Protein AF-A0AAN1WGL5-F1 (afdb_monomer_lite)

Sequence (1002 aa):
MIRLKQNTLKLSASAFSTRLFIAMASVLLASCMAEPEPEPELEPSLVFNEIISNNEGVYIDENGELDDWVEIANASDGPLDLSDFSIADGGSPVIGLPSILLQPQEVIVLWADDAPEEGEKHLPFKISSSGETLKLFNSENIIVDEVAVPKLDDNQAYARFPSISGNFSQCRYTSPQKSNGASCQAIAAPTVEDTIKFDNYDVSGWPSSMVPTGLAINELALNPARFIELKNFSSEPVDLNNYQLTLGAMDANSPLPVWNRDLAIILPNQMLAPGEVTSVGLTASDVEALVLQPFFEGGVVLYRVGTNNATKVDAVPFMYWPEQAVLARKTTTPYNFNFCQGASENADNQCTVLPSRELGNRARGLYTPNDFNALEKGMGKANIASVKFVIDINNGNTVHYLSSERWPLHYTFVREVINNLPELNRCDSVQAQEFNRGWAQFSQQNYANSVTRSYHLGTLSHHANADIRAVEFTFGDAITAPQIIDVFYTATAAMPEPTRWVYRPQNESQIARARLIEGELPIVGPNAPFQNLTLQALASGVAYGTLEFIETSELDSAFLGPKTIVITNDVPNDIGFVGGLITEAFQTPLAHVNILSQGRGTPNLALPNARLTPEIMALLNKLVRFEVSASGYSIRAAALEEAEVFWAQHNPNTEVLVPRLDDVTKHLIDLSVSGIDALPTIGAKAAQLAELFNLAPLATRCAEGASFAVPEKAFAIPMRHYLDHFSASGAQAYLMAEMAQELFKTDVSYRRTVLHTAQQMILQHPVDALLLAEVEAAVAQKFGSDRVRFRSSSNTEDLSNFNGAGLYTSQSAEIGDDDRKVEDAMRAVWASLWNVRAYEERNYARVDQSQVAMGILVHQAFRNERANGVAIARNILNPTRSDQYYFNSQGGEASVTNPAPGVITEQLVYQFPPRTPRLTYHSHSSIVQGAVTTPQEIRALACAMNAVQNHFEGLLNAEGDDPWFTMESEFKFLGAQRTLLIKQARPYPIGDVNIANDCRGI

Foldseek 3Di:
DDDDDDDDDDDDDDDDDDDDDDDDDDDDDDDDDDDDDPDPDPQFQKEWFKWAQAFQFQFADPLLDRFTKTKMFGQDQAKDFQQQKWKDWPPDDTGGADGDIAGHGFMAMAGAHLCPVVDSRYDNHGADLQWTKMFMAGNVRHTRYIDTGHNDDYQWMFGAAQTPPHDTDIELHDDHRHTCHHDRDFDPQPFPDLPQFFDFADLVLVDCLLPQAAKEWFKAFPPPQAKTKIWGQHQAKDFQQQKWKAKDADFPQAFADDDDPVRTQRDDGDTAHHGFMAMDGHDCVSCVRQVVDDQSWIKMWMWRDDPPDTDTRYMDTWGNDDHQWMWGADPVHRSETATAHHDDHRDRDPGPGDQDGDDDFKIQFARHVCSQVNQQPDQLAWQKGKWKKKQFPVRPRRIMTGRCQVPVDVQQCCVCRNVVHDFFQCVDVVSVVVSVVSVVVLCCQAFQDAPRHRIDIWMFMQLPQLRATETEDDPNGPHALVNCLVCLCSVLSRHPPSLRYEYEYQDPVSSVRVNVCRNSTHYGYNSSSRGPGQKTWQFWAKFKAAEAEDELVCQVVDDADLRYAYEYAAQHLDHFYHVEYEYLYDADSLALVSLVCQLLRHTYMYGNPQCVPPQSVVRHRAIWIWGGDSNGIDIDGDDPVVNVVVCVVSQADPDAWEFAADLPDFDKFWLLPAALVCCNWFARFSRQLSNVSVQQVVLQPDPLRFGAAEQVQKIKGTQNQLVVLLVVLVLVVQLVVVCVDPCCVVPLVSVQVSLVVSLVSLQPGFRDPVVLVVVLVSCCVRPNQFKKKKDKHKSQCVTDSAHCPPQFDMFIAGPPDPVRHPRNRVSRRSSSCSRSRNVSSSVSNNYDPVNMTIMIMMGGDAASFQKKWKKKCADLSDLVQNQKIKIWMDGRSRDRNHGRRSWDIWIWIWGHPPDDTDIGTPDHTPNDDDHSDDPSRVNSVNSSLVSSQVSVCCVPVVVVPDVSWMKMWIWTQHDPNGRIYTHGIDTRDPHPPPRPPVSVDD

Radius of gyration: 36.29 Å; chains: 1; bounding box: 130×66×104 Å

Secondary structure (DSSP, 8-state):
---------------------------------PPPPPPPP---SEEEEEEESS-SSS---SSS---EEEEEEE-SSS-EEGGGEEEE-SSSPPEEPP--EEPTT-EEEEEEBS-TTS-TTEESSB--TT-EEEEEEETTS-EEEEEEE----TT-EEEEESTTTSEEEEESS--TTS---SSS-PPP----------PPP-GGGS-GGGS--SEEEEEEETTTT-EEEEEE-SSS-EEGGGEEEEEEE--TTPPSPPP-TTTSEEPPS-EEPTT-EEEEE--HHHHHHHHHSGGG-EEEEEEEE-SS-EEEEEEEEE-SPPTTEEEEE-SSSTT-EEEEES--TTSS---EE-S-----SEES---STTHHHHH--S--TTSEEEEEEEEETTTTSEEEEEETTT-SSHHHHIIIIIS-PPP--TTSHHHHHHHHHHHHHHHHHHTS-SSS-SEEEEEEEEEGGGTEEEEEPPTT----HHHHHHHHHHHHTTSSSGGGEEE---SHHHHHHHGGGBTTB-B--TTGGGTT---EEEE-EEEEEEEEE--TTTGGGS---TTEEEEESS--S-----SEEEESS---TT-HHHHHHHHHT--EEE-TTGGGSHHHHTTTTSEEEEEEETTEEEEEE--HHHHHHHHHHSS--SSPB------S--SPEEGGG--GGGHHHH-HHHHHHHHHHHHGGG---STT----B--TT-EEE-HHHHHHHHHHTSHHHHHHHHHTSHHHHH-HHHHHHHHHHHHHHHHHSPPPHHHHHHHHHHHHHHHTTS-EEEEEEESGGGSTT---TT-S--EEE-TT-SSS-HHHHHHHHHHHTT-HHHHHHHHHTTB-TTS--EEEEEEEPP-SEEEEEEEESS-TT-TT-TTEEEEEEESTT--SSSPPTTPPPEEEEEEPTTSPPEEEEEE--SSSSS-SS-HHHHHHHHHHHHHHHHHHHHHHSTT---TT--EEEEEEEETTTTEEEEEEEEE----------S----

Structure (mmCIF, N/CA/C/O backbone):
data_AF-A0AAN1WGL5-F1
#
_entry.id   AF-A0AAN1WGL5-F1
#
loop_
_atom_site.group_PDB
_atom_site.id
_atom_site.type_symbol
_atom_site.label_atom_id
_atom_site.label_alt_id
_atom_site.label_comp_id
_atom_site.label_asym_id
_atom_site.label_entity_id
_atom_site.label_seq_id
_atom_site.pdbx_PDB_ins_code
_atom_site.Cartn_x
_atom_site.Cartn_y
_atom_site.Cartn_z
_atom_site.occupancy
_atom_site.B_iso_or_equiv
_atom_site.auth_seq_id
_atom_site.auth_comp_id
_atom_site.auth_asym_id
_atom_site.auth_atom_id
_atom_site.pdbx_PDB_model_num
ATOM 1 N N . MET A 1 1 ? -39.964 -27.575 -47.673 1.00 34.75 1 MET A N 1
ATOM 2 C CA . MET A 1 1 ? -40.726 -28.841 -47.726 1.00 34.75 1 MET A CA 1
ATOM 3 C C . MET A 1 1 ? -41.591 -28.947 -46.474 1.00 34.75 1 MET A C 1
ATOM 5 O O . MET A 1 1 ? -41.035 -28.897 -45.395 1.00 34.75 1 MET A O 1
ATOM 9 N N . ILE A 1 2 ? -42.917 -29.045 -46.667 1.00 30.05 2 ILE A N 1
ATOM 10 C CA . ILE A 1 2 ? -43.888 -29.876 -45.911 1.00 30.05 2 ILE A CA 1
ATOM 11 C C . ILE A 1 2 ? -43.965 -29.627 -44.381 1.00 30.05 2 ILE A C 1
ATOM 13 O O . ILE A 1 2 ? -43.127 -30.095 -43.629 1.00 30.05 2 ILE A O 1
ATOM 17 N N . ARG A 1 3 ? -44.907 -28.775 -43.932 1.00 27.83 3 ARG A N 1
ATOM 18 C CA . ARG A 1 3 ? -46.237 -29.094 -43.320 1.00 27.83 3 ARG A CA 1
ATOM 19 C C . ARG A 1 3 ? -46.168 -29.633 -41.871 1.00 27.83 3 ARG A C 1
ATOM 21 O O . ARG A 1 3 ? -45.591 -30.680 -41.645 1.00 27.83 3 ARG A O 1
ATOM 28 N N . LEU A 1 4 ? -46.667 -28.904 -40.860 1.00 31.80 4 LEU A N 1
ATOM 29 C CA . LEU A 1 4 ? -48.073 -28.656 -40.428 1.00 31.80 4 LEU A CA 1
ATOM 30 C C . LEU A 1 4 ? -48.582 -29.659 -39.365 1.00 31.80 4 LEU A C 1
ATOM 32 O O . LEU A 1 4 ? -48.737 -30.837 -39.666 1.00 31.80 4 LEU A O 1
ATOM 36 N N . LYS A 1 5 ? -48.963 -29.132 -38.191 1.00 29.34 5 LYS A N 1
ATOM 37 C CA . LYS A 1 5 ? -50.125 -29.484 -37.333 1.00 29.34 5 LYS A CA 1
ATOM 38 C C . LYS A 1 5 ? -50.421 -28.204 -36.526 1.00 29.34 5 LYS A C 1
ATOM 40 O O . LYS A 1 5 ? -49.514 -27.741 -35.854 1.00 29.34 5 LYS A O 1
ATOM 45 N N . GLN A 1 6 ? -51.497 -27.423 -36.653 1.00 33.81 6 GLN A N 1
ATOM 46 C CA . GLN A 1 6 ? -52.940 -27.601 -36.889 1.00 33.81 6 GLN A CA 1
ATOM 47 C C . GLN A 1 6 ? -53.742 -28.127 -35.681 1.00 33.81 6 GLN A C 1
ATOM 49 O O . GLN A 1 6 ? -53.569 -29.282 -35.303 1.00 33.81 6 GLN A O 1
ATOM 54 N N . ASN A 1 7 ? -54.642 -27.245 -35.191 1.00 27.72 7 ASN A N 1
ATOM 55 C CA . ASN A 1 7 ? -55.979 -27.428 -34.570 1.00 27.72 7 ASN A CA 1
ATOM 56 C C . ASN A 1 7 ? -56.144 -26.701 -33.211 1.00 27.72 7 ASN A C 1
ATOM 58 O O . ASN A 1 7 ? -55.482 -27.065 -32.252 1.00 27.72 7 ASN A O 1
ATOM 62 N N . THR A 1 8 ? -56.831 -25.538 -33.132 1.00 29.75 8 THR A N 1
ATOM 63 C CA . THR A 1 8 ? -58.308 -25.274 -33.026 1.00 29.75 8 THR A CA 1
ATOM 64 C C . THR A 1 8 ? -58.914 -25.733 -31.681 1.00 29.75 8 THR A C 1
ATOM 66 O O . THR A 1 8 ? -58.615 -26.843 -31.276 1.00 29.75 8 THR A O 1
ATOM 69 N N . LEU A 1 9 ? -59.797 -25.026 -30.947 1.00 27.39 9 LEU A N 1
ATOM 70 C CA . LEU A 1 9 ? -61.061 -24.366 -31.333 1.00 27.39 9 LEU A CA 1
ATOM 71 C C . LEU A 1 9 ? -61.689 -23.607 -30.110 1.00 27.39 9 LEU A C 1
ATOM 73 O O . LEU A 1 9 ? -61.713 -24.169 -29.025 1.00 27.39 9 LEU A O 1
ATOM 77 N N . LYS A 1 10 ? -62.260 -22.407 -30.361 1.00 28.00 10 LYS A N 1
ATOM 78 C CA . LYS A 1 10 ? -63.506 -21.740 -29.847 1.00 28.00 10 LYS A CA 1
ATOM 79 C C . LYS A 1 10 ? -63.819 -21.589 -28.332 1.00 28.00 10 LYS A C 1
ATOM 81 O O . LYS A 1 10 ? -63.789 -22.557 -27.596 1.00 28.00 10 LYS A O 1
ATOM 86 N N . LEU A 1 11 ? -64.098 -20.375 -27.815 1.00 31.27 11 LEU A N 1
ATOM 87 C CA . LEU A 1 11 ? -65.297 -19.483 -27.922 1.00 31.27 11 LEU A CA 1
ATOM 88 C C . LEU A 1 11 ? -66.509 -19.926 -27.073 1.00 31.27 11 LEU A C 1
ATOM 90 O O . LEU A 1 11 ? -67.146 -20.916 -27.414 1.00 31.27 11 LEU A O 1
ATOM 94 N N . SER A 1 12 ? -66.941 -19.081 -26.124 1.00 26.12 12 SER A N 1
ATOM 95 C CA . SER A 1 12 ? -68.364 -18.721 -25.977 1.00 26.12 12 SER A CA 1
ATOM 96 C C . SER A 1 12 ? -68.564 -17.443 -25.154 1.00 26.12 12 SER A C 1
ATOM 98 O O . SER A 1 12 ? -68.060 -17.325 -24.041 1.00 26.12 12 SER A O 1
ATOM 100 N N . ALA A 1 13 ? -69.360 -16.531 -25.708 1.00 32.69 13 ALA A N 1
ATOM 101 C CA . ALA A 1 13 ? -69.999 -15.401 -25.044 1.00 32.69 13 ALA A CA 1
ATOM 102 C C . ALA A 1 13 ? -71.516 -15.658 -24.933 1.00 32.69 13 ALA A C 1
ATOM 104 O O . ALA A 1 13 ? -72.048 -16.433 -25.729 1.00 32.69 13 ALA A O 1
ATOM 105 N N . SER A 1 14 ? -72.182 -14.968 -23.997 1.00 29.31 14 SER A N 1
ATOM 106 C CA . SER A 1 14 ? -73.615 -14.560 -23.912 1.00 29.31 14 SER A CA 1
ATOM 107 C C . SER A 1 14 ? -74.096 -14.696 -22.453 1.00 29.31 14 SER A C 1
ATOM 109 O O . SER A 1 14 ? -73.874 -15.729 -21.838 1.00 29.31 14 SER A O 1
ATOM 111 N N . ALA A 1 15 ? -74.489 -13.637 -21.735 1.00 30.94 15 ALA A N 1
ATOM 112 C CA . ALA A 1 15 ? -75.602 -12.683 -21.875 1.00 30.94 15 ALA A CA 1
ATOM 113 C C . ALA A 1 15 ? -76.937 -13.177 -21.267 1.00 30.94 15 ALA A C 1
ATOM 115 O O . ALA A 1 15 ? -77.364 -14.291 -21.543 1.00 30.94 15 ALA A O 1
ATOM 116 N N . PHE A 1 16 ? -77.593 -12.246 -20.550 1.00 28.88 16 PHE A N 1
ATOM 117 C CA . PHE A 1 16 ? -79.034 -12.069 -20.258 1.00 28.88 16 PHE A CA 1
ATOM 118 C C . PHE A 1 16 ? -79.616 -12.242 -18.833 1.00 28.88 16 PHE A C 1
ATOM 120 O O . PHE A 1 16 ? -79.518 -13.289 -18.210 1.00 28.88 16 PHE A O 1
ATOM 127 N N . SER A 1 17 ? -80.432 -11.219 -18.497 1.00 25.19 17 SER A N 1
ATOM 128 C CA . SER A 1 17 ? -81.643 -11.176 -17.642 1.00 25.19 17 SER A CA 1
ATOM 129 C C . SER A 1 17 ? -81.438 -10.951 -16.132 1.00 25.19 17 SER A C 1
ATOM 131 O O . SER A 1 17 ? -80.911 -11.810 -15.446 1.00 25.19 17 SER A O 1
ATOM 133 N N . THR A 1 18 ? -81.685 -9.767 -15.547 1.00 29.20 18 THR A N 1
ATOM 134 C CA . THR A 1 18 ? -82.942 -8.994 -15.338 1.00 29.20 18 THR A CA 1
ATOM 135 C C . THR A 1 18 ? -83.968 -9.665 -14.413 1.00 29.20 18 THR A C 1
ATOM 137 O O . THR A 1 18 ? -84.696 -10.548 -14.851 1.00 29.20 18 THR A O 1
ATOM 140 N N . ARG A 1 19 ? -84.106 -9.138 -13.182 1.00 29.16 19 ARG A N 1
ATOM 141 C CA . ARG A 1 19 ? -85.342 -8.724 -12.458 1.00 29.16 19 ARG A CA 1
ATOM 142 C C . ARG A 1 19 ? -85.055 -8.692 -10.939 1.00 29.16 19 ARG A C 1
ATOM 144 O O . ARG A 1 19 ? -84.244 -9.486 -10.497 1.00 29.16 19 ARG A O 1
ATOM 151 N N . LEU A 1 20 ? -85.665 -7.927 -10.031 1.00 28.83 20 LEU A N 1
ATOM 152 C CA . LEU A 1 20 ? -86.618 -6.806 -9.964 1.00 28.83 20 LEU A CA 1
ATOM 153 C C . LEU A 1 20 ? -87.274 -6.960 -8.558 1.00 28.83 20 LEU A C 1
ATOM 155 O O . LEU A 1 20 ? -87.971 -7.944 -8.343 1.00 28.83 20 LEU A O 1
ATOM 159 N N . PHE A 1 21 ? -87.106 -5.958 -7.678 1.00 30.45 21 PHE A N 1
ATOM 160 C CA . PHE A 1 21 ? -88.128 -5.379 -6.768 1.00 30.45 21 PHE A CA 1
ATOM 161 C C . PHE A 1 21 ? -88.382 -5.833 -5.299 1.00 30.45 21 PHE A C 1
ATOM 163 O O . PHE A 1 21 ? -88.633 -7.000 -5.022 1.00 30.45 21 PHE A O 1
ATOM 170 N N . ILE A 1 22 ? -88.539 -4.771 -4.466 1.00 30.12 22 ILE A N 1
ATOM 171 C CA . ILE A 1 22 ? -89.405 -4.531 -3.268 1.00 30.12 22 ILE A CA 1
ATOM 172 C C . ILE A 1 22 ? -88.753 -4.702 -1.876 1.00 30.12 22 ILE A C 1
ATOM 174 O O . ILE A 1 22 ? -88.149 -5.731 -1.625 1.00 30.12 22 ILE A O 1
ATOM 178 N N . ALA A 1 23 ? -88.918 -3.823 -0.867 1.00 30.00 23 ALA A N 1
ATOM 179 C CA . ALA A 1 23 ? -89.389 -2.427 -0.711 1.00 30.00 23 ALA A CA 1
ATOM 180 C C . ALA A 1 23 ? -89.304 -2.014 0.792 1.00 30.00 23 ALA A C 1
ATOM 182 O O . ALA A 1 23 ? -89.114 -2.870 1.649 1.00 30.00 23 ALA A O 1
ATOM 183 N N . MET A 1 24 ? -89.613 -0.728 1.051 1.00 30.62 24 MET A N 1
ATOM 184 C CA . MET A 1 24 ? -89.886 0.014 2.309 1.00 30.62 24 MET A CA 1
ATOM 185 C C . MET A 1 24 ? -88.673 0.661 3.003 1.00 30.62 24 MET A C 1
ATOM 187 O O . MET A 1 24 ? -87.863 -0.042 3.585 1.00 30.62 24 MET A O 1
ATOM 191 N N . ALA A 1 25 ? -88.392 1.971 2.914 1.00 29.86 25 ALA A N 1
ATOM 192 C CA . ALA A 1 25 ? -89.153 3.244 2.936 1.00 29.86 25 ALA A CA 1
ATOM 193 C C . ALA A 1 25 ? -89.261 3.882 4.335 1.00 29.86 25 ALA A C 1
ATOM 195 O O . ALA A 1 25 ? -90.112 3.489 5.123 1.00 29.86 25 ALA A O 1
ATOM 196 N N . SER A 1 26 ? -88.468 4.942 4.546 1.00 32.25 26 SER A N 1
ATOM 197 C CA . SER A 1 26 ? -88.773 6.096 5.403 1.00 32.25 26 SER A CA 1
ATOM 198 C C . SER A 1 26 ? -88.103 7.338 4.803 1.00 32.25 26 SER A C 1
ATOM 200 O O . SER A 1 26 ? -86.912 7.343 4.512 1.00 32.25 26 SER A O 1
ATOM 202 N N . VAL A 1 27 ? -88.924 8.352 4.552 1.00 40.09 27 VAL A N 1
ATOM 203 C CA . VAL A 1 27 ? -88.655 9.630 3.877 1.00 40.09 27 VAL A CA 1
ATOM 204 C C . VAL A 1 27 ? -88.091 10.647 4.872 1.00 40.09 27 VAL A C 1
ATOM 206 O O . VAL A 1 27 ? -88.610 10.675 5.981 1.00 40.09 27 VAL A O 1
ATOM 209 N N . LEU A 1 28 ? -87.147 11.519 4.469 1.00 31.55 28 LEU A N 1
ATOM 210 C CA . LEU A 1 28 ? -87.147 12.969 4.781 1.00 31.55 28 LEU A CA 1
ATOM 211 C C . LEU A 1 28 ? -85.956 13.732 4.144 1.00 31.55 28 LEU A C 1
ATOM 213 O O . LEU A 1 28 ? -84.811 13.568 4.533 1.00 31.55 28 LEU A O 1
ATOM 217 N N . LEU A 1 29 ? -86.297 14.561 3.149 1.00 32.72 29 LEU A N 1
ATOM 218 C CA . LEU A 1 29 ? -85.835 15.935 2.870 1.00 32.72 29 LEU A CA 1
ATOM 219 C C . LEU A 1 29 ? -84.353 16.341 3.091 1.00 32.72 29 LEU A C 1
ATOM 221 O O . LEU A 1 29 ? -83.905 16.546 4.209 1.00 32.72 29 LEU A O 1
ATOM 225 N N . ALA A 1 30 ? -83.689 16.613 1.960 1.00 43.44 30 ALA A N 1
ATOM 226 C CA . ALA A 1 30 ? -82.786 17.737 1.661 1.00 43.44 30 ALA A CA 1
ATOM 227 C C . ALA A 1 30 ? -82.003 18.414 2.810 1.00 43.44 30 ALA A C 1
ATOM 229 O O . ALA A 1 30 ? -82.548 19.260 3.513 1.00 43.44 30 ALA A O 1
ATOM 230 N N . SER A 1 31 ? -80.685 18.184 2.854 1.00 32.78 31 SER A N 1
ATOM 231 C CA . SER A 1 31 ? -79.678 19.217 3.145 1.00 32.78 31 SER A CA 1
ATOM 232 C C . SER A 1 31 ? -78.275 18.710 2.783 1.00 32.78 31 SER A C 1
ATOM 234 O O . SER A 1 31 ? -78.026 17.508 2.830 1.00 32.78 31 SER A O 1
ATOM 236 N N . CYS A 1 32 ? -77.384 19.619 2.389 1.00 42.00 32 CYS A N 1
ATOM 237 C CA . CYS A 1 32 ? -75.989 19.371 2.027 1.00 42.00 32 CYS A CA 1
ATOM 238 C C . CYS A 1 32 ? -75.246 18.486 3.038 1.00 42.00 32 CYS A C 1
ATOM 240 O O . CYS A 1 32 ? -75.147 18.854 4.205 1.00 42.00 32 CYS A O 1
ATOM 242 N N . MET A 1 33 ? -74.619 17.412 2.565 1.00 36.53 33 MET A N 1
ATOM 243 C CA . MET A 1 33 ? -73.380 16.895 3.146 1.00 36.53 33 MET A CA 1
ATOM 244 C C . MET A 1 33 ? -72.483 16.534 1.967 1.00 36.53 33 MET A C 1
ATOM 246 O O . MET A 1 33 ? -72.683 15.514 1.315 1.00 36.53 33 MET A O 1
ATOM 250 N N . ALA A 1 34 ? -71.580 17.454 1.625 1.00 42.69 34 ALA A N 1
ATOM 251 C CA . ALA A 1 34 ? -70.412 17.108 0.837 1.00 42.69 34 ALA A CA 1
ATOM 252 C C . ALA A 1 34 ? -69.642 16.048 1.634 1.00 42.69 34 ALA A C 1
ATOM 254 O O . ALA A 1 34 ? -69.436 16.219 2.839 1.00 42.69 34 ALA A O 1
ATOM 255 N N . GLU A 1 35 ? -69.278 14.946 0.984 1.00 42.19 35 GLU A N 1
ATOM 256 C CA . GLU A 1 35 ? -68.194 14.103 1.482 1.00 42.19 35 GLU A CA 1
ATOM 257 C C . GLU A 1 35 ? -66.967 15.015 1.650 1.00 42.19 35 GLU A C 1
ATOM 259 O O . GLU A 1 35 ? -66.741 15.854 0.771 1.00 42.19 35 GLU A O 1
ATOM 264 N N . PRO A 1 36 ? -66.232 14.953 2.775 1.00 45.06 36 PRO A N 1
ATOM 265 C CA . PRO A 1 36 ? -65.028 15.754 2.905 1.00 45.06 36 PRO A CA 1
ATOM 266 C C . PRO A 1 36 ? -64.076 15.339 1.781 1.00 45.06 36 PRO A C 1
ATOM 268 O O . PRO A 1 36 ? -63.735 14.161 1.656 1.00 45.06 36 PRO A O 1
ATOM 271 N N . GLU A 1 37 ? -63.697 16.303 0.940 1.00 49.94 37 GLU A N 1
ATOM 272 C CA . GLU A 1 37 ? -62.517 16.163 0.093 1.00 49.94 37 GLU A CA 1
ATOM 273 C C . GLU A 1 37 ? -61.345 15.773 1.011 1.00 49.94 37 GLU A C 1
ATOM 275 O O . GLU A 1 37 ? -61.255 16.324 2.114 1.00 49.94 37 GLU A O 1
ATOM 280 N N . PRO A 1 38 ? -60.491 14.805 0.627 1.00 47.44 38 PRO A N 1
ATOM 281 C CA . PRO A 1 38 ? -59.295 14.520 1.406 1.00 47.44 38 PRO A CA 1
ATOM 282 C C . PRO A 1 38 ? -58.512 15.827 1.555 1.00 47.44 38 PRO A C 1
ATOM 284 O O . PRO A 1 38 ? -58.268 16.513 0.560 1.00 47.44 38 PRO A O 1
ATOM 287 N N . GLU A 1 39 ? -58.192 16.196 2.798 1.00 47.91 39 GLU A N 1
ATOM 288 C CA . GLU A 1 39 ? -57.304 17.326 3.064 1.00 47.91 39 GLU A CA 1
ATOM 289 C C . GLU A 1 39 ? -56.029 17.139 2.228 1.00 47.91 39 GLU A C 1
ATOM 291 O O . GLU A 1 39 ? -55.517 16.017 2.165 1.00 47.91 39 GLU A O 1
ATOM 296 N N . PRO A 1 40 ? -55.540 18.184 1.538 1.00 44.12 40 PRO A N 1
ATOM 297 C CA . PRO A 1 40 ? -54.286 18.079 0.812 1.00 44.12 40 PRO A CA 1
ATOM 298 C C . PRO A 1 40 ? -53.189 17.711 1.814 1.00 44.12 40 PRO A C 1
ATOM 300 O O . PRO A 1 40 ? -52.969 18.447 2.776 1.00 44.12 40 PRO A O 1
ATOM 303 N N . GLU A 1 41 ? -52.524 16.572 1.602 1.00 50.09 41 GLU A N 1
ATOM 304 C CA . GLU A 1 41 ? -51.272 16.268 2.294 1.00 50.09 41 GLU A CA 1
ATOM 305 C C . GLU A 1 41 ? -50.322 17.444 2.032 1.00 50.09 41 GLU A C 1
ATOM 307 O O . GLU A 1 41 ? -50.046 17.798 0.883 1.00 50.09 41 GLU A O 1
ATOM 312 N N . LEU A 1 42 ? -49.914 18.124 3.105 1.00 55.97 42 LEU A N 1
ATOM 313 C CA . LEU A 1 42 ? -48.887 19.155 3.053 1.00 55.97 42 LEU A CA 1
ATOM 314 C C . LEU A 1 42 ? -47.597 18.475 2.597 1.00 55.97 42 LEU A C 1
ATOM 316 O O . LEU A 1 42 ? -46.956 17.787 3.385 1.00 55.97 42 LEU A O 1
ATOM 320 N N . GLU A 1 43 ? -47.239 18.649 1.326 1.00 60.00 43 GLU A N 1
ATOM 321 C CA . GLU A 1 43 ? -45.914 18.278 0.831 1.00 60.00 43 GLU A CA 1
ATOM 322 C C . GLU A 1 43 ? -44.865 18.988 1.705 1.00 60.00 43 GLU A C 1
ATOM 324 O O . GLU A 1 43 ? -44.908 20.221 1.834 1.00 60.00 43 GLU A O 1
ATOM 329 N N . PRO A 1 44 ? -43.968 18.241 2.369 1.00 66.88 44 PRO A N 1
ATOM 330 C CA . PRO A 1 44 ? -43.084 18.808 3.372 1.00 66.88 44 PRO A CA 1
ATOM 331 C C . PRO A 1 44 ? -42.049 19.724 2.715 1.00 66.88 44 PRO A C 1
ATOM 333 O O . PRO A 1 44 ? -41.358 19.336 1.778 1.00 66.88 44 PRO A O 1
ATOM 336 N N . SER A 1 45 ? -41.927 20.964 3.199 1.00 86.44 45 SER A N 1
ATOM 337 C CA . SER A 1 45 ? -40.982 21.944 2.639 1.00 86.44 45 SER A CA 1
ATOM 338 C C . SER A 1 45 ? -39.530 21.685 3.055 1.00 86.44 45 SER A C 1
ATOM 340 O O . SER A 1 45 ? -38.607 21.988 2.300 1.00 86.44 45 SER A O 1
ATOM 342 N N . LEU A 1 46 ? -39.333 21.121 4.249 1.00 95.69 46 LEU A N 1
ATOM 343 C CA . LEU A 1 46 ? -38.045 20.738 4.821 1.00 95.69 46 LEU A CA 1
ATOM 344 C C . LEU A 1 46 ? -38.159 19.292 5.312 1.00 95.69 46 LEU A C 1
ATOM 346 O O . LEU A 1 46 ? -39.087 18.979 6.057 1.00 95.69 46 LEU A O 1
ATOM 350 N N . VAL A 1 47 ? -37.236 18.431 4.892 1.00 96.62 47 VAL A N 1
ATOM 351 C CA . VAL A 1 47 ? -37.268 16.989 5.181 1.00 96.62 47 VAL A CA 1
ATOM 352 C C . VAL A 1 47 ? -35.944 16.508 5.754 1.00 96.62 47 VAL A C 1
ATOM 354 O O . VAL A 1 47 ? -34.893 17.066 5.446 1.00 96.62 47 VAL A O 1
ATOM 357 N N . PHE A 1 48 ? -35.975 15.432 6.533 1.00 97.69 48 PHE A N 1
ATOM 358 C CA . PHE A 1 48 ? -34.782 14.646 6.840 1.00 97.69 48 PHE A CA 1
ATOM 359 C C . PHE A 1 48 ? -34.322 13.901 5.583 1.00 97.69 48 PHE A C 1
ATOM 361 O O . PHE A 1 48 ? -35.148 13.303 4.895 1.00 97.69 48 PHE A O 1
ATOM 368 N N . ASN A 1 49 ? -33.025 13.895 5.282 1.00 97.06 49 ASN A N 1
ATOM 369 C CA . ASN A 1 49 ? -32.475 13.227 4.097 1.00 97.06 49 ASN A CA 1
ATOM 370 C C . ASN A 1 49 ? -31.530 12.067 4.439 1.00 97.06 49 ASN A C 1
ATOM 372 O O . ASN A 1 49 ? -31.609 11.014 3.800 1.00 97.06 49 ASN A O 1
ATOM 376 N N . GLU A 1 50 ? -30.665 12.240 5.436 1.00 97.00 50 GLU A N 1
ATOM 377 C CA . GLU A 1 50 ? -29.661 11.254 5.844 1.00 97.00 50 GLU A CA 1
ATOM 378 C C . GLU A 1 50 ? -29.327 11.413 7.336 1.00 97.00 50 GLU A C 1
ATOM 380 O O . GLU A 1 50 ? -29.295 12.531 7.838 1.00 97.00 50 GLU A O 1
ATOM 385 N N . ILE A 1 51 ? -29.148 10.312 8.070 1.00 97.12 51 ILE A N 1
ATOM 386 C CA . ILE A 1 51 ? -28.938 10.319 9.530 1.00 97.12 51 ILE A CA 1
ATOM 387 C C . ILE A 1 51 ? -27.853 9.312 9.909 1.00 97.12 51 ILE A C 1
ATOM 389 O O . ILE A 1 51 ? -27.901 8.169 9.448 1.00 97.12 51 ILE A O 1
ATOM 393 N N . ILE A 1 52 ? -26.941 9.711 10.798 1.00 94.06 52 ILE A N 1
ATOM 394 C CA . ILE A 1 52 ? -25.926 8.863 11.433 1.00 94.06 52 ILE A CA 1
ATOM 395 C C . ILE A 1 52 ? -26.030 9.005 12.952 1.00 94.06 52 ILE A C 1
ATOM 397 O O . ILE A 1 52 ? -25.972 10.114 13.466 1.00 94.06 52 ILE A O 1
ATOM 401 N N . SER A 1 53 ? -26.135 7.877 13.658 1.00 90.75 53 SER A N 1
ATOM 402 C CA . SER A 1 53 ? -26.199 7.810 15.131 1.00 90.75 53 SER A CA 1
ATOM 403 C C . SER A 1 53 ? -25.010 7.074 15.767 1.00 90.75 53 SER A C 1
ATOM 405 O O . SER A 1 53 ? -25.089 6.644 16.917 1.00 90.75 53 SER A O 1
ATOM 407 N N . ASN A 1 54 ? -23.989 6.760 14.965 1.00 85.19 54 ASN A N 1
ATOM 408 C CA . ASN A 1 54 ? -22.709 6.248 15.445 1.00 85.19 54 ASN A CA 1
ATOM 409 C C . ASN A 1 54 ? -21.619 6.520 14.397 1.00 85.19 54 ASN A C 1
ATOM 411 O O . ASN A 1 54 ? -21.315 5.671 13.549 1.00 85.19 54 ASN A O 1
ATOM 415 N N . ASN A 1 55 ? -21.100 7.745 14.385 1.00 85.62 55 ASN A N 1
ATOM 416 C CA . ASN A 1 55 ? -20.062 8.166 13.449 1.00 85.62 55 ASN A CA 1
ATOM 417 C C . ASN A 1 55 ? -18.672 7.756 13.960 1.00 85.62 55 ASN A C 1
ATOM 419 O O . ASN A 1 55 ? -18.169 8.286 14.937 1.00 85.62 55 ASN A O 1
ATOM 423 N N . GLU A 1 56 ? -18.015 6.842 13.253 1.00 80.19 56 GLU A N 1
ATOM 424 C CA . GLU A 1 56 ? -16.652 6.375 13.556 1.00 80.19 56 GLU A CA 1
ATOM 425 C C . GLU A 1 56 ? -15.673 6.754 12.422 1.00 80.19 56 GLU A C 1
ATOM 427 O O . GLU A 1 56 ? -14.594 6.168 12.262 1.00 80.19 56 GLU A O 1
ATOM 432 N N . GLY A 1 57 ? -16.037 7.755 11.608 1.00 78.75 57 GLY A N 1
ATOM 433 C CA . GLY A 1 57 ? -15.149 8.340 10.603 1.00 78.75 57 GLY A CA 1
ATOM 434 C C . GLY A 1 57 ? -15.723 8.481 9.200 1.00 78.75 57 GLY A C 1
ATOM 435 O O . GLY A 1 57 ? -14.936 8.576 8.258 1.00 78.75 57 GLY A O 1
ATOM 436 N N . VAL A 1 58 ? -17.051 8.486 9.036 1.00 82.44 58 VAL A N 1
ATOM 437 C CA . VAL A 1 58 ? -17.703 8.780 7.742 1.00 82.44 58 VAL A CA 1
ATOM 438 C C . VAL A 1 58 ? -17.674 10.261 7.395 1.00 82.44 58 VAL A C 1
ATOM 440 O O . VAL A 1 58 ? -17.564 10.625 6.224 1.00 82.44 58 VAL A O 1
ATOM 443 N N . TYR A 1 59 ? -17.767 11.114 8.410 1.00 87.38 59 TYR A N 1
ATOM 444 C CA . TYR A 1 59 ? -17.716 12.558 8.272 1.00 87.38 59 TYR A CA 1
ATOM 445 C C . TYR A 1 59 ? -17.097 13.164 9.528 1.00 87.38 59 TYR A C 1
ATOM 447 O O . TYR A 1 59 ? -17.087 12.527 10.578 1.00 87.38 59 TYR A O 1
ATOM 455 N N . ILE A 1 60 ? -16.527 14.353 9.400 1.00 86.69 60 ILE A N 1
ATOM 456 C CA . ILE A 1 60 ? -15.818 15.033 10.482 1.00 86.69 60 ILE A CA 1
ATOM 457 C C . ILE A 1 60 ? -16.285 16.477 10.531 1.00 86.69 60 ILE A C 1
ATOM 459 O O . ILE A 1 60 ? -16.514 17.089 9.480 1.00 86.69 60 ILE A O 1
ATOM 463 N N . ASP A 1 61 ? -16.432 16.997 11.736 1.00 85.75 61 ASP A N 1
ATOM 464 C CA . ASP A 1 61 ? -16.814 18.382 11.952 1.00 85.75 61 ASP A CA 1
ATOM 465 C C . ASP A 1 61 ? -15.623 19.352 11.792 1.00 85.75 61 ASP A C 1
ATOM 467 O O . ASP A 1 61 ? -14.493 18.987 11.432 1.00 85.75 61 ASP A O 1
ATOM 471 N N . GLU A 1 62 ? -15.877 20.635 12.039 1.00 83.31 62 GLU A N 1
ATOM 472 C CA . GLU A 1 62 ? -14.865 21.692 12.047 1.00 83.31 62 GLU A CA 1
ATOM 473 C C . GLU A 1 62 ? -13.781 21.539 13.133 1.00 83.31 62 GLU A C 1
ATOM 475 O O . GLU A 1 62 ? -12.659 22.054 12.968 1.00 83.31 62 GLU A O 1
ATOM 480 N N . ASN A 1 63 ? -14.079 20.832 14.224 1.00 78.12 63 ASN A N 1
ATOM 481 C CA . ASN A 1 63 ? -13.198 20.670 15.377 1.00 78.12 63 ASN A CA 1
ATOM 482 C C . ASN A 1 63 ? -12.305 19.426 15.278 1.00 78.12 63 ASN A C 1
ATOM 484 O O . ASN A 1 63 ? -11.205 19.414 15.853 1.00 78.12 63 ASN A O 1
ATOM 488 N N . GLY A 1 64 ? -12.669 18.476 14.421 1.00 76.12 64 GLY A N 1
ATOM 489 C CA . GLY A 1 64 ? -11.990 17.204 14.213 1.00 76.12 64 GLY A CA 1
ATOM 490 C C . GLY A 1 64 ? -12.701 16.016 14.873 1.00 76.12 64 GLY A C 1
ATOM 491 O O . GLY A 1 64 ? -12.093 14.953 15.022 1.00 76.12 64 GLY A O 1
ATOM 492 N N . GLU A 1 65 ? -13.940 16.205 15.299 1.00 82.12 65 GLU A N 1
ATOM 493 C CA . GLU A 1 65 ? -14.749 15.285 16.085 1.00 82.12 65 GLU A CA 1
ATOM 494 C C . GLU A 1 65 ? -15.668 14.450 15.181 1.00 82.12 65 GLU A C 1
ATOM 496 O O . GLU A 1 65 ? -15.919 14.770 14.011 1.00 82.12 65 GLU A O 1
ATOM 501 N N . LEU A 1 66 ? -16.055 13.283 15.695 1.00 85.19 66 LEU A N 1
ATOM 502 C CA . LEU A 1 66 ? -16.830 12.277 14.974 1.00 85.19 66 LEU A CA 1
ATOM 503 C C . LEU A 1 66 ? -18.196 12.136 15.624 1.00 85.19 66 LEU A C 1
ATOM 505 O O . LEU A 1 66 ? -18.488 11.140 16.284 1.00 85.19 66 LEU A O 1
ATOM 509 N N . ASP A 1 67 ? -19.019 13.155 15.453 1.00 88.56 67 ASP A N 1
ATOM 510 C CA . ASP A 1 67 ? -20.318 13.181 16.103 1.00 88.56 67 ASP A CA 1
ATOM 511 C C . ASP A 1 67 ? -21.414 12.587 15.241 1.00 88.56 67 ASP A C 1
ATOM 513 O O . ASP A 1 67 ? -21.298 12.480 14.011 1.00 88.56 67 ASP A O 1
ATOM 517 N N . ASP A 1 68 ? -22.486 12.189 15.920 1.00 93.25 68 ASP A N 1
ATOM 518 C CA . ASP A 1 68 ? -23.749 11.872 15.280 1.00 93.25 68 ASP A CA 1
ATOM 519 C C . ASP A 1 68 ? -24.220 13.099 14.511 1.00 93.25 68 ASP A C 1
ATOM 521 O O . ASP A 1 68 ? -23.947 14.244 14.880 1.00 93.25 68 ASP A O 1
ATOM 525 N N . TRP A 1 69 ? -24.930 12.882 13.416 1.00 95.06 69 TRP A N 1
ATOM 526 C CA . TRP A 1 69 ? -25.409 13.993 12.618 1.00 95.06 69 TRP A CA 1
ATOM 527 C C . TRP A 1 69 ? -26.677 13.654 11.869 1.00 95.06 69 TRP A C 1
ATOM 529 O O . TRP A 1 69 ? -26.993 12.499 11.567 1.00 95.06 69 TRP A O 1
ATOM 539 N N . VAL A 1 70 ? -27.403 14.713 11.546 1.00 96.50 70 VAL A N 1
ATOM 540 C CA . VAL A 1 70 ? -28.611 14.666 10.743 1.00 96.50 70 VAL A CA 1
ATOM 541 C C . VAL A 1 70 ? -28.492 15.650 9.594 1.00 96.50 70 VAL A C 1
ATOM 543 O O . VAL A 1 70 ? -28.148 16.816 9.770 1.00 96.50 70 VAL A O 1
ATOM 546 N N . GLU A 1 71 ? -28.778 15.168 8.396 1.00 97.44 71 GLU A N 1
ATOM 547 C CA . GLU A 1 71 ? -28.881 15.980 7.202 1.00 97.44 71 GLU A CA 1
ATOM 548 C C . GLU A 1 71 ? -30.346 16.274 6.897 1.00 97.44 71 GLU A C 1
ATOM 550 O O . GLU A 1 71 ? -31.189 15.373 6.816 1.00 97.44 71 GLU A O 1
ATOM 555 N N . ILE A 1 72 ? -30.633 17.554 6.699 1.00 97.38 72 ILE A N 1
ATOM 556 C CA . ILE A 1 72 ? -31.942 18.061 6.302 1.00 97.38 72 ILE A CA 1
ATOM 557 C C . ILE A 1 72 ? -31.854 18.707 4.923 1.00 97.38 72 ILE A C 1
ATOM 559 O O . ILE A 1 72 ? -30.813 19.239 4.535 1.00 97.38 72 ILE A O 1
ATOM 563 N N . ALA A 1 73 ? -32.952 18.661 4.176 1.00 97.06 73 ALA A N 1
ATOM 564 C CA . ALA A 1 73 ? -33.009 19.098 2.790 1.00 97.06 73 ALA A CA 1
ATOM 565 C C . ALA A 1 73 ? -34.214 19.993 2.516 1.00 97.06 73 ALA A C 1
ATOM 567 O O . ALA A 1 73 ? -35.324 19.724 2.983 1.00 97.06 73 ALA A O 1
ATOM 568 N N . ASN A 1 74 ? -34.006 21.018 1.690 1.00 96.44 74 ASN A N 1
ATOM 569 C CA . ASN A 1 74 ? -35.096 21.812 1.139 1.00 96.44 74 ASN A CA 1
ATOM 570 C C . ASN A 1 74 ? -35.760 21.050 -0.021 1.00 96.44 74 ASN A C 1
ATOM 572 O O . ASN A 1 74 ? -35.236 21.006 -1.139 1.00 96.44 74 ASN A O 1
ATOM 576 N N . ALA A 1 75 ? -36.924 20.463 0.253 1.00 94.94 75 ALA A N 1
ATOM 577 C CA . ALA A 1 75 ? -37.719 19.720 -0.724 1.00 94.94 75 ALA A CA 1
ATOM 578 C C . ALA A 1 75 ? -38.656 20.618 -1.556 1.00 94.94 75 ALA A C 1
ATOM 580 O O . ALA A 1 75 ? -39.307 20.132 -2.480 1.00 94.94 75 ALA A O 1
ATOM 581 N N . SER A 1 76 ? -38.722 21.920 -1.256 1.00 91.50 76 SER A N 1
ATOM 582 C CA . SER A 1 76 ? -39.569 22.875 -1.975 1.00 91.50 76 SER A CA 1
ATOM 583 C C . SER A 1 76 ? -38.918 23.421 -3.257 1.00 91.50 76 SER A C 1
ATOM 585 O O . SER A 1 76 ? -37.710 23.316 -3.472 1.00 91.50 76 SER A O 1
ATOM 587 N N . ASP A 1 77 ? -39.724 24.069 -4.105 1.00 90.94 77 ASP A N 1
ATOM 588 C CA . ASP A 1 77 ? -39.271 24.718 -5.347 1.00 90.94 77 ASP A CA 1
ATOM 589 C C . ASP A 1 77 ? -38.671 26.127 -5.132 1.00 90.94 77 ASP A C 1
ATOM 591 O O . ASP A 1 77 ? -38.261 26.788 -6.092 1.00 90.94 77 ASP A O 1
ATOM 595 N N . GLY A 1 78 ? -38.644 26.628 -3.891 1.00 92.81 78 GLY A N 1
ATOM 596 C CA . GLY A 1 78 ? -38.159 27.966 -3.537 1.00 92.81 78 GLY A CA 1
ATOM 597 C C . GLY A 1 78 ? -37.088 27.944 -2.442 1.00 92.81 78 GLY A C 1
ATOM 598 O O . GLY A 1 78 ? -36.901 26.926 -1.784 1.00 92.81 78 GLY A O 1
ATOM 599 N N . PRO A 1 79 ? -36.351 29.049 -2.236 1.00 94.88 79 PRO A N 1
ATOM 600 C CA . PRO A 1 79 ? -35.413 29.145 -1.124 1.00 94.88 79 PRO A CA 1
ATOM 601 C C . PRO A 1 79 ? -36.155 29.163 0.224 1.00 94.88 79 PRO A C 1
ATOM 603 O O . PRO A 1 79 ? -37.231 29.756 0.329 1.00 94.88 79 PRO A O 1
ATOM 606 N N . LEU A 1 80 ? -35.557 28.548 1.245 1.00 95.00 80 LEU A N 1
ATOM 607 C CA . LEU A 1 80 ? -36.125 28.366 2.585 1.00 95.00 80 LEU A CA 1
ATOM 608 C C . LEU A 1 80 ? -35.098 28.787 3.644 1.00 95.00 80 LEU A C 1
ATOM 610 O O . LEU A 1 80 ? -33.937 28.397 3.556 1.00 95.00 80 LEU A O 1
ATOM 614 N N . ASP A 1 81 ? -35.507 29.598 4.622 1.00 95.31 81 ASP A N 1
ATOM 615 C CA . ASP A 1 81 ? -34.658 29.987 5.756 1.00 95.31 81 ASP A CA 1
ATOM 616 C C . ASP A 1 81 ? -34.908 29.034 6.929 1.00 95.31 81 ASP A C 1
ATOM 618 O O . ASP A 1 81 ? -36.042 28.866 7.378 1.00 95.31 81 ASP A O 1
ATOM 622 N N . LEU A 1 82 ? -33.851 28.386 7.416 1.00 96.00 82 LEU A N 1
ATOM 623 C CA . LEU A 1 82 ? -33.954 27.417 8.504 1.00 96.00 82 LEU A CA 1
ATOM 624 C C . LEU A 1 82 ? -34.447 28.027 9.821 1.00 96.00 82 LEU A C 1
ATOM 626 O O . LEU A 1 82 ? -35.027 27.300 10.622 1.00 96.00 82 LEU A O 1
ATOM 630 N N . SER A 1 83 ? -34.322 29.341 10.029 1.00 94.62 83 SER A N 1
ATOM 631 C CA . SER A 1 83 ? -34.837 30.000 11.241 1.00 94.62 83 SER A CA 1
ATOM 632 C C . SER A 1 83 ? -36.365 29.948 11.388 1.00 94.62 83 SER A C 1
ATOM 634 O O . SER A 1 83 ? -36.883 30.179 12.483 1.00 94.62 83 SER A O 1
ATOM 636 N N . ASP A 1 84 ? -37.087 29.583 10.323 1.00 94.56 84 ASP A N 1
ATOM 637 C CA . ASP A 1 84 ? -38.528 29.311 10.352 1.00 94.56 84 ASP A CA 1
ATOM 638 C C . ASP A 1 84 ? -38.870 27.894 10.865 1.00 94.56 84 ASP A C 1
ATOM 640 O O . ASP A 1 84 ? -40.048 27.526 10.919 1.00 94.56 84 ASP A O 1
ATOM 644 N N . PHE A 1 85 ? -37.864 27.091 11.236 1.00 96.31 85 PHE A N 1
ATOM 645 C CA . PHE A 1 85 ? -38.006 25.683 11.600 1.00 96.31 85 PHE A CA 1
ATOM 646 C C . PHE A 1 85 ? -37.345 25.344 12.940 1.00 96.31 85 PHE A C 1
ATOM 648 O O . PHE A 1 85 ? -36.499 26.065 13.472 1.00 96.31 85 PHE A O 1
ATOM 655 N N . SER A 1 86 ? -37.749 24.210 13.504 1.00 95.44 86 SER A N 1
ATOM 656 C CA . SER A 1 86 ? -37.181 23.649 14.731 1.00 95.44 86 SER A CA 1
ATOM 657 C C . SER A 1 86 ? -37.098 22.124 14.670 1.00 95.44 86 SER A C 1
ATOM 659 O O . SER A 1 86 ? -37.781 21.496 13.861 1.00 95.44 86 SER A O 1
ATOM 661 N N . ILE A 1 87 ? -36.250 21.532 15.509 1.00 95.62 87 ILE A N 1
ATOM 662 C CA . ILE A 1 87 ? -35.961 20.094 15.570 1.00 95.62 87 ILE A CA 1
ATOM 663 C C . ILE A 1 87 ? -36.082 19.572 17.008 1.00 95.62 87 ILE A C 1
ATOM 665 O O . ILE A 1 87 ? -35.826 20.309 17.963 1.00 95.62 87 ILE A O 1
ATOM 669 N N . ALA A 1 88 ? -36.479 18.309 17.172 1.00 92.50 88 ALA A N 1
ATOM 670 C CA . ALA A 1 88 ? -36.460 17.605 18.456 1.00 92.50 88 ALA A CA 1
ATOM 671 C C . ALA A 1 88 ? -36.192 16.102 18.280 1.00 92.50 88 ALA A C 1
ATOM 673 O O . ALA A 1 88 ? -36.598 15.517 17.268 1.00 92.50 88 ALA A O 1
ATOM 674 N N . ASP A 1 89 ? -35.586 15.488 19.298 1.00 86.81 89 ASP A N 1
ATOM 675 C CA . ASP A 1 89 ? -35.602 14.037 19.511 1.00 86.81 89 ASP A CA 1
ATOM 676 C C . ASP A 1 89 ? -36.835 13.615 20.353 1.00 86.81 89 ASP A C 1
ATOM 678 O O . ASP A 1 89 ? -37.670 14.444 20.736 1.00 86.81 89 ASP A O 1
ATOM 682 N N . GLY A 1 90 ? -36.998 12.319 20.632 1.00 73.88 90 GLY A N 1
ATOM 683 C CA . GLY A 1 90 ? -38.173 11.788 21.333 1.00 73.88 90 GLY A CA 1
ATOM 684 C C . GLY A 1 90 ? -38.311 12.205 22.809 1.00 73.88 90 GLY A C 1
ATOM 685 O O . GLY A 1 90 ? -39.373 11.970 23.397 1.00 73.88 90 GLY A O 1
ATOM 686 N N . GLY A 1 91 ? -37.276 12.803 23.411 1.00 70.62 91 GLY A N 1
ATOM 687 C CA . GLY A 1 91 ? -37.190 13.156 24.834 1.00 70.62 91 GLY A CA 1
ATOM 688 C C . GLY A 1 91 ? -36.709 14.583 25.151 1.00 70.62 91 GLY A C 1
ATOM 689 O O . GLY A 1 91 ? -36.828 15.005 26.305 1.00 70.62 91 GLY A O 1
ATOM 690 N N . SER A 1 92 ? -36.222 15.331 24.163 1.00 75.19 92 SER A N 1
ATOM 691 C CA . SER A 1 92 ? -35.585 16.644 24.301 1.00 75.19 92 SER A CA 1
ATOM 692 C C . SER A 1 92 ? -36.541 17.811 24.004 1.00 75.19 92 SER A C 1
ATOM 694 O O . SER A 1 92 ? -37.576 17.644 23.349 1.00 75.19 92 SER A O 1
ATOM 696 N N . PRO A 1 93 ? -36.243 19.031 24.494 1.00 78.94 93 PRO A N 1
ATOM 697 C CA . PRO A 1 93 ? -36.984 20.233 24.118 1.00 78.94 93 PRO A CA 1
ATOM 698 C C . PRO A 1 93 ? -36.912 20.504 22.609 1.00 78.94 93 PRO A C 1
ATOM 700 O O . PRO A 1 93 ? -35.894 20.245 21.979 1.00 78.94 93 PRO A O 1
ATOM 703 N N . VAL A 1 94 ? -37.965 21.103 22.042 1.00 87.81 94 VAL A N 1
ATOM 704 C CA . VAL A 1 94 ? -37.952 21.594 20.654 1.00 87.81 94 VAL A CA 1
ATOM 705 C C . VAL A 1 94 ? -36.972 22.765 20.531 1.00 87.81 94 VAL A C 1
ATOM 707 O O . VAL A 1 94 ? -37.094 23.752 21.264 1.00 87.81 94 VAL A O 1
ATOM 710 N N . ILE A 1 95 ? -36.013 22.661 19.610 1.00 89.44 95 ILE A N 1
ATOM 711 C CA . ILE A 1 95 ? -34.907 23.612 19.426 1.00 89.44 95 ILE A CA 1
ATOM 712 C C . ILE A 1 95 ? -35.036 24.304 18.070 1.00 89.44 95 ILE A C 1
ATOM 714 O O . ILE A 1 95 ? -35.169 23.642 17.046 1.00 89.44 95 ILE A O 1
ATOM 718 N N . GLY A 1 96 ? -34.992 25.637 18.053 1.00 91.94 96 GLY A N 1
ATOM 719 C CA . GLY A 1 96 ? -34.991 26.419 16.812 1.00 91.94 96 GLY A CA 1
ATOM 720 C C . GLY A 1 96 ? -33.700 26.236 16.013 1.00 91.94 96 GLY A C 1
ATOM 721 O O . GLY A 1 96 ? -32.620 26.183 16.598 1.00 91.94 96 GLY A O 1
ATOM 722 N N . LEU A 1 97 ? -33.815 26.160 14.688 1.00 95.00 97 LEU A N 1
ATOM 723 C CA . LEU A 1 97 ? -32.678 26.045 13.774 1.00 95.00 97 LEU A CA 1
ATOM 724 C C . LEU A 1 97 ? -32.061 27.430 13.450 1.00 95.00 97 LEU A C 1
ATOM 726 O O . LEU A 1 97 ? -32.721 28.460 13.625 1.00 95.00 97 LEU A O 1
ATOM 730 N N . PRO A 1 98 ? -30.788 27.494 13.006 1.00 93.06 98 PRO A N 1
ATOM 731 C CA . PRO A 1 98 ? -30.099 28.757 12.713 1.00 93.06 98 PRO A CA 1
ATOM 732 C C . PRO A 1 98 ? -30.636 29.454 11.452 1.00 93.06 98 PRO A C 1
ATOM 734 O O . PRO A 1 98 ? -31.244 28.820 10.596 1.00 93.06 98 PRO A O 1
ATOM 737 N N . SER A 1 99 ? -30.368 30.757 11.286 1.00 95.00 99 SER A N 1
ATOM 738 C CA . SER A 1 99 ? -30.736 31.487 10.058 1.00 95.00 99 SER A CA 1
ATOM 739 C C . SER A 1 99 ? -29.762 31.165 8.924 1.00 95.00 99 SER A C 1
ATOM 741 O O . SER A 1 99 ? -28.733 31.819 8.738 1.00 95.00 99 SER A O 1
ATOM 743 N N . ILE A 1 100 ? -30.085 30.108 8.181 1.00 95.31 100 ILE A N 1
ATOM 744 C CA . ILE A 1 100 ? -29.344 29.633 7.014 1.00 95.31 100 ILE A CA 1
ATOM 745 C C . ILE A 1 100 ? -30.334 29.481 5.863 1.00 95.31 100 ILE A C 1
ATOM 747 O O . ILE A 1 100 ? -31.339 28.784 5.984 1.00 95.31 100 ILE A O 1
ATOM 751 N N . LEU A 1 101 ? -30.040 30.131 4.736 1.00 96.25 101 LEU A N 1
ATOM 752 C CA . LEU A 1 101 ? -30.877 30.083 3.543 1.00 96.25 101 LEU A CA 1
ATOM 753 C C . LEU A 1 101 ? -30.485 28.890 2.661 1.00 96.25 101 LEU A C 1
ATOM 755 O O . LEU A 1 101 ? -29.421 28.923 2.046 1.00 96.25 101 LEU A O 1
ATOM 759 N N . LEU A 1 102 ? -31.364 27.894 2.551 1.00 96.31 102 LEU A N 1
ATOM 760 C CA . LEU A 1 102 ? -31.206 26.742 1.663 1.00 96.31 102 LEU A CA 1
ATOM 761 C C . LEU A 1 102 ? -31.915 26.982 0.327 1.00 96.31 102 LEU A C 1
ATOM 763 O O . LEU A 1 102 ? -33.113 27.272 0.283 1.00 96.31 102 LEU A O 1
ATOM 767 N N . GLN A 1 103 ? -31.197 26.830 -0.780 1.00 97.00 103 GLN A N 1
ATOM 768 C CA . GLN A 1 103 ? -31.766 26.789 -2.126 1.00 97.00 103 GLN A CA 1
ATOM 769 C C . GLN A 1 103 ? -32.579 25.500 -2.349 1.00 97.00 103 GLN A C 1
ATOM 771 O O . GLN A 1 103 ? -32.416 24.532 -1.604 1.00 97.00 103 GLN A O 1
ATOM 776 N N . PRO A 1 104 ? -33.459 25.450 -3.367 1.00 94.69 104 PRO A N 1
ATOM 777 C CA . PRO A 1 104 ? -34.152 24.215 -3.733 1.00 94.69 104 PRO A CA 1
ATOM 778 C C . PRO A 1 104 ? -33.173 23.052 -3.927 1.00 94.69 104 PRO A C 1
ATOM 780 O O . PRO A 1 104 ? -32.170 23.214 -4.626 1.00 94.69 104 PRO A O 1
ATOM 783 N N . GLN A 1 105 ? -33.488 21.886 -3.352 1.00 92.75 105 GLN A N 1
ATOM 784 C CA . GLN A 1 105 ? -32.661 20.667 -3.382 1.00 92.75 105 GLN A CA 1
ATOM 785 C C . GLN A 1 105 ? -31.316 20.768 -2.640 1.00 92.75 105 GLN A C 1
ATOM 787 O O . GLN A 1 105 ? -30.511 19.838 -2.708 1.00 92.75 105 GLN A O 1
ATOM 792 N N . GLU A 1 106 ? -31.046 21.875 -1.945 1.00 95.75 106 GLU A N 1
ATOM 793 C CA . GLU A 1 106 ? -29.866 22.002 -1.095 1.00 95.75 106 GLU A CA 1
ATOM 794 C C . GLU A 1 106 ? -30.060 21.217 0.205 1.00 95.75 106 GLU A C 1
ATOM 796 O O . GLU A 1 106 ? -31.161 21.165 0.766 1.00 95.75 106 GLU A O 1
ATOM 801 N N . VAL A 1 107 ? -28.972 20.607 0.668 1.00 95.75 107 VAL A N 1
ATOM 802 C CA . VAL A 1 107 ? -28.913 19.809 1.892 1.00 95.75 107 VAL A CA 1
ATOM 803 C C . VAL A 1 107 ? -27.914 20.424 2.866 1.00 95.75 107 VAL A C 1
ATOM 805 O O . VAL A 1 107 ? -26.950 21.074 2.453 1.00 95.75 107 VAL A O 1
ATOM 808 N N . ILE A 1 108 ? -28.121 20.213 4.162 1.00 95.94 108 ILE A N 1
ATOM 809 C CA . ILE A 1 108 ? -27.208 20.670 5.209 1.00 95.94 108 ILE A CA 1
ATOM 810 C C . ILE A 1 108 ? -27.158 19.679 6.364 1.00 95.94 108 ILE A C 1
ATOM 812 O O . ILE A 1 108 ? -28.183 19.165 6.803 1.00 95.94 108 ILE A O 1
ATOM 816 N N . VAL A 1 109 ? -25.944 19.460 6.861 1.00 96.19 109 VAL A N 1
ATOM 817 C CA . VAL A 1 109 ? -25.651 18.632 8.031 1.00 96.19 109 VAL A CA 1
ATOM 818 C C . VAL A 1 109 ? -25.707 19.481 9.302 1.00 96.19 109 VAL A C 1
ATOM 820 O O . VAL A 1 109 ? -25.147 20.583 9.336 1.00 96.19 109 VAL A O 1
ATOM 823 N N . LEU A 1 110 ? -26.360 18.942 10.330 1.00 95.94 110 LEU A N 1
ATOM 824 C CA . LEU A 1 110 ? -26.377 19.424 11.709 1.00 95.94 110 LEU A CA 1
ATOM 825 C C . LEU A 1 110 ? -25.790 18.333 12.616 1.00 95.94 110 LEU A C 1
ATOM 827 O O . LEU A 1 110 ? -26.161 17.164 12.484 1.00 95.94 110 LEU A O 1
ATOM 831 N N . TRP A 1 111 ? -24.889 18.711 13.518 1.00 95.00 111 TRP A N 1
ATOM 832 C CA . TRP A 1 111 ? -24.206 17.803 14.442 1.00 95.00 111 TRP A CA 1
ATOM 833 C C . TRP A 1 111 ? -25.065 17.586 15.686 1.00 95.00 111 TRP A C 1
ATOM 835 O O . TRP A 1 111 ? -25.533 18.548 16.280 1.00 95.00 111 TRP A O 1
ATOM 845 N N . ALA A 1 112 ? -25.320 16.337 16.055 1.00 93.69 112 ALA A N 1
ATOM 846 C CA . ALA A 1 112 ? -26.086 15.942 17.231 1.00 93.69 112 ALA A CA 1
ATOM 847 C C . ALA A 1 112 ? -25.129 15.413 18.306 1.00 93.69 112 ALA A C 1
ATOM 849 O O . ALA A 1 112 ? -24.954 14.208 18.481 1.00 93.69 112 ALA A O 1
ATOM 850 N N . ASP A 1 113 ? -24.469 16.331 19.002 1.00 89.31 113 ASP A N 1
ATOM 851 C CA . ASP A 1 113 ? -23.296 16.054 19.831 1.00 89.31 113 ASP A CA 1
ATOM 852 C C . ASP A 1 113 ? -23.427 16.487 21.298 1.00 89.31 113 ASP A C 1
ATOM 854 O O . ASP A 1 113 ? -22.540 16.174 22.096 1.00 89.31 113 ASP A O 1
ATOM 858 N N . ASP A 1 114 ? -24.540 17.128 21.671 1.00 89.25 114 ASP A N 1
ATOM 859 C CA . ASP A 1 114 ? -24.754 17.746 22.989 1.00 89.25 114 ASP A CA 1
ATOM 860 C C . ASP A 1 114 ? -23.717 18.844 23.322 1.00 89.25 114 ASP A C 1
ATOM 862 O O . ASP A 1 114 ? -23.401 19.076 24.490 1.00 89.25 114 ASP A O 1
ATOM 866 N N . ALA A 1 115 ? -23.192 19.531 22.297 1.00 88.50 115 ALA A N 1
ATOM 867 C CA . ALA A 1 115 ? -22.192 20.596 22.438 1.00 88.50 115 ALA A CA 1
ATOM 868 C C . ALA A 1 115 ? -22.558 21.866 21.629 1.00 88.50 115 ALA A C 1
ATOM 870 O O . ALA A 1 115 ? -21.802 22.335 20.775 1.00 88.50 115 ALA A O 1
ATOM 871 N N . PRO A 1 116 ? -23.717 22.504 21.899 1.00 89.62 116 PRO A N 1
ATOM 872 C CA . PRO A 1 116 ? -24.179 23.682 21.153 1.00 89.62 116 PRO A CA 1
ATOM 873 C C . PRO A 1 116 ? -23.240 24.901 21.259 1.00 89.62 116 PRO A C 1
ATOM 875 O O . PRO A 1 116 ? -23.372 25.864 20.502 1.00 89.62 116 PRO A O 1
ATOM 878 N N . GLU A 1 117 ? -22.307 24.912 22.213 1.00 89.12 117 GLU A N 1
ATOM 879 C CA . GLU A 1 117 ? -21.257 25.925 22.320 1.00 89.12 117 GLU A CA 1
ATOM 880 C C . GLU A 1 117 ? -20.216 25.877 21.190 1.00 89.12 117 GLU A C 1
ATOM 882 O O . GLU A 1 117 ? -19.488 26.860 21.018 1.00 89.12 117 GLU A O 1
ATOM 887 N N . GLU A 1 118 ? -20.140 24.778 20.433 1.00 86.00 118 GLU A N 1
ATOM 888 C CA . GLU A 1 118 ? -19.161 24.593 19.356 1.00 86.00 118 GLU A CA 1
ATOM 889 C C . GLU A 1 118 ? -19.538 25.330 18.068 1.00 86.00 118 GLU A C 1
ATOM 891 O O . GLU A 1 118 ? -18.658 25.798 17.340 1.00 86.00 118 GLU A O 1
ATOM 896 N N . GLY A 1 119 ? -20.832 25.560 17.832 1.00 90.31 119 GLY A N 1
ATOM 897 C CA . GLY A 1 119 ? -21.290 26.359 16.702 1.00 90.31 119 GLY A CA 1
ATOM 898 C C . GLY A 1 119 ? -22.791 26.280 16.447 1.00 90.31 119 GLY A C 1
ATOM 899 O O . GLY A 1 119 ? -23.505 25.448 16.990 1.00 90.31 119 GLY A O 1
ATOM 900 N N . GLU A 1 120 ? -23.283 27.134 15.544 1.00 91.81 120 GLU A N 1
ATOM 901 C CA . GLU A 1 120 ? -24.717 27.238 15.207 1.00 91.81 120 GLU A CA 1
ATOM 902 C C . GLU A 1 120 ? -25.306 25.975 14.545 1.00 91.81 120 GLU A C 1
ATOM 904 O O . GLU A 1 120 ? -26.523 25.873 14.397 1.00 91.81 120 GLU A O 1
ATOM 909 N N . LYS A 1 121 ? -24.458 25.025 14.128 1.00 94.06 121 LYS A N 1
ATOM 910 C CA . LYS A 1 121 ? -24.856 23.734 13.544 1.00 94.06 121 LYS A CA 1
ATOM 911 C C . LYS A 1 121 ? -24.871 22.578 14.551 1.00 94.06 121 LYS A C 1
ATOM 913 O O . LYS A 1 121 ? -25.263 21.484 14.157 1.00 94.06 121 LYS A O 1
ATOM 918 N N . HIS A 1 122 ? -24.447 22.812 15.792 1.00 94.31 122 HIS A N 1
ATOM 919 C CA . HIS A 1 122 ? -24.347 21.798 16.842 1.00 94.31 122 HIS A CA 1
ATOM 920 C C . HIS A 1 122 ? -25.615 21.802 17.704 1.00 94.31 122 HIS A C 1
ATOM 922 O O . HIS A 1 122 ? -26.102 22.852 18.136 1.00 94.31 122 HIS A O 1
ATOM 928 N N . LEU A 1 123 ? -26.196 20.622 17.903 1.00 93.94 123 LEU A N 1
ATOM 929 C CA . LEU A 1 123 ? -27.476 20.404 18.564 1.00 93.94 123 LEU A CA 1
ATOM 930 C C . LEU A 1 123 ? -27.246 19.933 20.009 1.00 93.94 123 LEU A C 1
ATOM 932 O O . LEU A 1 123 ? -26.358 19.129 20.274 1.00 93.94 123 LEU A O 1
ATOM 936 N N . PRO A 1 124 ? -28.091 20.359 20.962 1.00 92.25 124 PRO A N 1
ATOM 937 C CA . PRO A 1 124 ? -27.953 20.042 22.386 1.00 92.25 124 PRO A CA 1
ATOM 938 C C . PRO A 1 124 ? -28.486 18.640 22.747 1.00 92.25 124 PRO A C 1
ATOM 940 O O . PRO A 1 124 ? -29.163 18.477 23.761 1.00 92.25 124 PRO A O 1
ATOM 943 N N . PHE A 1 125 ? -28.296 17.656 21.867 1.00 90.88 125 PHE A N 1
ATOM 944 C CA . PHE A 1 125 ? -28.667 16.257 22.086 1.00 90.88 125 PHE A CA 1
ATOM 945 C C . PHE A 1 125 ? -27.847 15.326 21.185 1.00 90.88 125 PHE A C 1
ATOM 947 O O . PHE A 1 125 ? -27.334 15.765 20.159 1.00 90.88 125 PHE A O 1
ATOM 954 N N . LYS A 1 126 ? -27.780 14.035 21.544 1.00 89.88 126 LYS A N 1
ATOM 955 C CA . LYS A 1 126 ? -27.196 12.947 20.731 1.00 89.88 126 LYS A CA 1
ATOM 956 C C . LYS A 1 126 ? -28.275 12.005 20.216 1.00 89.88 126 LYS A C 1
ATOM 958 O O . LYS A 1 126 ? -29.354 11.950 20.796 1.00 89.88 126 LYS A O 1
ATOM 963 N N . ILE A 1 127 ? -27.978 11.230 19.173 1.00 90.81 127 ILE A N 1
ATOM 964 C CA . ILE A 1 127 ? -28.940 10.283 18.593 1.00 90.81 127 ILE A CA 1
ATOM 965 C C . ILE A 1 127 ? -28.675 8.891 19.168 1.00 90.81 127 ILE A C 1
ATOM 967 O O . ILE A 1 127 ? -27.568 8.365 19.081 1.00 90.81 127 ILE A O 1
ATOM 971 N N . SER A 1 128 ? -29.692 8.237 19.733 1.00 86.38 128 SER A N 1
ATOM 972 C CA . SER A 1 128 ? -29.500 6.882 20.260 1.00 86.38 128 SER A CA 1
ATOM 973 C C . SER A 1 128 ? -29.150 5.875 19.158 1.00 86.38 128 SER A C 1
ATOM 975 O O . SER A 1 128 ? -29.967 5.582 18.284 1.00 86.38 128 SER A O 1
ATOM 977 N N . SER A 1 129 ? -27.992 5.216 19.273 1.00 78.38 129 SER A N 1
ATOM 978 C CA . SER A 1 129 ? -27.598 4.111 18.380 1.00 78.38 129 SER A CA 1
ATOM 979 C C . SER A 1 129 ? -28.530 2.895 18.448 1.00 78.38 129 SER A C 1
ATOM 981 O O . SER A 1 129 ? -28.541 2.064 17.541 1.00 78.38 129 SER A O 1
ATOM 983 N N . SER A 1 130 ? -29.359 2.790 19.495 1.00 81.44 130 SER A N 1
ATOM 984 C CA . SER A 1 130 ? -30.395 1.756 19.626 1.00 81.44 130 SER A CA 1
ATOM 985 C C . SER A 1 130 ? -31.680 2.046 18.833 1.00 81.44 130 SER A C 1
ATOM 987 O O . SER A 1 130 ? -32.522 1.153 18.698 1.00 81.44 130 SER A O 1
ATOM 989 N N . GLY A 1 131 ? -31.792 3.251 18.268 1.00 87.81 131 GLY A N 1
ATOM 990 C CA . GLY A 1 131 ? -32.945 3.759 17.531 1.00 87.81 131 GLY A CA 1
ATOM 991 C C . GLY A 1 131 ? -33.699 4.846 18.301 1.00 87.81 131 GLY A C 1
ATOM 992 O O . GLY A 1 131 ? -33.828 4.788 19.524 1.00 87.81 131 GLY A O 1
ATOM 993 N N . GLU A 1 132 ? -34.221 5.832 17.570 1.00 91.50 132 GLU A N 1
ATOM 994 C CA . GLU A 1 132 ? -34.883 7.021 18.118 1.00 91.50 132 GLU A CA 1
ATOM 995 C C . GLU A 1 132 ? -35.836 7.663 17.093 1.00 91.50 132 GLU A C 1
ATOM 997 O O . GLU A 1 132 ? -35.814 7.324 15.915 1.00 91.50 132 GLU A O 1
ATOM 1002 N N . THR A 1 133 ? -36.720 8.569 17.519 1.00 94.31 133 THR A N 1
ATOM 1003 C CA . THR A 1 133 ? -37.578 9.346 16.608 1.00 94.31 133 THR A CA 1
ATOM 1004 C C . THR A 1 133 ? -37.136 10.802 16.572 1.00 94.31 133 THR A C 1
ATOM 1006 O O . THR A 1 133 ? -37.080 11.437 17.620 1.00 94.31 133 THR A O 1
ATOM 1009 N N . LEU A 1 134 ? -36.896 11.335 15.372 1.00 95.75 134 LEU A N 1
ATOM 1010 C CA . LEU A 1 134 ? -36.598 12.751 15.143 1.00 95.75 134 LEU A CA 1
ATOM 1011 C C . LEU A 1 134 ? -37.777 13.439 14.450 1.00 95.75 134 LEU A C 1
ATOM 1013 O O . LEU A 1 134 ? -38.462 12.834 13.618 1.00 95.75 134 LEU A O 1
ATOM 1017 N N . LYS A 1 135 ? -38.016 14.709 14.790 1.00 95.81 135 LYS A N 1
ATOM 1018 C CA . LYS A 1 135 ? -39.119 15.517 14.244 1.00 95.81 135 LYS A CA 1
ATOM 1019 C C . LYS A 1 135 ? -38.639 16.908 13.847 1.00 95.81 135 LYS A C 1
ATOM 1021 O O . LYS A 1 135 ? -37.900 17.536 14.603 1.00 95.81 135 LYS A O 1
ATOM 1026 N N . LEU A 1 136 ? -39.110 17.397 12.701 1.00 96.25 136 LEU A N 1
ATOM 1027 C CA . LEU A 1 136 ? -38.982 18.789 12.264 1.00 96.25 136 LEU A CA 1
ATOM 1028 C C . LEU A 1 136 ? -40.324 19.499 12.407 1.00 96.25 136 LEU A C 1
ATOM 1030 O O . LEU A 1 136 ? -41.361 18.932 12.066 1.00 96.25 136 LEU A O 1
ATOM 1034 N N . PHE A 1 137 ? -40.304 20.756 12.839 1.00 94.56 137 PHE A N 1
ATOM 1035 C CA . PHE A 1 137 ? -41.489 21.598 12.983 1.00 94.56 137 PHE A CA 1
ATOM 1036 C C . PHE A 1 137 ? -41.305 22.926 12.250 1.00 94.56 137 PHE A C 1
ATOM 1038 O O . PHE A 1 137 ? -40.193 23.444 12.183 1.00 94.56 137 PHE A O 1
ATOM 1045 N N . ASN A 1 138 ? -42.394 23.503 11.744 1.00 91.88 138 ASN A N 1
ATOM 1046 C CA . ASN A 1 138 ? -42.410 24.876 11.228 1.00 91.88 138 ASN A CA 1
ATOM 1047 C C . ASN A 1 138 ? -42.628 25.916 12.351 1.00 91.88 138 ASN A C 1
ATOM 1049 O O . ASN A 1 138 ? -42.807 25.573 13.522 1.00 91.88 138 ASN A O 1
ATOM 1053 N N . SER A 1 139 ? -42.693 27.196 11.981 1.00 88.31 139 SER A N 1
ATOM 1054 C CA . SER A 1 139 ? -42.915 28.331 12.891 1.00 88.31 139 SER A CA 1
ATOM 1055 C C . SER A 1 139 ? -44.261 28.317 13.634 1.00 88.31 139 SER A C 1
ATOM 1057 O O . SER A 1 139 ? -44.424 29.018 14.635 1.00 88.31 139 SER A O 1
ATOM 1059 N N . GLU A 1 140 ? -45.217 27.492 13.198 1.00 89.19 140 GLU A N 1
ATOM 1060 C CA . GLU A 1 140 ? -46.501 27.256 13.869 1.00 89.19 140 GLU A CA 1
ATOM 1061 C C . GLU A 1 140 ? -46.459 26.043 14.825 1.00 89.19 140 GLU A C 1
ATOM 1063 O O . GLU A 1 140 ? -47.480 25.692 15.420 1.00 89.19 140 GLU A O 1
ATOM 1068 N N . ASN A 1 141 ? -45.284 25.425 15.019 1.00 87.44 141 ASN A N 1
ATOM 1069 C CA . ASN A 1 141 ? -45.062 24.165 15.745 1.00 87.44 141 ASN A CA 1
ATOM 1070 C C . ASN A 1 141 ? -45.819 22.961 15.152 1.00 87.44 141 ASN A C 1
ATOM 1072 O O . ASN A 1 141 ? -46.154 22.012 15.867 1.00 87.44 141 ASN A O 1
ATOM 1076 N N . ILE A 1 142 ? -46.099 22.988 13.848 1.00 90.12 142 ILE A N 1
ATOM 1077 C CA . ILE A 1 142 ? -46.667 21.852 13.117 1.00 90.12 142 ILE A CA 1
ATOM 1078 C C . ILE A 1 142 ? -45.513 20.988 12.614 1.00 90.12 142 ILE A C 1
ATOM 1080 O O . ILE A 1 142 ? -44.555 21.517 12.054 1.00 90.12 142 ILE A O 1
ATOM 1084 N N . ILE A 1 143 ? -45.615 19.669 12.805 1.00 92.38 143 ILE A N 1
ATOM 1085 C CA . ILE A 1 143 ? -44.630 18.705 12.300 1.00 92.38 143 ILE A CA 1
ATOM 1086 C C . ILE A 1 143 ? -44.623 18.760 10.770 1.00 92.38 143 ILE A C 1
ATOM 1088 O O . ILE A 1 143 ? -45.666 18.558 10.147 1.00 92.38 143 ILE A O 1
ATOM 1092 N N . VAL A 1 144 ? -43.456 19.024 10.185 1.00 94.00 144 VAL A N 1
ATOM 1093 C CA . VAL A 1 144 ? -43.243 19.016 8.731 1.00 94.00 144 VAL A CA 1
ATOM 1094 C C . VAL A 1 144 ? -42.557 17.743 8.249 1.00 94.00 144 VAL A C 1
ATOM 1096 O O . VAL A 1 144 ? -42.828 17.327 7.137 1.00 94.00 144 VAL A O 1
ATOM 1099 N N . ASP A 1 145 ? -41.737 17.082 9.068 1.00 94.75 145 ASP A N 1
ATOM 1100 C CA . ASP A 1 145 ? -41.230 15.734 8.775 1.00 94.75 145 ASP A CA 1
ATOM 1101 C C . ASP A 1 145 ? -40.967 14.972 10.080 1.00 94.75 145 ASP A C 1
ATOM 1103 O O . ASP A 1 145 ? -40.667 15.566 11.121 1.00 94.75 145 ASP A O 1
ATOM 1107 N N . GLU A 1 146 ? -41.089 13.649 10.030 1.00 94.44 146 GLU A N 1
ATOM 1108 C CA . GLU A 1 146 ? -40.857 12.748 11.159 1.00 94.44 146 GLU A CA 1
ATOM 1109 C C . GLU A 1 146 ? -40.203 11.459 10.667 1.00 94.44 146 GLU A C 1
ATOM 1111 O O . GLU A 1 146 ? -40.636 10.847 9.689 1.00 94.44 146 GLU A O 1
ATOM 1116 N N . VAL A 1 147 ? -39.172 11.017 11.383 1.00 94.94 147 VAL A N 1
ATOM 1117 C CA . VAL A 1 147 ? -38.413 9.816 11.038 1.00 94.94 147 VAL A CA 1
ATOM 1118 C C . VAL A 1 147 ? -38.156 8.971 12.278 1.00 94.94 147 VAL A C 1
ATOM 1120 O O . VAL A 1 147 ? -37.592 9.431 13.267 1.00 94.94 147 VAL A O 1
ATOM 1123 N N . ALA A 1 148 ? -38.571 7.705 12.213 1.00 95.31 148 ALA A N 1
ATOM 1124 C CA . ALA A 1 148 ? -38.198 6.684 13.184 1.00 95.31 148 ALA A CA 1
ATOM 1125 C C . ALA A 1 148 ? -36.892 6.024 12.721 1.00 95.31 148 ALA A C 1
ATOM 1127 O O . ALA A 1 148 ? -36.893 5.197 11.804 1.00 95.31 148 ALA A O 1
ATOM 1128 N N . VAL A 1 149 ? -35.784 6.428 13.332 1.00 94.81 149 VAL A N 1
ATOM 1129 C CA . VAL A 1 149 ? -34.441 5.907 13.082 1.00 94.81 149 VAL A CA 1
ATOM 1130 C C . VAL A 1 149 ? -34.337 4.516 13.721 1.00 94.81 149 VAL A C 1
ATOM 1132 O O . VAL A 1 149 ? -34.596 4.376 14.921 1.00 94.81 149 VAL A O 1
ATOM 1135 N N . PRO A 1 150 ? -34.011 3.460 12.954 1.00 94.00 150 PRO A N 1
ATOM 1136 C CA . PRO A 1 150 ? -33.794 2.131 13.515 1.00 94.00 150 PRO A CA 1
ATOM 1137 C C . PRO A 1 150 ? -32.470 2.081 14.291 1.00 94.00 150 PRO A C 1
ATOM 1139 O O . PRO A 1 150 ? -31.702 3.036 14.292 1.00 94.00 150 PRO A O 1
ATOM 1142 N N . LYS A 1 151 ? -32.161 0.937 14.910 1.00 88.94 151 LYS A N 1
ATOM 1143 C CA . LYS A 1 151 ? -30.797 0.670 15.378 1.00 88.94 151 LYS A CA 1
ATOM 1144 C C . LYS A 1 151 ? -29.835 0.748 14.185 1.00 88.94 151 LYS A C 1
ATOM 1146 O O . LYS A 1 151 ? -30.042 0.021 13.210 1.00 88.94 151 LYS A O 1
ATOM 1151 N N . LEU A 1 152 ? -28.794 1.568 14.290 1.00 86.44 152 LEU A N 1
ATOM 1152 C CA . LEU A 1 152 ? -27.735 1.684 13.287 1.00 86.44 152 LEU A CA 1
ATOM 1153 C C . LEU A 1 152 ? -26.426 1.123 13.844 1.00 86.44 152 LEU A C 1
ATOM 1155 O O . LEU A 1 152 ? -26.102 1.317 15.016 1.00 86.44 152 LEU A O 1
ATOM 1159 N N . ASP A 1 153 ? -25.698 0.398 12.998 1.00 80.88 153 ASP A N 1
ATOM 1160 C CA . ASP A 1 153 ? -24.324 -0.014 13.290 1.00 80.88 153 ASP A CA 1
ATOM 1161 C C . ASP A 1 153 ? -23.350 1.153 13.029 1.00 80.88 153 ASP A C 1
ATOM 1163 O O . ASP A 1 153 ? -23.711 2.153 12.404 1.00 80.88 153 ASP A O 1
ATOM 1167 N N . ASP A 1 154 ? -22.101 1.021 13.478 1.00 78.31 154 ASP A N 1
ATOM 1168 C CA . ASP A 1 154 ? -21.037 2.007 13.253 1.00 78.31 154 ASP A CA 1
ATOM 1169 C C . ASP A 1 154 ? -20.968 2.418 11.771 1.00 78.31 154 ASP A C 1
ATOM 1171 O O . ASP A 1 154 ? -20.891 1.564 10.878 1.00 78.31 154 ASP A O 1
ATOM 1175 N N . ASN A 1 155 ? -20.947 3.729 11.508 1.00 83.50 155 ASN A N 1
ATOM 1176 C CA . ASN A 1 155 ? -20.863 4.335 10.173 1.00 83.50 155 ASN A CA 1
ATOM 1177 C C . ASN A 1 155 ? -22.043 4.045 9.222 1.00 83.50 155 ASN A C 1
ATOM 1179 O O . ASN A 1 155 ? -21.955 4.359 8.034 1.00 83.50 155 ASN A O 1
ATOM 1183 N N . GLN A 1 156 ? -23.139 3.446 9.697 1.00 88.56 156 GLN A N 1
ATOM 1184 C CA . GLN A 1 156 ? -24.306 3.148 8.867 1.00 88.56 156 GLN A CA 1
ATOM 1185 C C . GLN A 1 156 ? -25.292 4.320 8.852 1.00 88.56 156 GLN A C 1
ATOM 1187 O O . GLN A 1 156 ? -25.798 4.710 9.898 1.00 88.56 156 GLN A O 1
ATOM 1192 N N . ALA A 1 157 ? -25.626 4.822 7.663 1.00 92.31 157 ALA A N 1
ATOM 1193 C CA . ALA A 1 157 ? -26.649 5.841 7.460 1.00 92.31 157 ALA A CA 1
ATOM 1194 C C . ALA A 1 157 ? -28.064 5.261 7.445 1.00 92.31 157 ALA A C 1
ATOM 1196 O O . ALA A 1 157 ? -28.310 4.155 6.957 1.00 92.31 157 ALA A O 1
ATOM 1197 N N . TYR A 1 158 ? -29.029 6.068 7.867 1.00 96.38 158 TYR A N 1
ATOM 1198 C CA . TYR A 1 158 ? -30.427 5.926 7.482 1.00 96.38 158 TYR A CA 1
ATOM 1199 C C . TYR A 1 158 ? -30.771 7.051 6.508 1.00 96.38 158 TYR A C 1
ATOM 1201 O O . TYR A 1 158 ? -30.844 8.212 6.902 1.00 96.38 158 TYR A O 1
ATOM 1209 N N . ALA A 1 159 ? -30.939 6.719 5.225 1.00 96.12 159 ALA A N 1
ATOM 1210 C CA . ALA A 1 159 ? -30.964 7.707 4.145 1.00 96.12 159 ALA A CA 1
ATOM 1211 C C . ALA A 1 159 ? -32.138 7.502 3.180 1.00 96.12 159 ALA A C 1
ATOM 1213 O O . ALA A 1 159 ? -32.568 6.367 2.951 1.00 96.12 159 ALA A O 1
ATOM 1214 N N . ARG A 1 160 ? -32.648 8.590 2.586 1.00 95.12 160 ARG A N 1
ATOM 1215 C CA . ARG A 1 160 ? -33.697 8.543 1.550 1.00 95.12 160 ARG A CA 1
ATOM 1216 C C . ARG A 1 160 ? -33.133 8.150 0.185 1.00 95.12 160 ARG A C 1
ATOM 1218 O O . ARG A 1 160 ? -32.159 8.745 -0.274 1.00 95.12 160 ARG A O 1
ATOM 1225 N N . PHE A 1 161 ? -33.797 7.212 -0.496 1.00 92.88 161 PHE A N 1
ATOM 1226 C CA . PHE A 1 161 ? -33.503 6.834 -1.884 1.00 92.88 161 PHE A CA 1
ATOM 1227 C C . PHE A 1 161 ? -34.787 6.780 -2.737 1.00 92.88 161 PHE A C 1
ATOM 1229 O O . PHE A 1 161 ? -35.690 5.996 -2.423 1.00 92.88 161 PHE A O 1
ATOM 1236 N N . PRO A 1 162 ? -34.906 7.571 -3.823 1.00 92.56 162 PRO A N 1
ATOM 1237 C CA . PRO A 1 162 ? -33.988 8.627 -4.254 1.00 92.56 162 PRO A CA 1
ATOM 1238 C C . PRO A 1 162 ? -33.811 9.738 -3.208 1.00 92.56 162 PRO A C 1
ATOM 1240 O O . PRO A 1 162 ? -34.695 9.941 -2.381 1.00 92.56 162 PRO A O 1
ATOM 1243 N N . SER A 1 163 ? -32.686 10.454 -3.249 1.00 93.62 163 SER A N 1
ATOM 1244 C CA . SER A 1 163 ? -32.410 11.600 -2.362 1.00 93.62 163 SER A CA 1
ATOM 1245 C C . SER A 1 163 ? -33.630 12.525 -2.220 1.00 93.62 163 SER A C 1
ATOM 1247 O O . SER A 1 163 ? -34.312 12.801 -3.213 1.00 93.62 163 SER A O 1
ATOM 1249 N N . ILE A 1 164 ? -33.881 13.017 -1.002 1.00 93.94 164 ILE A N 1
ATOM 1250 C CA . ILE A 1 164 ? -34.912 14.001 -0.613 1.00 93.94 164 ILE A CA 1
ATOM 1251 C C . ILE A 1 164 ? -36.357 13.477 -0.692 1.00 93.94 164 ILE A C 1
ATOM 1253 O O . ILE A 1 164 ? -37.133 13.665 0.236 1.00 93.94 164 ILE A O 1
ATOM 1257 N N . SER A 1 165 ? -36.722 12.783 -1.767 1.00 91.69 165 SER A N 1
ATOM 1258 C CA . SER A 1 165 ? -38.109 12.389 -2.079 1.00 91.69 165 SER A CA 1
ATOM 1259 C C . SER A 1 165 ? -38.425 10.916 -1.811 1.00 91.69 165 SER A C 1
ATOM 1261 O O . SER A 1 165 ? -39.583 10.503 -1.828 1.00 91.69 165 SER A O 1
ATOM 1263 N N . GLY A 1 166 ? -37.395 10.098 -1.616 1.00 91.56 166 GLY A N 1
ATOM 1264 C CA . GLY A 1 166 ? -37.518 8.658 -1.486 1.00 91.56 166 GLY A CA 1
ATOM 1265 C C . GLY A 1 166 ? -37.866 8.166 -0.089 1.00 91.56 166 GLY A C 1
ATOM 1266 O O . GLY A 1 166 ? -37.940 8.917 0.887 1.00 91.56 166 GLY A O 1
ATOM 1267 N N . ASN A 1 167 ? -38.019 6.846 -0.000 1.00 94.19 167 ASN A N 1
ATOM 1268 C CA . ASN A 1 167 ? -38.159 6.157 1.276 1.00 94.19 167 ASN A CA 1
ATOM 1269 C C . ASN A 1 167 ? -36.798 6.027 1.954 1.00 94.19 167 ASN A C 1
ATOM 1271 O O . ASN A 1 167 ? -35.778 5.852 1.282 1.00 94.19 167 ASN A O 1
ATOM 1275 N N . PHE A 1 168 ? -36.804 6.044 3.284 1.00 95.81 168 PHE A N 1
ATOM 1276 C CA . PHE A 1 168 ? -35.617 5.723 4.053 1.00 95.81 168 PHE A CA 1
ATOM 1277 C C . PHE A 1 168 ? -35.231 4.249 3.907 1.00 95.81 168 PHE A C 1
ATOM 1279 O O . PHE A 1 168 ? -36.074 3.352 3.814 1.00 95.81 168 PHE A O 1
ATOM 1286 N N . SER A 1 169 ? -33.934 3.988 3.892 1.00 93.69 169 SER A N 1
ATOM 1287 C CA . SER A 1 169 ? -33.353 2.653 3.984 1.00 93.69 169 SER A CA 1
ATOM 1288 C C . SER A 1 169 ? -32.017 2.745 4.707 1.00 93.69 169 SER A C 1
ATOM 1290 O O . SER A 1 169 ? -31.310 3.747 4.588 1.00 93.69 169 SER A O 1
ATOM 1292 N N . GLN A 1 170 ? -31.663 1.700 5.457 1.00 92.12 170 GLN A N 1
ATOM 1293 C CA . GLN A 1 170 ? -30.321 1.592 6.024 1.00 92.12 170 GLN A CA 1
ATOM 1294 C C . GLN A 1 170 ? -29.317 1.467 4.879 1.00 92.12 170 GLN A C 1
ATOM 1296 O O . GLN A 1 170 ? -29.479 0.628 3.988 1.00 92.12 170 GLN A O 1
ATOM 1301 N N . CYS A 1 171 ? -28.293 2.309 4.895 1.00 86.88 171 CYS A N 1
ATOM 1302 C CA . CYS A 1 171 ? -27.229 2.306 3.916 1.00 86.88 171 CYS A CA 1
ATOM 1303 C C . CYS A 1 171 ? -25.872 2.310 4.600 1.00 86.88 171 CYS A C 1
ATOM 1305 O O . CYS A 1 171 ? -25.603 3.078 5.512 1.00 86.88 171 CYS A O 1
ATOM 1307 N N . ARG A 1 172 ? -24.991 1.432 4.133 1.00 78.88 172 ARG A N 1
ATOM 1308 C CA . ARG A 1 172 ? -23.619 1.332 4.634 1.00 78.88 172 ARG A CA 1
ATOM 1309 C C . ARG A 1 172 ? -22.712 2.464 4.132 1.00 78.88 172 ARG A C 1
ATOM 1311 O O . ARG A 1 172 ? -21.636 2.658 4.679 1.00 78.88 172 ARG A O 1
ATOM 1318 N N . TYR A 1 173 ? -23.123 3.167 3.080 1.00 81.38 173 TYR A N 1
ATOM 1319 C CA . TYR A 1 173 ? -22.395 4.293 2.504 1.00 81.38 173 TYR A CA 1
ATOM 1320 C C . TYR A 1 173 ? -23.111 5.584 2.852 1.00 81.38 173 TYR A C 1
ATOM 1322 O O . TYR A 1 173 ? -24.341 5.621 2.804 1.00 81.38 173 TYR A O 1
ATOM 1330 N N . THR A 1 174 ? -22.334 6.617 3.158 1.00 85.00 174 THR A N 1
ATOM 1331 C CA . THR A 1 174 ? -22.867 7.913 3.561 1.00 85.00 174 THR A CA 1
ATOM 1332 C C . THR A 1 174 ? -22.553 8.982 2.534 1.00 85.00 174 THR A C 1
ATOM 1334 O O . THR A 1 174 ? -21.507 8.926 1.884 1.00 85.00 174 THR A O 1
ATOM 1337 N N . SER A 1 175 ? -23.431 9.966 2.386 1.00 87.75 175 SER A N 1
ATOM 1338 C CA . SER A 1 175 ? -23.327 11.031 1.383 1.00 87.75 175 SER A CA 1
ATOM 1339 C C . SER A 1 175 ? -23.421 12.437 1.985 1.00 87.75 175 SER A C 1
ATOM 1341 O O . SER A 1 175 ? -24.103 13.283 1.411 1.00 87.75 175 SER A O 1
ATOM 1343 N N . PRO A 1 176 ? -22.674 12.752 3.063 1.00 88.88 176 PRO A N 1
ATOM 1344 C CA . PRO A 1 176 ? -22.804 14.034 3.744 1.00 88.88 176 PRO A CA 1
ATOM 1345 C C . PRO A 1 176 ? -22.584 15.205 2.779 1.00 88.88 176 PRO A C 1
ATOM 1347 O O . PRO A 1 176 ? -21.592 15.256 2.036 1.00 88.88 176 PRO A O 1
ATOM 1350 N N . GLN A 1 177 ? -23.516 16.155 2.812 1.00 88.88 177 GLN A N 1
ATOM 1351 C CA . GLN A 1 177 ? -23.588 17.346 1.962 1.00 88.88 177 GLN A CA 1
ATOM 1352 C C . GLN A 1 177 ? -23.719 17.053 0.457 1.00 88.88 177 GLN A C 1
ATOM 1354 O O . GLN A 1 177 ? -23.383 17.897 -0.383 1.00 88.88 177 GLN A O 1
ATOM 1359 N N . LYS A 1 178 ? -24.157 15.848 0.078 1.00 88.00 178 LYS A N 1
ATOM 1360 C CA . LYS A 1 178 ? -24.286 15.399 -1.315 1.00 88.00 178 LYS A CA 1
ATOM 1361 C C . LYS A 1 178 ? -25.603 14.654 -1.513 1.00 88.00 178 LYS A C 1
ATOM 1363 O O . LYS A 1 178 ? -26.322 14.332 -0.586 1.00 88.00 178 LYS A O 1
ATOM 1368 N N . SER A 1 179 ? -25.927 14.369 -2.772 1.00 88.62 179 SER A N 1
ATOM 1369 C CA . SER A 1 179 ? -27.082 13.528 -3.079 1.00 88.62 179 SER A CA 1
ATOM 1370 C C . SER A 1 179 ? -26.821 12.072 -2.684 1.00 88.62 179 SER A C 1
ATOM 1372 O O . SER A 1 179 ? -25.820 11.496 -3.115 1.00 88.62 179 SER A O 1
ATOM 1374 N N . ASN A 1 180 ? -27.793 11.450 -2.011 1.00 89.06 180 ASN A N 1
ATOM 1375 C CA . ASN A 1 180 ? -27.810 10.011 -1.714 1.00 89.06 180 ASN A CA 1
ATOM 1376 C C . ASN A 1 180 ? -27.902 9.154 -2.996 1.00 89.06 180 ASN A C 1
ATOM 1378 O O . ASN A 1 180 ? -27.698 7.944 -2.983 1.00 89.06 180 ASN A O 1
ATOM 1382 N N . GLY A 1 181 ? -28.243 9.756 -4.141 1.00 86.88 181 GLY A N 1
ATOM 1383 C CA . GLY A 1 181 ? -28.480 9.038 -5.390 1.00 86.88 181 GLY A CA 1
ATOM 1384 C C . GLY A 1 181 ? -29.820 8.296 -5.404 1.00 86.88 181 GLY A C 1
ATOM 1385 O O . GLY A 1 181 ? -30.757 8.653 -4.693 1.00 86.88 181 GLY A O 1
ATOM 1386 N N . ALA A 1 182 ? -29.939 7.288 -6.274 1.00 87.88 182 ALA A N 1
ATOM 1387 C CA . ALA A 1 182 ? -31.189 6.550 -6.504 1.00 87.88 182 ALA A CA 1
ATOM 1388 C C . ALA A 1 182 ? -31.325 5.261 -5.669 1.00 87.88 182 ALA A C 1
ATOM 1390 O O . ALA A 1 182 ? -32.416 4.703 -5.581 1.00 87.88 182 ALA A O 1
ATOM 1391 N N . SER A 1 183 ? -30.227 4.763 -5.096 1.00 85.50 183 SER A N 1
ATOM 1392 C CA . SER A 1 183 ? -30.169 3.532 -4.298 1.00 85.50 183 SER A CA 1
ATOM 1393 C C . SER A 1 183 ? -28.887 3.504 -3.470 1.00 85.50 183 SER A C 1
ATOM 1395 O O . SER A 1 183 ? -27.892 4.074 -3.915 1.00 85.50 183 SER A O 1
ATOM 1397 N N . CYS A 1 184 ? -28.872 2.763 -2.360 1.00 83.62 184 CYS A N 1
ATOM 1398 C CA . CYS A 1 184 ? -27.668 2.563 -1.554 1.00 83.62 184 CYS A CA 1
ATOM 1399 C C . CYS A 1 184 ? -26.561 1.862 -2.361 1.00 83.62 184 CYS A C 1
ATOM 1401 O O . CYS A 1 184 ? -26.654 0.670 -2.662 1.00 83.62 184 CYS A O 1
ATOM 1403 N N . GLN A 1 185 ? -25.521 2.606 -2.734 1.00 72.75 185 GLN A N 1
ATOM 1404 C CA . GLN A 1 185 ? -24.369 2.114 -3.490 1.00 72.75 185 GLN A CA 1
ATOM 1405 C C . GLN A 1 185 ? -23.092 2.767 -2.978 1.00 72.75 185 GLN A C 1
ATOM 1407 O O . GLN A 1 185 ? -23.134 3.863 -2.423 1.00 72.75 185 GLN A O 1
ATOM 1412 N N . ALA A 1 186 ? -21.959 2.095 -3.195 1.00 63.25 186 ALA A N 1
ATOM 1413 C CA . ALA A 1 186 ? -20.659 2.665 -2.890 1.00 63.25 186 ALA A CA 1
ATOM 1414 C C . ALA A 1 186 ? -20.513 4.002 -3.613 1.00 63.25 186 ALA A C 1
ATOM 1416 O O . ALA A 1 186 ? -20.620 4.063 -4.843 1.00 63.25 186 ALA A O 1
ATOM 1417 N N . ILE A 1 187 ? -20.244 5.066 -2.860 1.00 55.59 187 ILE A N 1
ATOM 1418 C CA . ILE A 1 187 ? -19.774 6.301 -3.473 1.00 55.59 187 ILE A CA 1
ATOM 1419 C C . ILE A 1 187 ? -18.458 5.949 -4.146 1.00 55.59 187 ILE A C 1
ATOM 1421 O O . ILE A 1 187 ? -17.564 5.389 -3.508 1.00 55.59 187 ILE A O 1
ATOM 1425 N N . ALA A 1 188 ? -18.361 6.219 -5.449 1.00 50.09 188 ALA A N 1
ATOM 1426 C CA . ALA A 1 188 ? -17.105 6.062 -6.157 1.00 50.09 188 ALA A CA 1
ATOM 1427 C C . ALA A 1 188 ? -16.040 6.808 -5.351 1.00 50.09 188 ALA A C 1
ATOM 1429 O O . ALA A 1 188 ? -16.158 8.021 -5.163 1.00 50.09 188 ALA A O 1
ATOM 1430 N N . ALA A 1 189 ? -15.056 6.060 -4.837 1.00 46.16 189 ALA A N 1
ATOM 1431 C CA . ALA A 1 189 ? -13.876 6.607 -4.187 1.00 46.16 189 ALA A CA 1
ATOM 1432 C C . ALA A 1 189 ? -13.451 7.832 -5.005 1.00 46.16 189 ALA A C 1
ATOM 1434 O O . ALA A 1 189 ? -13.264 7.658 -6.217 1.00 46.16 189 ALA A O 1
ATOM 1435 N N . PRO A 1 190 ? -13.398 9.052 -4.423 1.00 43.75 190 PRO A N 1
ATOM 1436 C CA . PRO A 1 190 ? -13.030 10.229 -5.187 1.00 43.75 190 PRO A CA 1
ATOM 1437 C C . PRO A 1 190 ? -11.739 9.891 -5.913 1.00 43.75 190 PRO A C 1
ATOM 1439 O O . PRO A 1 190 ? -10.728 9.558 -5.290 1.00 43.75 190 PRO A O 1
ATOM 1442 N N . THR A 1 191 ? -11.816 9.853 -7.243 1.00 46.31 191 THR A N 1
ATOM 1443 C CA . THR A 1 191 ? -10.646 9.574 -8.062 1.00 46.31 191 THR A CA 1
ATOM 1444 C C . THR A 1 191 ? -9.591 10.575 -7.643 1.00 46.31 191 THR A C 1
ATOM 1446 O O . THR A 1 191 ? -9.928 11.746 -7.455 1.00 46.31 191 THR A O 1
ATOM 1449 N N . VAL A 1 192 ? -8.337 10.142 -7.488 1.00 50.00 192 VAL A N 1
ATOM 1450 C CA . VAL A 1 192 ? -7.233 11.095 -7.392 1.00 50.00 192 VAL A CA 1
ATOM 1451 C C . VAL A 1 192 ? -7.269 11.884 -8.693 1.00 50.00 192 VAL A C 1
ATOM 1453 O O . VAL A 1 192 ? -6.793 11.417 -9.729 1.00 50.00 192 VAL A O 1
ATOM 1456 N N . GLU A 1 193 ? -7.939 13.034 -8.671 1.00 50.94 193 GLU A N 1
ATOM 1457 C CA . GLU A 1 193 ? -8.047 13.864 -9.849 1.00 50.94 193 GLU A CA 1
ATOM 1458 C C . GLU A 1 193 ? -6.628 14.266 -10.214 1.00 50.94 193 GLU A C 1
ATOM 1460 O O . GLU A 1 193 ? -5.832 14.716 -9.379 1.00 50.94 193 GLU A O 1
ATOM 1465 N N . ASP A 1 194 ? -6.286 14.069 -11.481 1.00 62.28 194 ASP A N 1
ATOM 1466 C CA . ASP A 1 194 ? -5.052 14.639 -11.983 1.00 62.28 194 ASP A CA 1
ATOM 1467 C C . ASP A 1 194 ? -5.313 16.115 -12.244 1.00 62.28 194 ASP A C 1
ATOM 1469 O O . ASP A 1 194 ? -5.760 16.535 -13.316 1.00 62.28 194 ASP A O 1
ATOM 1473 N N . THR A 1 195 ? -5.101 16.897 -11.190 1.00 66.31 195 THR A N 1
ATOM 1474 C CA . THR A 1 195 ? -5.231 18.353 -11.197 1.00 66.31 195 THR A CA 1
ATOM 1475 C C . THR A 1 195 ? -4.156 19.007 -12.070 1.00 66.31 195 THR A C 1
ATOM 1477 O O . THR A 1 195 ? -4.311 20.152 -12.493 1.00 66.31 195 THR A O 1
ATOM 1480 N N . ILE A 1 196 ? -3.084 18.277 -12.404 1.00 77.69 196 ILE A N 1
ATOM 1481 C CA . ILE A 1 196 ? -1.996 18.717 -13.278 1.00 77.69 196 ILE A CA 1
ATOM 1482 C C . ILE A 1 196 ? -2.188 18.087 -14.668 1.00 77.69 196 ILE A C 1
ATOM 1484 O O . ILE A 1 196 ? -1.675 17.012 -14.958 1.00 77.69 196 ILE A O 1
ATOM 1488 N N . LYS A 1 197 ? -2.888 18.782 -15.569 1.00 85.88 197 LYS A N 1
ATOM 1489 C CA . LYS A 1 197 ? -3.055 18.346 -16.970 1.00 85.88 197 LYS A CA 1
ATOM 1490 C C . LYS A 1 197 ? -2.009 18.977 -17.885 1.00 85.88 197 LYS A C 1
ATOM 1492 O O . LYS A 1 197 ? -1.694 20.153 -17.707 1.00 85.88 197 LYS A O 1
ATOM 1497 N N . PHE A 1 198 ? -1.494 18.215 -18.842 1.00 91.19 198 PHE A N 1
ATOM 1498 C CA . PHE A 1 198 ? -0.600 18.679 -19.909 1.00 91.19 198 PHE A CA 1
ATOM 1499 C C . PHE A 1 198 ? -1.347 18.701 -21.244 1.00 91.19 198 PHE A C 1
ATOM 1501 O O . PHE A 1 198 ? -2.339 17.984 -21.402 1.00 91.19 198 PHE A O 1
ATOM 1508 N N . ASP A 1 199 ? -0.883 19.522 -22.182 1.00 88.50 199 ASP A N 1
ATOM 1509 C CA . ASP A 1 199 ? -1.451 19.581 -23.524 1.00 88.50 199 ASP A CA 1
ATOM 1510 C C . ASP A 1 199 ? -1.301 18.241 -24.261 1.00 88.50 199 ASP A C 1
ATOM 1512 O O . ASP A 1 199 ? -0.300 17.529 -24.132 1.00 88.50 199 ASP A O 1
ATOM 1516 N N . ASN A 1 200 ? -2.310 17.894 -25.065 1.00 85.38 200 ASN A N 1
ATOM 1517 C CA . ASN A 1 200 ? -2.272 16.684 -25.879 1.00 85.38 200 ASN A CA 1
ATOM 1518 C C . ASN A 1 200 ? -1.140 16.770 -26.907 1.00 85.38 200 ASN A C 1
ATOM 1520 O O . ASN A 1 200 ? -1.058 17.722 -27.684 1.00 85.38 200 ASN A O 1
ATOM 1524 N N . TYR A 1 201 ? -0.319 15.727 -26.963 1.00 90.75 201 TYR A N 1
ATOM 1525 C CA . TYR A 1 201 ? 0.705 15.583 -27.987 1.00 90.75 201 TYR A CA 1
ATOM 1526 C C . TYR A 1 201 ? 0.114 14.976 -29.261 1.00 90.75 201 TYR A C 1
ATOM 1528 O O . TYR A 1 201 ? -0.496 13.904 -29.227 1.00 90.75 201 TYR A O 1
ATOM 1536 N N . ASP A 1 202 ? 0.317 15.641 -30.395 1.00 88.12 202 ASP A N 1
ATOM 1537 C CA . ASP A 1 202 ? -0.015 15.069 -31.694 1.00 88.12 202 ASP A CA 1
ATOM 1538 C C . ASP A 1 202 ? 1.052 14.040 -32.087 1.00 88.12 202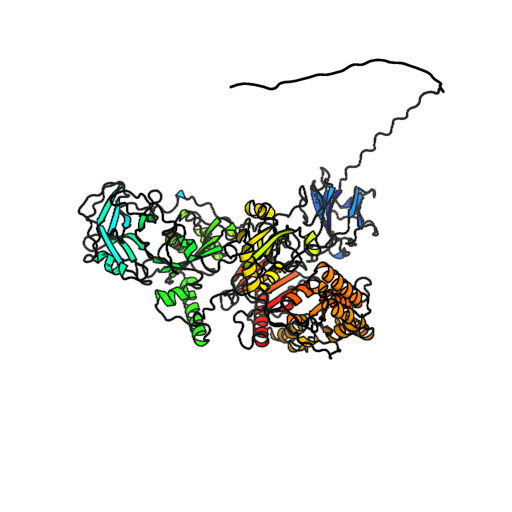 ASP A C 1
ATOM 1540 O O . ASP A 1 202 ? 2.192 14.393 -32.380 1.00 88.12 202 ASP A O 1
ATOM 1544 N N . VAL A 1 203 ? 0.673 12.760 -32.135 1.00 82.88 203 VAL A N 1
ATOM 1545 C CA . VAL A 1 203 ? 1.556 11.656 -32.555 1.00 82.88 203 VAL A CA 1
ATOM 1546 C C . VAL A 1 203 ? 2.099 11.856 -33.975 1.00 82.88 203 VAL A C 1
ATOM 1548 O O . VAL A 1 203 ? 3.160 11.322 -34.295 1.00 82.88 203 VAL A O 1
ATOM 1551 N N . SER A 1 204 ? 1.441 12.654 -34.824 1.00 78.38 204 SER A N 1
ATOM 1552 C CA . SER A 1 204 ? 1.998 13.034 -36.130 1.00 78.38 204 SER A CA 1
ATOM 1553 C C . SER A 1 204 ? 3.294 13.856 -36.009 1.00 78.38 204 SER A C 1
ATOM 1555 O O . SER A 1 204 ? 4.120 13.837 -36.921 1.00 78.38 204 SER A O 1
ATOM 1557 N N . GLY A 1 205 ? 3.501 14.513 -34.862 1.00 74.88 205 GLY A N 1
ATOM 1558 C CA . GLY A 1 205 ? 4.715 15.231 -34.483 1.00 74.88 205 GLY A CA 1
ATOM 1559 C C . GLY A 1 205 ? 5.855 14.343 -33.980 1.00 74.88 205 GLY A C 1
ATOM 1560 O O . GLY A 1 205 ? 6.917 14.878 -33.656 1.00 74.88 205 GLY A O 1
ATOM 1561 N N . TRP A 1 206 ? 5.675 13.013 -33.923 1.00 82.69 206 TRP A N 1
ATOM 1562 C CA . TRP A 1 206 ? 6.742 12.087 -33.530 1.00 82.69 206 TRP A CA 1
ATOM 1563 C C . TRP A 1 206 ? 7.980 12.304 -34.417 1.00 82.69 206 TRP A C 1
ATOM 1565 O O . TRP A 1 206 ? 7.826 12.369 -35.641 1.00 82.69 206 TRP A O 1
ATOM 1575 N N . PRO A 1 207 ? 9.204 12.417 -33.857 1.00 79.44 207 PRO A N 1
ATOM 1576 C CA . PRO A 1 207 ? 10.368 12.867 -34.608 1.00 79.44 207 PRO A CA 1
ATOM 1577 C C . PRO A 1 207 ? 10.596 12.066 -35.889 1.00 79.44 207 PRO A C 1
ATOM 1579 O O . PRO A 1 207 ? 10.979 10.893 -35.869 1.00 79.44 207 PRO A O 1
ATOM 1582 N N . SER A 1 208 ? 10.428 12.736 -37.031 1.00 63.75 208 SER A N 1
ATOM 1583 C CA . SER A 1 208 ? 10.716 12.166 -38.351 1.00 63.75 208 SER A CA 1
ATOM 1584 C C . SER A 1 208 ? 12.201 11.853 -38.537 1.00 63.75 208 SER A C 1
ATOM 1586 O O . SER A 1 208 ? 12.546 11.044 -39.389 1.00 63.75 208 SER A O 1
ATOM 1588 N N . SER A 1 209 ? 13.080 12.421 -37.704 1.00 60.19 209 SER A N 1
ATOM 1589 C CA . SER A 1 209 ? 14.506 12.086 -37.643 1.00 60.19 209 SER A CA 1
ATOM 1590 C C . SER A 1 209 ? 14.779 10.625 -37.270 1.00 60.19 209 SER A C 1
ATOM 1592 O O . SER A 1 209 ? 15.864 10.129 -37.564 1.00 60.19 209 SER A O 1
ATOM 1594 N N . MET A 1 210 ? 13.816 9.924 -36.659 1.00 69.56 210 MET A N 1
ATOM 1595 C CA . MET A 1 210 ? 13.909 8.480 -36.430 1.00 69.56 210 MET A CA 1
ATOM 1596 C C . MET A 1 210 ? 13.623 7.667 -37.697 1.00 69.56 210 MET A C 1
ATOM 1598 O O . MET A 1 210 ? 14.140 6.560 -37.848 1.00 69.56 210 MET A O 1
ATOM 1602 N N . VAL A 1 211 ? 12.796 8.193 -38.609 1.00 79.50 211 VAL A N 1
ATOM 1603 C CA . VAL A 1 211 ? 12.507 7.553 -39.896 1.00 79.50 211 VAL A CA 1
ATOM 1604 C C . VAL A 1 211 ? 13.743 7.691 -40.785 1.00 79.50 211 VAL A C 1
ATOM 1606 O O . VAL A 1 211 ? 14.199 8.811 -41.029 1.00 79.50 211 VAL A O 1
ATOM 1609 N N . PRO A 1 212 ? 14.290 6.590 -41.323 1.00 87.44 212 PRO A N 1
ATOM 1610 C CA . PRO A 1 212 ? 15.377 6.701 -42.277 1.00 87.44 212 PRO A CA 1
ATOM 1611 C C . PRO A 1 212 ? 14.930 7.492 -43.514 1.00 87.44 212 PRO A C 1
ATOM 1613 O O . PRO A 1 212 ? 13.894 7.201 -44.102 1.00 87.44 212 PRO A O 1
ATOM 1616 N N . THR A 1 213 ? 15.715 8.491 -43.918 1.00 88.25 213 THR A N 1
ATOM 1617 C CA . THR A 1 213 ? 15.436 9.354 -45.089 1.00 88.25 213 THR A CA 1
ATOM 1618 C C . THR A 1 213 ? 16.384 9.097 -46.265 1.00 88.25 213 THR A C 1
ATOM 1620 O O . THR A 1 213 ? 16.316 9.770 -47.290 1.00 88.25 213 THR A O 1
ATOM 1623 N N . GLY A 1 214 ? 17.288 8.127 -46.118 1.00 92.19 214 GLY A N 1
ATOM 1624 C CA . GLY A 1 214 ? 18.325 7.765 -47.081 1.00 92.19 214 GLY A CA 1
ATOM 1625 C C . GLY A 1 214 ? 18.580 6.264 -47.084 1.00 92.19 214 GLY A C 1
ATOM 1626 O O . GLY A 1 214 ? 17.676 5.476 -46.829 1.00 92.19 214 GLY A O 1
ATOM 1627 N N . LEU A 1 215 ? 19.818 5.859 -47.360 1.00 95.38 215 LEU A N 1
ATOM 1628 C CA . LEU A 1 215 ? 20.224 4.463 -47.202 1.00 95.38 215 LEU A CA 1
ATOM 1629 C C . LEU A 1 215 ? 20.240 4.077 -45.721 1.00 95.38 215 LEU A C 1
ATOM 1631 O O . LEU A 1 215 ? 20.840 4.791 -44.917 1.00 95.38 215 LEU A O 1
ATOM 1635 N N . ALA A 1 216 ? 19.626 2.950 -45.377 1.00 95.38 216 ALA A N 1
ATOM 1636 C CA . ALA A 1 216 ? 19.607 2.426 -44.016 1.00 95.38 216 ALA A CA 1
ATOM 1637 C C . ALA A 1 216 ? 19.572 0.895 -43.999 1.00 95.38 216 ALA A C 1
ATOM 1639 O O . ALA A 1 216 ? 19.267 0.256 -45.008 1.00 95.38 216 ALA A O 1
ATOM 1640 N N . ILE A 1 217 ? 19.894 0.320 -42.844 1.00 95.00 217 ILE A N 1
ATOM 1641 C CA . ILE A 1 217 ? 19.855 -1.122 -42.591 1.00 95.00 217 ILE A CA 1
ATOM 1642 C C . ILE A 1 217 ? 18.393 -1.563 -42.576 1.00 95.00 217 ILE A C 1
ATOM 1644 O O . ILE A 1 217 ? 17.591 -0.972 -41.855 1.00 95.00 217 ILE A O 1
ATOM 1648 N N . ASN A 1 218 ? 18.041 -2.575 -43.364 1.00 93.88 218 ASN A N 1
ATOM 1649 C CA . ASN A 1 218 ? 16.673 -3.073 -43.505 1.00 93.88 218 ASN A CA 1
ATOM 1650 C C . ASN A 1 218 ? 16.456 -4.421 -42.809 1.00 93.88 218 ASN A C 1
ATOM 1652 O O . ASN A 1 218 ? 15.465 -4.584 -42.099 1.00 93.88 218 ASN A O 1
ATOM 1656 N N . GLU A 1 219 ? 17.397 -5.351 -42.963 1.00 94.06 219 GLU A N 1
ATOM 1657 C CA . GLU A 1 219 ? 17.349 -6.692 -42.376 1.00 94.06 219 GLU A CA 1
ATOM 1658 C C . GLU A 1 219 ? 18.760 -7.140 -41.982 1.00 94.06 219 GLU A C 1
ATOM 1660 O O . GLU A 1 219 ? 19.733 -6.906 -42.699 1.00 94.06 219 GLU A O 1
ATOM 1665 N N . LEU A 1 220 ? 18.877 -7.783 -40.823 1.00 95.12 220 LEU A N 1
ATOM 1666 C CA . LEU A 1 220 ? 20.099 -8.418 -40.350 1.00 95.12 220 LEU A CA 1
ATOM 1667 C C . LEU A 1 220 ? 19.841 -9.909 -40.162 1.00 95.12 220 LEU A C 1
ATOM 1669 O O . LEU A 1 220 ? 19.056 -10.303 -39.298 1.00 95.12 220 LEU A O 1
ATOM 1673 N N . ALA A 1 221 ? 20.553 -10.740 -40.914 1.00 93.62 221 ALA A N 1
ATOM 1674 C CA . ALA A 1 221 ? 20.468 -12.187 -40.817 1.00 93.62 221 ALA A CA 1
ATOM 1675 C C . ALA A 1 221 ? 21.864 -12.738 -40.505 1.00 93.62 221 ALA A C 1
ATOM 1677 O O . ALA A 1 221 ? 22.598 -13.154 -41.393 1.00 93.62 221 ALA A O 1
ATOM 1678 N N . LEU A 1 222 ? 22.282 -12.692 -39.236 1.00 93.38 222 LEU A N 1
ATOM 1679 C CA . LEU A 1 222 ? 23.691 -12.911 -38.869 1.00 93.38 222 LEU A CA 1
ATOM 1680 C C . LEU A 1 222 ? 24.050 -14.385 -38.627 1.00 93.38 222 LEU A C 1
ATOM 1682 O O . LEU A 1 222 ? 25.198 -14.778 -38.836 1.00 93.38 222 LEU A O 1
ATOM 1686 N N . ASN A 1 223 ? 23.087 -15.216 -38.217 1.00 86.94 223 ASN A N 1
ATOM 1687 C CA . ASN A 1 223 ? 23.323 -16.630 -37.927 1.00 86.94 223 ASN A CA 1
ATOM 1688 C C . ASN A 1 223 ? 22.063 -17.493 -38.181 1.00 86.94 223 ASN A C 1
ATOM 1690 O O . ASN A 1 223 ? 21.047 -17.250 -37.530 1.00 86.94 223 ASN A O 1
ATOM 1694 N N . PRO A 1 224 ? 22.087 -18.508 -39.074 1.00 84.75 224 PRO A N 1
ATOM 1695 C CA . PRO A 1 224 ? 23.190 -18.937 -39.947 1.00 84.75 224 PRO A CA 1
ATOM 1696 C C . PRO A 1 224 ? 23.206 -18.280 -41.342 1.00 84.75 224 PRO A C 1
ATOM 1698 O O . PRO A 1 224 ? 24.137 -18.533 -42.102 1.00 84.75 224 PRO A O 1
ATOM 1701 N N . ALA A 1 225 ? 22.197 -17.475 -41.700 1.00 85.25 225 ALA A N 1
ATOM 1702 C CA . ALA A 1 225 ? 21.978 -16.992 -43.073 1.00 85.25 225 ALA A CA 1
ATOM 1703 C C . ALA A 1 225 ? 23.070 -16.040 -43.613 1.00 85.25 225 ALA A C 1
ATOM 1705 O O . ALA A 1 225 ? 23.359 -16.069 -44.803 1.00 85.25 225 ALA A O 1
ATOM 1706 N N . ARG A 1 226 ? 23.721 -15.266 -42.735 1.00 92.44 226 ARG A N 1
ATOM 1707 C CA . ARG A 1 226 ? 24.901 -14.419 -42.997 1.00 92.44 226 ARG A CA 1
ATOM 1708 C C . ARG A 1 226 ? 24.727 -13.389 -44.122 1.00 92.44 226 ARG A C 1
ATOM 1710 O O . ARG A 1 226 ? 25.478 -13.398 -45.094 1.00 92.44 226 ARG A O 1
ATOM 1717 N N . PHE A 1 227 ? 23.815 -12.437 -43.948 1.00 94.25 227 PHE A N 1
ATOM 1718 C CA . PHE A 1 227 ? 23.757 -11.226 -44.775 1.00 94.25 227 PHE A CA 1
ATOM 1719 C C . PHE A 1 227 ? 23.256 -9.998 -43.999 1.00 94.25 227 PHE A C 1
ATOM 1721 O O . PHE A 1 227 ? 22.648 -10.112 -42.930 1.00 94.25 227 PHE A O 1
ATOM 1728 N N . ILE A 1 228 ? 23.526 -8.817 -44.559 1.00 95.94 228 ILE A N 1
ATOM 1729 C CA . ILE A 1 228 ? 22.955 -7.526 -44.152 1.00 95.94 228 ILE A CA 1
ATOM 1730 C C . ILE A 1 228 ? 22.233 -6.940 -45.358 1.00 95.94 228 ILE A C 1
ATOM 1732 O O . ILE A 1 228 ? 22.847 -6.747 -46.406 1.00 95.94 228 ILE A O 1
ATOM 1736 N N . GLU A 1 229 ? 20.952 -6.633 -45.215 1.00 95.12 229 GLU A N 1
ATOM 1737 C CA . GLU A 1 229 ? 20.170 -5.965 -46.247 1.00 95.12 229 GLU A CA 1
ATOM 1738 C C . GLU A 1 229 ? 20.109 -4.458 -45.999 1.00 95.12 229 GLU A C 1
ATOM 1740 O O . GLU A 1 229 ? 19.912 -3.999 -44.869 1.00 95.12 229 GLU A O 1
ATOM 1745 N N . LEU A 1 230 ? 20.261 -3.681 -47.068 1.00 95.94 230 LEU A N 1
ATOM 1746 C CA . LEU A 1 230 ? 20.135 -2.229 -47.080 1.00 95.94 230 LEU A CA 1
ATOM 1747 C C . LEU A 1 230 ? 18.957 -1.811 -47.955 1.00 95.94 230 LEU A C 1
ATOM 1749 O O . LEU A 1 230 ? 18.721 -2.408 -49.003 1.00 95.94 230 LEU A O 1
ATOM 1753 N N . LYS A 1 231 ? 18.270 -0.738 -47.560 1.00 95.06 231 LYS A N 1
ATOM 1754 C CA . LYS A 1 231 ? 17.153 -0.153 -48.311 1.00 95.06 231 LYS A CA 1
ATOM 1755 C C . LYS A 1 231 ? 17.358 1.334 -48.538 1.00 95.06 231 LYS A C 1
ATOM 1757 O O . LYS A 1 231 ? 17.822 2.050 -47.646 1.00 95.06 231 LYS A O 1
ATOM 1762 N N . ASN A 1 232 ? 16.986 1.808 -49.725 1.00 95.44 232 ASN A N 1
ATOM 1763 C CA . ASN A 1 232 ? 16.940 3.234 -50.028 1.00 95.44 232 ASN A CA 1
ATOM 1764 C C . ASN A 1 232 ? 15.573 3.827 -49.649 1.00 95.44 232 ASN A C 1
ATOM 1766 O O . ASN A 1 232 ? 14.590 3.644 -50.364 1.00 95.44 232 ASN A O 1
ATOM 1770 N N . PHE A 1 233 ? 15.519 4.575 -48.548 1.00 92.88 233 PHE A N 1
ATOM 1771 C CA . PHE A 1 233 ? 14.312 5.277 -48.098 1.00 92.88 233 PHE A CA 1
ATOM 1772 C C . PHE A 1 233 ? 14.155 6.687 -48.692 1.00 92.88 233 PHE A C 1
ATOM 1774 O O . PHE A 1 233 ? 13.187 7.377 -48.378 1.00 92.88 233 PHE A O 1
ATOM 1781 N N . SER A 1 234 ? 15.093 7.142 -49.529 1.00 93.88 234 SER A N 1
ATOM 1782 C CA . SER A 1 234 ? 15.002 8.459 -50.165 1.00 93.88 234 SER A CA 1
ATOM 1783 C C . SER A 1 234 ? 14.171 8.431 -51.447 1.00 93.88 234 SER A C 1
ATOM 1785 O O . SER A 1 234 ? 13.887 7.375 -52.011 1.00 93.88 234 SER A O 1
ATOM 1787 N N . SER A 1 235 ? 13.810 9.617 -51.936 1.00 94.75 235 SER A N 1
ATOM 1788 C CA . SER A 1 235 ? 13.167 9.797 -53.241 1.00 94.75 235 SER A CA 1
ATOM 1789 C C . SER A 1 235 ? 14.145 9.764 -54.420 1.00 94.75 235 SER A C 1
ATOM 1791 O O . SER A 1 235 ? 13.701 9.825 -55.561 1.00 94.75 235 SER A O 1
ATOM 1793 N N . GLU A 1 236 ? 15.454 9.679 -54.166 1.00 96.31 236 GLU A N 1
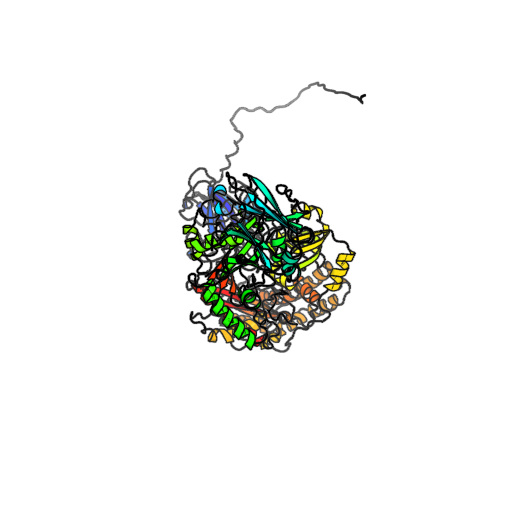ATOM 1794 C CA . GLU A 1 236 ? 16.504 9.740 -55.186 1.00 96.31 236 GLU A CA 1
ATOM 1795 C C . GLU A 1 236 ? 17.346 8.455 -55.201 1.00 96.31 236 GLU A C 1
ATOM 1797 O O . GLU A 1 236 ? 17.464 7.776 -54.182 1.00 96.31 236 GLU A O 1
ATOM 1802 N N . PRO A 1 237 ? 17.966 8.083 -56.332 1.00 96.56 237 PRO A N 1
ATOM 1803 C CA . PRO A 1 237 ? 18.910 6.971 -56.358 1.00 96.56 237 PRO A CA 1
ATOM 1804 C C . PRO A 1 237 ? 20.114 7.208 -55.429 1.00 96.56 237 PRO A C 1
ATOM 1806 O O . PRO A 1 237 ? 20.680 8.302 -55.405 1.00 96.56 237 PRO A O 1
ATOM 1809 N N . VAL A 1 238 ? 20.552 6.171 -54.709 1.00 96.81 238 VAL A N 1
ATOM 1810 C CA . VAL A 1 238 ? 21.720 6.229 -53.814 1.00 96.81 238 VAL A CA 1
ATOM 1811 C C . VAL A 1 238 ? 22.874 5.400 -54.371 1.00 96.81 238 VAL A C 1
ATOM 1813 O O . VAL A 1 238 ? 22.716 4.220 -54.664 1.00 96.81 238 VAL A O 1
ATOM 1816 N N . ASP A 1 239 ? 24.051 6.013 -54.476 1.00 95.88 239 ASP A N 1
ATOM 1817 C CA . ASP A 1 239 ? 25.298 5.332 -54.835 1.00 95.88 239 ASP A CA 1
ATOM 1818 C C . ASP A 1 239 ? 25.927 4.666 -53.602 1.00 95.88 239 ASP A C 1
ATOM 1820 O O . ASP A 1 239 ? 26.395 5.356 -52.684 1.00 95.88 239 ASP A O 1
ATOM 1824 N N . LEU A 1 240 ? 25.953 3.331 -53.591 1.00 95.38 240 LEU A N 1
ATOM 1825 C CA . LEU A 1 240 ? 26.467 2.535 -52.475 1.00 95.38 240 LEU A CA 1
ATOM 1826 C C . LEU A 1 240 ? 27.985 2.664 -52.287 1.00 95.38 240 LEU A C 1
ATOM 1828 O O . LEU A 1 240 ? 28.467 2.417 -51.184 1.00 95.38 240 LEU A O 1
ATOM 1832 N N . ASN A 1 241 ? 28.741 3.129 -53.291 1.00 92.75 241 ASN A N 1
ATOM 1833 C CA . ASN A 1 241 ? 30.189 3.354 -53.146 1.00 92.75 241 ASN A CA 1
ATOM 1834 C C . ASN A 1 241 ? 30.525 4.425 -52.099 1.00 92.75 241 ASN A C 1
ATOM 1836 O O . ASN A 1 241 ? 31.640 4.468 -51.581 1.00 92.75 241 ASN A O 1
ATOM 1840 N N . ASN A 1 242 ? 29.562 5.291 -51.776 1.00 93.62 242 ASN A N 1
ATOM 1841 C CA . ASN A 1 242 ? 29.710 6.320 -50.750 1.00 93.62 242 ASN A CA 1
ATOM 1842 C C . ASN A 1 242 ? 29.421 5.794 -49.341 1.00 93.62 242 ASN A C 1
ATOM 1844 O O . ASN A 1 242 ? 29.323 6.592 -48.406 1.00 93.62 242 ASN A O 1
ATOM 1848 N N . TYR A 1 243 ? 29.246 4.482 -49.172 1.00 95.56 243 TYR A N 1
ATOM 1849 C CA . TYR A 1 243 ? 28.866 3.874 -47.907 1.00 95.56 243 TYR A CA 1
ATOM 1850 C C . TYR A 1 243 ? 29.688 2.626 -47.597 1.00 95.56 243 TYR A C 1
ATOM 1852 O O . TYR A 1 243 ? 30.160 1.916 -48.482 1.00 95.56 243 TYR A O 1
ATOM 1860 N N . GLN A 1 244 ? 29.857 2.362 -46.306 1.00 95.00 244 GLN A N 1
ATOM 1861 C CA . GLN A 1 244 ? 30.496 1.155 -45.793 1.00 95.00 244 GLN A CA 1
ATOM 1862 C C . GLN A 1 244 ? 29.792 0.691 -44.517 1.00 95.00 244 GLN A C 1
ATOM 1864 O O . GLN A 1 244 ? 29.234 1.507 -43.776 1.00 95.00 244 GLN A O 1
ATOM 1869 N N . LEU A 1 245 ? 29.837 -0.615 -44.255 1.00 96.19 245 LEU A N 1
ATOM 1870 C CA . LEU A 1 245 ? 29.296 -1.221 -43.039 1.00 96.19 245 LEU A CA 1
ATOM 1871 C C . LEU A 1 245 ? 30.423 -1.610 -42.084 1.00 96.19 245 LEU A C 1
ATOM 1873 O O . LEU A 1 245 ? 31.507 -2.016 -42.494 1.00 96.19 245 LEU A O 1
ATOM 1877 N N . THR A 1 246 ? 30.159 -1.522 -40.789 1.00 95.12 246 THR A N 1
ATOM 1878 C CA . THR A 1 246 ? 31.017 -2.104 -39.755 1.00 95.12 246 THR A CA 1
ATOM 1879 C C . THR A 1 246 ? 30.163 -3.003 -38.879 1.00 95.12 246 THR A C 1
ATOM 1881 O O . THR A 1 246 ? 29.143 -2.563 -38.351 1.00 95.12 246 THR A O 1
ATOM 1884 N N . LEU A 1 247 ? 30.577 -4.261 -38.749 1.00 95.06 247 LEU A N 1
ATOM 1885 C CA . LEU A 1 247 ? 29.987 -5.246 -37.852 1.00 95.06 247 LEU A CA 1
ATOM 1886 C C . LEU A 1 247 ? 31.018 -5.592 -36.784 1.00 95.06 247 LEU A C 1
ATOM 1888 O O . LEU A 1 247 ? 32.175 -5.855 -37.105 1.00 95.06 247 LEU A O 1
ATOM 1892 N N . GLY A 1 248 ? 30.612 -5.565 -35.519 1.00 92.94 248 GLY A N 1
ATOM 1893 C CA . GLY A 1 248 ? 31.533 -5.824 -34.421 1.00 92.94 248 GLY A CA 1
ATOM 1894 C C . GLY A 1 248 ? 30.851 -6.422 -33.205 1.00 92.94 248 GLY A C 1
ATOM 1895 O O . GLY A 1 248 ? 29.739 -6.036 -32.846 1.00 92.94 248 GLY A O 1
ATOM 1896 N N . ALA A 1 249 ? 31.563 -7.349 -32.570 1.00 93.00 249 ALA A N 1
ATOM 1897 C CA . ALA A 1 249 ? 31.297 -7.774 -31.206 1.00 93.00 249 ALA A CA 1
ATOM 1898 C C . ALA A 1 249 ? 31.467 -6.599 -30.239 1.00 93.00 249 ALA A C 1
ATOM 1900 O O . ALA A 1 249 ? 32.383 -5.790 -30.396 1.00 93.00 249 ALA A O 1
ATOM 1901 N N . MET A 1 250 ? 30.590 -6.524 -29.244 1.00 91.44 250 MET A N 1
ATOM 1902 C CA . MET A 1 250 ? 30.610 -5.493 -28.210 1.00 91.44 250 MET A CA 1
ATOM 1903 C C . MET A 1 250 ? 30.548 -6.158 -26.841 1.00 91.44 250 MET A C 1
ATOM 1905 O O . MET A 1 250 ? 29.828 -7.137 -26.666 1.00 91.44 250 MET A O 1
ATOM 1909 N N . ASP A 1 251 ? 31.257 -5.596 -25.868 1.00 89.25 251 ASP A N 1
ATOM 1910 C CA . ASP A 1 251 ? 30.996 -5.879 -24.459 1.00 89.25 251 ASP A CA 1
ATOM 1911 C C . ASP A 1 251 ? 30.070 -4.810 -23.849 1.00 89.25 251 ASP A C 1
ATOM 1913 O O . ASP A 1 251 ? 29.515 -3.944 -24.537 1.00 89.25 251 ASP A O 1
ATOM 1917 N N . ALA A 1 252 ? 29.877 -4.866 -22.532 1.00 89.12 252 ALA A N 1
ATOM 1918 C CA . ALA A 1 252 ? 29.001 -3.933 -21.843 1.00 89.12 252 ALA A CA 1
ATOM 1919 C C . ALA A 1 252 ? 29.482 -2.469 -21.890 1.00 89.12 252 ALA A C 1
ATOM 1921 O O . ALA A 1 252 ? 28.637 -1.579 -21.933 1.00 89.12 252 ALA A O 1
ATOM 1922 N N . ASN A 1 253 ? 30.793 -2.216 -21.896 1.00 90.69 253 ASN A N 1
ATOM 1923 C CA . ASN A 1 253 ? 31.387 -0.873 -21.837 1.00 90.69 253 ASN A CA 1
ATOM 1924 C C . ASN A 1 253 ? 31.842 -0.365 -23.221 1.00 90.69 253 ASN A C 1
ATOM 1926 O O . ASN A 1 253 ? 32.356 0.742 -23.358 1.00 90.69 253 ASN A O 1
ATOM 1930 N N . SER A 1 254 ? 31.688 -1.181 -24.261 1.00 87.56 254 SER A N 1
ATOM 1931 C CA . SER A 1 254 ? 32.083 -0.828 -25.620 1.00 87.56 254 SER A CA 1
ATOM 1932 C C . SER A 1 254 ? 31.081 0.146 -26.252 1.00 87.56 254 SER A C 1
ATOM 1934 O O . SER A 1 254 ? 29.871 -0.092 -26.177 1.00 87.56 254 SER A O 1
ATOM 1936 N N . PRO A 1 255 ? 31.545 1.208 -26.941 1.00 88.06 255 PRO A N 1
ATOM 1937 C CA . PRO A 1 255 ? 30.679 1.983 -27.821 1.00 88.06 255 PRO A CA 1
ATOM 1938 C C . PRO A 1 255 ? 30.266 1.143 -29.039 1.00 88.06 255 PRO A C 1
ATOM 1940 O O . PRO A 1 255 ? 30.825 0.077 -29.308 1.00 88.06 255 PRO A O 1
ATOM 1943 N N . LEU A 1 256 ? 29.315 1.656 -29.825 1.00 89.50 256 LEU A N 1
ATOM 1944 C CA . LEU A 1 256 ? 28.994 1.087 -31.138 1.00 89.50 256 LEU A CA 1
ATOM 1945 C C . LEU A 1 256 ? 30.259 0.945 -32.019 1.00 89.50 256 LEU A C 1
ATOM 1947 O O . LEU A 1 256 ? 31.143 1.807 -31.940 1.00 89.50 256 LEU A O 1
ATOM 1951 N N . PRO A 1 257 ? 30.335 -0.081 -32.894 1.00 91.75 257 PRO A N 1
ATOM 1952 C CA . PRO A 1 257 ? 31.494 -0.315 -33.753 1.00 91.75 257 PRO A CA 1
ATOM 1953 C C . PRO A 1 257 ? 31.893 0.927 -34.549 1.00 91.75 257 PRO A C 1
ATOM 1955 O O . PRO A 1 257 ? 31.075 1.509 -35.258 1.00 91.75 257 PRO A O 1
ATOM 1958 N N . VAL A 1 258 ? 33.159 1.324 -34.425 1.00 90.12 258 VAL A N 1
ATOM 1959 C CA . VAL A 1 258 ? 33.704 2.524 -35.068 1.00 90.12 258 VAL A CA 1
ATOM 1960 C C . VAL A 1 258 ? 34.203 2.187 -36.468 1.00 90.12 258 VAL A C 1
ATOM 1962 O O . VAL A 1 258 ? 34.835 1.153 -36.679 1.00 90.12 258 VAL A O 1
ATOM 1965 N N . TRP A 1 259 ? 33.969 3.092 -37.417 1.00 91.44 259 TRP A N 1
ATOM 1966 C CA . TRP A 1 259 ? 34.463 2.951 -38.782 1.00 91.44 259 TRP A CA 1
ATOM 1967 C C . TRP A 1 259 ? 35.986 2.763 -38.836 1.00 91.44 259 TRP A C 1
ATOM 1969 O O . TRP A 1 259 ? 36.754 3.622 -38.395 1.00 91.44 259 TRP A O 1
ATOM 1979 N N . ASN A 1 260 ? 36.412 1.665 -39.458 1.00 88.31 260 ASN A N 1
ATOM 1980 C CA . ASN A 1 260 ? 37.792 1.413 -39.847 1.00 88.31 260 ASN A CA 1
ATOM 1981 C C . ASN A 1 260 ? 37.809 0.955 -41.308 1.00 88.31 260 ASN A C 1
ATOM 1983 O O . ASN A 1 260 ? 37.244 -0.086 -41.634 1.00 88.31 260 ASN A O 1
ATOM 1987 N N . ARG A 1 261 ? 38.483 1.719 -42.175 1.00 86.50 261 ARG A N 1
ATOM 1988 C CA . ARG A 1 261 ? 38.552 1.464 -43.621 1.00 86.50 261 ARG A CA 1
ATOM 1989 C C . ARG A 1 261 ? 39.021 0.048 -43.970 1.00 86.50 261 ARG A C 1
ATOM 1991 O O . ARG A 1 261 ? 38.527 -0.503 -44.947 1.00 86.50 261 ARG A O 1
ATOM 1998 N N . ASP A 1 262 ? 39.939 -0.518 -43.192 1.00 84.94 262 ASP A N 1
ATOM 1999 C CA . ASP A 1 262 ? 40.555 -1.817 -43.486 1.00 84.94 262 ASP A CA 1
ATOM 2000 C C . ASP A 1 262 ? 39.712 -3.002 -42.990 1.00 84.94 262 ASP A C 1
ATOM 2002 O O . ASP A 1 262 ? 39.923 -4.133 -43.421 1.00 84.94 262 ASP A O 1
ATOM 2006 N N . LEU A 1 263 ? 38.759 -2.745 -42.088 1.00 83.75 263 LEU A N 1
ATOM 2007 C CA . LEU A 1 263 ? 37.884 -3.756 -41.479 1.00 83.75 263 LEU A CA 1
ATOM 2008 C C . LEU A 1 263 ? 36.414 -3.599 -41.897 1.00 83.75 263 LEU A C 1
ATOM 2010 O O . LEU A 1 263 ? 35.567 -4.383 -41.478 1.00 83.75 263 LEU A O 1
ATOM 2014 N N . ALA A 1 264 ? 36.091 -2.568 -42.679 1.00 89.12 264 ALA A N 1
ATOM 2015 C CA . ALA A 1 264 ? 34.729 -2.301 -43.101 1.00 89.12 264 ALA A CA 1
ATOM 2016 C C . ALA A 1 264 ? 34.291 -3.259 -44.217 1.00 89.12 264 ALA A C 1
ATOM 2018 O O . ALA A 1 264 ? 35.031 -3.535 -45.162 1.00 89.12 264 ALA A O 1
ATOM 2019 N N . ILE A 1 265 ? 33.041 -3.705 -44.139 1.00 91.62 265 ILE A N 1
ATOM 2020 C CA . ILE A 1 265 ? 32.395 -4.498 -45.180 1.00 91.62 265 ILE A CA 1
ATOM 2021 C C . ILE A 1 265 ? 32.114 -3.566 -46.364 1.00 91.62 265 ILE A C 1
ATOM 2023 O O . ILE A 1 265 ? 31.398 -2.563 -46.240 1.00 91.62 265 ILE A O 1
ATOM 2027 N N . ILE A 1 266 ? 32.716 -3.889 -47.510 1.00 86.31 266 ILE A N 1
ATOM 2028 C CA . ILE A 1 266 ? 32.579 -3.127 -48.753 1.00 86.31 266 ILE A CA 1
ATOM 2029 C C . ILE A 1 266 ? 31.240 -3.479 -49.404 1.00 86.31 266 ILE A C 1
ATOM 2031 O O . ILE A 1 266 ? 30.930 -4.650 -49.619 1.00 86.31 266 ILE A O 1
ATOM 2035 N N . LEU A 1 267 ? 30.458 -2.453 -49.734 1.00 93.38 267 LEU A N 1
ATOM 2036 C CA . LEU A 1 267 ? 29.183 -2.606 -50.428 1.00 93.38 267 LEU A CA 1
ATOM 2037 C C . LEU A 1 267 ? 29.398 -2.849 -51.934 1.00 93.38 267 LEU A C 1
ATOM 2039 O O . LEU A 1 267 ? 30.416 -2.417 -52.485 1.00 93.38 267 LEU A O 1
ATOM 2043 N N . PRO A 1 268 ? 28.460 -3.518 -52.630 1.00 90.56 268 PRO A N 1
ATOM 2044 C CA . PRO A 1 268 ? 28.546 -3.685 -54.076 1.00 90.56 268 PRO A CA 1
ATOM 2045 C C . PRO A 1 268 ? 28.537 -2.327 -54.789 1.00 90.56 268 PRO A C 1
ATOM 2047 O O . PRO A 1 268 ? 27.826 -1.403 -54.399 1.00 90.56 268 PRO A O 1
ATOM 2050 N N . ASN A 1 269 ? 29.310 -2.220 -55.872 1.00 91.69 269 ASN A N 1
ATOM 2051 C CA . ASN A 1 269 ? 29.324 -1.035 -56.727 1.00 91.69 269 ASN A CA 1
ATOM 2052 C C . ASN A 1 269 ? 28.022 -0.970 -57.547 1.00 91.69 269 ASN A C 1
ATOM 2054 O O . ASN A 1 269 ? 27.953 -1.491 -58.663 1.00 91.69 269 ASN A O 1
ATOM 2058 N N . GLN A 1 270 ? 26.987 -0.375 -56.957 1.00 93.44 270 GLN A N 1
ATOM 2059 C CA . GLN A 1 270 ? 25.634 -0.302 -57.501 1.00 93.44 270 GLN A CA 1
ATOM 2060 C C . GLN A 1 270 ? 24.954 1.022 -57.120 1.00 93.44 270 GLN A C 1
ATOM 2062 O O . GLN A 1 270 ? 25.166 1.569 -56.037 1.00 93.44 270 GLN A O 1
ATOM 2067 N N . MET A 1 271 ? 24.093 1.502 -58.020 1.00 96.06 271 MET A N 1
ATOM 2068 C CA . MET A 1 271 ? 23.088 2.526 -57.730 1.00 96.06 271 MET A CA 1
ATOM 2069 C C . MET A 1 271 ? 21.803 1.845 -57.258 1.00 96.06 271 MET A C 1
ATOM 2071 O O . MET A 1 271 ? 21.264 1.017 -57.990 1.00 96.06 271 MET A O 1
ATOM 2075 N N . LEU A 1 272 ? 21.312 2.207 -56.075 1.00 96.19 272 LEU A N 1
ATOM 2076 C CA . LEU A 1 272 ? 20.081 1.672 -55.494 1.00 96.19 272 LEU A CA 1
ATOM 2077 C C . LEU A 1 272 ? 18.926 2.655 -55.734 1.00 96.19 272 LEU A C 1
ATOM 2079 O O . LEU A 1 272 ? 18.975 3.796 -55.261 1.00 96.19 272 LEU A O 1
ATOM 2083 N N . ALA A 1 273 ? 17.905 2.253 -56.489 1.00 96.94 273 ALA A N 1
ATOM 2084 C CA . ALA A 1 273 ? 16.749 3.096 -56.795 1.00 96.94 273 ALA A CA 1
ATOM 2085 C C . ALA A 1 273 ? 15.891 3.375 -55.539 1.00 96.94 273 ALA A C 1
ATOM 2087 O O . ALA A 1 273 ? 15.984 2.639 -54.555 1.00 96.94 273 ALA A O 1
ATOM 2088 N N . PRO A 1 274 ? 15.055 4.432 -55.533 1.00 96.06 274 PRO A N 1
ATOM 2089 C CA . PRO A 1 274 ? 14.111 4.691 -54.442 1.00 96.06 274 PRO A CA 1
ATOM 2090 C C . PRO A 1 274 ? 13.262 3.459 -54.096 1.00 96.06 274 PRO A C 1
ATOM 2092 O O . PRO A 1 274 ? 12.619 2.882 -54.973 1.00 96.06 274 PRO A O 1
ATOM 2095 N N . GLY A 1 275 ? 13.257 3.060 -52.823 1.00 92.31 275 GLY A N 1
ATOM 2096 C CA . GLY A 1 275 ? 12.523 1.896 -52.315 1.00 92.31 275 GLY A CA 1
ATOM 2097 C C . GLY A 1 275 ? 13.163 0.531 -52.592 1.00 92.31 275 GLY A C 1
ATOM 2098 O O . GLY A 1 275 ? 12.673 -0.465 -52.065 1.00 92.31 275 GLY A O 1
ATOM 2099 N N . GLU A 1 276 ? 14.241 0.465 -53.378 1.00 94.81 276 GLU A N 1
ATOM 2100 C CA . GLU A 1 276 ? 14.942 -0.786 -53.683 1.00 94.81 276 GLU A CA 1
ATOM 2101 C C . GLU A 1 276 ? 15.736 -1.288 -52.465 1.00 94.81 276 GLU A C 1
ATOM 2103 O O . GLU A 1 276 ? 16.238 -0.496 -51.654 1.00 94.81 276 GLU A O 1
ATOM 2108 N N . VAL A 1 277 ? 15.840 -2.615 -52.349 1.00 94.12 277 VAL A N 1
ATOM 2109 C CA . VAL A 1 277 ? 16.611 -3.325 -51.323 1.00 94.12 277 VAL A CA 1
ATOM 2110 C C . VAL A 1 277 ? 17.765 -4.093 -51.962 1.00 94.12 277 VAL A C 1
ATOM 2112 O O . VAL A 1 277 ? 17.659 -4.549 -53.099 1.00 94.12 277 VAL A O 1
ATOM 2115 N N . THR A 1 278 ? 18.871 -4.247 -51.239 1.00 94.94 278 THR A N 1
ATOM 2116 C CA . THR A 1 278 ? 20.005 -5.073 -51.670 1.00 94.94 278 THR A CA 1
ATOM 2117 C C . THR A 1 278 ? 20.670 -5.742 -50.479 1.00 94.94 278 THR A C 1
ATOM 2119 O O . THR A 1 278 ? 20.920 -5.104 -49.455 1.00 94.94 278 THR A O 1
ATOM 2122 N N . SER A 1 279 ? 21.015 -7.016 -50.635 1.00 93.75 279 SER A N 1
ATOM 2123 C CA . SER A 1 279 ? 21.723 -7.795 -49.620 1.00 93.75 279 SER A CA 1
ATOM 2124 C C . SER A 1 279 ? 23.232 -7.795 -49.844 1.00 93.75 279 SER A C 1
ATOM 2126 O O . SER A 1 279 ? 23.724 -7.826 -50.973 1.00 93.75 279 SER A O 1
ATOM 2128 N N . VAL A 1 280 ? 23.976 -7.773 -48.742 1.00 94.56 280 VAL A N 1
ATOM 2129 C CA . VAL A 1 280 ? 25.431 -7.907 -48.689 1.00 94.56 280 VAL A CA 1
ATOM 2130 C C . VAL A 1 280 ? 25.748 -9.171 -47.906 1.00 94.56 280 VAL A C 1
ATOM 2132 O O . VAL A 1 280 ? 25.475 -9.249 -46.707 1.00 94.56 280 VAL A O 1
ATOM 2135 N N . GLY A 1 281 ? 26.299 -10.172 -48.590 1.00 93.44 281 GLY A N 1
ATOM 2136 C CA . GLY A 1 281 ? 26.684 -11.436 -47.968 1.00 93.44 281 GLY A CA 1
ATOM 2137 C C . GLY A 1 281 ? 27.835 -11.260 -46.976 1.00 93.44 281 GLY A C 1
ATOM 2138 O O . GLY A 1 281 ? 28.774 -10.507 -47.232 1.00 93.44 281 GLY A O 1
ATOM 2139 N N . LEU A 1 282 ? 27.766 -11.985 -45.861 1.00 94.06 282 LEU A N 1
ATOM 2140 C CA . LEU A 1 282 ? 28.794 -12.034 -44.826 1.00 94.06 282 LEU A CA 1
ATOM 2141 C C . LEU A 1 282 ? 29.563 -13.356 -44.901 1.00 94.06 282 LEU A C 1
ATOM 2143 O O . LEU A 1 282 ? 29.006 -14.440 -45.099 1.00 94.06 282 LEU A O 1
ATOM 2147 N N . THR A 1 283 ? 30.868 -13.280 -44.696 1.00 91.94 283 THR A N 1
ATOM 2148 C CA . THR A 1 283 ? 31.738 -14.447 -44.564 1.00 91.94 283 THR A CA 1
ATOM 2149 C C . THR A 1 283 ? 31.654 -15.040 -43.155 1.00 91.94 283 THR A C 1
ATOM 2151 O O . THR A 1 283 ? 31.131 -14.436 -42.220 1.00 91.94 283 THR A O 1
ATOM 2154 N N . ALA A 1 284 ? 32.193 -16.250 -42.972 1.00 88.56 284 ALA A N 1
ATOM 2155 C CA . ALA A 1 284 ? 32.289 -16.853 -41.642 1.00 88.56 284 ALA A CA 1
ATOM 2156 C C . ALA A 1 284 ? 33.145 -16.009 -40.678 1.00 88.56 284 ALA A C 1
ATOM 2158 O O . ALA A 1 284 ? 32.808 -15.920 -39.502 1.00 88.56 284 ALA A O 1
ATOM 2159 N N . SER A 1 285 ? 34.209 -15.374 -41.184 1.00 88.94 285 SER A N 1
ATOM 2160 C CA . SER A 1 285 ? 35.091 -14.501 -40.402 1.00 88.94 285 SER A CA 1
ATOM 2161 C C . SER A 1 285 ? 34.406 -13.212 -39.951 1.00 88.94 285 SER A C 1
ATOM 2163 O O . SER A 1 285 ? 34.690 -12.740 -38.856 1.00 88.94 285 SER A O 1
ATOM 2165 N N . ASP A 1 286 ? 33.461 -12.677 -40.733 1.00 90.38 286 ASP A N 1
ATOM 2166 C CA . ASP A 1 286 ? 32.767 -11.424 -40.385 1.00 90.38 286 ASP A CA 1
ATOM 2167 C C . ASP A 1 286 ? 31.902 -11.563 -39.123 1.00 90.38 286 ASP A C 1
ATOM 2169 O O . ASP A 1 286 ? 31.689 -10.594 -38.398 1.00 90.38 286 ASP A O 1
ATOM 2173 N N . VAL A 1 287 ? 31.414 -12.776 -38.839 1.00 92.31 287 VAL A N 1
ATOM 2174 C CA . VAL A 1 287 ? 30.564 -13.075 -37.673 1.00 92.31 287 VAL A CA 1
ATOM 2175 C C . VAL A 1 287 ? 31.284 -13.877 -36.588 1.00 92.31 287 VAL A C 1
ATOM 2177 O O . VAL A 1 287 ? 30.704 -14.128 -35.534 1.00 92.31 287 VAL A O 1
ATOM 2180 N N . GLU A 1 288 ? 32.539 -14.278 -36.808 1.00 91.25 288 GLU A N 1
ATOM 2181 C CA . GLU A 1 288 ? 33.286 -15.161 -35.901 1.00 91.25 288 GLU A CA 1
ATOM 2182 C C . GLU A 1 288 ? 33.373 -14.576 -34.488 1.00 91.25 288 GLU A C 1
ATOM 2184 O O . GLU A 1 288 ? 33.043 -15.248 -33.511 1.00 91.25 288 GLU A O 1
ATOM 2189 N N . ALA A 1 289 ? 33.723 -13.291 -34.380 1.00 90.06 289 ALA A N 1
ATOM 2190 C CA . ALA A 1 289 ? 33.806 -12.609 -33.094 1.00 90.06 289 ALA A CA 1
ATOM 2191 C C . ALA A 1 289 ? 32.457 -12.576 -32.353 1.00 90.06 289 ALA A C 1
ATOM 2193 O O . ALA A 1 289 ? 32.450 -12.682 -31.131 1.00 90.06 289 ALA A O 1
ATOM 2194 N N . LEU A 1 290 ? 31.327 -12.473 -33.068 1.00 92.12 290 LEU A N 1
ATOM 2195 C CA . LEU A 1 290 ? 29.982 -12.467 -32.474 1.00 92.12 290 LEU A CA 1
ATOM 2196 C C . LEU A 1 290 ? 29.595 -13.835 -31.917 1.00 92.12 290 LEU A C 1
ATOM 2198 O O . LEU A 1 290 ? 29.038 -13.919 -30.828 1.00 92.12 290 LEU A O 1
ATOM 2202 N N . VAL A 1 291 ? 29.916 -14.904 -32.651 1.00 88.81 291 VAL A N 1
ATOM 2203 C CA . VAL A 1 291 ? 29.653 -16.288 -32.226 1.00 88.81 291 VAL A CA 1
ATOM 2204 C C . VAL A 1 291 ? 30.426 -16.626 -30.946 1.00 88.81 291 VAL A C 1
ATOM 2206 O O . VAL A 1 291 ? 29.961 -17.431 -30.142 1.00 88.81 291 VAL A O 1
ATOM 2209 N N . LEU A 1 292 ? 31.589 -15.999 -30.743 1.00 88.75 292 LEU A N 1
ATOM 2210 C CA . LEU A 1 292 ? 32.411 -16.157 -29.542 1.00 88.75 292 LEU A CA 1
ATOM 2211 C C . LEU A 1 292 ? 31.978 -15.257 -28.373 1.00 88.75 292 LEU A C 1
ATOM 2213 O O . LEU A 1 292 ? 32.391 -15.515 -27.241 1.00 88.75 292 LEU A O 1
ATOM 2217 N N . GLN A 1 293 ? 31.175 -14.213 -28.612 1.00 86.44 293 GLN A N 1
ATOM 2218 C CA . GLN A 1 293 ? 30.692 -13.353 -27.534 1.00 86.44 293 GLN A CA 1
ATOM 2219 C C . GLN A 1 293 ? 29.651 -14.075 -26.678 1.00 86.44 293 GLN A C 1
ATOM 2221 O O . GLN A 1 293 ? 28.692 -14.648 -27.211 1.00 86.44 293 GLN A O 1
ATOM 2226 N N . PRO A 1 294 ? 29.743 -13.960 -25.342 1.00 81.50 294 PRO A N 1
ATOM 2227 C CA . PRO A 1 294 ? 28.618 -14.260 -24.475 1.00 81.50 294 PRO A CA 1
ATOM 2228 C C . PRO A 1 294 ? 27.379 -13.495 -24.953 1.00 81.50 294 PRO A C 1
ATOM 2230 O O . PRO A 1 294 ? 27.436 -12.300 -25.236 1.00 81.50 294 PRO A O 1
ATOM 2233 N N . PHE A 1 295 ? 26.250 -14.195 -25.055 1.00 90.31 295 PHE A N 1
ATOM 2234 C CA . PHE A 1 295 ? 24.961 -13.622 -25.456 1.00 90.31 295 PHE A CA 1
ATOM 2235 C C . PHE A 1 295 ? 24.890 -13.067 -26.886 1.00 90.31 295 PHE A C 1
ATOM 2237 O O . PHE A 1 295 ? 23.894 -12.426 -27.203 1.00 90.31 295 PHE A O 1
ATOM 2244 N N . PHE A 1 296 ? 25.876 -13.298 -27.761 1.00 93.62 296 PHE A N 1
ATOM 2245 C CA . PHE A 1 296 ? 25.864 -12.762 -29.133 1.00 93.62 296 PHE A CA 1
ATOM 2246 C C . PHE A 1 296 ? 25.696 -11.223 -29.157 1.00 93.62 296 PHE A C 1
ATOM 2248 O O . PHE A 1 296 ? 24.884 -10.673 -29.903 1.00 93.62 296 PHE A O 1
ATOM 2255 N N . GLU A 1 297 ? 26.395 -10.516 -28.266 1.00 94.25 297 GLU A N 1
ATOM 2256 C CA . GLU A 1 297 ? 26.327 -9.055 -28.172 1.00 94.25 297 GLU A CA 1
ATOM 2257 C C . GLU A 1 297 ? 27.174 -8.373 -29.255 1.00 94.25 297 GLU A C 1
ATOM 2259 O O . GLU A 1 297 ? 28.349 -8.692 -29.458 1.00 94.25 297 GLU A O 1
ATOM 2264 N N . GLY A 1 298 ? 26.582 -7.405 -29.951 1.00 94.62 298 GLY A N 1
ATOM 2265 C CA . GLY A 1 298 ? 27.272 -6.668 -30.999 1.00 94.62 298 GLY A CA 1
ATOM 2266 C C . GLY A 1 298 ? 26.445 -5.539 -31.592 1.00 94.62 298 GLY A C 1
ATOM 2267 O O . GLY A 1 298 ? 25.363 -5.196 -31.110 1.00 94.62 298 GLY A O 1
ATOM 2268 N N . GLY A 1 299 ? 26.966 -4.958 -32.666 1.00 94.62 299 GLY A N 1
ATOM 2269 C CA . GLY A 1 299 ? 26.268 -3.936 -33.429 1.00 94.62 299 GLY A CA 1
ATOM 2270 C C . GLY A 1 299 ? 26.662 -3.941 -34.898 1.00 94.62 299 GLY A C 1
ATOM 2271 O O . GLY A 1 299 ? 27.765 -4.349 -35.263 1.00 94.62 299 GLY A O 1
ATOM 2272 N N . VAL A 1 300 ? 25.747 -3.461 -35.737 1.00 95.62 300 VAL A N 1
ATOM 2273 C CA . VAL A 1 300 ? 26.031 -3.071 -37.122 1.00 95.62 300 VAL A CA 1
ATOM 2274 C C . VAL A 1 300 ? 25.893 -1.560 -37.220 1.00 95.62 300 VAL A C 1
ATOM 2276 O O . VAL A 1 300 ? 24.906 -1.001 -36.742 1.00 95.62 300 VAL A O 1
ATOM 2279 N N . VAL A 1 301 ? 26.858 -0.900 -37.857 1.00 95.06 301 VAL A N 1
ATOM 2280 C CA . VAL A 1 301 ? 26.820 0.542 -38.120 1.00 95.06 301 VAL A CA 1
ATOM 2281 C C . VAL A 1 301 ? 27.040 0.800 -39.604 1.00 95.06 301 VAL A C 1
ATOM 2283 O O . VAL A 1 301 ? 28.020 0.340 -40.191 1.00 95.06 301 VAL A O 1
ATOM 2286 N N . LEU A 1 302 ? 26.124 1.555 -40.208 1.00 95.88 302 LEU A N 1
ATOM 2287 C CA . LEU A 1 302 ? 26.232 2.055 -41.572 1.00 95.88 302 LEU A CA 1
ATOM 2288 C C . LEU A 1 302 ? 26.852 3.450 -41.549 1.00 95.88 302 LEU A C 1
ATOM 2290 O O . LEU A 1 302 ? 26.364 4.357 -40.870 1.00 95.88 302 LEU A O 1
ATOM 2294 N N . TYR A 1 303 ? 27.901 3.631 -42.340 1.00 95.06 303 TYR A N 1
ATOM 2295 C CA . TYR A 1 303 ? 28.608 4.892 -42.480 1.00 95.06 303 TYR A CA 1
ATOM 2296 C C . TYR A 1 303 ? 28.501 5.422 -43.900 1.00 95.06 303 TYR A C 1
ATOM 2298 O O . TYR A 1 303 ? 28.686 4.673 -44.856 1.00 95.06 303 TYR A O 1
ATOM 2306 N N . ARG A 1 304 ? 28.293 6.733 -44.037 1.00 94.31 304 ARG A N 1
ATOM 2307 C CA . ARG A 1 304 ? 28.588 7.462 -45.272 1.00 94.31 304 ARG A CA 1
ATOM 2308 C C . ARG A 1 304 ? 30.061 7.853 -45.233 1.00 94.31 304 ARG A C 1
ATOM 2310 O O . ARG A 1 304 ? 30.481 8.547 -44.305 1.00 94.31 304 ARG A O 1
ATOM 2317 N N . VAL A 1 305 ? 30.837 7.406 -46.212 1.00 91.69 305 VAL A N 1
ATOM 2318 C CA . VAL A 1 305 ? 32.291 7.587 -46.271 1.00 91.69 305 VAL A CA 1
ATOM 2319 C C . VAL A 1 305 ? 32.674 8.700 -47.244 1.00 91.69 305 VAL A C 1
ATOM 2321 O O . VAL A 1 305 ? 32.161 8.792 -48.355 1.00 91.69 305 VAL A O 1
ATOM 2324 N N . GLY A 1 306 ? 33.585 9.565 -46.807 1.00 85.06 306 GLY A N 1
ATOM 2325 C CA . GLY A 1 306 ? 34.298 10.526 -47.641 1.00 85.06 306 GLY A CA 1
ATOM 2326 C C . GLY A 1 306 ? 35.759 10.113 -47.838 1.00 85.06 306 GLY A C 1
ATOM 2327 O O . GLY A 1 306 ? 36.185 9.018 -47.466 1.00 85.06 306 GLY A O 1
ATOM 2328 N N . THR A 1 307 ? 36.575 11.012 -48.394 1.00 77.81 307 THR A N 1
ATOM 2329 C CA . THR A 1 307 ? 37.971 10.700 -48.750 1.00 77.81 307 THR A CA 1
ATOM 2330 C C . THR A 1 307 ? 38.817 10.269 -47.549 1.00 77.81 307 THR A C 1
ATOM 2332 O O . THR A 1 307 ? 39.662 9.395 -47.710 1.00 77.81 307 THR A O 1
ATOM 2335 N N . ASN A 1 308 ? 38.582 10.828 -46.353 1.00 79.31 308 ASN A N 1
ATOM 2336 C CA . ASN A 1 308 ? 39.327 10.522 -45.115 1.00 79.31 308 ASN A CA 1
ATOM 2337 C C . ASN A 1 308 ? 38.454 10.542 -43.841 1.00 79.31 308 ASN A C 1
ATOM 2339 O O . ASN A 1 308 ? 38.982 10.606 -42.734 1.00 79.31 308 ASN A O 1
ATOM 2343 N N . ASN A 1 309 ? 37.129 10.545 -43.970 1.00 86.69 309 ASN A N 1
ATOM 2344 C CA . ASN A 1 309 ? 36.203 10.598 -42.839 1.00 86.69 309 ASN A CA 1
ATOM 2345 C C . ASN A 1 309 ? 34.977 9.719 -43.099 1.00 86.69 309 ASN A C 1
ATOM 2347 O O . ASN A 1 309 ? 34.708 9.333 -44.235 1.00 86.69 309 ASN A O 1
ATOM 2351 N N . ALA A 1 310 ? 34.234 9.423 -42.038 1.00 91.12 310 ALA A N 1
ATOM 2352 C CA . ALA A 1 310 ? 32.980 8.698 -42.112 1.00 91.12 310 ALA A CA 1
ATOM 2353 C C . ALA A 1 310 ? 31.967 9.306 -41.142 1.00 91.12 310 ALA A C 1
ATOM 2355 O O . ALA A 1 310 ? 32.316 9.693 -40.025 1.00 91.12 310 ALA A O 1
ATOM 2356 N N . THR A 1 311 ? 30.712 9.395 -41.566 1.00 93.44 311 THR A N 1
ATOM 2357 C CA . THR A 1 311 ? 29.597 9.877 -40.744 1.00 93.44 311 THR A CA 1
ATOM 2358 C C . THR A 1 311 ? 28.616 8.735 -40.538 1.00 93.44 311 THR A C 1
ATOM 2360 O O . THR A 1 311 ? 28.216 8.094 -41.508 1.00 93.44 311 THR A O 1
ATOM 2363 N N . LYS A 1 312 ? 28.247 8.463 -39.281 1.00 92.25 312 LYS A N 1
ATOM 2364 C CA . LYS A 1 312 ? 27.250 7.441 -38.940 1.00 92.25 312 LYS A CA 1
ATOM 2365 C C . LYS A 1 312 ? 25.902 7.819 -39.556 1.00 92.25 312 LYS A C 1
ATOM 2367 O O . LYS A 1 312 ? 25.453 8.949 -39.382 1.00 92.25 312 LYS A O 1
ATOM 2372 N N . VAL A 1 313 ? 25.290 6.876 -40.262 1.00 92.00 313 VAL A N 1
ATOM 2373 C CA . VAL A 1 313 ? 23.995 7.032 -40.941 1.00 92.00 313 VAL A CA 1
ATOM 2374 C C . VAL A 1 313 ? 22.915 6.267 -40.195 1.00 92.00 313 VAL A C 1
ATOM 2376 O O . VAL A 1 313 ? 21.842 6.806 -39.960 1.00 92.00 313 VAL A O 1
ATOM 2379 N N . ASP A 1 314 ? 23.215 5.031 -39.805 1.00 92.56 314 ASP A N 1
ATOM 2380 C CA . ASP A 1 314 ? 22.276 4.130 -39.143 1.00 92.56 314 ASP A CA 1
ATOM 2381 C C . ASP A 1 314 ? 23.051 3.137 -38.272 1.00 92.56 314 ASP A C 1
ATOM 2383 O O . ASP A 1 314 ? 24.222 2.851 -38.544 1.00 92.56 314 ASP A O 1
ATOM 2387 N N . ALA A 1 315 ? 22.433 2.639 -37.206 1.00 91.94 315 ALA A N 1
ATOM 2388 C CA . ALA A 1 315 ? 23.059 1.671 -36.316 1.00 91.94 315 ALA A CA 1
ATOM 2389 C C . ALA A 1 315 ? 22.023 0.783 -35.636 1.00 91.94 315 ALA A C 1
ATOM 2391 O O . ALA A 1 315 ? 20.995 1.263 -35.165 1.00 91.94 315 ALA A O 1
ATOM 2392 N N . VAL A 1 316 ? 22.344 -0.503 -35.527 1.00 93.25 316 VAL A N 1
ATOM 2393 C CA . VAL A 1 316 ? 21.480 -1.503 -34.902 1.00 93.25 316 VAL A CA 1
ATOM 2394 C C . VAL A 1 316 ? 22.308 -2.302 -33.896 1.00 93.25 316 VAL A C 1
ATOM 2396 O O . VAL A 1 316 ? 23.057 -3.198 -34.300 1.00 93.25 316 VAL A O 1
ATOM 2399 N N . PRO A 1 317 ? 22.235 -1.974 -32.594 1.00 94.00 317 PRO A N 1
ATOM 2400 C CA . PRO A 1 317 ? 22.830 -2.798 -31.553 1.00 94.00 317 PRO A CA 1
ATOM 2401 C C . PRO A 1 317 ? 21.939 -4.012 -31.269 1.00 94.00 317 PRO A C 1
ATOM 2403 O O . PRO A 1 317 ? 20.712 -3.920 -31.295 1.00 94.00 317 PRO A O 1
ATOM 2406 N N . PHE A 1 318 ? 22.532 -5.154 -30.949 1.00 94.12 318 PHE A N 1
ATOM 2407 C CA . PHE A 1 318 ? 21.806 -6.385 -30.649 1.00 94.12 318 PHE A CA 1
ATOM 2408 C C . PHE A 1 318 ? 22.520 -7.210 -29.577 1.00 94.12 318 PHE A C 1
ATOM 2410 O O . PHE A 1 318 ? 23.691 -7.023 -29.258 1.00 94.12 318 PHE A O 1
ATOM 2417 N N . MET A 1 319 ? 21.755 -8.106 -28.970 1.00 94.19 319 MET A N 1
ATOM 2418 C CA . MET A 1 319 ? 22.165 -9.025 -27.909 1.00 94.19 319 MET A CA 1
ATOM 2419 C C . MET A 1 319 ? 21.123 -10.141 -27.864 1.00 94.19 319 MET A C 1
ATOM 2421 O O . MET A 1 319 ? 19.995 -9.870 -28.253 1.00 94.19 319 MET A O 1
ATOM 2425 N N . TYR A 1 320 ? 21.445 -11.339 -27.386 1.00 94.00 320 TYR A N 1
ATOM 2426 C CA . TYR A 1 320 ? 20.572 -12.521 -27.329 1.00 94.00 320 TYR A CA 1
ATOM 2427 C C . TYR A 1 320 ? 19.892 -12.821 -28.673 1.00 94.00 320 TYR A C 1
ATOM 2429 O O . TYR A 1 320 ? 18.676 -12.668 -28.827 1.00 94.00 320 TYR A O 1
ATOM 2437 N N . TRP A 1 321 ? 20.701 -13.185 -29.670 1.00 93.06 321 TRP A N 1
ATOM 2438 C CA . TRP A 1 321 ? 20.230 -13.513 -31.016 1.00 93.06 321 TRP A CA 1
ATOM 2439 C C . TRP A 1 321 ? 19.537 -14.890 -31.045 1.00 93.06 321 TRP A C 1
ATOM 2441 O O . TRP A 1 321 ? 20.204 -15.890 -30.767 1.00 93.06 321 TRP A O 1
ATOM 2451 N N . PRO A 1 322 ? 18.236 -14.992 -31.386 1.00 91.25 322 PRO A N 1
ATOM 2452 C CA . PRO A 1 322 ? 17.543 -16.279 -31.457 1.00 91.25 322 PRO A CA 1
ATOM 2453 C C . PRO A 1 322 ? 17.988 -17.110 -32.666 1.00 91.25 322 PRO A C 1
ATOM 2455 O O . PRO A 1 322 ? 18.298 -16.573 -33.730 1.00 91.25 322 PRO A O 1
ATOM 2458 N N . GLU A 1 323 ? 17.987 -18.434 -32.531 1.00 84.31 323 GLU A N 1
ATOM 2459 C CA . GLU A 1 323 ? 18.382 -19.326 -33.622 1.00 84.31 323 GLU A CA 1
ATOM 2460 C C . GLU A 1 323 ? 17.464 -19.156 -34.847 1.00 84.31 323 GLU A C 1
ATOM 2462 O O . GLU A 1 323 ? 16.242 -19.105 -34.713 1.00 84.31 323 GLU A O 1
ATOM 2467 N N . GLN A 1 324 ? 18.054 -19.066 -36.046 1.00 85.31 324 GLN A N 1
ATOM 2468 C CA . GLN A 1 324 ? 17.347 -18.901 -37.331 1.00 85.31 324 GLN A CA 1
ATOM 2469 C C . GLN A 1 324 ? 16.469 -17.641 -37.446 1.00 85.31 324 GLN A C 1
ATOM 2471 O O . GLN A 1 324 ? 15.718 -17.498 -38.414 1.00 85.31 324 GLN A O 1
ATOM 2476 N N . ALA A 1 325 ? 16.566 -16.720 -36.488 1.00 91.62 325 ALA A N 1
ATOM 2477 C CA . ALA A 1 325 ? 15.867 -15.451 -36.540 1.00 91.62 325 ALA A CA 1
ATOM 2478 C C . ALA A 1 325 ? 16.668 -14.404 -37.317 1.00 91.62 325 ALA A C 1
ATOM 2480 O O . ALA A 1 325 ? 17.904 -14.429 -37.364 1.00 91.62 325 ALA A O 1
ATOM 2481 N N . VAL A 1 326 ? 15.937 -13.442 -37.866 1.00 93.31 326 VAL A N 1
ATOM 2482 C CA . VAL A 1 326 ? 16.482 -12.216 -38.454 1.00 93.31 326 VAL A CA 1
ATOM 2483 C C . VAL A 1 326 ? 15.971 -11.014 -37.682 1.00 93.31 326 VAL A C 1
ATOM 2485 O O . VAL A 1 326 ? 14.881 -11.065 -37.118 1.00 93.31 326 VAL A O 1
ATOM 2488 N N . LEU A 1 327 ? 16.746 -9.936 -37.636 1.00 94.25 327 LEU A N 1
ATOM 2489 C CA . LEU A 1 327 ? 16.318 -8.662 -37.067 1.00 94.25 327 LEU A CA 1
ATOM 2490 C C . LEU A 1 327 ? 15.965 -7.724 -38.224 1.00 94.25 327 LEU A C 1
ATOM 2492 O O . LEU A 1 327 ? 16.858 -7.230 -38.909 1.00 94.25 327 LEU A O 1
ATOM 2496 N N . ALA A 1 328 ? 14.672 -7.507 -38.459 1.00 92.75 328 ALA A N 1
ATOM 2497 C CA . ALA A 1 328 ? 14.177 -6.775 -39.624 1.00 92.75 328 ALA A CA 1
ATOM 2498 C C . ALA A 1 328 ? 13.392 -5.523 -39.231 1.00 92.75 328 ALA A C 1
ATOM 2500 O O . ALA A 1 328 ? 12.665 -5.493 -38.232 1.00 92.75 328 ALA A O 1
ATOM 2501 N N . ARG A 1 329 ? 13.535 -4.477 -40.041 1.00 90.38 329 ARG A N 1
ATOM 2502 C CA . ARG A 1 329 ? 12.871 -3.187 -39.871 1.00 90.38 329 ARG A CA 1
ATOM 2503 C C . ARG A 1 329 ? 11.388 -3.295 -40.249 1.00 90.38 329 ARG A C 1
ATOM 2505 O O . ARG A 1 329 ? 11.024 -3.926 -41.240 1.00 90.38 329 ARG A O 1
ATOM 2512 N N . LYS A 1 330 ? 10.492 -2.658 -39.494 1.00 85.00 330 LYS A N 1
ATOM 2513 C CA . LYS A 1 330 ? 9.053 -2.654 -39.817 1.00 85.00 330 LYS A CA 1
ATOM 2514 C C . LYS A 1 330 ? 8.772 -1.816 -41.066 1.00 85.00 330 LYS A C 1
ATOM 2516 O O . LYS A 1 330 ? 9.151 -0.652 -41.119 1.00 85.00 330 LYS A O 1
ATOM 2521 N N . THR A 1 331 ? 8.019 -2.352 -42.022 1.00 77.94 331 THR A N 1
ATOM 2522 C CA . THR A 1 331 ? 7.661 -1.638 -43.264 1.00 77.94 331 THR A CA 1
ATOM 2523 C C . THR A 1 331 ? 6.774 -0.412 -43.022 1.00 77.94 331 THR A C 1
ATOM 2525 O O . THR A 1 331 ? 6.950 0.611 -43.676 1.00 77.94 331 THR A O 1
ATOM 2528 N N . THR A 1 332 ? 5.853 -0.478 -42.056 1.00 74.81 332 THR A N 1
ATOM 2529 C CA . THR A 1 332 ? 4.917 0.614 -41.726 1.00 74.81 332 THR A CA 1
ATOM 2530 C C . THR A 1 332 ? 5.497 1.664 -40.779 1.00 74.81 332 THR A C 1
ATOM 2532 O O . THR A 1 332 ? 5.036 2.800 -40.765 1.00 74.81 332 THR A O 1
ATOM 2535 N N . THR A 1 333 ? 6.495 1.294 -39.976 1.00 76.19 333 THR A N 1
ATOM 2536 C CA . THR A 1 333 ? 7.160 2.169 -38.997 1.00 76.19 333 THR A CA 1
ATOM 2537 C C . THR A 1 333 ? 8.666 1.935 -39.079 1.00 76.19 333 THR A C 1
ATOM 2539 O O . THR A 1 333 ? 9.238 1.260 -38.214 1.00 76.19 333 THR A O 1
ATOM 2542 N N . PRO A 1 334 ? 9.322 2.444 -40.133 1.00 77.69 334 PRO A N 1
ATOM 2543 C CA . PRO A 1 334 ? 10.681 2.065 -40.488 1.00 77.69 334 PRO A CA 1
ATOM 2544 C C . PRO A 1 334 ? 11.741 2.601 -39.533 1.00 77.69 334 PRO A C 1
ATOM 2546 O O . PRO A 1 334 ? 12.909 2.447 -39.806 1.00 77.69 334 PRO A O 1
ATOM 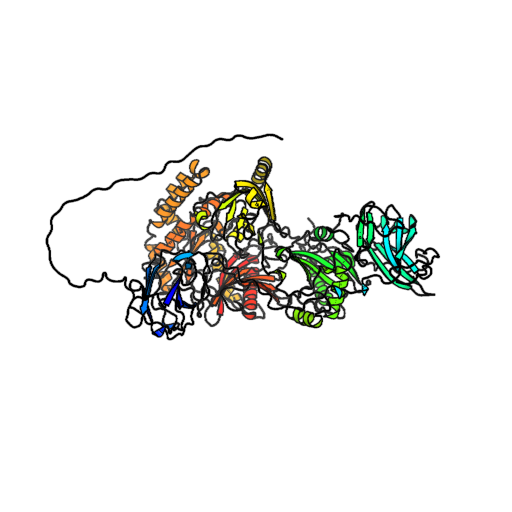2549 N N . TYR A 1 335 ? 11.397 3.198 -38.401 1.00 77.62 335 TYR A N 1
ATOM 2550 C CA . TYR A 1 335 ? 12.341 3.490 -37.320 1.00 77.62 335 TYR A CA 1
ATOM 2551 C C . TYR A 1 335 ? 12.539 2.315 -36.346 1.00 77.62 335 TYR A C 1
ATOM 2553 O O . TYR A 1 335 ? 13.418 2.381 -35.497 1.00 77.62 335 TYR A O 1
ATOM 2561 N N . ASN A 1 336 ? 11.744 1.242 -36.458 1.00 84.25 336 ASN A N 1
ATOM 2562 C CA . ASN A 1 336 ? 11.708 0.141 -35.491 1.00 84.25 336 ASN A CA 1
ATOM 2563 C C . ASN A 1 336 ? 12.132 -1.206 -36.106 1.00 84.25 336 ASN A C 1
ATOM 2565 O O . ASN A 1 336 ? 11.869 -1.447 -37.286 1.00 84.25 336 ASN A O 1
ATOM 2569 N N . PHE A 1 337 ? 12.700 -2.099 -35.290 1.00 90.19 337 PHE A N 1
ATOM 2570 C CA . PHE A 1 337 ? 13.121 -3.456 -35.649 1.00 90.19 337 PHE A CA 1
ATOM 2571 C C . PHE A 1 337 ? 12.408 -4.516 -34.808 1.00 90.19 337 PHE A C 1
ATOM 2573 O O . PHE A 1 337 ? 12.126 -4.304 -33.633 1.00 90.19 337 PHE A O 1
ATOM 2580 N N . ASN A 1 338 ? 12.182 -5.686 -35.401 1.00 92.00 338 ASN A N 1
ATOM 2581 C CA . ASN A 1 338 ? 11.688 -6.872 -34.712 1.00 92.00 338 ASN A CA 1
ATOM 2582 C C . ASN A 1 338 ? 12.547 -8.085 -35.051 1.00 92.00 338 ASN A C 1
ATOM 2584 O O . ASN A 1 338 ? 13.006 -8.216 -36.187 1.00 92.00 338 ASN A O 1
ATOM 2588 N N . PHE A 1 339 ? 12.671 -9.019 -34.111 1.00 93.62 339 PHE A N 1
ATOM 2589 C CA . PHE A 1 339 ? 13.062 -10.369 -34.494 1.00 93.62 339 PHE A CA 1
ATOM 2590 C C . PHE A 1 339 ? 11.918 -11.057 -35.242 1.00 93.62 339 PHE A C 1
ATOM 2592 O O . PHE A 1 339 ? 10.773 -11.062 -34.784 1.00 93.62 339 PHE A O 1
ATOM 2599 N N . CYS A 1 340 ? 12.240 -11.649 -36.386 1.00 91.62 340 CYS A N 1
ATOM 2600 C CA . CYS A 1 340 ? 11.303 -12.293 -37.296 1.00 91.62 340 CYS A CA 1
ATOM 2601 C C . CYS A 1 340 ? 11.730 -13.738 -37.575 1.00 91.62 340 CYS A C 1
ATOM 2603 O O . CYS A 1 340 ? 12.914 -14.082 -37.499 1.00 91.62 340 CYS A O 1
ATOM 2605 N N . GLN A 1 341 ? 10.754 -14.583 -37.904 1.00 89.81 341 GLN A N 1
ATOM 2606 C CA . GLN A 1 341 ? 10.990 -15.946 -38.374 1.00 89.81 341 GLN A CA 1
ATOM 2607 C C . GLN A 1 341 ? 11.389 -15.955 -39.847 1.00 89.81 341 GLN A C 1
ATOM 2609 O O . GLN A 1 341 ? 10.623 -15.484 -40.687 1.00 89.81 341 GLN A O 1
ATOM 2614 N N . GLY A 1 342 ? 12.526 -16.587 -40.147 1.00 82.44 342 GLY A N 1
ATOM 2615 C CA . GLY A 1 342 ? 13.007 -16.764 -41.514 1.00 82.44 342 GLY A CA 1
ATOM 2616 C C . GLY A 1 342 ? 13.577 -15.480 -42.119 1.00 82.44 342 GLY A C 1
ATOM 2617 O O . GLY A 1 342 ? 13.166 -14.378 -41.777 1.00 82.44 342 GLY A O 1
ATOM 2618 N N . ALA A 1 343 ? 14.549 -15.643 -43.012 1.00 81.06 343 ALA A N 1
ATOM 2619 C CA . ALA A 1 343 ? 15.194 -14.534 -43.704 1.00 81.06 343 ALA A CA 1
ATOM 2620 C C . ALA A 1 343 ? 14.473 -14.196 -45.019 1.00 81.06 343 ALA A C 1
ATOM 2622 O O . ALA A 1 343 ? 14.017 -15.110 -45.714 1.00 81.06 343 ALA A O 1
ATOM 2623 N N . SER A 1 344 ? 14.409 -12.912 -45.381 1.00 80.50 344 SER A N 1
ATOM 2624 C CA . SER A 1 344 ? 13.788 -12.419 -46.623 1.00 80.50 344 SER A CA 1
ATOM 2625 C C . SER A 1 344 ? 14.792 -11.719 -47.544 1.00 80.50 344 SER A C 1
ATOM 2627 O O . SER A 1 344 ? 14.617 -10.572 -47.924 1.00 80.50 344 SER A O 1
ATOM 2629 N N . GLU A 1 345 ? 15.840 -12.438 -47.952 1.00 85.06 345 GLU A N 1
ATOM 2630 C CA . GLU A 1 345 ? 16.931 -11.875 -48.758 1.00 85.06 345 GLU A CA 1
ATOM 2631 C C . GLU A 1 345 ? 16.451 -11.245 -50.086 1.00 85.06 345 GLU A C 1
ATOM 2633 O O . GLU A 1 345 ? 15.866 -11.922 -50.939 1.00 85.06 345 GLU A O 1
ATOM 2638 N N . ASN A 1 346 ? 16.763 -9.960 -50.290 1.00 82.50 346 ASN A N 1
ATOM 2639 C CA . ASN A 1 346 ? 16.408 -9.156 -51.469 1.00 82.50 346 ASN A CA 1
ATOM 2640 C C . ASN A 1 346 ? 14.895 -9.005 -51.692 1.00 82.50 346 ASN A C 1
ATOM 2642 O O . ASN A 1 346 ? 14.439 -8.817 -52.826 1.00 82.50 346 ASN A O 1
ATOM 2646 N N . ALA A 1 347 ? 14.107 -9.085 -50.625 1.00 80.81 347 ALA A N 1
ATOM 2647 C CA . ALA A 1 347 ? 12.675 -8.847 -50.652 1.00 80.81 347 ALA A CA 1
ATOM 2648 C C . ALA A 1 347 ? 12.299 -7.943 -49.480 1.00 80.81 347 ALA A C 1
ATOM 2650 O O . ALA A 1 347 ? 12.665 -8.215 -48.347 1.00 80.81 347 ALA A O 1
ATOM 2651 N N . ASP A 1 348 ? 11.525 -6.888 -49.742 1.00 78.06 348 ASP A N 1
ATOM 2652 C CA . ASP A 1 348 ? 11.138 -5.918 -48.712 1.00 78.06 348 ASP A CA 1
ATOM 2653 C C . ASP A 1 348 ? 10.251 -6.565 -47.625 1.00 78.06 348 ASP A C 1
ATOM 2655 O O . ASP A 1 348 ? 9.029 -6.654 -47.758 1.00 78.06 348 ASP A O 1
ATOM 2659 N N . ASN A 1 349 ? 10.919 -7.057 -46.578 1.00 69.44 349 ASN A N 1
ATOM 2660 C CA . ASN A 1 349 ? 10.470 -7.531 -45.269 1.00 69.44 349 ASN A CA 1
ATOM 2661 C C . ASN A 1 349 ? 9.069 -8.174 -45.192 1.00 69.44 349 ASN A C 1
ATOM 2663 O O . ASN A 1 349 ? 8.071 -7.511 -44.888 1.00 69.44 349 ASN A O 1
ATOM 2667 N N . GLN A 1 350 ? 9.014 -9.511 -45.270 1.00 69.38 350 GLN A N 1
ATOM 2668 C CA . GLN A 1 350 ? 7.873 -10.315 -44.790 1.00 69.38 350 GLN A CA 1
ATOM 2669 C C . GLN A 1 350 ? 8.111 -10.799 -43.351 1.00 69.38 350 GLN A C 1
ATOM 2671 O O . GLN A 1 350 ? 8.316 -11.981 -43.086 1.00 69.38 350 GLN A O 1
ATOM 2676 N N . CYS A 1 351 ? 8.095 -9.872 -42.393 1.00 80.31 351 CYS A N 1
ATOM 2677 C CA . CYS A 1 351 ? 8.391 -10.193 -40.997 1.00 80.31 351 CYS A CA 1
ATOM 2678 C C . CYS A 1 351 ? 7.210 -10.877 -40.285 1.00 80.31 351 CYS A C 1
ATOM 2680 O O . CYS A 1 351 ? 6.263 -10.216 -39.849 1.00 80.31 351 CYS A O 1
ATOM 2682 N N . THR A 1 352 ? 7.306 -12.193 -40.075 1.00 89.75 352 THR A N 1
ATOM 2683 C CA . THR A 1 352 ? 6.496 -12.879 -39.054 1.00 89.75 352 THR A CA 1
ATOM 2684 C C . THR A 1 352 ? 7.188 -12.717 -37.703 1.00 89.75 352 THR A C 1
ATOM 2686 O O . THR A 1 352 ? 8.177 -13.392 -37.422 1.00 89.75 352 THR A O 1
ATOM 2689 N N . VAL A 1 353 ? 6.705 -11.774 -36.893 1.00 90.38 353 VAL A N 1
ATOM 2690 C CA . VAL A 1 353 ? 7.335 -11.362 -35.627 1.00 90.38 353 VAL A CA 1
ATOM 2691 C C . VAL A 1 353 ? 7.412 -12.528 -34.641 1.00 90.38 353 VAL A C 1
ATOM 2693 O O . VAL A 1 353 ? 6.410 -13.193 -34.377 1.00 90.38 353 VAL A O 1
ATOM 2696 N N . LEU A 1 354 ? 8.589 -12.744 -34.050 1.00 92.44 354 LEU A N 1
ATOM 2697 C CA . LEU A 1 354 ? 8.749 -13.672 -32.936 1.00 92.44 354 LEU A CA 1
ATOM 2698 C C . LEU A 1 354 ? 8.074 -13.105 -31.679 1.00 92.44 354 LEU A C 1
ATOM 2700 O O . LEU A 1 354 ? 8.347 -11.960 -31.317 1.00 92.44 354 LEU A O 1
ATOM 2704 N N . PRO A 1 355 ? 7.229 -13.883 -30.976 1.00 88.88 355 PRO A N 1
ATOM 2705 C CA . PRO A 1 355 ? 6.541 -13.392 -29.784 1.00 88.88 355 PRO A CA 1
ATOM 2706 C C . PRO A 1 355 ? 7.502 -13.150 -28.611 1.00 88.88 355 PRO A C 1
ATOM 2708 O O . PRO A 1 355 ? 7.273 -12.246 -27.814 1.00 88.88 355 PRO A O 1
ATOM 2711 N N . SER A 1 356 ? 8.570 -13.944 -28.506 1.00 91.19 356 SER A N 1
ATOM 2712 C CA . SER A 1 356 ? 9.546 -13.907 -27.414 1.00 91.19 356 SER A CA 1
ATOM 2713 C C . SER A 1 356 ? 10.904 -14.456 -27.847 1.00 91.19 356 SER A C 1
ATOM 2715 O O . SER A 1 356 ? 11.014 -15.145 -28.863 1.00 91.19 356 SER A O 1
ATOM 2717 N N . ARG A 1 357 ? 11.918 -14.227 -27.011 1.00 91.69 357 ARG A N 1
ATOM 2718 C CA . ARG A 1 357 ? 13.243 -14.857 -27.070 1.00 91.69 357 ARG A CA 1
ATOM 2719 C C . ARG A 1 357 ? 13.784 -15.082 -25.661 1.00 91.69 357 ARG A C 1
ATOM 2721 O O . ARG A 1 357 ? 13.270 -14.502 -24.706 1.00 91.69 357 ARG A O 1
ATOM 2728 N N . GLU A 1 358 ? 14.829 -15.892 -25.537 1.00 89.12 358 GLU A N 1
ATOM 2729 C CA . GLU A 1 358 ? 15.552 -15.996 -24.272 1.00 89.12 358 GLU A CA 1
ATOM 2730 C C . GLU A 1 358 ? 16.328 -14.706 -24.000 1.00 89.12 358 GLU A C 1
ATOM 2732 O O . GLU A 1 358 ? 17.151 -14.278 -24.807 1.00 89.12 358 GLU A O 1
ATOM 2737 N N . LEU A 1 359 ? 16.052 -14.086 -22.855 1.00 89.06 359 LEU A N 1
ATOM 2738 C CA . LEU A 1 359 ? 16.755 -12.913 -22.355 1.00 89.06 359 LEU A CA 1
ATOM 2739 C C . LEU A 1 359 ? 17.295 -13.210 -20.961 1.00 89.06 359 LEU A C 1
ATOM 2741 O O . LEU A 1 359 ? 16.614 -13.815 -20.136 1.00 89.06 359 LEU A O 1
ATOM 2745 N N . GLY A 1 360 ? 18.525 -12.766 -20.707 1.00 88.56 360 GLY A N 1
ATOM 2746 C CA . GLY A 1 360 ? 19.094 -12.744 -19.365 1.00 88.56 360 GLY A CA 1
ATOM 2747 C C . GLY A 1 360 ? 18.628 -11.515 -18.583 1.00 88.56 360 GLY A C 1
ATOM 2748 O O . GLY A 1 360 ? 17.472 -11.114 -18.630 1.00 88.56 360 GLY A O 1
ATOM 2749 N N . ASN A 1 361 ? 19.551 -10.873 -17.868 1.00 90.19 361 ASN A N 1
ATOM 2750 C CA . ASN A 1 361 ? 19.236 -9.752 -16.971 1.00 90.19 361 ASN A CA 1
ATOM 2751 C C . ASN A 1 361 ? 19.410 -8.350 -17.592 1.00 90.19 361 ASN A C 1
ATOM 2753 O O . ASN A 1 361 ? 19.256 -7.349 -16.885 1.00 90.19 361 ASN A O 1
ATOM 2757 N N . ARG A 1 362 ? 19.763 -8.262 -18.881 1.00 93.69 362 ARG A N 1
ATOM 2758 C CA . ARG A 1 362 ? 19.907 -7.001 -19.619 1.00 93.69 362 ARG A CA 1
ATOM 2759 C C . ARG A 1 362 ? 19.695 -7.183 -21.119 1.00 93.69 362 ARG A C 1
ATOM 2761 O O . ARG A 1 362 ? 19.823 -8.297 -21.609 1.00 93.69 362 ARG A O 1
ATOM 2768 N N . ALA A 1 363 ? 19.475 -6.094 -21.850 1.00 95.06 363 ALA A N 1
ATOM 2769 C CA . ALA A 1 363 ? 19.437 -6.084 -23.313 1.00 95.06 363 ALA A CA 1
ATOM 2770 C C . ALA A 1 363 ? 19.944 -4.752 -23.898 1.00 95.06 363 ALA A C 1
ATOM 2772 O O . ALA A 1 363 ? 19.977 -3.734 -23.206 1.00 95.06 363 ALA A O 1
ATOM 2773 N N . ARG A 1 364 ? 20.311 -4.757 -25.188 1.00 93.19 364 ARG A N 1
ATOM 2774 C CA . ARG A 1 364 ? 20.647 -3.552 -25.980 1.00 93.19 364 ARG A CA 1
ATOM 2775 C C . ARG A 1 364 ? 19.449 -2.925 -26.705 1.00 93.19 364 ARG A C 1
ATOM 2777 O O . ARG A 1 364 ? 19.524 -1.784 -27.136 1.00 93.19 364 ARG A O 1
ATOM 2784 N N . GLY A 1 365 ? 18.364 -3.681 -26.821 1.00 93.38 365 GLY A N 1
ATOM 2785 C CA . GLY A 1 365 ? 17.110 -3.313 -27.469 1.00 93.38 365 GLY A CA 1
ATOM 2786 C C . GLY A 1 365 ? 16.049 -4.351 -27.126 1.00 93.38 365 GLY A C 1
ATOM 2787 O O . GLY A 1 365 ? 16.392 -5.508 -26.856 1.00 93.38 365 GLY A O 1
ATOM 2788 N N . LEU A 1 366 ? 14.788 -3.933 -27.107 1.00 94.12 366 LEU A N 1
ATOM 2789 C CA . LEU A 1 366 ? 13.626 -4.792 -26.922 1.00 94.12 366 LEU A CA 1
ATOM 2790 C C . LEU A 1 366 ? 13.006 -5.019 -28.305 1.00 94.12 366 LEU A C 1
ATOM 2792 O O . LEU A 1 366 ? 12.339 -4.153 -28.858 1.00 94.12 366 LEU A O 1
ATOM 2796 N N . TYR A 1 367 ? 13.278 -6.175 -28.896 1.00 93.94 367 TYR A N 1
ATOM 2797 C CA . TYR A 1 367 ? 12.981 -6.473 -30.300 1.00 93.94 367 TYR A CA 1
ATOM 2798 C C . TYR A 1 367 ? 11.906 -7.556 -30.466 1.00 93.94 367 TYR A C 1
ATOM 2800 O O . TYR A 1 367 ? 11.609 -7.970 -31.586 1.00 93.94 367 TYR A O 1
ATOM 2808 N N . THR A 1 368 ? 11.315 -8.030 -29.366 1.00 92.50 368 THR A N 1
ATOM 2809 C CA . THR A 1 368 ? 10.119 -8.886 -29.378 1.00 92.50 368 THR A CA 1
ATOM 2810 C C . THR A 1 368 ? 9.026 -8.294 -28.486 1.00 92.50 368 THR A C 1
ATOM 2812 O O . THR A 1 368 ? 9.350 -7.570 -27.539 1.00 92.50 368 THR A O 1
ATOM 2815 N N . PRO A 1 369 ? 7.735 -8.594 -28.735 1.00 89.56 369 PRO A N 1
ATOM 2816 C CA . PRO A 1 369 ? 6.639 -8.137 -27.880 1.00 89.56 369 PRO A CA 1
ATOM 2817 C C . PRO A 1 369 ? 6.810 -8.491 -26.395 1.00 89.56 369 PRO A C 1
ATOM 2819 O O . PRO A 1 369 ? 6.434 -7.694 -25.541 1.00 89.56 369 PRO A O 1
ATOM 2822 N N . ASN A 1 370 ? 7.416 -9.642 -26.080 1.00 88.81 370 ASN A N 1
ATOM 2823 C CA . ASN A 1 370 ? 7.590 -10.113 -24.703 1.00 88.81 370 ASN A CA 1
ATOM 2824 C C . ASN A 1 370 ? 8.942 -9.737 -24.067 1.00 88.81 370 ASN A C 1
ATOM 2826 O O . ASN A 1 370 ? 9.188 -10.124 -22.927 1.00 88.81 370 ASN A O 1
ATOM 2830 N N . ASP A 1 371 ? 9.819 -8.989 -24.749 1.00 92.50 371 ASP A N 1
ATOM 2831 C CA . ASP A 1 371 ? 11.138 -8.625 -24.202 1.00 92.50 371 ASP A CA 1
ATOM 2832 C C . ASP A 1 371 ? 11.033 -7.760 -22.933 1.00 92.50 371 ASP A C 1
ATOM 2834 O O . ASP A 1 371 ? 11.807 -7.944 -21.993 1.00 92.50 371 ASP A O 1
ATOM 2838 N N . PHE A 1 372 ? 10.062 -6.839 -22.881 1.00 90.56 372 PHE A N 1
ATOM 2839 C CA . PHE A 1 372 ? 9.785 -6.046 -21.678 1.00 90.56 372 PHE A CA 1
ATOM 2840 C C . PHE A 1 372 ? 9.377 -6.957 -20.512 1.00 90.56 372 PHE A C 1
ATOM 2842 O O . PHE A 1 372 ? 10.017 -6.931 -19.463 1.00 90.56 372 PHE A O 1
ATOM 2849 N N . ASN A 1 373 ? 8.408 -7.848 -20.747 1.00 85.06 373 ASN A N 1
ATOM 2850 C CA . ASN A 1 373 ? 7.905 -8.807 -19.756 1.00 85.06 373 ASN A CA 1
ATOM 2851 C C . ASN A 1 373 ? 8.993 -9.791 -19.281 1.00 85.06 373 ASN A C 1
ATOM 2853 O O . ASN A 1 373 ? 8.949 -10.311 -18.168 1.00 85.06 373 ASN A O 1
ATOM 2857 N N . ALA A 1 374 ? 9.986 -10.083 -20.124 1.00 85.81 374 ALA A N 1
ATOM 2858 C CA . ALA A 1 374 ? 11.111 -10.929 -19.744 1.00 85.81 374 ALA A CA 1
ATOM 2859 C C . ALA A 1 374 ? 12.052 -10.230 -18.747 1.00 85.81 374 ALA A C 1
ATOM 2861 O O . ALA A 1 374 ? 12.569 -10.887 -17.845 1.00 85.81 374 ALA A O 1
ATOM 2862 N N . LEU A 1 375 ? 12.251 -8.913 -18.886 1.00 86.44 375 LEU A N 1
ATOM 2863 C CA . LEU A 1 375 ? 13.106 -8.117 -17.999 1.00 86.44 375 LEU A CA 1
ATOM 2864 C C . LEU A 1 375 ? 12.369 -7.583 -16.762 1.00 86.44 375 LEU A C 1
ATOM 2866 O O . LEU A 1 375 ? 13.016 -7.329 -15.747 1.00 86.44 375 LEU A O 1
ATOM 2870 N N . GLU A 1 376 ? 11.046 -7.411 -16.816 1.00 79.19 376 GLU A N 1
ATOM 2871 C CA . GLU A 1 376 ? 10.267 -6.844 -15.706 1.00 79.19 376 GLU A CA 1
ATOM 2872 C C . GLU A 1 376 ? 10.160 -7.766 -14.486 1.00 79.19 376 GLU A C 1
ATOM 2874 O O . GLU A 1 376 ? 9.798 -7.274 -13.418 1.00 79.19 376 GLU A O 1
ATOM 2879 N N . LYS A 1 377 ? 10.433 -9.077 -14.633 1.00 63.72 377 LYS A N 1
ATOM 2880 C CA . LYS A 1 377 ? 10.435 -10.052 -13.528 1.00 63.72 377 LYS A CA 1
ATOM 2881 C C . LYS A 1 377 ? 11.262 -9.446 -12.393 1.00 63.72 377 LYS A C 1
ATOM 2883 O O . LYS A 1 377 ? 12.463 -9.255 -12.573 1.00 63.72 377 LYS A O 1
ATOM 2888 N N . GLY A 1 378 ? 10.586 -8.968 -11.337 1.00 44.16 378 GLY A N 1
ATOM 2889 C CA . GLY A 1 378 ? 11.190 -8.112 -10.311 1.00 44.16 378 GLY A CA 1
ATOM 2890 C C . GLY A 1 378 ? 10.372 -6.946 -9.768 1.00 44.16 378 GLY A C 1
ATOM 2891 O O . GLY A 1 378 ? 10.370 -5.862 -10.339 1.00 44.16 378 GLY A O 1
ATOM 2892 N N . MET A 1 379 ? 9.806 -7.139 -8.572 1.00 40.41 379 MET A N 1
ATOM 2893 C CA . MET A 1 379 ? 9.366 -6.099 -7.619 1.00 40.41 379 MET A CA 1
ATOM 2894 C C . MET A 1 379 ? 8.517 -4.937 -8.165 1.00 40.41 379 MET A C 1
ATOM 2896 O O . MET A 1 379 ? 8.631 -3.801 -7.700 1.00 40.41 379 MET A O 1
ATOM 2900 N N . GLY A 1 380 ? 7.611 -5.219 -9.092 1.00 37.34 380 GLY A N 1
ATOM 2901 C CA . GLY A 1 380 ? 6.563 -4.285 -9.482 1.00 37.34 380 GLY A CA 1
ATOM 2902 C C . GLY A 1 380 ? 5.459 -4.160 -8.432 1.00 37.34 380 GLY A C 1
ATOM 2903 O O . GLY A 1 380 ? 4.369 -4.671 -8.637 1.00 37.34 380 GLY A O 1
ATOM 2904 N N . LYS A 1 381 ? 5.716 -3.563 -7.263 1.00 40.59 381 LYS A N 1
ATOM 2905 C CA . LYS A 1 381 ? 4.662 -3.373 -6.248 1.00 40.59 381 LYS A CA 1
ATOM 2906 C C . LYS A 1 381 ? 3.607 -2.380 -6.771 1.00 40.59 381 LYS A C 1
ATOM 2908 O O . LYS A 1 381 ? 3.967 -1.327 -7.287 1.00 40.59 381 LYS A O 1
ATOM 2913 N N . ALA A 1 382 ? 2.326 -2.719 -6.586 1.00 47.00 382 ALA A N 1
ATOM 2914 C CA . ALA A 1 382 ? 1.139 -1.945 -6.981 1.00 47.00 382 ALA A CA 1
ATOM 2915 C C . ALA A 1 382 ? 0.776 -1.929 -8.484 1.00 47.00 382 ALA A C 1
ATOM 2917 O O . ALA A 1 382 ? 0.382 -0.887 -9.001 1.00 47.00 382 ALA A O 1
ATOM 2918 N N . ASN A 1 383 ? 0.827 -3.075 -9.181 1.00 53.94 383 ASN A N 1
ATOM 2919 C CA . ASN A 1 383 ? 0.364 -3.187 -10.577 1.00 53.94 383 ASN A CA 1
ATOM 2920 C C . ASN A 1 383 ? 1.202 -2.373 -11.588 1.00 53.94 383 ASN A C 1
ATOM 2922 O O . ASN A 1 383 ? 0.711 -1.950 -12.640 1.00 53.94 383 ASN A O 1
ATOM 2926 N N . ILE A 1 384 ? 2.480 -2.153 -11.262 1.00 61.28 384 ILE A N 1
ATOM 2927 C CA . ILE A 1 384 ? 3.442 -1.432 -12.099 1.00 61.28 384 ILE A CA 1
ATOM 2928 C C . ILE A 1 384 ? 4.569 -2.386 -12.464 1.00 61.28 384 ILE A C 1
ATOM 2930 O O . ILE A 1 384 ? 5.351 -2.771 -11.602 1.00 61.28 384 ILE A O 1
ATOM 2934 N N . ALA A 1 385 ? 4.698 -2.738 -13.736 1.00 75.56 385 ALA A N 1
ATOM 2935 C CA . ALA A 1 385 ? 5.870 -3.452 -14.219 1.00 75.56 385 ALA A CA 1
ATOM 2936 C C . ALA A 1 385 ? 6.986 -2.476 -14.609 1.00 75.56 385 ALA A C 1
ATOM 2938 O O . ALA A 1 385 ? 6.712 -1.424 -15.186 1.00 75.56 385 ALA A O 1
ATOM 2939 N N . SER A 1 386 ? 8.248 -2.803 -14.313 1.00 80.69 386 SER A N 1
ATOM 2940 C CA . SER A 1 386 ? 9.353 -1.856 -14.503 1.00 80.69 386 SER A CA 1
ATOM 2941 C C . SER A 1 386 ? 10.613 -2.478 -15.097 1.00 80.69 386 SER A C 1
ATOM 2943 O O . SER A 1 386 ? 11.158 -3.448 -14.569 1.00 80.69 386 SER A O 1
ATOM 2945 N N . VAL A 1 387 ? 11.166 -1.824 -16.119 1.00 89.69 387 VAL A N 1
ATOM 2946 C CA . VAL A 1 387 ? 12.491 -2.104 -16.694 1.00 89.69 387 VAL A CA 1
ATOM 2947 C C . VAL A 1 387 ? 13.351 -0.853 -16.558 1.00 89.69 387 VAL A C 1
ATOM 2949 O O . VAL A 1 387 ? 12.983 0.219 -17.032 1.00 89.69 387 VAL A O 1
ATOM 2952 N N . LYS A 1 388 ? 14.511 -0.952 -15.909 1.00 91.81 388 LYS A N 1
ATOM 2953 C CA . LYS A 1 388 ? 15.426 0.196 -15.788 1.00 91.81 388 LYS A CA 1
ATOM 2954 C C . LYS A 1 388 ? 16.238 0.362 -17.055 1.00 91.81 388 LYS A C 1
ATOM 2956 O O . LYS A 1 388 ? 16.490 -0.612 -17.757 1.00 91.81 388 LYS A O 1
ATOM 2961 N N . PHE A 1 389 ? 16.717 1.571 -17.306 1.00 96.62 389 PHE A N 1
ATOM 2962 C CA . PHE A 1 389 ? 17.699 1.790 -18.357 1.00 96.62 389 PHE A CA 1
ATOM 2963 C C . PHE A 1 389 ? 18.868 2.669 -17.915 1.00 96.62 389 PHE A C 1
ATOM 2965 O O . PHE A 1 389 ? 18.742 3.516 -17.024 1.00 96.62 389 PHE A O 1
ATOM 2972 N N . VAL A 1 390 ? 20.007 2.446 -18.569 1.00 97.50 390 VAL A N 1
ATOM 2973 C CA . VAL A 1 390 ? 21.219 3.271 -18.512 1.00 97.50 390 VAL A CA 1
ATOM 2974 C C . VAL A 1 390 ? 21.574 3.663 -19.940 1.00 97.50 390 VAL A C 1
ATOM 2976 O O . VAL A 1 390 ? 21.718 2.789 -20.792 1.00 97.50 390 VAL A O 1
ATOM 2979 N N . ILE A 1 391 ? 21.730 4.960 -20.192 1.00 96.69 391 ILE A N 1
ATOM 2980 C CA . ILE A 1 391 ? 22.306 5.484 -21.434 1.00 96.69 391 ILE A CA 1
ATOM 2981 C C . ILE A 1 391 ? 23.689 6.023 -21.090 1.00 96.69 391 ILE A C 1
ATOM 2983 O O . ILE A 1 391 ? 23.809 6.950 -20.286 1.00 96.69 391 ILE A O 1
ATOM 2987 N N . ASP A 1 392 ? 24.721 5.432 -21.681 1.00 95.00 392 ASP A N 1
ATOM 2988 C CA . ASP A 1 392 ? 26.109 5.845 -21.499 1.00 95.00 392 ASP A CA 1
ATOM 2989 C C . ASP A 1 392 ? 26.473 6.966 -22.475 1.00 95.00 392 ASP A C 1
ATOM 2991 O O . ASP A 1 392 ? 26.649 6.742 -23.676 1.00 95.00 392 ASP A O 1
ATOM 2995 N N . ILE A 1 393 ? 26.581 8.181 -21.937 1.00 92.31 393 ILE A N 1
ATOM 2996 C CA . ILE A 1 393 ? 26.839 9.405 -22.703 1.00 92.31 393 ILE A CA 1
ATOM 2997 C C . ILE A 1 393 ? 28.270 9.396 -23.252 1.00 92.31 393 ILE A C 1
ATOM 2999 O O . ILE A 1 393 ? 28.527 9.855 -24.366 1.00 92.31 393 ILE A O 1
ATOM 3003 N N . ASN A 1 394 ? 29.209 8.838 -22.487 1.00 88.69 394 ASN A N 1
ATOM 3004 C CA . ASN A 1 394 ? 30.618 8.805 -22.861 1.00 88.69 394 ASN A CA 1
ATOM 3005 C C . ASN A 1 394 ? 30.885 7.775 -23.964 1.00 88.69 394 ASN A C 1
ATOM 3007 O O . ASN A 1 394 ? 31.785 7.971 -24.779 1.00 88.69 394 ASN A O 1
ATOM 3011 N N . ASN A 1 395 ? 30.070 6.721 -24.032 1.00 88.31 395 ASN A N 1
ATOM 3012 C CA . ASN A 1 395 ? 30.165 5.667 -25.038 1.00 88.31 395 ASN A CA 1
ATOM 3013 C C . ASN A 1 395 ? 29.102 5.805 -26.138 1.00 88.31 395 ASN A C 1
ATOM 3015 O O . ASN A 1 395 ? 28.482 4.828 -26.555 1.00 88.31 395 ASN A O 1
ATOM 3019 N N . GLY A 1 396 ? 28.892 7.024 -26.643 1.00 83.69 396 GLY A N 1
ATOM 3020 C CA . GLY A 1 396 ? 28.086 7.261 -27.846 1.00 83.69 396 GLY A CA 1
ATOM 3021 C C . GLY A 1 396 ? 26.584 7.024 -27.669 1.00 83.69 396 GLY A C 1
ATOM 3022 O O . GLY A 1 396 ? 25.934 6.586 -28.620 1.00 83.69 396 GLY A O 1
ATOM 3023 N N . ASN A 1 397 ? 26.055 7.316 -26.476 1.00 88.75 397 ASN A N 1
ATOM 3024 C CA . ASN A 1 397 ? 24.663 7.098 -26.066 1.00 88.75 397 ASN A CA 1
ATOM 3025 C C . ASN A 1 397 ? 24.234 5.628 -26.152 1.00 88.75 397 ASN A C 1
ATOM 3027 O O . ASN A 1 397 ? 23.106 5.313 -26.533 1.00 88.75 397 ASN A O 1
ATOM 3031 N N . THR A 1 398 ? 25.137 4.709 -25.808 1.00 90.38 398 THR A N 1
ATOM 3032 C CA . THR A 1 398 ? 24.814 3.280 -25.829 1.00 90.38 398 THR A CA 1
ATOM 3033 C C . THR A 1 398 ? 23.794 2.960 -24.731 1.00 90.38 398 THR A C 1
ATOM 3035 O O . THR A 1 398 ? 23.979 3.322 -23.569 1.00 90.38 398 THR A O 1
ATOM 3038 N N . VAL A 1 399 ? 22.710 2.273 -25.104 1.00 93.69 399 VAL A N 1
ATOM 3039 C CA . VAL A 1 399 ? 21.588 1.953 -24.212 1.00 93.69 399 VAL A CA 1
ATOM 3040 C C . VAL A 1 399 ? 21.750 0.560 -23.601 1.00 93.69 399 VAL A C 1
ATOM 3042 O O . VAL A 1 399 ? 22.172 -0.397 -24.260 1.00 93.69 399 VAL A O 1
ATOM 3045 N N . HIS A 1 400 ? 21.386 0.443 -22.328 1.00 96.00 400 HIS A N 1
ATOM 3046 C CA . HIS A 1 400 ? 21.171 -0.815 -21.627 1.00 96.00 400 HIS A CA 1
ATOM 3047 C C . HIS A 1 400 ? 19.782 -0.816 -21.001 1.00 96.00 400 HIS A C 1
ATOM 3049 O O . HIS A 1 400 ? 19.489 0.059 -20.192 1.00 96.00 400 HIS A O 1
ATOM 3055 N N . TYR A 1 401 ? 18.975 -1.828 -21.303 1.00 96.38 401 TYR A N 1
ATOM 3056 C CA . TYR A 1 401 ? 17.756 -2.157 -20.564 1.00 96.38 401 TYR A CA 1
ATOM 3057 C C . TYR A 1 401 ? 18.095 -3.216 -19.524 1.00 96.38 401 TYR A C 1
ATOM 3059 O O . TYR A 1 401 ? 18.822 -4.157 -19.837 1.00 96.38 401 TYR A O 1
ATOM 3067 N N . LEU A 1 402 ? 17.608 -3.065 -18.299 1.00 94.00 402 LEU A N 1
ATOM 3068 C CA . LEU A 1 402 ? 18.040 -3.828 -17.133 1.00 94.00 402 LEU A CA 1
ATOM 3069 C C . LEU A 1 402 ? 16.839 -4.463 -16.436 1.00 94.00 402 LEU A C 1
ATOM 3071 O O . LEU A 1 402 ? 15.837 -3.789 -16.182 1.00 94.00 402 LEU A O 1
ATOM 3075 N N . SER A 1 403 ? 16.988 -5.731 -16.050 1.00 87.56 403 SER A N 1
ATOM 3076 C CA . SER A 1 403 ? 16.042 -6.381 -15.145 1.00 87.56 403 SER A CA 1
ATOM 3077 C C . SER A 1 403 ? 16.034 -5.670 -13.794 1.00 87.56 403 SER A C 1
ATOM 3079 O O . SER A 1 403 ? 17.083 -5.504 -13.162 1.00 87.56 403 SER A O 1
ATOM 3081 N N . SER A 1 404 ? 14.848 -5.259 -13.346 1.00 73.69 404 SER A N 1
ATOM 3082 C CA . SER A 1 404 ? 14.680 -4.546 -12.075 1.00 73.69 404 SER A CA 1
ATOM 3083 C C . SER A 1 404 ? 14.914 -5.441 -10.853 1.00 73.69 404 SER A C 1
ATOM 3085 O O . SER A 1 404 ? 15.336 -4.916 -9.821 1.00 73.69 404 SER A O 1
ATOM 3087 N N . GLU A 1 405 ? 14.713 -6.761 -10.981 1.00 73.88 405 GLU A N 1
ATOM 3088 C CA . GLU A 1 405 ? 15.065 -7.779 -9.974 1.00 73.88 405 GLU A CA 1
ATOM 3089 C C . GLU A 1 405 ? 16.573 -7.891 -9.800 1.00 73.88 405 GLU A C 1
ATOM 3091 O O . GLU A 1 405 ? 17.099 -7.728 -8.697 1.00 73.88 405 GLU A O 1
ATOM 3096 N N . ARG A 1 406 ? 17.295 -8.134 -10.902 1.00 77.38 406 ARG A N 1
ATOM 3097 C CA . ARG A 1 406 ? 18.741 -8.362 -10.819 1.00 77.38 406 ARG A CA 1
ATOM 3098 C C . ARG A 1 406 ? 19.510 -7.072 -10.560 1.00 77.38 406 ARG A C 1
ATOM 3100 O O . ARG A 1 406 ? 20.517 -7.101 -9.850 1.00 77.38 406 ARG A O 1
ATOM 3107 N N . TRP A 1 407 ? 19.042 -5.945 -11.085 1.00 84.25 407 TRP A N 1
ATOM 3108 C CA . TRP A 1 407 ? 19.698 -4.644 -10.966 1.00 84.25 407 TRP A CA 1
ATOM 3109 C C . TRP A 1 407 ? 18.802 -3.651 -10.202 1.00 84.25 407 TRP A C 1
ATOM 3111 O O . TRP A 1 407 ? 18.223 -2.722 -10.780 1.00 84.25 407 TRP A O 1
ATOM 3121 N N . PRO A 1 408 ? 18.677 -3.799 -8.867 1.00 69.44 408 PRO A N 1
ATOM 3122 C CA . PRO A 1 408 ? 17.855 -2.925 -8.036 1.00 69.44 408 PRO A CA 1
ATOM 3123 C C . PRO A 1 408 ? 18.374 -1.478 -8.024 1.00 69.44 408 PRO A C 1
ATOM 3125 O O . PRO A 1 408 ? 17.586 -0.551 -7.837 1.00 69.44 408 PRO A O 1
ATOM 3128 N N . LEU A 1 409 ? 19.659 -1.248 -8.310 1.00 80.88 409 LEU A N 1
ATOM 3129 C CA . LEU A 1 409 ? 20.258 0.084 -8.404 1.00 80.88 409 LEU A CA 1
ATOM 3130 C C . LEU A 1 409 ? 21.080 0.213 -9.689 1.00 80.88 409 LEU A C 1
ATOM 3132 O O . LEU A 1 409 ? 21.941 -0.627 -9.945 1.00 80.88 409 LEU A O 1
ATOM 3136 N N . HIS A 1 410 ? 20.919 1.304 -10.449 1.00 91.06 410 HIS A N 1
ATOM 3137 C CA . HIS A 1 410 ? 21.778 1.573 -11.616 1.00 91.06 410 HIS A CA 1
ATOM 3138 C C . HIS A 1 410 ? 23.267 1.568 -11.249 1.00 91.06 410 HIS A C 1
ATOM 3140 O O . HIS A 1 410 ? 24.092 1.130 -12.041 1.00 91.06 410 HIS A O 1
ATOM 3146 N N . TYR A 1 411 ? 23.600 1.982 -10.021 1.00 93.38 411 TYR A N 1
ATOM 3147 C CA . TYR A 1 411 ? 24.964 1.937 -9.499 1.00 93.38 411 TYR A CA 1
ATOM 3148 C C . TYR A 1 411 ? 25.567 0.529 -9.512 1.00 93.38 411 TYR A C 1
ATOM 3150 O O . TYR A 1 411 ? 26.689 0.384 -9.981 1.00 93.38 411 TYR A O 1
ATOM 3158 N N . THR A 1 412 ? 24.835 -0.498 -9.058 1.00 90.38 412 THR A N 1
ATOM 3159 C CA . THR A 1 412 ? 25.334 -1.892 -9.070 1.00 90.38 412 THR A CA 1
ATOM 3160 C C . THR A 1 412 ? 25.685 -2.337 -10.485 1.00 90.38 412 THR A C 1
ATOM 3162 O O . THR A 1 412 ? 26.797 -2.792 -10.726 1.00 90.38 412 THR A O 1
ATOM 3165 N N . PHE A 1 413 ? 24.798 -2.072 -11.450 1.00 94.50 413 PHE A N 1
ATOM 3166 C CA . PHE A 1 413 ? 25.038 -2.392 -12.854 1.00 94.50 413 PHE A CA 1
ATOM 3167 C C . PHE A 1 413 ? 26.270 -1.672 -13.416 1.00 94.50 413 PHE A C 1
ATOM 3169 O O . PHE A 1 413 ? 27.162 -2.303 -13.977 1.00 94.50 413 PHE A O 1
ATOM 3176 N N . VAL A 1 414 ? 26.351 -0.350 -13.240 1.00 96.56 414 VAL A N 1
ATOM 3177 C CA . VAL A 1 414 ? 27.489 0.433 -13.740 1.00 96.56 414 VAL A CA 1
ATOM 3178 C C . VAL A 1 414 ? 28.790 -0.031 -13.085 1.00 96.56 414 VAL A C 1
ATOM 3180 O O . VAL A 1 414 ? 29.809 -0.175 -13.749 1.00 96.56 414 VAL A O 1
ATOM 3183 N N . ARG A 1 415 ? 28.776 -0.293 -11.780 1.00 94.56 415 ARG A N 1
ATOM 3184 C CA . ARG A 1 415 ? 29.967 -0.691 -11.032 1.00 94.56 415 ARG A CA 1
ATOM 3185 C C . ARG A 1 415 ? 30.459 -2.084 -11.442 1.00 94.56 415 ARG A C 1
ATOM 3187 O O . ARG A 1 415 ? 31.642 -2.251 -11.715 1.00 94.56 415 ARG A O 1
ATOM 3194 N N . GLU A 1 416 ? 29.574 -3.070 -11.456 1.00 93.88 416 GLU A N 1
ATOM 3195 C CA . GLU A 1 416 ? 29.946 -4.474 -11.656 1.00 93.88 416 GLU A CA 1
ATOM 3196 C C . GLU A 1 416 ? 30.090 -4.833 -13.133 1.00 93.88 416 GLU A C 1
ATOM 3198 O O . GLU A 1 416 ? 30.986 -5.588 -13.490 1.00 93.88 416 GLU A O 1
ATOM 3203 N N . VAL A 1 417 ? 29.243 -4.276 -14.002 1.00 93.62 417 VAL A N 1
ATOM 3204 C CA . VAL A 1 417 ? 29.181 -4.675 -15.414 1.00 93.62 417 VAL A CA 1
ATOM 3205 C C . VAL A 1 417 ? 29.933 -3.703 -16.318 1.00 93.62 417 VAL A C 1
ATOM 3207 O O . VAL A 1 417 ? 30.720 -4.146 -17.147 1.00 93.62 417 VAL A O 1
ATOM 3210 N N . ILE A 1 418 ? 29.723 -2.390 -16.170 1.00 94.12 418 ILE A N 1
ATOM 3211 C CA . ILE A 1 418 ? 30.410 -1.397 -17.020 1.00 94.12 418 ILE A CA 1
ATOM 3212 C C . ILE A 1 418 ? 31.858 -1.198 -16.551 1.00 94.12 418 ILE A C 1
ATOM 3214 O O . ILE A 1 418 ? 32.792 -1.303 -17.342 1.00 94.12 418 ILE A O 1
ATOM 3218 N N . ASN A 1 419 ? 32.063 -0.959 -15.254 1.00 93.50 419 ASN A N 1
ATOM 3219 C CA . ASN A 1 419 ? 33.390 -0.712 -14.684 1.00 93.50 419 ASN A CA 1
ATOM 3220 C C . ASN A 1 419 ? 34.154 -2.004 -14.346 1.00 93.50 419 ASN A C 1
ATOM 3222 O O . ASN A 1 419 ? 35.318 -1.922 -13.955 1.00 93.50 419 ASN A O 1
ATOM 3226 N N . ASN A 1 420 ? 33.515 -3.174 -14.477 1.00 92.88 420 ASN A N 1
ATOM 3227 C CA . ASN A 1 420 ? 34.100 -4.492 -14.213 1.00 92.88 420 ASN A CA 1
ATOM 3228 C C . ASN A 1 420 ? 34.754 -4.610 -12.819 1.00 92.88 420 ASN A C 1
ATOM 3230 O O . ASN A 1 420 ? 35.852 -5.151 -12.665 1.00 92.88 420 ASN A O 1
ATOM 3234 N N . LEU A 1 421 ? 34.109 -4.043 -11.794 1.00 94.12 421 LEU A N 1
ATOM 3235 C CA . LEU A 1 421 ? 34.583 -4.110 -10.412 1.00 94.12 421 LEU A CA 1
ATOM 3236 C C . LEU A 1 421 ? 33.913 -5.278 -9.657 1.00 94.12 421 LEU A C 1
ATOM 3238 O O . LEU A 1 421 ? 32.735 -5.544 -9.888 1.00 94.12 421 LEU A O 1
ATOM 3242 N N . PRO A 1 422 ? 34.592 -5.928 -8.689 1.00 90.25 422 PRO A N 1
ATOM 3243 C CA . PRO A 1 422 ? 34.046 -7.086 -7.965 1.00 90.25 422 PRO A CA 1
ATOM 3244 C C . PRO A 1 422 ? 32.770 -6.765 -7.183 1.00 90.25 422 PRO A C 1
ATOM 3246 O O . PRO A 1 422 ? 32.715 -5.702 -6.568 1.00 90.25 422 PRO A O 1
ATOM 3249 N N . GLU A 1 423 ? 31.787 -7.665 -7.168 1.00 87.81 423 GLU A N 1
ATOM 3250 C CA . GLU A 1 423 ? 30.563 -7.543 -6.354 1.00 87.81 423 GLU A CA 1
ATOM 3251 C C . GLU A 1 423 ? 30.902 -7.297 -4.870 1.00 87.81 423 GLU A C 1
ATOM 3253 O O . GLU A 1 423 ? 31.895 -7.819 -4.358 1.00 87.81 423 GLU A O 1
ATOM 3258 N N . LEU A 1 424 ? 30.110 -6.453 -4.201 1.00 84.69 424 LEU A N 1
ATOM 3259 C CA . LEU A 1 424 ? 30.278 -6.125 -2.782 1.00 84.69 424 LEU A CA 1
ATOM 3260 C C . LEU A 1 424 ? 29.194 -6.830 -1.972 1.00 84.69 424 LEU A C 1
ATOM 3262 O O . LEU A 1 424 ? 28.015 -6.639 -2.243 1.00 84.69 424 LEU A O 1
ATOM 3266 N N . ASN A 1 425 ? 29.586 -7.584 -0.948 1.00 78.56 425 ASN A N 1
ATOM 3267 C CA . ASN A 1 425 ? 28.649 -8.210 -0.023 1.00 78.56 425 ASN A CA 1
ATOM 3268 C C . ASN A 1 425 ? 28.188 -7.193 1.032 1.00 78.56 425 ASN A C 1
ATOM 3270 O O . ASN A 1 425 ? 28.946 -6.880 1.951 1.00 78.56 425 ASN A O 1
ATOM 3274 N N . ARG A 1 426 ? 26.946 -6.702 0.963 1.00 73.06 426 ARG A N 1
ATOM 3275 C CA . ARG A 1 426 ? 26.445 -5.748 1.974 1.00 73.06 426 ARG A CA 1
ATOM 3276 C C . ARG A 1 426 ? 26.080 -6.358 3.326 1.00 73.06 426 ARG A C 1
ATOM 3278 O O . ARG A 1 426 ? 25.790 -5.586 4.236 1.00 73.06 426 ARG A O 1
ATOM 3285 N N . CYS A 1 427 ? 26.130 -7.680 3.490 1.00 67.38 427 CYS A N 1
ATOM 3286 C CA . CYS A 1 427 ? 26.112 -8.298 4.820 1.00 67.38 427 CYS A CA 1
ATOM 3287 C C . CYS A 1 427 ? 27.465 -8.140 5.542 1.00 67.38 427 CYS A C 1
ATOM 3289 O O . CYS A 1 427 ? 27.526 -8.247 6.764 1.00 67.38 427 CYS A O 1
ATOM 3291 N N . ASP A 1 428 ? 28.554 -7.854 4.819 1.00 78.69 428 ASP A N 1
ATOM 3292 C CA . ASP A 1 428 ? 29.827 -7.475 5.430 1.00 78.69 428 ASP A CA 1
ATOM 3293 C C . ASP A 1 428 ? 29.870 -5.961 5.680 1.00 78.69 428 ASP A C 1
ATOM 3295 O O . ASP A 1 428 ? 29.732 -5.148 4.766 1.00 78.69 428 ASP A O 1
ATOM 3299 N N . SER A 1 429 ? 30.094 -5.566 6.934 1.00 70.06 429 SER A N 1
ATOM 3300 C CA . SER A 1 429 ? 30.036 -4.156 7.349 1.00 70.06 429 SER A CA 1
ATOM 3301 C C . SER A 1 429 ? 31.022 -3.241 6.605 1.00 70.06 429 SER A C 1
ATOM 3303 O O . SER A 1 429 ? 30.702 -2.078 6.344 1.00 70.06 429 SER A O 1
ATOM 3305 N N . VAL A 1 430 ? 32.203 -3.744 6.227 1.00 81.94 430 VAL A N 1
ATOM 3306 C CA . VAL A 1 430 ? 33.229 -2.960 5.520 1.00 81.94 430 VAL A CA 1
ATOM 3307 C C . VAL A 1 430 ? 32.818 -2.745 4.067 1.00 81.94 430 VAL A C 1
ATOM 3309 O O . VAL A 1 430 ? 32.812 -1.611 3.578 1.00 81.94 430 VAL A O 1
ATOM 3312 N N . GLN A 1 431 ? 32.410 -3.815 3.388 1.00 84.12 431 GLN A N 1
ATOM 3313 C CA . GLN A 1 431 ? 31.919 -3.745 2.012 1.00 84.12 431 GLN A CA 1
ATOM 3314 C C . GLN A 1 431 ? 30.623 -2.933 1.903 1.00 84.12 431 GLN A C 1
ATOM 3316 O O . GLN A 1 431 ? 30.467 -2.162 0.955 1.00 84.12 431 GLN A O 1
ATOM 3321 N N . ALA A 1 432 ? 29.735 -3.000 2.899 1.00 72.81 432 ALA A N 1
ATOM 3322 C CA . ALA A 1 432 ? 28.542 -2.159 2.969 1.00 72.81 432 ALA A CA 1
ATOM 3323 C C . ALA A 1 432 ? 28.885 -0.660 3.038 1.00 72.81 432 ALA A C 1
ATOM 3325 O O . ALA A 1 432 ? 28.255 0.162 2.366 1.00 72.81 432 ALA A O 1
ATOM 3326 N N . GLN A 1 433 ? 29.908 -0.279 3.811 1.00 75.44 433 GLN A N 1
ATOM 3327 C CA . GLN A 1 433 ? 30.382 1.108 3.863 1.00 75.44 433 GLN A CA 1
ATOM 3328 C C . GLN A 1 433 ? 31.003 1.554 2.534 1.00 75.44 433 GLN A C 1
ATOM 3330 O O . GLN A 1 433 ? 30.728 2.666 2.070 1.00 75.44 433 GLN A O 1
ATOM 3335 N N . GLU A 1 434 ? 31.809 0.696 1.899 1.00 87.00 434 GLU A N 1
ATOM 3336 C CA . GLU A 1 434 ? 32.370 0.970 0.573 1.00 87.00 434 GLU A CA 1
ATOM 3337 C C . GLU A 1 434 ? 31.261 1.193 -0.460 1.00 87.00 434 GLU A C 1
ATOM 3339 O O . GLU A 1 434 ? 31.280 2.202 -1.177 1.00 87.00 434 GLU A O 1
ATOM 3344 N N . PHE A 1 435 ? 30.273 0.297 -0.474 1.00 86.88 435 PHE A N 1
ATOM 3345 C CA . PHE A 1 435 ? 29.097 0.374 -1.327 1.00 86.88 435 PHE A CA 1
ATOM 3346 C C . PHE A 1 435 ? 28.366 1.704 -1.141 1.00 86.88 435 PHE A C 1
ATOM 3348 O O . PHE A 1 435 ? 28.154 2.438 -2.106 1.00 86.88 435 PHE A O 1
ATOM 3355 N N . ASN A 1 436 ? 28.032 2.057 0.104 1.00 76.00 436 ASN A N 1
ATOM 3356 C CA . ASN A 1 436 ? 27.284 3.274 0.417 1.00 76.00 436 ASN A CA 1
ATOM 3357 C C . ASN A 1 436 ? 28.036 4.540 -0.018 1.00 76.00 436 ASN A C 1
ATOM 3359 O O . ASN A 1 436 ? 27.431 5.453 -0.585 1.00 76.00 436 ASN A O 1
ATOM 3363 N N . ARG A 1 437 ? 29.360 4.590 0.186 1.00 85.50 437 ARG A N 1
ATOM 3364 C CA . ARG A 1 437 ? 30.194 5.717 -0.254 1.00 85.50 437 ARG A CA 1
ATOM 3365 C C . ARG A 1 437 ? 30.210 5.843 -1.776 1.00 85.50 437 ARG A C 1
ATOM 3367 O O . ARG A 1 437 ? 29.993 6.937 -2.298 1.00 85.50 437 ARG A O 1
ATOM 3374 N N . GLY A 1 438 ? 30.473 4.744 -2.482 1.00 90.56 438 GLY A N 1
ATOM 3375 C CA . GLY A 1 438 ? 30.540 4.750 -3.942 1.00 90.56 438 GLY A CA 1
ATOM 3376 C C . GLY A 1 438 ? 29.184 5.053 -4.579 1.00 90.56 438 GLY A C 1
ATOM 3377 O O . GLY A 1 438 ? 29.100 5.831 -5.529 1.00 90.56 438 GLY A O 1
ATOM 3378 N N . TRP A 1 439 ? 28.104 4.533 -4.002 1.00 87.94 439 TRP A N 1
ATOM 3379 C CA . TRP A 1 439 ? 26.748 4.821 -4.442 1.00 87.94 439 TRP A CA 1
ATOM 3380 C C . TRP A 1 439 ? 26.348 6.286 -4.238 1.00 87.94 439 TRP A C 1
ATOM 3382 O O . TRP A 1 439 ? 25.738 6.890 -5.127 1.00 87.94 439 TRP A O 1
ATOM 3392 N N . ALA A 1 440 ? 26.709 6.881 -3.097 1.00 78.69 440 ALA A N 1
ATOM 3393 C CA . ALA A 1 440 ? 26.468 8.298 -2.835 1.00 78.69 440 ALA A CA 1
ATOM 3394 C C . ALA A 1 440 ? 27.201 9.184 -3.856 1.00 78.69 440 ALA A C 1
ATOM 3396 O O . ALA A 1 440 ? 26.600 10.090 -4.435 1.00 78.69 440 ALA A O 1
ATOM 3397 N N . GLN A 1 441 ? 28.469 8.874 -4.147 1.00 90.12 441 GLN A N 1
ATOM 3398 C CA . GLN A 1 441 ? 29.255 9.573 -5.170 1.00 90.12 441 GLN A CA 1
ATOM 3399 C C . GLN A 1 441 ? 28.641 9.423 -6.566 1.00 90.12 441 GLN A C 1
ATOM 3401 O O . GLN A 1 441 ? 28.439 10.420 -7.262 1.00 90.12 441 GLN A O 1
ATOM 3406 N N . PHE A 1 442 ? 28.277 8.196 -6.951 1.00 94.12 442 PHE A N 1
ATOM 3407 C CA . PHE A 1 442 ? 27.596 7.923 -8.215 1.00 94.12 442 PHE A CA 1
ATOM 3408 C C . PHE A 1 442 ? 26.303 8.734 -8.345 1.00 94.12 442 PHE A C 1
ATOM 3410 O O . PHE A 1 442 ? 26.030 9.302 -9.404 1.00 94.12 442 PHE A O 1
ATOM 3417 N N . SER A 1 443 ? 25.527 8.820 -7.262 1.00 85.62 443 SER A N 1
ATOM 3418 C CA . SER A 1 443 ? 24.262 9.550 -7.248 1.00 85.62 443 SER A CA 1
ATOM 3419 C C . SER A 1 443 ? 24.466 11.057 -7.375 1.00 85.62 443 SER A C 1
ATOM 3421 O O . SER A 1 443 ? 23.761 11.710 -8.145 1.00 85.62 443 SER A O 1
ATOM 3423 N N . GLN A 1 444 ? 25.473 11.610 -6.696 1.00 86.25 444 GLN A N 1
ATOM 3424 C CA . GLN A 1 444 ? 25.831 13.021 -6.828 1.00 86.25 444 GLN A CA 1
ATOM 3425 C C . GLN A 1 444 ? 26.259 13.370 -8.262 1.00 86.25 444 GLN A C 1
ATOM 3427 O O . GLN A 1 444 ? 25.910 14.435 -8.772 1.00 86.25 444 GLN A O 1
ATOM 3432 N N . GLN A 1 445 ? 26.998 12.475 -8.920 1.00 93.50 445 GLN A N 1
ATOM 3433 C CA . GLN A 1 445 ? 27.499 12.701 -10.274 1.00 93.50 445 GLN A CA 1
ATOM 3434 C C . GLN A 1 445 ? 26.418 12.537 -11.349 1.00 93.50 445 GLN A C 1
ATOM 3436 O O . GLN A 1 445 ? 26.400 13.320 -12.294 1.00 93.50 445 GLN A O 1
ATOM 3441 N N . ASN A 1 446 ? 25.545 11.532 -11.232 1.00 94.56 446 ASN A N 1
ATOM 3442 C CA . ASN A 1 446 ? 24.657 11.140 -12.334 1.00 94.56 446 ASN A CA 1
ATOM 3443 C C . ASN A 1 446 ? 23.184 11.507 -12.129 1.00 94.56 446 ASN A C 1
ATOM 3445 O O . ASN A 1 446 ? 22.478 11.691 -13.115 1.00 94.56 446 ASN A O 1
ATOM 3449 N N . TYR A 1 447 ? 22.733 11.687 -10.883 1.00 89.06 447 TYR A N 1
ATOM 3450 C CA . TYR A 1 447 ? 21.389 12.194 -10.593 1.00 89.06 447 TYR A CA 1
ATOM 3451 C C . TYR A 1 447 ? 21.412 13.687 -10.264 1.00 89.06 447 TYR A C 1
ATOM 3453 O O . TYR A 1 447 ? 20.723 14.463 -10.914 1.00 89.06 447 TYR A O 1
ATOM 3461 N N . ALA A 1 448 ? 22.229 14.127 -9.303 1.00 85.50 448 ALA A N 1
ATOM 3462 C CA . ALA A 1 448 ? 22.176 15.505 -8.794 1.00 85.50 448 ALA A CA 1
ATOM 3463 C C . ALA A 1 448 ? 22.872 16.559 -9.684 1.00 85.50 448 ALA A C 1
ATOM 3465 O O . ALA A 1 448 ? 22.819 17.751 -9.388 1.00 85.50 448 ALA A O 1
ATOM 3466 N N . ASN A 1 449 ? 23.525 16.147 -10.773 1.00 88.56 449 ASN A N 1
ATOM 3467 C CA . ASN A 1 449 ? 24.264 17.027 -11.679 1.00 88.56 449 ASN A CA 1
ATOM 3468 C C . ASN A 1 449 ? 23.809 16.785 -13.120 1.00 88.56 449 ASN A C 1
ATOM 3470 O O . ASN A 1 449 ? 23.763 15.642 -13.560 1.00 88.56 449 ASN A O 1
ATOM 3474 N N . SER A 1 450 ? 23.442 17.829 -13.862 1.00 89.75 450 SER A N 1
ATOM 3475 C CA . SER A 1 450 ? 23.001 17.732 -15.264 1.00 89.75 450 SER A CA 1
ATOM 3476 C C . SER A 1 450 ? 24.058 18.097 -16.298 1.00 89.75 450 SER A C 1
ATOM 3478 O O . SER A 1 450 ? 23.846 17.855 -17.481 1.00 89.75 450 SER A O 1
ATOM 3480 N N . VAL A 1 451 ? 25.196 18.643 -15.876 1.00 91.12 451 VAL A N 1
ATOM 3481 C CA . VAL A 1 451 ? 26.237 19.156 -16.776 1.00 91.12 451 VAL A CA 1
ATOM 3482 C C . VAL A 1 451 ? 27.331 18.120 -17.013 1.00 91.12 451 VAL A C 1
ATOM 3484 O O . VAL A 1 451 ? 27.767 17.942 -18.142 1.00 91.12 451 VAL A O 1
ATOM 3487 N N . THR A 1 452 ? 27.778 17.431 -15.961 1.00 90.50 452 THR A N 1
ATOM 3488 C CA . THR A 1 452 ? 28.933 16.513 -16.025 1.00 90.50 452 THR A CA 1
ATOM 3489 C C . THR A 1 452 ? 28.568 15.066 -15.696 1.00 90.50 452 THR A C 1
ATOM 3491 O O . THR A 1 452 ? 29.437 14.285 -15.300 1.00 90.50 452 THR A O 1
ATOM 3494 N N . ARG A 1 453 ? 27.282 14.709 -15.793 1.00 94.50 453 ARG A N 1
ATOM 3495 C CA . ARG A 1 453 ? 26.853 13.313 -15.644 1.00 94.50 453 ARG A CA 1
ATOM 3496 C C . ARG A 1 453 ? 27.445 12.464 -16.765 1.00 94.50 453 ARG A C 1
ATOM 3498 O O . ARG A 1 453 ? 27.597 12.937 -17.885 1.00 94.50 453 ARG A O 1
ATOM 3505 N N . SER A 1 454 ? 27.773 11.219 -16.452 1.00 94.62 454 SER A N 1
ATOM 3506 C CA . SER A 1 454 ? 28.259 10.238 -17.431 1.00 94.62 454 SER A CA 1
ATOM 3507 C C . SER A 1 454 ? 27.133 9.364 -17.977 1.00 94.62 454 SER A C 1
ATOM 3509 O O . SER A 1 454 ? 27.268 8.792 -19.052 1.00 94.62 454 SER A O 1
ATOM 3511 N N . TYR A 1 455 ? 26.014 9.295 -17.252 1.00 96.69 455 TYR A N 1
ATOM 3512 C CA . TYR A 1 455 ? 24.885 8.447 -17.600 1.00 96.69 455 TYR A CA 1
ATOM 3513 C C . TYR A 1 455 ? 23.566 9.210 -17.516 1.00 96.69 455 TYR A C 1
ATOM 3515 O O . TYR A 1 455 ? 23.340 9.960 -16.561 1.00 96.69 455 TYR A O 1
ATOM 3523 N N . HIS A 1 456 ? 22.663 8.951 -18.462 1.00 97.25 456 HIS A N 1
ATOM 3524 C CA . HIS A 1 456 ? 21.236 9.175 -18.240 1.00 97.25 456 HIS A CA 1
ATOM 3525 C C . HIS A 1 456 ? 20.604 7.905 -17.678 1.00 97.25 456 HIS A C 1
ATOM 3527 O O . HIS A 1 456 ? 20.848 6.800 -18.165 1.00 97.25 456 HIS A O 1
ATOM 3533 N N . LEU A 1 457 ? 19.813 8.069 -16.622 1.00 95.88 457 LEU A N 1
ATOM 3534 C CA . LEU A 1 457 ? 19.291 6.980 -15.808 1.00 95.88 457 LEU A CA 1
ATOM 3535 C C . LEU A 1 457 ? 17.780 7.139 -15.697 1.00 95.88 457 LEU A C 1
ATOM 3537 O O . LEU A 1 457 ? 17.302 8.214 -15.343 1.00 95.88 457 LEU A O 1
ATOM 3541 N N . GLY A 1 458 ? 17.030 6.077 -15.959 1.00 91.94 458 GLY A N 1
ATOM 3542 C CA . GLY A 1 458 ? 15.577 6.120 -15.837 1.00 91.94 458 GLY A CA 1
ATOM 3543 C C . GLY A 1 458 ? 14.952 4.740 -15.753 1.00 91.94 458 GLY A C 1
ATOM 3544 O O . GLY A 1 458 ? 15.650 3.724 -15.634 1.00 91.94 458 GLY A O 1
ATOM 3545 N N . THR A 1 459 ? 13.624 4.735 -15.763 1.00 90.75 459 THR A N 1
ATOM 3546 C CA . THR A 1 459 ? 12.792 3.532 -15.698 1.00 90.75 459 THR A CA 1
ATOM 3547 C C . THR A 1 459 ? 11.694 3.614 -16.749 1.00 90.75 459 THR A C 1
ATOM 3549 O O . THR A 1 459 ? 11.114 4.673 -16.966 1.00 90.75 459 THR A O 1
ATOM 3552 N N . LEU A 1 460 ? 11.438 2.491 -17.404 1.00 92.31 460 LEU A N 1
ATOM 3553 C CA . LEU A 1 460 ? 10.260 2.233 -18.213 1.00 92.31 460 LEU A CA 1
ATOM 3554 C C . LEU A 1 460 ? 9.238 1.542 -17.316 1.00 92.31 460 LEU A C 1
ATOM 3556 O O . LEU A 1 460 ? 9.490 0.427 -16.862 1.00 92.31 460 LEU A O 1
ATOM 3560 N N . SER A 1 461 ? 8.117 2.201 -17.062 1.00 86.12 461 SER A N 1
ATOM 3561 C CA . SER A 1 461 ? 7.068 1.747 -16.153 1.00 86.12 461 SER A CA 1
ATOM 3562 C C . SER A 1 461 ? 5.782 1.480 -16.924 1.00 86.12 461 SER A C 1
ATOM 3564 O O . SER A 1 461 ? 5.276 2.361 -17.612 1.00 86.12 461 SER A O 1
ATOM 3566 N N . HIS A 1 462 ? 5.234 0.277 -16.806 1.00 84.75 462 HIS A N 1
ATOM 3567 C CA . HIS A 1 462 ? 3.923 -0.081 -17.329 1.00 84.75 462 HIS A CA 1
ATOM 3568 C C . HIS A 1 462 ? 2.929 -0.156 -16.171 1.00 84.75 462 HIS A C 1
ATOM 3570 O O . HIS A 1 462 ? 2.960 -1.087 -15.369 1.00 84.75 462 HIS A O 1
ATOM 3576 N N . HIS A 1 463 ? 2.067 0.853 -16.085 1.00 74.56 463 HIS A N 1
ATOM 3577 C CA . HIS A 1 463 ? 1.005 0.980 -15.095 1.00 74.56 463 HIS A CA 1
ATOM 3578 C C . HIS A 1 463 ? -0.247 0.280 -15.628 1.00 74.56 463 HIS A C 1
ATOM 3580 O O . HIS A 1 463 ? -1.037 0.885 -16.358 1.00 74.56 463 HIS A O 1
ATOM 3586 N N . ALA A 1 464 ? -0.415 -0.999 -15.284 1.00 66.19 464 ALA A N 1
ATOM 3587 C CA . ALA A 1 464 ? -1.426 -1.869 -15.891 1.00 66.19 464 ALA A CA 1
ATOM 3588 C C . ALA A 1 464 ? -2.864 -1.361 -15.682 1.00 66.19 464 ALA A C 1
ATOM 3590 O O . ALA A 1 464 ? -3.695 -1.492 -16.575 1.00 66.19 464 ALA A O 1
ATOM 3591 N N . ASN A 1 465 ? -3.139 -0.723 -14.538 1.00 63.94 465 ASN A N 1
ATOM 3592 C CA . ASN A 1 465 ? -4.465 -0.190 -14.202 1.00 63.94 465 ASN A CA 1
ATOM 3593 C C . ASN A 1 465 ? -4.963 0.872 -15.190 1.00 63.94 465 ASN A C 1
ATOM 3595 O O . ASN A 1 465 ? -6.134 0.865 -15.555 1.00 63.94 465 ASN A O 1
ATOM 3599 N N . ALA A 1 466 ? -4.076 1.771 -15.617 1.00 67.69 466 ALA A N 1
ATOM 3600 C CA . ALA A 1 466 ? -4.413 2.886 -16.499 1.00 67.69 466 ALA A CA 1
ATOM 3601 C C . ALA A 1 466 ? -4.021 2.630 -17.969 1.00 67.69 466 ALA A C 1
ATOM 3603 O O . ALA A 1 466 ? -4.187 3.520 -18.799 1.00 67.69 466 ALA A O 1
ATOM 3604 N N . ASP A 1 467 ? -3.458 1.452 -18.286 1.00 79.38 467 ASP A N 1
ATOM 3605 C CA . ASP A 1 467 ? -2.776 1.151 -19.561 1.00 79.38 467 ASP A CA 1
ATOM 3606 C C . ASP A 1 467 ? -1.758 2.248 -19.956 1.00 79.38 467 ASP A C 1
ATOM 3608 O O . ASP A 1 467 ? -1.597 2.608 -21.124 1.00 79.38 467 ASP A O 1
ATOM 3612 N N . ILE A 1 468 ? -1.058 2.813 -18.961 1.00 85.31 468 ILE A N 1
ATOM 3613 C CA . ILE A 1 468 ? -0.050 3.862 -19.174 1.00 85.31 468 ILE A CA 1
ATOM 3614 C C . ILE A 1 468 ? 1.340 3.234 -19.217 1.00 85.31 468 ILE A C 1
ATOM 3616 O O . ILE A 1 468 ? 1.773 2.569 -18.276 1.00 85.31 468 ILE A O 1
ATOM 3620 N N . ARG A 1 469 ? 2.087 3.518 -20.287 1.00 91.38 469 ARG A N 1
ATOM 3621 C CA . ARG A 1 469 ? 3.503 3.156 -20.435 1.00 91.38 469 ARG A CA 1
ATOM 3622 C C . ARG A 1 469 ? 4.356 4.411 -20.331 1.00 91.38 469 ARG A C 1
ATOM 3624 O O . ARG A 1 469 ? 4.352 5.231 -21.241 1.00 91.38 469 ARG A O 1
ATOM 3631 N N . ALA A 1 470 ? 5.059 4.584 -19.221 1.00 92.31 470 ALA A N 1
ATOM 3632 C CA . ALA A 1 470 ? 5.761 5.814 -18.887 1.00 92.31 470 ALA A CA 1
ATOM 3633 C C . ALA A 1 470 ? 7.288 5.646 -18.856 1.00 92.31 470 ALA A C 1
ATOM 3635 O O . ALA A 1 470 ? 7.808 4.673 -18.315 1.00 92.31 470 ALA A O 1
ATOM 3636 N N . VAL A 1 471 ? 8.014 6.632 -19.381 1.00 95.81 471 VAL A N 1
ATOM 3637 C CA . VAL A 1 471 ? 9.420 6.890 -19.055 1.00 95.81 471 VAL A CA 1
ATOM 3638 C C . VAL A 1 471 ? 9.446 7.776 -17.814 1.00 95.81 471 VAL A C 1
ATOM 3640 O O . VAL A 1 471 ? 8.833 8.845 -17.790 1.00 95.81 471 VAL A O 1
ATOM 3643 N N . GLU A 1 472 ? 10.157 7.339 -16.780 1.00 89.69 472 GLU A N 1
ATOM 3644 C CA . GLU A 1 472 ? 10.167 7.984 -15.469 1.00 89.69 472 GLU A CA 1
ATOM 3645 C C . GLU A 1 472 ? 11.596 8.199 -14.958 1.00 89.69 472 GLU A C 1
ATOM 3647 O O . GLU A 1 472 ? 12.447 7.302 -14.994 1.00 89.69 472 GLU A O 1
ATOM 3652 N N . PHE A 1 473 ? 11.847 9.395 -14.421 1.00 86.75 473 PHE A N 1
ATOM 3653 C CA . PHE A 1 473 ? 13.113 9.749 -13.777 1.00 86.75 473 PHE A CA 1
ATOM 3654 C C . PHE A 1 473 ? 12.969 9.721 -12.271 1.00 86.75 473 PHE A C 1
ATOM 3656 O O . PHE A 1 473 ? 11.977 10.219 -11.735 1.00 86.75 473 PHE A O 1
ATOM 3663 N N . THR A 1 474 ? 13.983 9.201 -11.574 1.00 74.94 474 THR A N 1
ATOM 3664 C CA . THR A 1 474 ? 13.982 9.240 -10.113 1.00 74.94 474 THR A CA 1
ATOM 3665 C C . THR A 1 474 ? 13.868 10.679 -9.633 1.00 74.94 474 THR A C 1
ATOM 3667 O O . THR A 1 474 ? 14.306 11.643 -10.265 1.00 74.94 474 THR A O 1
ATOM 3670 N N . PHE A 1 475 ? 13.273 10.840 -8.474 1.00 61.75 475 PHE A N 1
ATOM 3671 C CA . PHE A 1 475 ? 13.061 12.161 -7.946 1.00 61.75 475 PHE A CA 1
ATOM 3672 C C . PHE A 1 475 ? 14.367 12.759 -7.437 1.00 61.75 475 PHE A C 1
ATOM 3674 O O . PHE A 1 475 ? 15.227 12.061 -6.898 1.00 61.75 475 PHE A O 1
ATOM 3681 N N . GLY A 1 476 ? 14.482 14.077 -7.572 1.00 65.12 476 GLY A N 1
ATOM 3682 C CA . GLY A 1 476 ? 15.728 14.782 -7.292 1.00 65.12 476 GLY A CA 1
ATOM 3683 C C . GLY A 1 476 ? 16.750 14.675 -8.424 1.00 65.12 476 GLY A C 1
ATOM 3684 O O . GLY A 1 476 ? 17.796 15.310 -8.327 1.00 65.12 476 GLY A O 1
ATOM 3685 N N . ASP A 1 477 ? 16.457 13.948 -9.512 1.00 83.50 477 ASP A N 1
ATOM 3686 C CA . ASP A 1 477 ? 17.273 14.028 -10.721 1.00 83.50 477 ASP A CA 1
ATOM 3687 C C . ASP A 1 477 ? 17.283 15.475 -11.245 1.00 83.50 477 ASP A C 1
ATOM 3689 O O . ASP A 1 477 ? 16.242 16.119 -11.423 1.00 83.50 477 ASP A O 1
ATOM 3693 N N . ALA A 1 478 ? 18.480 16.002 -11.477 1.00 90.75 478 ALA A N 1
ATOM 3694 C CA . ALA A 1 478 ? 18.743 17.321 -12.029 1.00 90.75 478 ALA A CA 1
ATOM 3695 C C . ALA A 1 478 ? 18.510 17.401 -13.550 1.00 90.75 478 ALA A C 1
ATOM 3697 O O . ALA A 1 478 ? 18.794 18.447 -14.133 1.00 90.75 478 ALA A O 1
ATOM 3698 N N . ILE A 1 479 ? 18.006 16.330 -14.182 1.00 94.25 479 ILE A N 1
ATOM 3699 C CA . ILE A 1 479 ? 17.761 16.235 -15.625 1.00 94.25 479 ILE A CA 1
ATOM 3700 C C . ILE A 1 479 ? 17.006 17.462 -16.140 1.00 94.25 479 ILE A C 1
ATOM 3702 O O . ILE A 1 479 ? 16.006 17.894 -15.555 1.00 94.25 479 ILE A O 1
ATOM 3706 N N . THR A 1 480 ? 17.522 18.057 -17.212 1.00 96.62 480 THR A N 1
ATOM 3707 C CA . THR A 1 480 ? 16.968 19.278 -17.806 1.00 96.62 480 THR A CA 1
ATOM 3708 C C . THR A 1 480 ? 15.889 18.958 -18.836 1.00 96.62 480 THR A C 1
ATOM 3710 O O . THR A 1 480 ? 15.829 17.850 -19.356 1.00 96.62 480 THR A O 1
ATOM 3713 N N . ALA A 1 481 ? 15.055 19.944 -19.170 1.00 96.62 481 ALA A N 1
ATOM 3714 C CA . ALA A 1 481 ? 14.037 19.826 -20.217 1.00 96.62 481 ALA A CA 1
ATOM 3715 C C . ALA A 1 481 ? 14.586 19.260 -21.553 1.00 96.62 481 ALA A C 1
ATOM 3717 O O . ALA A 1 481 ? 14.051 18.260 -22.028 1.00 96.62 481 ALA A O 1
ATOM 3718 N N . PRO A 1 482 ? 15.699 19.779 -22.118 1.00 95.88 482 PRO A N 1
ATOM 3719 C CA . PRO A 1 482 ? 16.290 19.204 -23.332 1.00 95.88 482 PRO A CA 1
ATOM 3720 C C . PRO A 1 482 ? 16.783 17.761 -23.163 1.00 95.88 482 PRO A C 1
ATOM 3722 O O . PRO A 1 482 ? 16.656 16.951 -24.075 1.00 95.88 482 PRO A O 1
ATOM 3725 N N . GLN A 1 483 ? 17.326 17.420 -21.990 1.00 96.50 483 GLN A N 1
ATOM 3726 C CA . GLN A 1 483 ? 17.773 16.056 -21.703 1.00 96.50 483 GLN A CA 1
ATOM 3727 C C . GLN A 1 483 ? 16.598 15.085 -21.566 1.00 96.50 483 GLN A C 1
ATOM 3729 O O . GLN A 1 483 ? 16.734 13.932 -21.951 1.00 96.50 483 GLN A O 1
ATOM 3734 N N . ILE A 1 484 ? 15.447 15.528 -21.049 1.00 97.38 484 ILE A N 1
ATOM 3735 C CA . ILE A 1 484 ? 14.231 14.704 -20.996 1.00 97.38 484 ILE A CA 1
ATOM 3736 C C . ILE A 1 484 ? 13.824 14.281 -22.411 1.00 97.38 484 ILE A C 1
ATOM 3738 O O . ILE A 1 484 ? 13.581 13.097 -22.625 1.00 97.38 484 ILE A O 1
ATOM 3742 N N . ILE A 1 485 ? 13.812 15.219 -23.368 1.00 94.94 485 ILE A N 1
ATOM 3743 C CA . ILE A 1 485 ? 13.502 14.944 -24.780 1.00 94.94 485 ILE A CA 1
ATOM 3744 C C . ILE A 1 485 ? 14.466 13.891 -25.346 1.00 94.94 485 ILE A C 1
ATOM 3746 O O . ILE A 1 485 ? 14.032 12.847 -25.834 1.00 94.94 485 ILE A O 1
ATOM 3750 N N . ASP A 1 486 ? 15.775 14.142 -25.245 1.00 92.56 486 ASP A N 1
ATOM 3751 C CA . ASP A 1 486 ? 16.811 13.265 -25.810 1.00 92.56 486 ASP A CA 1
ATOM 3752 C C . ASP A 1 486 ? 16.763 11.852 -25.212 1.00 92.56 486 ASP A C 1
ATOM 3754 O O . ASP A 1 486 ? 16.792 10.848 -25.928 1.00 92.56 486 ASP A O 1
ATOM 3758 N N . VAL A 1 487 ? 16.608 11.761 -23.889 1.00 95.62 487 VAL A N 1
ATOM 3759 C CA . VAL A 1 487 ? 16.535 10.483 -23.179 1.00 95.62 487 VAL A CA 1
ATOM 3760 C C . VAL A 1 487 ? 15.256 9.728 -23.507 1.00 95.62 487 VAL A C 1
ATOM 3762 O O . VAL A 1 487 ? 15.324 8.521 -23.722 1.00 95.62 487 VAL A O 1
ATOM 3765 N N . PHE A 1 488 ? 14.108 10.405 -23.564 1.00 95.50 488 PHE A N 1
ATOM 3766 C CA . PHE A 1 488 ? 12.828 9.779 -23.894 1.00 95.50 488 PHE A CA 1
ATOM 3767 C C . PHE A 1 488 ? 12.894 9.085 -25.259 1.00 95.50 488 PHE A C 1
ATOM 3769 O O . PHE A 1 488 ? 12.595 7.893 -25.372 1.00 95.50 488 PHE A O 1
ATOM 3776 N N . TYR A 1 489 ? 13.362 9.799 -26.283 1.00 92.00 489 TYR A N 1
ATOM 3777 C CA . TYR A 1 489 ? 13.472 9.249 -27.631 1.00 92.00 489 TYR A CA 1
ATOM 3778 C C . TYR A 1 489 ? 14.579 8.194 -27.738 1.00 92.00 489 TYR A C 1
ATOM 3780 O O . TYR A 1 489 ? 14.362 7.150 -28.348 1.00 92.00 489 TYR A O 1
ATOM 3788 N N . THR A 1 490 ? 15.728 8.390 -27.088 1.00 91.31 490 THR A N 1
ATOM 3789 C CA . THR A 1 490 ? 16.814 7.394 -27.090 1.00 91.31 490 THR A CA 1
ATOM 3790 C C . THR A 1 490 ? 16.401 6.090 -26.401 1.00 91.31 490 THR A C 1
ATOM 3792 O O . THR A 1 490 ? 16.658 5.007 -26.924 1.00 91.31 490 THR A O 1
ATOM 3795 N N . ALA A 1 491 ? 15.728 6.169 -25.249 1.00 92.31 491 ALA A N 1
ATOM 3796 C CA . ALA A 1 491 ? 15.307 4.998 -24.482 1.00 92.31 491 ALA A CA 1
ATOM 3797 C C . ALA A 1 491 ? 14.159 4.227 -25.149 1.00 92.31 491 ALA A C 1
ATOM 3799 O O . ALA A 1 491 ? 14.059 3.018 -24.958 1.00 92.31 491 ALA A O 1
ATOM 3800 N N . THR A 1 492 ? 13.306 4.891 -25.931 1.00 91.12 492 THR A N 1
ATOM 3801 C CA . THR A 1 492 ? 12.163 4.242 -26.597 1.00 91.12 492 THR A CA 1
ATOM 3802 C C . THR A 1 492 ? 12.477 3.765 -28.015 1.00 91.12 492 THR A C 1
ATOM 3804 O O . THR A 1 492 ? 11.786 2.882 -28.512 1.00 91.12 492 THR A O 1
ATOM 3807 N N . ALA A 1 493 ? 13.541 4.268 -28.656 1.00 85.25 493 ALA A N 1
ATOM 3808 C CA . ALA A 1 493 ? 13.871 3.994 -30.061 1.00 85.25 493 ALA A CA 1
ATOM 3809 C C . ALA A 1 493 ? 13.905 2.500 -30.431 1.00 85.25 493 ALA A C 1
ATOM 3811 O O . ALA A 1 493 ? 13.369 2.100 -31.463 1.00 85.25 493 ALA A O 1
ATOM 3812 N N . ALA A 1 494 ? 14.526 1.675 -29.584 1.00 84.81 494 ALA A N 1
ATOM 3813 C CA . ALA A 1 494 ? 14.723 0.245 -29.810 1.00 84.81 494 ALA A CA 1
ATOM 3814 C C . ALA A 1 494 ? 13.694 -0.599 -29.036 1.00 84.81 494 ALA A C 1
ATOM 3816 O O . ALA A 1 494 ? 14.070 -1.521 -28.312 1.00 84.81 494 ALA A O 1
ATOM 3817 N N . MET A 1 495 ? 12.407 -0.250 -29.137 1.00 87.00 495 MET A N 1
ATOM 3818 C CA . MET A 1 495 ? 11.302 -0.949 -28.469 1.00 87.00 495 MET A CA 1
ATOM 3819 C C . MET A 1 495 ? 10.120 -1.182 -29.416 1.00 87.00 495 MET A C 1
ATOM 3821 O O . MET A 1 495 ? 9.895 -0.386 -30.334 1.00 87.00 495 MET A O 1
ATOM 3825 N N . PRO A 1 496 ? 9.273 -2.201 -29.185 1.00 80.31 496 PRO A N 1
ATOM 3826 C CA . PRO A 1 496 ? 8.031 -2.340 -29.925 1.00 80.31 496 PRO A CA 1
ATOM 3827 C C . PRO A 1 496 ? 7.095 -1.173 -29.570 1.00 80.31 496 PRO A C 1
ATOM 3829 O O . PRO A 1 496 ? 6.918 -0.851 -28.399 1.00 80.31 496 PRO A O 1
ATOM 3832 N N . GLU A 1 497 ? 6.485 -0.557 -30.586 1.00 82.88 497 GLU A N 1
ATOM 3833 C CA . GLU A 1 497 ? 5.479 0.512 -30.420 1.00 82.88 497 GLU A CA 1
ATOM 3834 C C . GLU A 1 497 ? 5.956 1.722 -29.580 1.00 82.88 497 GLU A C 1
ATOM 3836 O O . GLU A 1 497 ? 5.317 2.080 -28.588 1.00 82.88 497 GLU A O 1
ATOM 3841 N N . PRO A 1 498 ? 7.053 2.404 -29.960 1.00 86.56 498 PRO A N 1
ATOM 3842 C CA . PRO A 1 498 ? 7.621 3.484 -29.147 1.00 86.56 498 PRO A CA 1
ATOM 3843 C C . PRO A 1 498 ? 6.658 4.667 -28.957 1.00 86.56 498 PRO A C 1
ATOM 3845 O O . PRO A 1 498 ? 6.681 5.314 -27.918 1.00 86.56 498 PRO A O 1
ATOM 3848 N N . THR A 1 499 ? 5.732 4.881 -29.897 1.00 87.75 499 THR A N 1
ATOM 3849 C CA . THR A 1 499 ? 4.694 5.924 -29.843 1.00 87.75 499 THR A CA 1
ATOM 3850 C C . THR A 1 499 ? 3.632 5.699 -28.761 1.00 87.75 499 THR A C 1
ATOM 3852 O O . THR A 1 499 ? 2.812 6.582 -28.537 1.00 87.75 499 THR A O 1
ATOM 3855 N N . ARG A 1 500 ? 3.600 4.525 -28.108 1.00 88.75 500 ARG A N 1
ATOM 3856 C CA . ARG A 1 500 ? 2.717 4.257 -26.957 1.00 88.75 500 ARG A CA 1
ATOM 3857 C C . ARG A 1 500 ? 3.299 4.734 -25.626 1.00 88.75 500 ARG A C 1
ATOM 3859 O O . ARG A 1 500 ? 2.598 4.684 -24.620 1.00 88.75 500 ARG A O 1
ATOM 3866 N N . TRP A 1 501 ? 4.568 5.130 -25.605 1.00 92.94 501 TRP A N 1
ATOM 3867 C CA . TRP A 1 501 ? 5.229 5.586 -24.391 1.00 92.94 501 TRP A CA 1
ATOM 3868 C C . TRP A 1 501 ? 4.985 7.075 -24.167 1.00 92.94 501 TRP A C 1
ATOM 3870 O O . TRP A 1 501 ? 4.893 7.846 -25.118 1.00 92.94 501 TRP A O 1
ATOM 3880 N N . VAL A 1 502 ? 4.900 7.472 -22.900 1.00 95.44 502 VAL A N 1
ATOM 3881 C CA . VAL A 1 502 ? 4.726 8.860 -22.454 1.00 95.44 502 VAL A CA 1
ATOM 3882 C C . VAL A 1 502 ? 5.778 9.216 -21.410 1.00 95.44 502 VAL A C 1
ATOM 3884 O O . VAL A 1 502 ? 6.346 8.337 -20.770 1.00 95.44 502 VAL A O 1
ATOM 3887 N N . TYR A 1 503 ? 6.067 10.492 -21.205 1.00 96.62 503 TYR A N 1
ATOM 3888 C CA . TYR A 1 503 ? 6.819 10.949 -20.041 1.00 96.62 503 TYR A CA 1
ATOM 3889 C C . TYR A 1 503 ? 5.859 11.229 -18.885 1.00 96.62 503 TYR A C 1
ATOM 3891 O O . TYR A 1 503 ? 4.843 11.904 -19.067 1.00 96.62 503 TYR A O 1
ATOM 3899 N N . ARG A 1 504 ? 6.197 10.749 -17.682 1.00 92.88 504 ARG A N 1
ATOM 3900 C CA . ARG A 1 504 ? 5.486 11.119 -16.453 1.00 92.88 504 ARG A CA 1
ATOM 3901 C C . ARG A 1 504 ? 6.422 11.868 -15.494 1.00 92.88 504 ARG A C 1
ATOM 3903 O O . ARG A 1 504 ? 7.362 11.258 -14.973 1.00 92.88 504 ARG A O 1
ATOM 3910 N N . PRO A 1 505 ? 6.181 13.164 -15.215 1.00 86.38 505 PRO A N 1
ATOM 3911 C CA . PRO A 1 505 ? 6.879 13.871 -14.153 1.00 86.38 505 PRO A CA 1
ATOM 3912 C C . PRO A 1 505 ? 6.370 13.379 -12.797 1.00 86.38 505 PRO A C 1
ATOM 3914 O O . PRO A 1 505 ? 5.178 13.146 -12.618 1.00 86.38 505 PRO A O 1
ATOM 3917 N N . GLN A 1 506 ? 7.269 13.244 -11.826 1.00 70.50 506 GLN A N 1
ATOM 3918 C CA . GLN A 1 506 ? 6.923 12.677 -10.525 1.00 70.50 506 GLN A CA 1
ATOM 3919 C C . GLN A 1 506 ? 6.837 13.715 -9.390 1.00 70.50 506 GLN A C 1
ATOM 3921 O O . GLN A 1 506 ? 6.234 13.439 -8.360 1.00 70.50 506 GLN A O 1
ATOM 3926 N N . ASN A 1 507 ? 7.408 14.918 -9.537 1.00 61.88 507 ASN A N 1
ATOM 3927 C CA . ASN A 1 507 ? 7.333 15.987 -8.525 1.00 61.88 507 ASN A CA 1
ATOM 3928 C C . ASN A 1 507 ? 7.239 17.390 -9.138 1.00 61.88 507 ASN A C 1
ATOM 3930 O O . ASN A 1 507 ? 7.419 17.561 -10.339 1.00 61.88 507 ASN A O 1
ATOM 3934 N N . GLU A 1 508 ? 7.033 18.409 -8.298 1.00 70.00 508 GLU A N 1
ATOM 3935 C CA . GLU A 1 508 ? 6.892 19.813 -8.717 1.00 70.00 508 GLU A CA 1
ATOM 3936 C C . GLU A 1 508 ? 8.040 20.321 -9.597 1.00 70.00 508 GLU A C 1
ATOM 3938 O O . GLU A 1 508 ? 7.802 21.008 -10.588 1.00 70.00 508 GLU A O 1
ATOM 3943 N N . SER A 1 509 ? 9.292 19.961 -9.289 1.00 76.00 509 SER A N 1
ATOM 3944 C CA . SER A 1 509 ? 10.432 20.414 -10.094 1.00 76.00 509 SER A CA 1
ATOM 3945 C C . SER A 1 509 ? 10.467 19.754 -11.473 1.00 76.00 509 SER A C 1
ATOM 3947 O O . SER A 1 509 ? 10.806 20.410 -12.457 1.00 76.00 509 SER A O 1
ATOM 3949 N N . GLN A 1 510 ? 10.076 18.483 -11.574 1.00 85.44 510 GLN A N 1
ATOM 3950 C CA . GLN A 1 510 ? 9.906 17.790 -12.848 1.00 85.44 510 GLN A CA 1
ATOM 3951 C C . GLN A 1 510 ? 8.675 18.288 -13.610 1.00 85.44 510 GLN A C 1
ATOM 3953 O O . GLN A 1 510 ? 8.763 18.417 -14.827 1.00 85.44 510 GLN A O 1
ATOM 3958 N N . ILE A 1 511 ? 7.576 18.628 -12.927 1.00 87.44 511 ILE A N 1
ATOM 3959 C CA . ILE A 1 511 ? 6.391 19.257 -13.532 1.00 87.44 511 ILE A CA 1
ATOM 3960 C C . ILE A 1 511 ? 6.795 20.589 -14.160 1.00 87.44 511 ILE A C 1
ATOM 3962 O O . ILE A 1 511 ? 6.548 20.799 -15.342 1.00 87.44 511 ILE A O 1
ATOM 3966 N N . ALA A 1 512 ? 7.495 21.453 -13.421 1.00 89.38 512 ALA A N 1
ATOM 3967 C CA . ALA A 1 512 ? 7.962 22.737 -13.938 1.00 89.38 512 ALA A CA 1
ATOM 3968 C C . ALA A 1 512 ? 8.846 22.583 -15.188 1.00 89.38 512 ALA A C 1
ATOM 3970 O O . ALA A 1 512 ? 8.752 23.390 -16.105 1.00 89.38 512 ALA A O 1
ATOM 3971 N N . ARG A 1 513 ? 9.675 21.532 -15.259 1.00 94.00 513 ARG A N 1
ATOM 3972 C CA . ARG A 1 513 ? 10.480 21.220 -16.454 1.00 94.00 513 ARG A CA 1
ATOM 3973 C C . ARG A 1 513 ? 9.644 20.631 -17.587 1.00 94.00 513 ARG A C 1
ATOM 3975 O O . ARG A 1 513 ? 9.896 20.976 -18.732 1.00 94.00 513 ARG A O 1
ATOM 3982 N N . ALA A 1 514 ? 8.664 19.784 -17.275 1.00 94.81 514 ALA A N 1
ATOM 3983 C CA . ALA A 1 514 ? 7.726 19.217 -18.241 1.00 94.81 514 ALA A CA 1
ATOM 3984 C C . ALA A 1 514 ? 6.925 20.320 -18.950 1.00 94.81 514 ALA A C 1
ATOM 3986 O O . ALA A 1 514 ? 6.795 20.283 -20.167 1.00 94.81 514 ALA A O 1
ATOM 3987 N N . ARG A 1 515 ? 6.503 21.360 -18.212 1.00 95.88 515 ARG A N 1
ATOM 3988 C CA . ARG A 1 515 ? 5.836 22.551 -18.772 1.00 95.88 515 ARG A CA 1
ATOM 3989 C C . ARG A 1 515 ? 6.662 23.266 -19.847 1.00 95.88 515 ARG A C 1
ATOM 3991 O O . ARG A 1 515 ? 6.098 23.887 -20.736 1.00 95.88 515 ARG A O 1
ATOM 3998 N N . LEU A 1 516 ? 7.995 23.193 -19.782 1.00 96.25 516 LEU A N 1
ATOM 3999 C CA . LEU A 1 516 ? 8.880 23.840 -20.761 1.00 96.25 516 LEU A CA 1
ATOM 4000 C C . LEU A 1 516 ? 8.971 23.086 -22.096 1.00 96.25 516 LEU A C 1
ATOM 4002 O O . LEU A 1 516 ? 9.537 23.628 -23.040 1.00 96.25 516 LEU A O 1
ATOM 4006 N N . ILE A 1 517 ? 8.486 21.843 -22.152 1.00 94.56 517 ILE A N 1
ATOM 4007 C CA . ILE A 1 517 ? 8.618 20.930 -23.299 1.00 94.56 517 ILE A CA 1
ATOM 4008 C C . ILE A 1 517 ? 7.266 20.334 -23.712 1.00 94.56 517 ILE A C 1
ATOM 4010 O O . ILE A 1 517 ? 7.210 19.280 -24.344 1.00 94.56 517 ILE A O 1
ATOM 4014 N N . GLU A 1 518 ? 6.163 20.985 -23.339 1.00 93.69 518 GLU A N 1
ATOM 4015 C CA . GLU A 1 518 ? 4.839 20.602 -23.827 1.00 93.69 518 GLU A CA 1
ATOM 4016 C C . GLU A 1 518 ? 4.781 20.693 -25.353 1.00 93.69 518 GLU A C 1
ATOM 4018 O O . GLU A 1 518 ? 5.297 21.632 -25.958 1.00 93.69 518 GLU A O 1
ATOM 4023 N N . GLY A 1 519 ? 4.181 19.679 -25.975 1.00 89.94 519 GLY A N 1
ATOM 4024 C CA . GLY A 1 519 ? 4.131 19.546 -27.431 1.00 89.94 519 GLY A CA 1
ATOM 4025 C C . GLY A 1 519 ? 5.394 18.965 -28.081 1.00 89.94 519 GLY A C 1
ATOM 4026 O O . GLY A 1 519 ? 5.330 18.604 -29.250 1.00 89.94 519 GLY A O 1
ATOM 4027 N N . GLU A 1 520 ? 6.509 18.802 -27.358 1.00 91.94 520 GLU A N 1
ATOM 4028 C CA . GLU A 1 520 ? 7.749 18.201 -27.898 1.00 91.94 520 GLU A CA 1
ATOM 4029 C C . GLU A 1 520 ? 7.774 16.665 -27.760 1.00 91.94 520 GLU A C 1
ATOM 4031 O O . GLU A 1 520 ? 8.454 15.960 -28.511 1.00 91.94 520 GLU A O 1
ATOM 4036 N N . LEU A 1 521 ? 7.030 16.125 -26.791 1.00 93.38 521 LEU A N 1
ATOM 4037 C CA . LEU A 1 521 ? 6.845 14.691 -26.553 1.00 93.38 521 LEU A CA 1
ATOM 4038 C C . LEU A 1 521 ? 5.521 14.447 -25.800 1.00 93.38 521 LEU A C 1
ATOM 4040 O O . LEU A 1 521 ? 4.976 15.390 -25.221 1.00 93.38 521 LEU A O 1
ATOM 4044 N N . PRO A 1 522 ? 4.983 13.216 -25.780 1.00 95.12 522 PRO A N 1
ATOM 4045 C CA . PRO A 1 522 ? 3.749 12.917 -25.056 1.00 95.12 522 PRO A CA 1
ATOM 4046 C C . PRO A 1 522 ? 3.960 12.906 -23.537 1.00 95.12 522 PRO A C 1
ATOM 4048 O O . PRO A 1 522 ? 4.794 12.158 -23.031 1.00 95.12 522 PRO A O 1
ATOM 4051 N N . ILE A 1 523 ? 3.186 13.707 -22.798 1.00 95.69 523 ILE A N 1
ATOM 4052 C CA . ILE A 1 523 ? 3.304 13.872 -21.340 1.00 95.69 523 ILE A CA 1
ATOM 4053 C C . ILE A 1 523 ? 1.957 13.573 -20.679 1.00 95.69 523 ILE A C 1
ATOM 4055 O O . ILE A 1 523 ? 0.915 14.011 -21.159 1.00 95.69 523 ILE A O 1
ATOM 4059 N N . VAL A 1 524 ? 1.980 12.858 -19.555 1.00 92.25 524 VAL A N 1
ATOM 4060 C CA . VAL A 1 524 ? 0.812 12.675 -18.676 1.00 92.25 524 VAL A CA 1
ATOM 4061 C C . VAL A 1 524 ? 1.085 13.287 -17.309 1.00 92.25 524 VAL A C 1
ATOM 4063 O O . VAL A 1 524 ? 2.243 13.444 -16.919 1.00 92.25 524 VAL A O 1
ATOM 4066 N N . GLY A 1 525 ? 0.036 13.646 -16.572 1.00 84.88 525 GLY A N 1
ATOM 4067 C CA . GLY A 1 525 ? 0.215 14.169 -15.227 1.00 84.88 525 GLY A CA 1
ATOM 4068 C C . GLY A 1 525 ? 0.668 13.105 -14.222 1.00 84.88 525 GLY A C 1
ATOM 4069 O O . GLY A 1 525 ? 0.604 11.896 -14.482 1.00 84.88 525 GLY A O 1
ATOM 4070 N N . PRO A 1 526 ? 1.194 13.544 -13.065 1.00 74.62 526 PRO A N 1
ATOM 4071 C CA . PRO A 1 526 ? 1.751 12.664 -12.043 1.00 74.62 526 PRO A CA 1
ATOM 4072 C C . PRO A 1 526 ? 0.717 11.661 -11.519 1.00 74.62 526 PRO A C 1
ATOM 4074 O O . PRO A 1 526 ? 1.087 10.529 -11.203 1.00 74.62 526 PRO A O 1
ATOM 4077 N N . ASN A 1 527 ? -0.564 12.041 -11.475 1.00 67.31 527 ASN A N 1
ATOM 4078 C CA . ASN A 1 527 ? -1.626 11.211 -10.912 1.00 67.31 527 ASN A CA 1
ATOM 4079 C C . ASN A 1 527 ? -2.351 10.348 -11.951 1.00 67.31 527 ASN A C 1
ATOM 4081 O O . ASN A 1 527 ? -3.141 9.492 -11.562 1.00 67.31 527 ASN A O 1
ATOM 4085 N N . ALA A 1 528 ? -2.069 10.513 -13.250 1.00 76.94 528 ALA A N 1
ATOM 4086 C CA . ALA A 1 528 ? -2.740 9.770 -14.317 1.00 76.94 528 ALA A CA 1
ATOM 4087 C C . ALA A 1 528 ? -2.754 8.235 -14.113 1.00 76.94 528 ALA A C 1
ATOM 4089 O O . ALA A 1 528 ? -3.813 7.640 -14.304 1.00 76.94 528 ALA A O 1
ATOM 4090 N N . PRO A 1 529 ? -1.669 7.570 -13.649 1.00 69.31 529 PRO A N 1
ATOM 4091 C CA . PRO A 1 529 ? -1.696 6.124 -13.387 1.00 69.31 529 PRO A CA 1
ATOM 4092 C C . PRO A 1 529 ? -2.602 5.663 -12.242 1.00 69.31 529 PRO A C 1
ATOM 4094 O O . PRO A 1 529 ? -2.888 4.473 -12.132 1.00 69.31 529 PRO A O 1
ATOM 4097 N N . PHE A 1 530 ? -3.008 6.582 -11.367 1.00 61.22 530 PHE A N 1
ATOM 4098 C CA . PHE A 1 530 ? -3.804 6.292 -10.175 1.00 61.22 530 PHE A CA 1
ATOM 4099 C C . PHE A 1 530 ? -5.285 6.653 -10.358 1.00 61.22 530 PHE A C 1
ATOM 4101 O O . PHE A 1 530 ? -6.081 6.482 -9.436 1.00 61.22 530 PHE A O 1
ATOM 4108 N N . GLN A 1 531 ? -5.675 7.136 -11.542 1.00 61.88 531 GLN A N 1
ATOM 4109 C CA . GLN A 1 531 ? -7.078 7.351 -11.882 1.00 61.88 531 GLN A CA 1
ATOM 4110 C C . GLN A 1 531 ? -7.781 6.018 -12.140 1.00 61.88 531 GLN A C 1
ATOM 4112 O O . GLN A 1 531 ? -7.222 5.140 -12.792 1.00 61.88 531 GLN A O 1
ATOM 4117 N N . ASN A 1 532 ? -9.032 5.899 -11.680 1.00 61.16 532 ASN A N 1
ATOM 4118 C CA . ASN A 1 532 ? -9.913 4.760 -11.963 1.00 61.16 532 ASN A CA 1
ATOM 4119 C C . ASN A 1 532 ? -9.255 3.398 -11.693 1.00 61.16 532 ASN A C 1
ATOM 4121 O O . ASN A 1 532 ? -9.295 2.518 -12.551 1.00 61.16 532 ASN A O 1
ATOM 4125 N N . LEU A 1 533 ? -8.629 3.227 -10.521 1.00 57.66 533 LEU A N 1
ATOM 4126 C CA . LEU A 1 533 ? -8.086 1.931 -10.117 1.00 57.66 533 LEU A CA 1
ATOM 4127 C C . LEU A 1 533 ? -9.163 0.852 -10.321 1.00 57.66 533 LEU A C 1
ATOM 4129 O O . LEU A 1 533 ? -10.280 0.971 -9.822 1.00 57.66 533 LEU A O 1
ATOM 4133 N N . THR A 1 534 ? -8.829 -0.190 -11.080 1.00 64.38 534 THR A N 1
ATOM 4134 C CA . THR A 1 534 ? -9.706 -1.343 -11.350 1.00 64.38 534 THR A CA 1
ATOM 4135 C C . THR A 1 534 ? -9.243 -2.599 -10.621 1.00 64.38 534 THR A C 1
ATOM 4137 O O . THR A 1 534 ? -9.965 -3.591 -10.589 1.00 64.38 534 THR A O 1
ATOM 4140 N N . LEU A 1 535 ? -8.044 -2.563 -10.031 1.00 70.94 535 LEU A N 1
ATOM 4141 C CA . LEU A 1 535 ? -7.444 -3.655 -9.277 1.00 70.94 535 LEU A CA 1
ATOM 4142 C C . LEU A 1 535 ? -6.364 -3.130 -8.319 1.00 70.94 535 LEU A C 1
ATOM 4144 O O . LEU A 1 535 ? -5.612 -2.207 -8.649 1.00 70.94 535 LEU A O 1
ATOM 4148 N N . GLN A 1 536 ? -6.244 -3.763 -7.151 1.00 71.88 536 GLN A N 1
ATOM 4149 C CA . GLN A 1 536 ? -5.180 -3.525 -6.177 1.00 71.88 536 GLN A CA 1
ATOM 4150 C C . GLN A 1 536 ? -4.737 -4.857 -5.554 1.00 71.88 536 GLN A C 1
ATOM 4152 O O . GLN A 1 536 ? -5.465 -5.475 -4.780 1.00 71.88 536 GLN A O 1
ATOM 4157 N N . ALA A 1 537 ? -3.521 -5.296 -5.880 1.00 71.81 537 ALA A N 1
ATOM 4158 C CA . ALA A 1 537 ? -2.871 -6.425 -5.217 1.00 71.81 537 ALA A CA 1
ATOM 4159 C C . ALA A 1 537 ? -2.299 -5.980 -3.859 1.00 71.81 537 ALA A C 1
ATOM 4161 O O . ALA A 1 537 ? -1.564 -4.991 -3.798 1.00 71.81 537 ALA A O 1
ATOM 4162 N N . LEU A 1 538 ? -2.633 -6.696 -2.781 1.00 74.56 538 LEU A N 1
ATOM 4163 C CA . LEU A 1 538 ? -2.363 -6.266 -1.400 1.00 74.56 538 LEU A CA 1
ATOM 4164 C C . LEU A 1 538 ? -1.429 -7.222 -0.644 1.00 74.56 538 LEU A C 1
ATOM 4166 O O . LEU A 1 538 ? -0.421 -6.788 -0.076 1.00 74.56 538 LEU A O 1
ATOM 4170 N N . ALA A 1 539 ? -1.722 -8.524 -0.694 1.00 77.50 539 ALA A N 1
ATOM 4171 C CA . ALA A 1 539 ? -0.845 -9.583 -0.200 1.00 77.50 539 ALA A CA 1
ATOM 4172 C C . ALA A 1 539 ? -0.633 -10.607 -1.317 1.00 77.50 539 ALA A C 1
ATOM 4174 O O . ALA A 1 539 ? -1.590 -11.191 -1.825 1.00 77.50 539 ALA A O 1
ATOM 4175 N N . SER A 1 540 ? 0.620 -10.785 -1.735 1.00 80.38 540 SER A N 1
ATOM 4176 C CA . SER A 1 540 ? 0.976 -11.792 -2.735 1.00 80.38 540 SER A CA 1
ATOM 4177 C C . SER A 1 540 ? 0.996 -13.182 -2.112 1.00 80.38 540 SER A C 1
ATOM 4179 O O . SER A 1 540 ? 1.356 -13.341 -0.950 1.00 80.38 540 SER A O 1
ATOM 4181 N N . GLY A 1 541 ? 0.639 -14.188 -2.899 1.00 83.19 541 GLY A N 1
ATOM 4182 C CA . GLY A 1 541 ? 0.595 -15.566 -2.431 1.00 83.19 541 GLY A CA 1
ATOM 4183 C C . GLY A 1 541 ? -0.130 -16.473 -3.411 1.00 83.19 541 GLY A C 1
ATOM 4184 O O . GLY A 1 541 ? -0.725 -16.015 -4.389 1.00 83.19 541 GLY A O 1
ATOM 4185 N N . VAL A 1 542 ? -0.085 -17.769 -3.126 1.00 90.06 542 VAL A N 1
ATOM 4186 C CA . VAL A 1 542 ? -0.852 -18.797 -3.831 1.00 90.06 542 VAL A CA 1
ATOM 4187 C C . VAL A 1 542 ? -1.720 -19.503 -2.805 1.00 90.06 542 VAL A C 1
ATOM 4189 O O . VAL A 1 542 ? -1.247 -19.833 -1.724 1.00 90.06 542 VAL A O 1
ATOM 4192 N N . ALA A 1 543 ? -2.974 -19.759 -3.153 1.00 93.81 543 ALA A N 1
ATOM 4193 C CA . ALA A 1 543 ? -3.905 -20.493 -2.319 1.00 93.81 543 ALA A CA 1
ATOM 4194 C C . ALA A 1 543 ? -4.749 -21.470 -3.130 1.00 93.81 543 ALA A C 1
ATOM 4196 O O . ALA A 1 543 ? -5.028 -21.260 -4.315 1.00 93.81 543 ALA A O 1
ATOM 4197 N N . TYR A 1 544 ? -5.195 -22.518 -2.442 1.00 95.62 544 TYR A N 1
ATOM 4198 C CA . TYR A 1 544 ? -6.190 -23.458 -2.936 1.00 95.62 544 TYR A CA 1
ATOM 4199 C C . TYR A 1 544 ? -7.374 -23.483 -1.985 1.00 95.62 544 TYR A C 1
ATOM 4201 O O . TYR A 1 544 ? -7.202 -23.633 -0.773 1.00 95.62 544 TYR A O 1
ATOM 4209 N N . GLY A 1 545 ? -8.575 -23.375 -2.540 1.00 95.00 545 GLY A N 1
ATOM 4210 C CA . GLY A 1 545 ? -9.800 -23.393 -1.753 1.00 95.00 545 GLY A CA 1
ATOM 4211 C C . GLY A 1 545 ? -11.060 -23.324 -2.600 1.00 95.00 545 GLY A C 1
ATOM 4212 O O . GLY A 1 545 ? -10.994 -23.103 -3.810 1.00 95.00 545 GLY A O 1
ATOM 4213 N N . THR A 1 546 ? -12.208 -23.546 -1.967 1.00 96.31 546 THR A N 1
ATOM 4214 C CA . THR A 1 546 ? -13.514 -23.306 -2.586 1.00 96.31 546 THR A CA 1
ATOM 4215 C C . THR A 1 546 ? -13.743 -21.803 -2.678 1.00 96.31 546 THR A C 1
ATOM 4217 O O . THR A 1 546 ? -13.611 -21.107 -1.674 1.00 96.31 546 THR A O 1
ATOM 4220 N N . LEU A 1 547 ? -14.048 -21.306 -3.877 1.00 97.31 547 LEU A N 1
ATOM 4221 C CA . LEU A 1 547 ? -14.348 -19.894 -4.101 1.00 97.31 547 LEU A CA 1
ATOM 4222 C C . LEU A 1 547 ? -15.799 -19.589 -3.718 1.00 97.31 547 LEU A C 1
ATOM 4224 O O . LEU A 1 547 ? -16.712 -20.098 -4.365 1.00 97.31 547 LEU A O 1
ATOM 4228 N N . GLU A 1 548 ? -16.019 -18.738 -2.725 1.00 95.56 548 GLU A N 1
ATOM 4229 C CA . GLU A 1 548 ? -17.354 -18.411 -2.211 1.00 95.56 548 GLU A CA 1
ATOM 4230 C C . GLU A 1 548 ? -17.563 -16.898 -2.162 1.00 95.56 548 GLU A C 1
ATOM 4232 O O . GLU A 1 548 ? -16.634 -16.151 -1.870 1.00 95.56 548 GLU A O 1
ATOM 4237 N N . PHE A 1 549 ? -18.781 -16.440 -2.456 1.00 93.62 549 PHE A N 1
ATOM 4238 C CA . PHE A 1 549 ? -19.178 -15.056 -2.208 1.00 93.62 549 PHE A CA 1
ATOM 4239 C C . PHE A 1 549 ? -19.944 -14.996 -0.892 1.00 93.62 549 PHE A C 1
ATOM 4241 O O . PHE A 1 549 ? -20.908 -15.742 -0.717 1.00 93.62 549 PHE A O 1
ATOM 4248 N N . ILE A 1 550 ? -19.513 -14.113 0.003 1.00 89.88 550 ILE A N 1
ATOM 4249 C CA . ILE A 1 550 ? -20.145 -13.875 1.298 1.00 89.88 550 ILE A CA 1
ATOM 4250 C C . ILE A 1 550 ? -20.285 -12.364 1.451 1.00 89.88 550 ILE A C 1
ATOM 4252 O O . ILE A 1 550 ? -19.296 -11.634 1.347 1.00 89.88 550 ILE A O 1
ATOM 4256 N N . GLU A 1 551 ? -21.505 -11.883 1.683 1.00 82.88 551 GLU A N 1
ATOM 4257 C CA . GLU A 1 551 ? -21.701 -10.465 1.972 1.00 82.88 551 GLU A CA 1
ATOM 4258 C C . GLU A 1 551 ? -20.986 -10.093 3.273 1.00 82.88 551 GLU A C 1
ATOM 4260 O O . GLU A 1 551 ? -20.987 -10.854 4.240 1.00 82.88 551 GLU A O 1
ATOM 4265 N N . THR A 1 552 ? -20.379 -8.906 3.323 1.00 76.00 552 THR A N 1
ATOM 4266 C CA . THR A 1 552 ? -19.594 -8.467 4.485 1.00 76.00 552 THR A CA 1
ATOM 4267 C C . THR A 1 552 ? -20.414 -8.494 5.783 1.00 76.00 552 THR A C 1
ATOM 4269 O O . THR A 1 552 ? -19.864 -8.787 6.839 1.00 76.00 552 THR A O 1
ATOM 4272 N N . SER A 1 553 ? -21.728 -8.253 5.716 1.00 70.75 553 SER A N 1
ATOM 4273 C CA . SER A 1 553 ? -22.666 -8.345 6.849 1.00 70.75 553 SER A CA 1
ATOM 4274 C C . SER A 1 553 ? -22.947 -9.772 7.333 1.00 70.75 553 SER A C 1
ATOM 4276 O O . SER A 1 553 ? -23.438 -9.954 8.442 1.00 70.75 553 SER A O 1
ATOM 4278 N N . GLU A 1 554 ? -22.653 -10.791 6.528 1.00 79.69 554 GLU A N 1
ATOM 4279 C CA . GLU A 1 554 ? -22.912 -12.198 6.852 1.00 79.69 554 GLU A CA 1
ATOM 4280 C C . GLU A 1 554 ? -21.660 -12.936 7.351 1.00 79.69 554 GLU A C 1
ATOM 4282 O O . GLU A 1 554 ? -21.773 -14.047 7.884 1.00 79.69 554 GLU A O 1
ATOM 4287 N N . LEU A 1 555 ? -20.475 -12.319 7.230 1.00 76.75 555 LEU A N 1
ATOM 4288 C CA . LEU A 1 555 ? -19.178 -12.920 7.572 1.00 76.75 555 LEU A CA 1
ATOM 4289 C C . LEU A 1 555 ? -19.122 -13.467 8.997 1.00 76.75 555 LEU A C 1
ATOM 4291 O O . LEU A 1 555 ? -18.596 -14.559 9.206 1.00 76.75 555 LEU A O 1
ATOM 4295 N N . ASP A 1 556 ? -19.717 -12.762 9.961 1.00 67.56 556 ASP A N 1
ATOM 4296 C CA . ASP A 1 556 ? -19.747 -13.192 11.360 1.00 67.56 556 ASP A CA 1
ATOM 4297 C C . ASP A 1 556 ? -20.432 -14.544 11.543 1.00 67.56 556 ASP A C 1
ATOM 4299 O O . ASP A 1 556 ? -20.147 -15.256 12.504 1.00 67.56 556 ASP A O 1
ATOM 4303 N N . SER A 1 557 ? -21.347 -14.918 10.652 1.00 68.94 557 SER A N 1
ATOM 4304 C CA . SER A 1 557 ? -22.084 -16.184 10.697 1.00 68.94 557 SER A CA 1
ATOM 4305 C C . SER A 1 557 ? -21.553 -17.239 9.722 1.00 68.94 557 SER A C 1
ATOM 4307 O O . SER A 1 557 ? -21.948 -18.402 9.817 1.00 68.94 557 SER A O 1
ATOM 4309 N N . ALA A 1 558 ? -20.645 -16.859 8.821 1.00 74.94 558 ALA A N 1
ATOM 4310 C CA . ALA A 1 558 ? -20.184 -17.706 7.733 1.00 74.94 558 ALA A CA 1
ATOM 4311 C C . ALA A 1 558 ? -19.164 -18.771 8.173 1.00 74.94 558 ALA A C 1
ATOM 4313 O O . ALA A 1 558 ? -18.399 -18.604 9.127 1.00 74.94 558 ALA A O 1
ATOM 4314 N N . PHE A 1 559 ? -19.130 -19.884 7.436 1.00 71.88 559 PHE A N 1
ATOM 4315 C CA . PHE A 1 559 ? -18.167 -20.964 7.647 1.00 71.88 559 PHE A CA 1
ATOM 4316 C C . PHE A 1 559 ? -16.876 -20.682 6.878 1.00 71.88 559 PHE A C 1
ATOM 4318 O O . PHE A 1 559 ? -16.779 -20.934 5.680 1.00 71.88 559 PHE A O 1
ATOM 4325 N N . LEU A 1 560 ? -15.874 -20.168 7.586 1.00 81.31 560 LEU A N 1
ATOM 4326 C CA . LEU A 1 560 ? -14.570 -19.824 7.022 1.00 81.31 560 LEU A CA 1
ATOM 4327 C C . LEU A 1 560 ? -13.493 -20.841 7.421 1.00 81.31 560 LEU A C 1
ATOM 4329 O O . LEU A 1 560 ? -13.620 -21.553 8.419 1.00 81.31 560 LEU A O 1
ATOM 4333 N N . GLY A 1 561 ? -12.418 -20.910 6.637 1.00 77.56 561 GLY A N 1
ATOM 4334 C CA . GLY A 1 561 ? -11.260 -21.736 6.958 1.00 77.56 561 GLY A CA 1
ATOM 4335 C C . GLY A 1 561 ? -10.137 -21.660 5.919 1.00 77.56 561 GLY A C 1
ATOM 4336 O O . GLY A 1 561 ? -10.298 -21.056 4.856 1.00 77.56 561 GLY A O 1
ATOM 4337 N N . PRO A 1 562 ? -9.002 -22.345 6.167 1.00 81.00 562 PRO A N 1
ATOM 4338 C CA . PRO A 1 562 ? -7.817 -22.327 5.295 1.00 81.00 562 PRO A CA 1
ATOM 4339 C C . PRO A 1 562 ? -8.066 -22.855 3.874 1.00 81.00 562 PRO A C 1
ATOM 4341 O O . PRO A 1 562 ? -7.230 -22.685 2.994 1.00 81.00 562 PRO A O 1
ATOM 4344 N N . LYS A 1 563 ? -9.204 -23.520 3.650 1.00 89.56 563 LYS A N 1
ATOM 4345 C CA . LYS A 1 563 ? -9.609 -24.104 2.365 1.00 89.56 563 LYS A CA 1
ATOM 4346 C C . LYS A 1 563 ? -10.739 -23.324 1.685 1.00 89.56 563 LYS A C 1
ATOM 4348 O O . LYS A 1 563 ? -11.339 -23.840 0.746 1.00 89.56 563 LYS A O 1
ATOM 4353 N N . THR A 1 564 ? -11.021 -22.108 2.141 1.00 91.88 564 THR A N 1
ATOM 4354 C CA . THR A 1 564 ? -12.039 -21.220 1.566 1.00 91.88 564 THR A CA 1
ATOM 4355 C C . THR A 1 564 ? -11.361 -19.968 1.023 1.00 91.88 564 THR A C 1
ATOM 4357 O O . THR A 1 564 ? -10.544 -19.359 1.712 1.00 91.88 564 THR A O 1
ATOM 4360 N N . ILE A 1 565 ? -11.684 -19.590 -0.212 1.00 95.88 565 ILE A N 1
ATOM 4361 C CA . ILE A 1 565 ? -11.290 -18.312 -0.812 1.00 95.88 565 ILE A CA 1
ATOM 4362 C C . ILE A 1 565 ? -12.557 -17.470 -0.906 1.00 95.88 565 ILE A C 1
ATOM 4364 O O . ILE A 1 565 ? -13.511 -17.870 -1.570 1.00 95.88 565 ILE A O 1
ATOM 4368 N N . VAL A 1 566 ? -12.580 -16.331 -0.221 1.00 95.25 566 VAL A N 1
ATOM 4369 C CA . VAL A 1 566 ? -13.800 -15.535 -0.053 1.00 95.25 566 VAL A CA 1
ATOM 4370 C C . VAL A 1 566 ? -13.765 -14.300 -0.939 1.00 95.25 566 VAL A C 1
ATOM 4372 O O . VAL A 1 566 ? -12.760 -13.593 -0.978 1.00 95.25 566 VAL A O 1
ATOM 4375 N N . ILE A 1 567 ? -14.883 -14.033 -1.608 1.00 94.88 567 ILE A N 1
ATOM 4376 C CA . ILE A 1 567 ? -15.206 -12.755 -2.234 1.00 94.88 567 ILE A CA 1
ATOM 4377 C C . ILE A 1 567 ? -16.180 -12.010 -1.324 1.00 94.88 567 ILE A C 1
ATOM 4379 O O . ILE A 1 567 ? -17.246 -12.542 -1.016 1.00 94.88 567 ILE A O 1
ATOM 4383 N N . THR A 1 568 ? -15.849 -10.781 -0.946 1.00 89.50 568 THR A N 1
ATOM 4384 C CA . THR A 1 568 ? -16.736 -9.893 -0.187 1.00 89.50 568 THR A CA 1
ATOM 4385 C C . THR A 1 568 ? -17.092 -8.663 -1.012 1.00 89.50 568 THR A C 1
ATOM 4387 O O . THR A 1 568 ? -16.286 -8.163 -1.799 1.00 89.50 568 THR A O 1
ATOM 4390 N N . ASN A 1 569 ? -18.307 -8.150 -0.829 1.00 78.50 569 ASN A N 1
ATOM 4391 C CA . ASN A 1 569 ? -18.780 -6.945 -1.518 1.00 78.50 569 ASN A CA 1
ATOM 4392 C C . ASN A 1 569 ? -18.131 -5.646 -1.002 1.00 78.50 569 ASN A C 1
ATOM 4394 O O . ASN A 1 569 ? -18.290 -4.604 -1.632 1.00 78.50 569 ASN A O 1
ATOM 4398 N N . ASP A 1 570 ? -17.409 -5.702 0.119 1.00 72.06 570 ASP A N 1
ATOM 4399 C CA . ASP A 1 570 ? -16.705 -4.569 0.730 1.00 72.06 570 ASP A CA 1
ATOM 4400 C C . ASP A 1 570 ? -15.453 -5.046 1.490 1.00 72.06 570 ASP A C 1
ATOM 4402 O O . ASP A 1 570 ? -15.213 -6.251 1.598 1.00 72.06 570 ASP A O 1
ATOM 4406 N N . VAL A 1 571 ? -14.660 -4.124 2.039 1.00 75.69 571 VAL A N 1
ATOM 4407 C CA . VAL A 1 571 ? -13.581 -4.448 2.980 1.00 75.69 571 VAL A CA 1
ATOM 4408 C C . VAL A 1 571 ? -14.192 -4.835 4.333 1.00 75.69 571 VAL A C 1
ATOM 4410 O O . VAL A 1 571 ? -14.889 -4.021 4.944 1.00 75.69 571 VAL A O 1
ATOM 4413 N N . PRO A 1 572 ? -13.964 -6.062 4.833 1.00 72.81 572 PRO A N 1
ATOM 4414 C CA . PRO A 1 572 ? -14.401 -6.422 6.171 1.00 72.81 572 PRO A CA 1
ATOM 4415 C C . PRO A 1 572 ? -13.631 -5.635 7.230 1.00 72.81 572 PRO A C 1
ATOM 4417 O O . PRO A 1 572 ? -12.404 -5.559 7.172 1.00 72.81 572 PRO A O 1
ATOM 4420 N N . ASN A 1 573 ? -14.334 -5.144 8.254 1.00 64.44 573 ASN A N 1
ATOM 4421 C CA . ASN A 1 573 ? -13.683 -4.664 9.479 1.00 64.44 573 ASN A CA 1
ATOM 4422 C C . ASN A 1 573 ? -12.968 -5.815 10.209 1.00 64.44 573 ASN A C 1
ATOM 4424 O O . ASN A 1 573 ? -11.936 -5.598 10.853 1.00 64.44 573 ASN A O 1
ATOM 4428 N N . ASP A 1 574 ? -13.524 -7.025 10.087 1.00 64.12 574 ASP A N 1
ATOM 4429 C CA . ASP A 1 574 ? -13.004 -8.275 10.629 1.00 64.12 574 ASP A CA 1
ATOM 4430 C C . ASP A 1 574 ? -13.322 -9.450 9.681 1.00 64.12 574 ASP A C 1
ATOM 4432 O O . ASP A 1 574 ? -14.369 -9.477 9.034 1.00 64.12 574 ASP A O 1
ATOM 4436 N N . ILE A 1 575 ? -12.410 -10.420 9.589 1.00 74.38 575 ILE A N 1
ATOM 4437 C CA . ILE A 1 575 ? -12.612 -11.684 8.881 1.00 74.38 575 ILE A CA 1
ATOM 4438 C C . ILE A 1 575 ? -11.891 -12.824 9.611 1.00 74.38 575 ILE A C 1
ATOM 4440 O O . ILE A 1 575 ? -10.741 -12.697 10.051 1.00 74.38 575 ILE A O 1
ATOM 4444 N N . GLY A 1 576 ? -12.566 -13.973 9.709 1.00 70.44 576 GLY A N 1
ATOM 4445 C CA . GLY A 1 576 ? -11.963 -15.217 10.186 1.00 70.44 576 GLY A CA 1
ATOM 4446 C C . GLY A 1 576 ? -10.805 -15.695 9.299 1.00 70.44 576 GLY A C 1
ATOM 4447 O O . GLY A 1 576 ? -10.494 -15.113 8.258 1.00 70.44 576 GLY A O 1
ATOM 4448 N N . PHE A 1 577 ? -10.140 -16.776 9.706 1.00 77.56 577 PHE A N 1
ATOM 4449 C CA . PHE A 1 577 ? -9.053 -17.347 8.911 1.00 77.56 577 PHE A CA 1
ATOM 4450 C C . PHE A 1 577 ? -9.579 -17.866 7.559 1.00 77.56 577 PHE A C 1
ATOM 4452 O O . PHE A 1 577 ? -10.471 -18.713 7.527 1.00 77.56 577 PHE A O 1
ATOM 4459 N N . VAL A 1 578 ? -8.999 -17.394 6.450 1.00 87.94 578 VAL A N 1
ATOM 4460 C CA . VAL A 1 578 ? -9.344 -17.803 5.077 1.00 87.94 578 VAL A CA 1
ATOM 4461 C C . VAL A 1 578 ? -8.097 -18.184 4.282 1.00 87.94 578 VAL A C 1
ATOM 4463 O O . VAL A 1 578 ? -7.002 -17.675 4.530 1.00 87.94 578 VAL A O 1
ATOM 4466 N N . GLY A 1 579 ? -8.267 -19.074 3.305 1.00 88.25 579 GLY A N 1
ATOM 4467 C CA . GLY A 1 579 ? -7.219 -19.452 2.357 1.00 88.25 579 GLY A CA 1
ATOM 4468 C C . GLY A 1 579 ? -6.887 -18.343 1.355 1.00 88.25 579 GLY A C 1
ATOM 4469 O O . GLY A 1 579 ? -5.749 -18.258 0.916 1.00 88.25 579 GLY A O 1
ATOM 4470 N N . GLY A 1 580 ? -7.839 -17.464 1.029 1.00 94.00 580 GLY A N 1
ATOM 4471 C CA . GLY A 1 580 ? -7.627 -16.280 0.186 1.00 94.00 580 GLY A CA 1
ATOM 4472 C C . GLY A 1 580 ? -8.758 -15.262 0.335 1.00 94.00 580 GLY A C 1
ATOM 4473 O O . GLY A 1 580 ? -9.874 -15.639 0.698 1.00 94.00 580 GLY A O 1
ATOM 4474 N N . LEU A 1 581 ? -8.475 -13.989 0.050 1.00 94.50 581 LEU A N 1
ATOM 4475 C CA . LEU A 1 581 ? -9.436 -12.886 0.157 1.00 94.50 581 LEU A CA 1
ATOM 4476 C C . LEU A 1 581 ? -9.481 -12.052 -1.131 1.00 94.50 581 LEU A C 1
ATOM 4478 O O . LEU A 1 581 ? -8.447 -11.622 -1.645 1.00 94.50 581 LEU A O 1
ATOM 4482 N N . ILE A 1 582 ? -10.693 -11.808 -1.629 1.00 93.81 582 ILE A N 1
ATOM 4483 C CA . ILE A 1 582 ? -10.998 -10.872 -2.710 1.00 93.81 582 ILE A CA 1
ATOM 4484 C C . ILE A 1 582 ? -12.051 -9.880 -2.196 1.00 93.81 582 ILE A C 1
ATOM 4486 O O . ILE A 1 582 ? -13.166 -10.283 -1.886 1.00 93.81 582 ILE A O 1
ATOM 4490 N N . THR A 1 583 ? -11.738 -8.589 -2.122 1.00 87.62 583 THR A N 1
ATOM 4491 C CA . THR A 1 583 ? -12.714 -7.544 -1.762 1.00 87.62 583 THR A CA 1
ATOM 4492 C C . THR A 1 583 ? -13.144 -6.772 -3.004 1.00 87.62 583 THR A C 1
ATOM 4494 O O . THR A 1 583 ? -12.317 -6.404 -3.834 1.00 87.62 583 THR A O 1
ATOM 4497 N N . GLU A 1 584 ? -14.429 -6.465 -3.149 1.00 81.19 584 GLU A N 1
ATOM 4498 C CA . GLU A 1 584 ? -14.916 -5.613 -4.249 1.00 81.19 584 GLU A CA 1
ATOM 4499 C C . GLU A 1 584 ? -14.784 -4.108 -3.961 1.00 81.19 584 GLU A C 1
ATOM 4501 O O . GLU A 1 584 ? -15.127 -3.279 -4.802 1.00 81.19 584 GLU A O 1
ATOM 4506 N N . ALA A 1 585 ? -14.217 -3.761 -2.805 1.00 72.38 585 ALA A N 1
ATOM 4507 C CA . ALA A 1 585 ? -13.788 -2.419 -2.441 1.00 72.38 585 ALA A CA 1
ATOM 4508 C C . ALA A 1 585 ? -12.268 -2.375 -2.213 1.00 72.38 585 ALA A C 1
ATOM 4510 O O . ALA A 1 585 ? -11.659 -3.373 -1.810 1.00 72.38 585 ALA A O 1
ATOM 4511 N N . PHE A 1 586 ? -11.657 -1.217 -2.478 1.00 69.31 586 PHE A N 1
ATOM 4512 C CA . PHE A 1 586 ? -10.230 -0.992 -2.241 1.00 69.31 586 PHE A CA 1
ATOM 4513 C C . PHE A 1 586 ? -9.900 -0.969 -0.753 1.00 69.31 586 PHE A C 1
ATOM 4515 O O . PHE A 1 586 ? -10.646 -0.411 0.047 1.00 69.31 586 PHE A O 1
ATOM 4522 N N . GLN A 1 587 ? -8.751 -1.544 -0.401 1.00 68.50 587 GLN A N 1
ATOM 4523 C CA . GLN A 1 587 ? -8.257 -1.586 0.973 1.00 68.50 587 GLN A CA 1
ATOM 4524 C C . GLN A 1 587 ? -7.122 -0.575 1.143 1.00 68.50 587 GLN A C 1
ATOM 4526 O O . GLN A 1 587 ? -6.352 -0.300 0.216 1.00 68.50 587 GLN A O 1
ATOM 4531 N N . THR A 1 588 ? -6.943 -0.055 2.353 1.00 64.19 588 THR A N 1
ATOM 4532 C CA . THR A 1 588 ? -5.673 0.589 2.693 1.00 64.19 588 THR A CA 1
ATOM 4533 C C . THR A 1 588 ? -4.600 -0.501 2.851 1.00 64.19 588 THR A C 1
ATOM 4535 O O . THR A 1 588 ? -4.904 -1.602 3.314 1.00 64.19 588 THR A O 1
ATOM 4538 N N . PRO A 1 589 ? -3.323 -0.260 2.499 1.00 65.94 589 PRO A N 1
ATOM 4539 C CA . PRO A 1 589 ? -2.255 -1.237 2.731 1.00 65.94 589 PRO A CA 1
ATOM 4540 C C . PRO A 1 589 ? -2.111 -1.658 4.201 1.00 65.94 589 PRO A C 1
ATOM 4542 O O . PRO A 1 589 ? -1.583 -2.731 4.477 1.00 65.94 589 PRO A O 1
ATOM 4545 N N . LEU A 1 590 ? -2.585 -0.828 5.136 1.00 70.62 590 LEU A N 1
ATOM 4546 C CA . LEU A 1 590 ? -2.591 -1.102 6.574 1.00 70.62 590 LEU A CA 1
ATOM 4547 C C . LEU A 1 590 ? -3.938 -1.611 7.091 1.00 70.62 590 LEU A C 1
ATOM 4549 O O . LEU A 1 590 ? -4.126 -1.683 8.307 1.00 70.62 590 LEU A O 1
ATOM 4553 N N . ALA A 1 591 ? -4.853 -1.981 6.189 1.00 71.19 591 ALA A N 1
ATOM 4554 C CA . ALA A 1 591 ? -6.101 -2.620 6.561 1.00 71.19 591 ALA A CA 1
ATOM 4555 C C . ALA A 1 591 ? -5.811 -3.826 7.454 1.00 71.19 591 ALA A C 1
ATOM 4557 O O . ALA A 1 591 ? -4.935 -4.628 7.117 1.00 71.19 591 ALA A O 1
ATOM 4558 N N . HIS A 1 592 ? -6.526 -3.991 8.572 1.00 73.31 592 HIS A N 1
ATOM 4559 C CA . HIS A 1 592 ? -6.270 -5.121 9.476 1.00 73.31 592 HIS A CA 1
ATOM 4560 C C . HIS A 1 592 ? -6.331 -6.458 8.729 1.00 73.31 592 HIS A C 1
ATOM 4562 O O . HIS A 1 592 ? -5.442 -7.295 8.884 1.00 73.31 592 HIS A O 1
ATOM 4568 N N . VAL A 1 593 ? -7.316 -6.617 7.843 1.00 76.56 593 VAL A N 1
ATOM 4569 C CA . VAL A 1 593 ? -7.456 -7.798 6.981 1.00 76.56 593 VAL A CA 1
ATOM 4570 C C . VAL A 1 593 ? -6.250 -8.004 6.059 1.00 76.56 593 VAL A C 1
ATOM 4572 O O . VAL A 1 593 ? -5.843 -9.146 5.835 1.00 76.56 593 VAL A O 1
ATOM 4575 N N . ASN A 1 594 ? -5.607 -6.929 5.592 1.00 78.00 594 ASN A N 1
ATOM 4576 C CA . ASN A 1 594 ? -4.394 -7.026 4.789 1.00 78.00 594 ASN A CA 1
ATOM 4577 C C . ASN A 1 594 ? -3.158 -7.377 5.625 1.00 78.00 594 ASN A C 1
ATOM 4579 O O . ASN A 1 594 ? -2.401 -8.262 5.236 1.00 78.00 594 ASN A O 1
ATOM 4583 N N . ILE A 1 595 ? -2.967 -6.740 6.784 1.00 72.94 595 ILE A N 1
ATOM 4584 C CA . ILE A 1 595 ? -1.852 -7.052 7.694 1.00 72.94 595 ILE A CA 1
ATOM 4585 C C . ILE A 1 595 ? -1.906 -8.518 8.140 1.00 72.94 595 ILE A C 1
ATOM 4587 O O . ILE A 1 595 ? -0.885 -9.205 8.154 1.00 72.94 595 ILE A O 1
ATOM 4591 N N . LEU A 1 596 ? -3.104 -9.026 8.441 1.00 75.00 596 LEU A N 1
ATOM 4592 C CA . LEU A 1 596 ? -3.314 -10.440 8.750 1.00 75.00 596 LEU A CA 1
ATOM 4593 C C . LEU A 1 596 ? -3.005 -11.327 7.545 1.00 75.00 596 LEU A C 1
ATOM 4595 O O . LEU A 1 596 ? -2.328 -12.340 7.694 1.00 75.00 596 LEU A O 1
ATOM 4599 N N . SER A 1 597 ? -3.465 -10.942 6.352 1.00 80.25 597 SER A N 1
ATOM 4600 C CA . SER A 1 597 ? -3.201 -11.701 5.128 1.00 80.25 597 SER A CA 1
ATOM 4601 C C . SER A 1 597 ? -1.701 -11.811 4.841 1.00 80.25 597 SER A C 1
ATOM 4603 O O . SER A 1 597 ? -1.207 -12.905 4.582 1.00 80.25 597 SER A O 1
ATOM 4605 N N . GLN A 1 598 ? -0.955 -10.713 4.992 1.00 75.19 598 GLN A N 1
ATOM 4606 C CA . GLN A 1 598 ? 0.503 -10.698 4.856 1.00 75.19 598 GLN A CA 1
ATOM 4607 C C . GLN A 1 598 ? 1.190 -11.582 5.901 1.00 75.19 598 GLN A C 1
ATOM 4609 O O . GLN A 1 598 ? 2.053 -12.376 5.541 1.00 75.19 598 GLN A O 1
ATOM 4614 N N . GLY A 1 599 ? 0.775 -11.497 7.170 1.00 68.38 599 GLY A N 1
ATOM 4615 C CA . GLY A 1 599 ? 1.330 -12.330 8.242 1.00 68.38 599 GLY A CA 1
ATOM 4616 C C . GLY A 1 599 ? 1.065 -13.831 8.064 1.00 68.38 599 GLY A C 1
ATOM 4617 O O . GLY A 1 599 ? 1.861 -14.646 8.515 1.00 68.38 599 GLY A O 1
ATOM 4618 N N . ARG A 1 600 ? -0.031 -14.203 7.391 1.00 74.75 600 ARG A N 1
ATOM 4619 C CA . ARG A 1 600 ? -0.411 -15.602 7.120 1.00 74.75 600 ARG A CA 1
ATOM 4620 C C . ARG A 1 600 ? 0.138 -16.146 5.795 1.00 74.75 600 ARG A C 1
ATOM 4622 O O . ARG A 1 600 ? 0.051 -17.349 5.564 1.00 74.75 600 ARG A O 1
ATOM 4629 N N . GLY A 1 601 ? 0.627 -15.280 4.903 1.00 77.06 601 GLY A N 1
ATOM 4630 C CA . GLY A 1 601 ? 0.882 -15.633 3.499 1.00 77.06 601 GLY A CA 1
ATOM 4631 C C . GLY A 1 601 ? -0.400 -15.877 2.684 1.00 77.06 601 GLY A C 1
ATOM 4632 O O . GLY A 1 601 ? -0.356 -16.505 1.627 1.00 77.06 601 GLY A O 1
ATOM 4633 N N . THR A 1 602 ? -1.548 -15.397 3.170 1.00 86.44 602 THR A N 1
ATOM 4634 C CA . THR A 1 602 ? -2.845 -15.493 2.491 1.00 86.44 602 THR A CA 1
ATOM 4635 C C . THR A 1 602 ? -2.886 -14.482 1.337 1.00 86.44 602 THR A C 1
ATOM 4637 O O . THR A 1 602 ? -2.726 -13.285 1.588 1.00 86.44 602 THR A O 1
ATOM 4640 N N . PRO A 1 603 ? -3.132 -14.893 0.079 1.00 90.19 603 PRO A N 1
ATOM 4641 C CA . PRO A 1 603 ? -3.303 -13.948 -1.019 1.00 90.19 603 PRO A CA 1
ATOM 4642 C C . PRO A 1 603 ? -4.524 -13.041 -0.799 1.00 90.19 603 PRO A C 1
ATOM 4644 O O . PRO A 1 603 ? -5.625 -13.531 -0.532 1.00 90.19 603 PRO A O 1
ATOM 4647 N N . ASN A 1 604 ? -4.325 -11.728 -0.945 1.00 89.88 604 ASN A N 1
ATOM 4648 C CA . ASN A 1 604 ? -5.339 -10.686 -0.745 1.00 89.88 604 ASN A CA 1
ATOM 4649 C C . ASN A 1 604 ? -5.369 -9.713 -1.935 1.00 89.88 604 ASN A C 1
ATOM 4651 O O . ASN A 1 604 ? -4.335 -9.145 -2.312 1.00 89.88 604 ASN A O 1
ATOM 4655 N N . LEU A 1 605 ? -6.556 -9.513 -2.505 1.00 87.31 605 LEU A N 1
ATOM 4656 C CA . LEU A 1 605 ? -6.810 -8.720 -3.708 1.00 87.31 605 LEU A CA 1
ATOM 4657 C C . LEU A 1 605 ? -8.032 -7.821 -3.500 1.00 87.31 605 LEU A C 1
ATOM 4659 O O . LEU A 1 605 ? -9.073 -8.305 -3.075 1.00 87.31 605 LEU A O 1
ATOM 4663 N N . ALA A 1 606 ? -7.955 -6.552 -3.891 1.00 81.62 606 ALA A N 1
ATOM 4664 C CA . ALA A 1 606 ? -9.150 -5.752 -4.134 1.00 81.62 606 ALA A CA 1
ATOM 4665 C C . ALA A 1 606 ? -9.434 -5.679 -5.642 1.00 81.62 606 ALA A C 1
ATOM 4667 O O . ALA A 1 606 ? -8.589 -5.244 -6.431 1.00 81.62 606 ALA A O 1
ATOM 4668 N N . LEU A 1 607 ? -10.621 -6.137 -6.039 1.00 82.00 607 LEU A N 1
ATOM 4669 C CA . LEU A 1 607 ? -11.095 -6.223 -7.417 1.00 82.00 607 LEU A CA 1
ATOM 4670 C C . LEU A 1 607 ? -12.575 -5.810 -7.468 1.00 82.00 607 LEU A C 1
ATOM 4672 O O . LEU A 1 607 ? -13.452 -6.645 -7.235 1.00 82.00 607 LEU A O 1
ATOM 4676 N N . PRO A 1 608 ? -12.880 -4.536 -7.770 1.00 77.38 608 PRO A N 1
ATOM 4677 C CA . PRO A 1 608 ? -14.250 -4.077 -7.950 1.00 77.38 608 PRO A CA 1
ATOM 4678 C C . PRO A 1 608 ? -15.038 -4.946 -8.934 1.00 77.38 608 PRO A C 1
ATOM 4680 O O . PRO A 1 608 ? -14.565 -5.256 -10.027 1.00 77.38 608 PRO A O 1
ATOM 4683 N N . ASN A 1 609 ? -16.264 -5.315 -8.554 1.00 78.00 609 ASN A N 1
ATOM 4684 C CA . ASN A 1 609 ? -17.155 -6.188 -9.330 1.00 78.00 609 ASN A CA 1
ATOM 4685 C C . ASN A 1 609 ? -16.580 -7.587 -9.647 1.00 78.00 609 ASN A C 1
ATOM 4687 O O . ASN A 1 609 ? -16.985 -8.207 -10.639 1.00 78.00 609 ASN A O 1
ATOM 4691 N N . ALA A 1 610 ? -15.656 -8.109 -8.830 1.00 85.31 610 ALA A N 1
ATOM 4692 C CA . ALA A 1 610 ? -15.112 -9.462 -8.958 1.00 85.31 610 ALA A CA 1
ATOM 4693 C C . ALA A 1 610 ? -16.200 -10.514 -9.229 1.00 85.31 610 ALA A C 1
ATOM 4695 O O . ALA A 1 610 ? -16.077 -11.298 -10.170 1.00 85.31 610 ALA A O 1
ATOM 4696 N N . ARG A 1 611 ? -17.313 -10.492 -8.485 1.00 86.38 611 ARG A N 1
ATOM 4697 C CA . ARG A 1 611 ? -18.402 -11.478 -8.603 1.00 86.38 611 ARG A CA 1
ATOM 4698 C C . ARG A 1 611 ? -19.141 -11.414 -9.942 1.00 86.38 611 ARG A C 1
ATOM 4700 O O . ARG A 1 611 ? -19.747 -12.397 -10.362 1.00 86.38 611 ARG A O 1
ATOM 4707 N N . LEU A 1 612 ? -19.102 -10.259 -10.606 1.00 84.88 612 LEU A N 1
ATOM 4708 C CA . LEU A 1 612 ? -19.729 -10.022 -11.909 1.00 84.88 612 LEU A CA 1
ATOM 4709 C C . LEU A 1 612 ? -18.763 -10.278 -13.073 1.00 84.88 612 LEU A C 1
ATOM 4711 O O . LEU A 1 612 ? -19.178 -10.272 -14.232 1.00 84.88 612 LEU A O 1
ATOM 4715 N N . THR A 1 613 ? -17.484 -10.520 -12.782 1.00 84.25 613 THR A N 1
ATOM 4716 C CA . THR A 1 613 ? -16.479 -10.821 -13.800 1.00 84.25 613 THR A CA 1
ATOM 4717 C C . THR A 1 613 ? -16.746 -12.219 -14.373 1.00 84.25 613 THR A C 1
ATOM 4719 O O . THR A 1 613 ? -16.779 -13.180 -13.601 1.00 84.25 613 THR A O 1
ATOM 4722 N N . PRO A 1 614 ? -16.910 -12.388 -15.702 1.00 87.44 614 PRO A N 1
ATOM 4723 C CA . PRO A 1 614 ? -17.321 -13.667 -16.292 1.00 87.44 614 PRO A CA 1
ATOM 4724 C C . PRO A 1 614 ? -16.444 -14.869 -15.908 1.00 87.44 614 PRO A C 1
ATOM 4726 O O . PRO A 1 614 ? -16.960 -15.965 -15.696 1.00 87.44 614 PRO A O 1
ATOM 4729 N N . GLU A 1 615 ? -15.128 -14.664 -15.793 1.00 88.12 615 GLU A N 1
ATOM 4730 C CA . GLU A 1 615 ? -14.167 -15.703 -15.402 1.00 88.12 615 GLU A CA 1
ATOM 4731 C C . GLU A 1 615 ? -14.363 -16.166 -13.949 1.00 88.12 615 GLU A C 1
ATOM 4733 O O . GLU A 1 615 ? -14.426 -17.366 -13.686 1.00 88.12 615 GLU A O 1
ATOM 4738 N N . ILE A 1 616 ? -14.543 -15.226 -13.018 1.00 92.12 616 ILE A N 1
ATOM 4739 C CA . ILE A 1 616 ? -14.767 -15.501 -11.590 1.00 92.12 616 ILE A CA 1
ATOM 4740 C C . ILE A 1 616 ? -16.159 -16.096 -11.368 1.00 92.12 616 ILE A C 1
ATOM 4742 O O . ILE A 1 616 ? -16.301 -17.098 -10.665 1.00 92.12 616 ILE A O 1
ATOM 4746 N N . MET A 1 617 ? -17.183 -15.541 -12.023 1.00 92.88 617 MET A N 1
ATOM 4747 C CA . MET A 1 617 ? -18.560 -16.032 -11.940 1.00 92.88 617 MET A CA 1
ATOM 4748 C C . MET A 1 617 ? -18.658 -17.513 -12.341 1.00 92.88 617 MET A C 1
ATOM 4750 O O . MET A 1 617 ? -19.396 -18.279 -11.723 1.00 92.88 617 MET A O 1
ATOM 4754 N N . ALA A 1 618 ? -17.876 -17.952 -13.334 1.00 93.94 618 ALA A N 1
ATOM 4755 C CA . ALA A 1 618 ? -17.831 -19.351 -13.760 1.00 93.94 618 ALA A CA 1
ATOM 4756 C C . ALA A 1 618 ? -17.166 -20.301 -12.738 1.00 93.94 618 ALA A C 1
ATOM 4758 O O . ALA A 1 618 ? -17.316 -21.527 -12.858 1.00 93.94 618 ALA A O 1
ATOM 4759 N N . LEU A 1 619 ? -16.434 -19.764 -11.758 1.00 96.94 619 LEU A N 1
ATOM 4760 C CA . LEU A 1 619 ? -15.665 -20.499 -10.751 1.00 96.94 619 LEU A CA 1
ATOM 4761 C C . LEU A 1 619 ? -16.289 -20.478 -9.347 1.00 96.94 619 LEU A C 1
ATOM 4763 O O . LEU A 1 619 ? -15.821 -21.221 -8.486 1.00 96.94 619 LEU A O 1
ATOM 4767 N N . LEU A 1 620 ? -17.348 -19.694 -9.114 1.00 96.25 620 LEU A N 1
ATOM 4768 C CA . LEU A 1 620 ? -18.062 -19.679 -7.833 1.00 96.25 620 LEU A CA 1
ATOM 4769 C C . LEU A 1 620 ? -18.514 -21.091 -7.421 1.00 96.25 620 LEU A C 1
ATOM 4771 O O . LEU A 1 620 ? -19.031 -21.865 -8.234 1.00 96.25 620 LEU A O 1
ATOM 4775 N N . ASN A 1 621 ? -18.331 -21.404 -6.140 1.00 95.12 621 ASN A N 1
ATOM 4776 C CA . ASN A 1 621 ? -18.576 -22.691 -5.486 1.00 95.12 621 ASN A CA 1
ATOM 4777 C C . ASN A 1 621 ? -17.727 -23.861 -6.017 1.00 95.12 621 ASN A C 1
ATOM 4779 O O . ASN A 1 621 ? -18.108 -25.025 -5.873 1.00 95.12 621 ASN A O 1
ATOM 4783 N N . LYS A 1 622 ? -16.584 -23.584 -6.656 1.00 96.75 622 LYS A N 1
ATOM 4784 C CA . LYS A 1 622 ? -15.640 -24.609 -7.132 1.00 96.75 622 LYS A CA 1
ATOM 4785 C C . LYS A 1 622 ? -14.299 -24.485 -6.425 1.00 96.75 622 LYS A C 1
ATOM 4787 O O . LYS A 1 622 ? -13.920 -23.409 -5.971 1.00 96.75 622 LYS A O 1
ATOM 4792 N N . LEU A 1 623 ? -13.566 -25.596 -6.386 1.00 97.62 623 LEU A N 1
ATOM 4793 C CA . LEU A 1 623 ? -12.169 -25.613 -5.967 1.00 97.62 623 LEU A CA 1
ATOM 4794 C C . LEU A 1 623 ? -11.313 -24.872 -7.005 1.00 97.62 623 LEU A C 1
ATOM 4796 O O . LEU A 1 623 ? -11.308 -25.230 -8.189 1.00 97.62 623 LEU A O 1
ATOM 4800 N N . VAL A 1 624 ? -10.584 -23.853 -6.559 1.00 97.75 624 VAL A N 1
ATOM 4801 C CA . VAL A 1 624 ? -9.736 -23.014 -7.410 1.00 97.75 624 VAL A CA 1
ATOM 4802 C C . VAL A 1 624 ? -8.303 -22.950 -6.899 1.00 97.75 624 VAL A C 1
ATOM 4804 O O . VAL A 1 624 ? -8.044 -23.1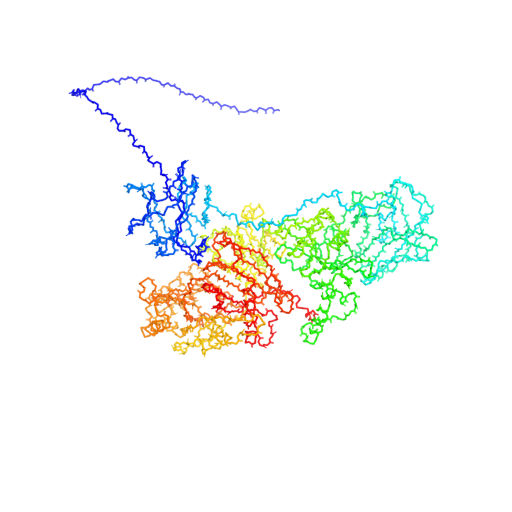27 -5.710 1.00 97.75 624 VAL A O 1
ATOM 4807 N N . ARG A 1 625 ? -7.382 -22.652 -7.819 1.00 96.56 625 ARG A N 1
ATOM 4808 C CA . ARG A 1 625 ? -6.063 -22.093 -7.521 1.00 96.56 625 ARG A CA 1
ATOM 4809 C C . ARG A 1 625 ? -6.160 -20.587 -7.709 1.00 96.56 625 ARG A C 1
ATOM 4811 O O . ARG A 1 625 ? -6.462 -20.136 -8.817 1.00 96.56 625 ARG A O 1
ATOM 4818 N N . PHE A 1 626 ? -5.873 -19.838 -6.658 1.00 96.06 626 PHE A N 1
ATOM 4819 C CA . PHE A 1 626 ? -5.847 -18.382 -6.660 1.00 96.06 626 PHE A CA 1
ATOM 4820 C C . PHE A 1 626 ? -4.425 -17.901 -6.393 1.00 96.06 626 PHE A C 1
ATOM 4822 O O . PHE A 1 626 ? -3.785 -18.344 -5.444 1.00 96.06 626 PHE A O 1
ATOM 4829 N N . GLU A 1 627 ? -3.917 -17.027 -7.253 1.00 89.88 627 GLU A N 1
ATOM 4830 C CA . GLU A 1 627 ? -2.597 -16.421 -7.122 1.00 89.88 627 GLU A CA 1
ATOM 4831 C C . GLU A 1 627 ? -2.713 -14.908 -7.247 1.00 89.88 627 GLU A C 1
ATOM 4833 O O . GLU A 1 627 ? -3.317 -14.407 -8.196 1.00 89.88 627 GLU A O 1
ATOM 4838 N N . VAL A 1 628 ? -2.094 -14.199 -6.308 1.00 82.69 628 VAL A N 1
ATOM 4839 C CA . VAL A 1 628 ? -1.924 -12.745 -6.349 1.00 82.69 628 VAL A CA 1
ATOM 4840 C C . VAL A 1 628 ? -0.439 -12.454 -6.476 1.00 82.69 628 VAL A C 1
ATOM 4842 O O . VAL A 1 628 ? 0.371 -12.936 -5.681 1.00 82.69 628 VAL A O 1
ATOM 4845 N N . SER A 1 629 ? -0.083 -11.642 -7.463 1.00 67.19 629 SER A N 1
ATOM 4846 C CA . SER A 1 629 ? 1.287 -11.222 -7.731 1.00 67.19 629 SER A CA 1
ATOM 4847 C C . SER A 1 629 ? 1.373 -9.698 -7.804 1.00 67.19 629 SER A C 1
ATOM 4849 O O . SER A 1 629 ? 0.381 -8.977 -7.722 1.00 67.19 629 SER A O 1
ATOM 4851 N N . ALA A 1 630 ? 2.590 -9.188 -7.964 1.00 53.16 630 ALA A N 1
ATOM 4852 C CA . ALA A 1 630 ? 2.829 -7.758 -8.111 1.00 53.16 630 ALA A CA 1
ATOM 4853 C C . ALA A 1 630 ? 2.216 -7.182 -9.416 1.00 53.16 630 ALA A C 1
ATOM 4855 O O . ALA A 1 630 ? 1.881 -5.999 -9.472 1.00 53.16 630 ALA A O 1
ATOM 4856 N N . SER A 1 631 ? 2.031 -8.029 -10.438 1.00 49.12 631 SER A N 1
ATOM 4857 C CA . SER A 1 631 ? 1.498 -7.680 -11.763 1.00 49.12 631 SER A CA 1
ATOM 4858 C C . SER A 1 631 ? -0.000 -7.964 -11.944 1.00 49.12 631 SER A C 1
ATOM 4860 O O . SER A 1 631 ? -0.521 -7.760 -13.040 1.00 49.12 631 SER A O 1
ATOM 4862 N N . GLY A 1 632 ? -0.691 -8.453 -10.906 1.00 66.00 632 GLY A N 1
ATOM 4863 C CA . GLY A 1 632 ? -2.130 -8.715 -10.939 1.00 66.00 632 GLY A CA 1
ATOM 4864 C C . GLY A 1 632 ? -2.515 -10.005 -10.217 1.00 66.00 632 GLY A C 1
ATOM 4865 O O . GLY A 1 632 ? -2.038 -10.286 -9.119 1.00 66.00 632 GLY A O 1
ATOM 4866 N N . TYR A 1 633 ? -3.403 -10.791 -10.826 1.00 85.31 633 TYR A N 1
ATOM 4867 C CA . TYR A 1 633 ? -3.878 -12.057 -10.269 1.00 85.31 633 TYR A CA 1
ATOM 4868 C C . TYR A 1 633 ? -4.104 -13.112 -11.356 1.00 85.31 633 TYR A C 1
ATOM 4870 O O . TYR A 1 633 ? -4.271 -12.792 -12.531 1.00 85.31 633 TYR A O 1
ATOM 4878 N N . SER A 1 634 ? -4.134 -14.376 -10.943 1.00 86.44 634 SER A N 1
ATOM 4879 C CA . SER A 1 634 ? -4.590 -15.507 -11.751 1.00 86.44 634 SER A CA 1
ATOM 4880 C C . SER A 1 634 ? -5.532 -16.358 -10.910 1.00 86.44 634 SER A C 1
ATOM 4882 O O . SER A 1 634 ? -5.190 -16.753 -9.795 1.00 86.44 634 SER A O 1
ATOM 4884 N N . ILE A 1 635 ? -6.690 -16.716 -11.461 1.00 92.56 635 ILE A N 1
ATOM 4885 C CA . ILE A 1 635 ? -7.633 -17.638 -10.824 1.00 92.56 635 ILE A CA 1
ATOM 4886 C C . ILE A 1 635 ? -8.085 -18.694 -11.829 1.00 92.56 635 ILE A C 1
ATOM 4888 O O . ILE A 1 635 ? -8.454 -18.383 -12.954 1.00 92.56 635 ILE A O 1
ATOM 4892 N N . ARG A 1 636 ? -8.021 -19.970 -11.448 1.00 94.00 636 ARG A N 1
ATOM 4893 C CA . ARG A 1 636 ? -8.467 -21.079 -12.306 1.00 94.00 636 ARG A CA 1
ATOM 4894 C C . ARG A 1 636 ? -9.042 -22.214 -11.481 1.00 94.00 636 ARG A C 1
ATOM 4896 O O . ARG A 1 636 ? -8.703 -22.357 -10.311 1.00 94.00 636 ARG A O 1
ATOM 4903 N N . ALA A 1 637 ? -9.827 -23.084 -12.108 1.00 94.88 637 ALA A N 1
ATOM 4904 C CA . ALA A 1 637 ? -10.195 -24.358 -11.496 1.00 94.88 637 ALA A CA 1
ATOM 4905 C C . ALA A 1 637 ? -8.938 -25.181 -11.130 1.00 94.88 637 ALA A C 1
ATOM 4907 O O . ALA A 1 637 ? -7.931 -25.161 -11.852 1.00 94.88 637 ALA A O 1
ATOM 4908 N N . ALA A 1 638 ? -9.005 -25.903 -10.012 1.00 95.75 638 ALA A N 1
ATOM 4909 C CA . ALA A 1 638 ? -7.935 -26.775 -9.530 1.00 95.75 638 ALA A CA 1
ATOM 4910 C C . ALA A 1 638 ? -8.419 -28.217 -9.340 1.00 95.75 638 ALA A C 1
ATOM 4912 O O . ALA A 1 638 ? -9.590 -28.464 -9.043 1.00 95.75 638 ALA A O 1
ATOM 4913 N N . ALA A 1 639 ? -7.501 -29.168 -9.520 1.00 94.56 639 ALA A N 1
ATOM 4914 C CA . ALA A 1 639 ? -7.732 -30.567 -9.175 1.00 94.56 639 ALA A CA 1
ATOM 4915 C C . ALA A 1 639 ? -7.569 -30.771 -7.660 1.00 94.56 639 ALA A C 1
ATOM 4917 O O . ALA A 1 639 ? -6.788 -30.066 -7.018 1.00 94.56 639 ALA A O 1
ATOM 4918 N N . LEU A 1 640 ? -8.284 -31.744 -7.090 1.00 93.75 640 LEU A N 1
ATOM 4919 C CA . LEU A 1 640 ? -8.218 -32.012 -5.652 1.00 93.75 640 LEU A CA 1
ATOM 4920 C C . LEU A 1 640 ? -6.817 -32.470 -5.232 1.00 93.75 640 LEU A C 1
ATOM 4922 O O . LEU A 1 640 ? -6.310 -31.996 -4.220 1.00 93.75 640 LEU A O 1
ATOM 4926 N N . GLU A 1 641 ? -6.160 -33.310 -6.035 1.00 93.12 641 GLU A N 1
ATOM 4927 C CA . GLU A 1 641 ? -4.818 -33.811 -5.724 1.00 93.12 641 GLU A CA 1
ATOM 4928 C C . GLU A 1 641 ? -3.781 -32.676 -5.652 1.00 93.12 641 GLU A C 1
ATOM 4930 O O . GLU A 1 641 ? -2.898 -32.685 -4.798 1.00 93.12 641 GLU A O 1
ATOM 4935 N N . GLU A 1 642 ? -3.907 -31.670 -6.525 1.00 92.00 642 GLU A N 1
ATOM 4936 C CA . GLU A 1 642 ? -3.044 -30.481 -6.532 1.00 92.00 642 GLU A CA 1
ATOM 4937 C C . GLU A 1 642 ? -3.213 -29.671 -5.233 1.00 92.00 642 GLU A C 1
ATOM 4939 O O . GLU A 1 642 ? -2.227 -29.278 -4.605 1.00 92.00 642 GLU A O 1
ATOM 4944 N N . ALA A 1 643 ? -4.461 -29.475 -4.797 1.00 91.69 643 ALA A N 1
ATOM 4945 C CA . ALA A 1 643 ? -4.781 -28.760 -3.565 1.00 91.69 643 ALA A CA 1
ATOM 4946 C C . ALA A 1 643 ? -4.320 -29.518 -2.308 1.00 91.69 643 ALA A C 1
ATOM 4948 O O . ALA A 1 643 ? -3.788 -28.911 -1.379 1.00 91.69 643 ALA A O 1
ATOM 4949 N N . GLU A 1 644 ? -4.471 -30.845 -2.279 1.00 89.81 644 GLU A N 1
ATOM 4950 C CA . GLU A 1 644 ? -4.031 -31.686 -1.160 1.00 89.81 644 GLU A CA 1
ATOM 4951 C C . GLU A 1 644 ? -2.516 -31.629 -0.948 1.00 89.81 644 GLU A C 1
ATOM 4953 O O . GLU A 1 644 ? -2.066 -31.503 0.194 1.00 89.81 644 GLU A O 1
ATOM 4958 N N . VAL A 1 645 ? -1.730 -31.652 -2.030 1.00 90.50 645 VAL A N 1
ATOM 4959 C CA . VAL A 1 645 ? -0.270 -31.481 -1.958 1.00 90.50 645 VAL A CA 1
ATOM 4960 C C . VAL A 1 645 ? 0.087 -30.109 -1.391 1.00 90.50 645 VAL A C 1
ATOM 4962 O O . VAL A 1 645 ? 0.931 -30.022 -0.496 1.00 90.50 645 VAL A O 1
ATOM 4965 N N . PHE A 1 646 ? -0.575 -29.048 -1.862 1.00 89.62 646 PHE A N 1
ATOM 4966 C CA . PHE A 1 646 ? -0.343 -27.694 -1.363 1.00 89.62 646 PHE A CA 1
ATOM 4967 C C . PHE A 1 646 ? -0.642 -27.583 0.139 1.00 89.62 646 PHE A C 1
ATOM 4969 O O . PHE A 1 646 ? 0.219 -27.141 0.902 1.00 89.62 646 PHE A O 1
ATOM 4976 N N . TRP A 1 647 ? -1.819 -28.035 0.583 1.00 86.62 647 TRP A N 1
ATOM 4977 C CA . TRP A 1 647 ? -2.218 -27.966 1.993 1.00 86.62 647 TRP A CA 1
ATOM 4978 C C . TRP A 1 647 ? -1.329 -28.815 2.906 1.00 86.62 647 TRP A C 1
ATOM 4980 O O . TRP A 1 647 ? -1.088 -28.427 4.046 1.00 86.62 647 TRP A O 1
ATOM 4990 N N . ALA A 1 648 ? -0.821 -29.955 2.429 1.00 83.00 648 ALA A N 1
ATOM 4991 C CA . ALA A 1 648 ? 0.107 -30.780 3.200 1.00 83.00 648 ALA A CA 1
ATOM 4992 C C . ALA A 1 648 ? 1.463 -30.088 3.424 1.00 83.00 648 ALA A C 1
ATOM 4994 O O . ALA A 1 648 ? 2.069 -30.270 4.477 1.00 83.00 648 ALA A O 1
ATOM 4995 N N . GLN A 1 649 ? 1.927 -29.294 2.453 1.00 81.31 649 GLN A N 1
ATOM 4996 C CA . GLN A 1 649 ? 3.194 -28.556 2.523 1.00 81.31 649 GLN A CA 1
ATOM 4997 C C . GLN A 1 649 ? 3.093 -27.241 3.311 1.00 81.31 649 GLN A C 1
ATOM 4999 O O . GLN A 1 649 ? 4.080 -26.832 3.911 1.00 81.31 649 GLN A O 1
ATOM 5004 N N . HIS A 1 650 ? 1.920 -26.599 3.324 1.00 74.62 650 HIS A N 1
ATOM 5005 C CA . HIS A 1 650 ? 1.696 -25.276 3.933 1.00 74.62 650 HIS A CA 1
ATOM 5006 C C . HIS A 1 650 ? 0.943 -25.342 5.274 1.00 74.62 650 HIS A C 1
ATOM 5008 O O . HIS A 1 650 ? 0.382 -24.351 5.733 1.00 74.62 650 HIS A O 1
ATOM 5014 N N . ASN A 1 651 ? 0.905 -26.514 5.911 1.00 67.62 651 ASN A N 1
ATOM 5015 C CA . ASN A 1 651 ? 0.368 -26.664 7.262 1.00 67.62 651 ASN A CA 1
ATOM 5016 C C . ASN A 1 651 ? 1.384 -26.058 8.260 1.00 67.62 651 ASN A C 1
ATOM 5018 O O . ASN A 1 651 ? 2.547 -26.469 8.220 1.00 67.62 651 ASN A O 1
ATOM 5022 N N . PRO A 1 652 ? 1.007 -25.093 9.121 1.00 59.78 652 PRO A N 1
ATOM 5023 C CA . PRO A 1 652 ? 1.948 -24.341 9.957 1.00 59.78 652 PRO A CA 1
ATOM 5024 C C . PRO A 1 652 ? 2.839 -25.225 10.847 1.00 59.78 652 PRO A C 1
ATOM 5026 O O . PRO A 1 652 ? 2.462 -26.339 11.228 1.00 59.78 652 PRO A O 1
ATOM 5029 N N . ASN A 1 653 ? 4.028 -24.688 11.159 1.00 57.09 653 ASN A N 1
ATOM 5030 C CA . ASN A 1 653 ? 5.131 -25.242 11.960 1.00 57.09 653 ASN A CA 1
ATOM 5031 C C . ASN A 1 653 ? 4.733 -26.351 12.936 1.00 57.09 653 ASN A C 1
ATOM 5033 O O . ASN A 1 653 ? 3.792 -26.203 13.702 1.00 57.09 653 ASN A O 1
ATOM 5037 N N . THR A 1 654 ? 5.479 -27.457 12.971 1.00 60.28 654 THR A N 1
ATOM 5038 C CA . THR A 1 654 ? 5.259 -28.566 13.923 1.00 60.28 654 THR A CA 1
ATOM 5039 C C . THR A 1 654 ? 5.532 -28.213 15.387 1.00 60.28 654 THR A C 1
ATOM 5041 O O . THR A 1 654 ? 5.218 -29.014 16.265 1.00 60.28 654 THR A O 1
ATOM 5044 N N . GLU A 1 655 ? 6.135 -27.058 15.653 1.00 79.25 655 GLU A N 1
ATOM 5045 C CA . GLU A 1 655 ? 6.504 -26.604 16.990 1.00 79.25 655 GLU A CA 1
ATOM 5046 C C . GLU A 1 655 ? 5.316 -25.963 17.719 1.00 79.25 655 GLU A C 1
ATOM 5048 O O . GLU A 1 655 ? 4.511 -25.255 17.118 1.00 79.25 655 GLU A O 1
ATOM 5053 N N . VAL A 1 656 ? 5.192 -26.244 19.017 1.00 86.75 656 VAL A N 1
ATOM 5054 C CA . VAL A 1 656 ? 4.187 -25.625 19.890 1.00 86.75 656 VAL A CA 1
ATOM 5055 C C . VAL A 1 656 ? 4.775 -24.332 20.441 1.00 86.75 656 VAL A C 1
ATOM 5057 O O . VAL A 1 656 ? 5.828 -24.364 21.075 1.00 86.75 656 VAL A O 1
ATOM 5060 N N . LEU A 1 657 ? 4.090 -23.210 20.229 1.00 88.38 657 LEU A N 1
ATOM 5061 C CA . LEU A 1 657 ? 4.509 -21.913 20.752 1.00 88.38 657 LEU A CA 1
ATOM 5062 C C . LEU A 1 657 ? 4.023 -21.763 22.197 1.00 88.38 657 LEU A C 1
ATOM 5064 O O . LEU A 1 657 ? 2.825 -21.859 22.463 1.00 88.38 657 LEU A O 1
ATOM 5068 N N . VAL A 1 658 ? 4.938 -21.517 23.134 1.00 91.31 658 VAL A N 1
ATOM 5069 C CA . VAL A 1 658 ? 4.623 -21.405 24.567 1.00 91.31 658 VAL A CA 1
ATOM 5070 C C . VAL A 1 658 ? 4.864 -19.963 25.031 1.00 91.31 658 VAL A C 1
ATOM 5072 O O . VAL A 1 658 ? 6.024 -19.579 25.194 1.00 91.31 658 VAL A O 1
ATOM 5075 N N . PRO A 1 659 ? 3.803 -19.155 25.234 1.00 92.06 659 PRO A N 1
ATOM 5076 C CA . PRO A 1 659 ? 3.926 -17.791 25.744 1.00 92.06 659 PRO A CA 1
ATOM 5077 C C . PRO A 1 659 ? 4.595 -17.752 27.116 1.00 92.06 659 PRO A C 1
ATOM 5079 O O . PRO A 1 659 ? 4.321 -18.595 27.975 1.00 92.06 659 PRO A O 1
ATOM 5082 N N . ARG A 1 660 ? 5.425 -16.737 27.364 1.00 93.44 660 ARG A N 1
ATOM 5083 C CA . ARG A 1 660 ? 5.963 -16.503 28.712 1.00 93.44 660 ARG A CA 1
ATOM 5084 C C . ARG A 1 660 ? 4.873 -15.929 29.614 1.00 93.44 660 ARG A C 1
ATOM 5086 O O . ARG A 1 660 ? 4.077 -15.094 29.188 1.00 93.44 660 ARG A O 1
ATOM 5093 N N . LEU A 1 661 ? 4.845 -16.352 30.874 1.00 95.06 661 LEU A N 1
ATOM 5094 C CA . LEU A 1 661 ? 3.825 -15.930 31.832 1.00 95.06 661 LEU A CA 1
ATOM 5095 C C . LEU A 1 661 ? 4.426 -15.745 33.227 1.00 95.06 661 LEU A C 1
ATOM 5097 O O . LEU A 1 661 ? 5.038 -16.662 33.770 1.00 95.06 661 LEU A O 1
ATOM 5101 N N . ASP A 1 662 ? 4.225 -14.561 33.802 1.00 95.88 662 ASP A N 1
ATOM 5102 C CA . ASP A 1 662 ? 4.367 -14.312 35.236 1.00 95.88 662 ASP A CA 1
ATOM 5103 C C . ASP A 1 662 ? 2.993 -14.469 35.892 1.00 95.88 662 ASP A C 1
ATOM 5105 O O . ASP A 1 662 ? 2.101 -13.628 35.758 1.00 95.88 662 ASP A O 1
ATOM 5109 N N . ASP A 1 663 ? 2.827 -15.577 36.605 1.00 94.12 663 ASP A N 1
ATOM 5110 C CA . ASP A 1 663 ? 1.603 -15.933 37.305 1.00 94.12 663 ASP A CA 1
ATOM 5111 C C . ASP A 1 663 ? 1.638 -15.546 38.791 1.00 94.12 663 ASP A C 1
ATOM 5113 O O . ASP A 1 663 ? 0.870 -16.109 39.574 1.00 94.12 663 ASP A O 1
ATOM 5117 N N . VAL A 1 664 ? 2.491 -14.600 39.203 1.00 96.38 664 VAL A N 1
ATOM 5118 C CA . VAL A 1 664 ? 2.676 -14.222 40.617 1.00 96.38 664 VAL A CA 1
ATOM 5119 C C . VAL A 1 664 ? 2.357 -12.749 40.878 1.00 96.38 664 VAL A C 1
ATOM 5121 O O . VAL A 1 664 ? 1.725 -12.432 41.890 1.00 96.38 664 VAL A O 1
ATOM 5124 N N . THR A 1 665 ? 2.773 -11.834 40.003 1.00 97.06 665 THR A N 1
ATOM 5125 C CA . THR A 1 665 ? 2.687 -10.387 40.270 1.00 97.06 665 THR A CA 1
ATOM 5126 C C . THR A 1 665 ? 1.250 -9.858 40.290 1.00 97.06 665 THR A C 1
ATOM 5128 O O . THR A 1 665 ? 0.502 -10.039 39.337 1.00 97.06 665 THR A O 1
ATOM 5131 N N . LYS A 1 666 ? 0.873 -9.149 41.368 1.00 95.56 666 LYS A N 1
ATOM 5132 C CA . LYS A 1 666 ? -0.487 -8.603 41.577 1.00 95.56 666 LYS A CA 1
ATOM 5133 C C . LYS A 1 666 ? -0.593 -7.080 41.695 1.00 95.56 666 LYS A C 1
ATOM 5135 O O . LYS A 1 666 ? -1.693 -6.559 41.584 1.00 95.56 666 LYS A O 1
ATOM 5140 N N . HIS A 1 667 ? 0.489 -6.356 41.957 1.00 96.50 667 HIS A N 1
ATOM 5141 C CA . HIS A 1 667 ? 0.393 -4.900 42.108 1.00 96.50 667 HIS A CA 1
ATOM 5142 C C . HIS A 1 667 ? 0.265 -4.222 40.738 1.00 96.50 667 HIS A C 1
ATOM 5144 O O . HIS A 1 667 ? 0.857 -4.696 39.768 1.00 96.50 667 HIS A O 1
ATOM 5150 N N . LEU A 1 668 ? -0.486 -3.119 40.656 1.00 97.50 668 LEU A N 1
ATOM 5151 C CA . LEU A 1 668 ? -0.558 -2.316 39.431 1.00 97.50 668 LEU A CA 1
ATOM 5152 C C . LEU A 1 668 ? 0.837 -1.801 39.041 1.00 97.50 668 LEU A C 1
ATOM 5154 O O . LEU A 1 668 ? 1.608 -1.362 39.896 1.00 97.50 668 LEU A O 1
ATOM 5158 N N . ILE A 1 669 ? 1.158 -1.851 37.747 1.00 97.06 669 ILE A N 1
ATOM 5159 C CA . ILE A 1 669 ? 2.480 -1.480 37.225 1.00 97.06 669 ILE A CA 1
ATOM 5160 C C . ILE A 1 669 ? 2.425 -0.077 36.630 1.00 97.06 669 ILE A C 1
ATOM 5162 O O . ILE A 1 669 ? 1.657 0.175 35.702 1.00 97.06 669 ILE A O 1
ATOM 5166 N N . ASP A 1 670 ? 3.265 0.829 37.131 1.00 94.31 670 ASP A N 1
ATOM 5167 C CA . ASP A 1 670 ? 3.474 2.137 36.508 1.00 94.31 670 ASP A CA 1
ATOM 5168 C C . ASP A 1 670 ? 4.434 1.997 35.318 1.00 94.31 670 ASP A C 1
ATOM 5170 O O . ASP A 1 670 ? 5.555 1.503 35.462 1.00 94.31 670 ASP A O 1
ATOM 5174 N N . LEU A 1 671 ? 3.988 2.413 34.130 1.00 94.19 671 LEU A N 1
ATOM 5175 C CA . LEU A 1 671 ? 4.754 2.213 32.899 1.00 94.19 671 LEU A CA 1
ATOM 5176 C C . LEU A 1 671 ? 5.960 3.150 32.788 1.00 94.19 671 LEU A C 1
ATOM 5178 O O . LEU A 1 671 ? 6.894 2.829 32.063 1.00 94.19 671 LEU A O 1
ATOM 5182 N N . SER A 1 672 ? 5.980 4.264 33.527 1.00 90.19 672 SER A N 1
ATOM 5183 C CA . SER A 1 672 ? 7.089 5.232 33.499 1.00 90.19 672 SER A CA 1
ATOM 5184 C C . SER A 1 672 ? 8.387 4.719 34.136 1.00 90.19 672 SER A C 1
ATOM 5186 O O . SER A 1 672 ? 9.438 5.338 33.980 1.00 90.19 672 SER A O 1
ATOM 5188 N N . VAL A 1 673 ? 8.316 3.600 34.863 1.00 89.94 673 VAL A N 1
ATOM 5189 C CA . VAL A 1 673 ? 9.447 2.959 35.554 1.00 89.94 673 VAL A CA 1
ATOM 5190 C C . VAL A 1 673 ? 9.588 1.477 35.185 1.00 89.94 673 VAL A C 1
ATOM 5192 O O . VAL A 1 673 ? 10.239 0.715 35.901 1.00 89.94 673 VAL A O 1
ATOM 5195 N N . SER A 1 674 ? 8.954 1.058 34.088 1.00 93.50 674 SER A N 1
ATOM 5196 C CA . SER A 1 674 ? 8.970 -0.312 33.571 1.00 93.50 674 SER A CA 1
ATOM 5197 C C . SER A 1 674 ? 9.578 -0.348 32.160 1.00 93.50 674 SER A C 1
ATOM 5199 O O . SER A 1 674 ? 10.098 0.652 31.671 1.00 93.50 674 SER A O 1
ATOM 5201 N N . GLY A 1 675 ? 9.553 -1.504 31.504 1.00 92.44 675 GLY A N 1
ATOM 5202 C CA . GLY A 1 675 ? 10.111 -1.676 30.164 1.00 92.44 675 GLY A CA 1
ATOM 5203 C C . GLY A 1 675 ? 9.709 -3.004 29.540 1.00 92.44 675 GLY A C 1
ATOM 5204 O O . GLY A 1 675 ? 8.839 -3.714 30.057 1.00 92.44 675 GLY A O 1
ATOM 5205 N N . ILE A 1 676 ? 10.367 -3.351 28.436 1.00 90.44 676 ILE A N 1
ATOM 5206 C CA . ILE A 1 676 ? 10.013 -4.525 27.627 1.00 90.44 676 ILE A CA 1
ATOM 5207 C C . ILE A 1 676 ? 10.081 -5.860 28.398 1.00 90.44 676 ILE A C 1
ATOM 5209 O O . ILE A 1 676 ? 9.319 -6.782 28.109 1.00 90.44 676 ILE A O 1
ATOM 5213 N N . ASP A 1 677 ? 10.920 -5.948 29.434 1.00 92.06 677 ASP A N 1
ATOM 5214 C CA . ASP A 1 677 ? 11.076 -7.144 30.275 1.00 92.06 677 ASP A CA 1
ATOM 5215 C C . ASP A 1 677 ? 9.821 -7.494 31.091 1.00 92.06 677 ASP A C 1
ATOM 5217 O O . ASP A 1 677 ? 9.650 -8.642 31.501 1.00 92.06 677 ASP A O 1
ATOM 5221 N N . ALA A 1 678 ? 8.912 -6.534 31.299 1.00 95.06 678 ALA A N 1
ATOM 5222 C CA . ALA A 1 678 ? 7.647 -6.761 31.997 1.00 95.06 678 ALA A CA 1
ATOM 5223 C C . ALA A 1 678 ? 6.605 -7.493 31.133 1.00 95.06 678 ALA A C 1
ATOM 5225 O O . ALA A 1 678 ? 5.499 -7.769 31.602 1.00 95.06 678 ALA A O 1
ATOM 5226 N N . LEU A 1 679 ? 6.928 -7.831 29.881 1.00 93.06 679 LEU A N 1
ATOM 5227 C CA . LEU A 1 679 ? 6.013 -8.497 28.958 1.00 93.06 679 LEU A CA 1
ATOM 5228 C C . LEU A 1 679 ? 5.314 -9.735 29.554 1.00 93.06 679 LEU A C 1
ATOM 5230 O O . LEU A 1 679 ? 4.093 -9.815 29.414 1.00 93.06 679 LEU A O 1
ATOM 5234 N N . PRO A 1 680 ? 5.993 -10.674 30.248 1.00 95.56 680 PRO A N 1
ATOM 5235 C CA . PRO A 1 680 ? 5.316 -11.841 30.828 1.00 95.56 680 PRO A CA 1
ATOM 5236 C C . PRO A 1 680 ? 4.284 -11.476 31.905 1.00 95.56 680 PRO A C 1
ATOM 5238 O O . PRO A 1 680 ? 3.397 -12.273 32.202 1.00 95.56 680 PRO A O 1
ATOM 5241 N N . THR A 1 681 ? 4.392 -10.277 32.484 1.00 97.31 681 THR A N 1
ATOM 5242 C CA . THR A 1 681 ? 3.540 -9.773 33.565 1.00 97.31 681 THR A CA 1
ATOM 5243 C C . THR A 1 681 ? 2.365 -8.948 33.040 1.00 97.31 681 THR A C 1
ATOM 5245 O O . THR A 1 681 ? 1.242 -9.100 33.524 1.00 97.31 681 THR A O 1
ATOM 5248 N N . ILE A 1 682 ? 2.602 -8.057 32.068 1.00 96.44 682 ILE A N 1
ATOM 5249 C CA . ILE A 1 682 ? 1.615 -7.054 31.608 1.00 96.44 682 ILE A CA 1
ATOM 5250 C C . ILE A 1 682 ? 1.291 -7.123 30.110 1.00 96.44 682 ILE A C 1
ATOM 5252 O O . ILE A 1 682 ? 0.402 -6.416 29.635 1.00 96.44 682 ILE A O 1
ATOM 5256 N N . GLY A 1 683 ? 1.975 -7.985 29.363 1.00 94.31 683 GLY A N 1
ATOM 5257 C CA . GLY A 1 683 ? 1.742 -8.258 27.948 1.00 94.31 683 GLY A CA 1
ATOM 5258 C C . GLY A 1 683 ? 2.430 -7.275 27.015 1.00 94.31 683 GLY A C 1
ATOM 5259 O O . GLY A 1 683 ? 2.999 -6.270 27.450 1.00 94.31 683 GLY A O 1
ATOM 5260 N N . ALA A 1 684 ? 2.376 -7.575 25.717 1.00 90.19 684 ALA A N 1
ATOM 5261 C CA . ALA A 1 684 ? 3.195 -6.892 24.718 1.00 90.19 684 ALA A CA 1
ATOM 5262 C C . ALA A 1 684 ? 2.895 -5.390 24.614 1.00 90.19 684 ALA A C 1
ATOM 5264 O O . ALA A 1 684 ? 3.817 -4.585 24.717 1.00 90.19 684 ALA A O 1
ATOM 5265 N N . LYS A 1 685 ? 1.624 -4.986 24.476 1.00 91.00 685 LYS A N 1
ATOM 5266 C CA . LYS A 1 685 ? 1.267 -3.567 24.280 1.00 91.00 685 LYS A CA 1
ATOM 5267 C C . LYS A 1 685 ? 1.644 -2.696 25.473 1.00 91.00 685 LYS A C 1
ATOM 5269 O O . LYS A 1 685 ? 2.146 -1.590 25.289 1.00 91.00 685 LYS A O 1
ATOM 5274 N N . ALA A 1 686 ? 1.409 -3.186 26.689 1.00 94.62 686 ALA A N 1
ATOM 5275 C CA . ALA A 1 686 ? 1.757 -2.459 27.904 1.00 94.62 686 ALA A CA 1
ATOM 5276 C C . ALA A 1 686 ? 3.280 -2.355 28.085 1.00 94.62 686 ALA A C 1
ATOM 5278 O O . ALA A 1 686 ? 3.781 -1.273 28.382 1.00 94.62 686 ALA A O 1
ATOM 5279 N N . ALA A 1 687 ? 4.019 -3.445 27.848 1.00 94.19 687 ALA A N 1
ATOM 5280 C CA . ALA A 1 687 ? 5.479 -3.465 27.959 1.00 94.19 687 ALA A CA 1
ATOM 5281 C C . ALA A 1 687 ? 6.165 -2.613 26.874 1.00 94.19 687 ALA A C 1
ATOM 5283 O O . ALA A 1 687 ? 7.108 -1.880 27.162 1.00 94.19 687 ALA A O 1
ATOM 5284 N N . GLN A 1 688 ? 5.656 -2.634 25.640 1.00 93.06 688 GLN A N 1
ATOM 5285 C CA . GLN A 1 688 ? 6.134 -1.771 24.555 1.00 93.06 688 GLN A CA 1
ATOM 5286 C C . GLN A 1 688 ? 5.842 -0.291 24.835 1.00 93.06 688 GLN A C 1
ATOM 5288 O O . GLN A 1 688 ? 6.689 0.561 24.568 1.00 93.06 688 GLN A O 1
ATOM 5293 N N . LEU A 1 689 ? 4.677 0.035 25.410 1.00 94.00 689 LEU A N 1
ATOM 5294 C CA . LEU A 1 689 ? 4.391 1.407 25.829 1.00 94.00 689 LEU A CA 1
ATOM 5295 C C . LEU A 1 689 ? 5.298 1.852 26.984 1.00 94.00 689 LEU A C 1
ATOM 5297 O O . LEU A 1 689 ? 5.769 2.985 26.963 1.00 94.00 689 LEU A O 1
ATOM 5301 N N . ALA A 1 690 ? 5.582 0.975 27.952 1.00 94.19 690 ALA A N 1
ATOM 5302 C CA . ALA A 1 690 ? 6.566 1.246 29.001 1.00 94.19 690 ALA A CA 1
ATOM 5303 C C . ALA A 1 690 ? 7.947 1.563 28.413 1.00 94.19 690 ALA A C 1
ATOM 5305 O O . ALA A 1 690 ? 8.594 2.528 28.806 1.00 94.19 690 ALA A O 1
ATOM 5306 N N . GLU A 1 691 ? 8.361 0.831 27.381 1.00 93.38 691 GLU A N 1
ATOM 5307 C CA . GLU A 1 691 ? 9.631 1.096 26.710 1.00 93.38 691 GLU A CA 1
ATOM 5308 C C . GLU A 1 691 ? 9.657 2.461 25.995 1.00 93.38 691 GLU A C 1
ATOM 5310 O O . GLU A 1 691 ? 10.679 3.152 25.984 1.00 93.38 691 GLU A O 1
ATOM 5315 N N . LEU A 1 692 ? 8.517 2.925 25.471 1.00 92.19 692 LEU A N 1
ATOM 5316 C CA . LEU A 1 692 ? 8.403 4.281 24.929 1.00 92.19 692 LEU A CA 1
ATOM 5317 C C . LEU A 1 692 ? 8.569 5.369 26.004 1.00 92.19 692 LEU A C 1
ATOM 5319 O O . LEU A 1 692 ? 9.092 6.436 25.677 1.00 92.19 692 LEU A O 1
ATOM 5323 N N . PHE A 1 693 ? 8.197 5.128 27.270 1.00 90.44 693 PHE A N 1
ATOM 5324 C CA . PHE A 1 693 ? 8.493 6.065 28.367 1.00 90.44 693 PHE A CA 1
ATOM 5325 C C . PHE A 1 693 ? 9.995 6.208 28.619 1.00 90.44 693 PHE A C 1
ATOM 5327 O O . PHE A 1 693 ? 10.454 7.313 28.909 1.00 90.44 693 PHE A O 1
ATOM 5334 N N . ASN A 1 694 ? 10.768 5.132 28.455 1.00 88.31 694 ASN A N 1
ATOM 5335 C CA . ASN A 1 694 ? 12.228 5.182 28.571 1.00 88.31 694 ASN A CA 1
ATOM 5336 C C . ASN A 1 694 ? 12.861 5.974 27.412 1.00 88.31 694 ASN A C 1
ATOM 5338 O O . ASN A 1 694 ? 13.893 6.629 27.587 1.00 88.31 694 ASN A O 1
ATOM 5342 N N . LEU A 1 695 ? 12.226 5.954 26.234 1.00 87.19 695 LEU A N 1
ATOM 5343 C CA . LEU A 1 695 ? 12.711 6.618 25.025 1.00 87.19 695 LEU A CA 1
ATOM 5344 C C . LEU A 1 695 ? 12.298 8.095 24.911 1.00 87.19 695 LEU A C 1
ATOM 5346 O O . LEU A 1 695 ? 13.114 8.916 24.489 1.00 87.19 695 LEU A O 1
ATOM 5350 N N . ALA A 1 696 ? 11.056 8.451 25.249 1.00 79.62 696 ALA A N 1
ATOM 5351 C CA . ALA A 1 696 ? 10.492 9.779 24.979 1.00 79.62 696 ALA A CA 1
ATOM 5352 C C . ALA A 1 696 ? 11.330 10.951 25.546 1.00 79.62 696 ALA A C 1
ATOM 5354 O O . ALA A 1 696 ? 11.595 11.898 24.797 1.00 79.62 696 ALA A O 1
ATOM 5355 N N . PRO A 1 697 ? 11.870 10.890 26.785 1.00 74.31 697 PRO A N 1
ATOM 5356 C CA . PRO A 1 697 ? 12.758 11.932 27.314 1.00 74.31 697 PRO A CA 1
ATOM 5357 C C . PRO A 1 697 ? 14.075 12.090 26.533 1.00 74.31 697 PRO A C 1
ATOM 5359 O O . PRO A 1 697 ? 14.721 13.135 26.606 1.00 74.31 697 PRO A O 1
ATOM 5362 N N . LEU A 1 698 ? 14.490 11.057 25.792 1.00 64.69 698 LEU A N 1
ATOM 5363 C CA . LEU A 1 698 ? 15.757 10.978 25.056 1.00 64.69 698 LEU A CA 1
ATOM 5364 C C . LEU A 1 698 ? 15.617 11.294 23.556 1.00 64.69 698 LEU A C 1
ATOM 5366 O O . LEU A 1 698 ? 16.631 11.332 22.849 1.00 64.69 698 LEU A O 1
ATOM 5370 N N . ALA A 1 699 ? 14.395 11.500 23.055 1.00 59.94 699 ALA A N 1
ATOM 5371 C CA . ALA A 1 699 ? 14.070 11.534 21.624 1.00 59.94 699 ALA A CA 1
ATOM 5372 C C . ALA A 1 699 ? 14.542 12.794 20.855 1.00 59.94 699 ALA A C 1
ATOM 5374 O O . ALA A 1 699 ? 14.292 12.926 19.663 1.00 59.94 699 ALA A O 1
ATOM 5375 N N . THR A 1 700 ? 15.300 13.701 21.471 1.00 54.97 700 THR A N 1
ATOM 5376 C CA . THR A 1 700 ? 15.738 14.998 20.905 1.00 54.97 700 THR A CA 1
ATOM 5377 C C . THR A 1 700 ? 16.930 14.932 19.926 1.00 54.97 700 THR A C 1
ATOM 5379 O O . THR A 1 700 ? 17.721 15.870 19.840 1.00 54.97 700 THR A O 1
ATOM 5382 N N . ARG A 1 701 ? 17.114 13.841 19.166 1.00 53.38 701 ARG A N 1
ATOM 5383 C CA . ARG A 1 701 ? 18.383 13.592 18.437 1.00 53.38 701 ARG A CA 1
ATOM 5384 C C . ARG A 1 701 ? 18.451 14.012 16.962 1.00 53.38 701 ARG A C 1
ATOM 5386 O O . ARG A 1 701 ? 19.531 13.903 16.385 1.00 53.38 701 ARG A O 1
ATOM 5393 N N . CYS A 1 702 ? 17.378 14.488 16.333 1.00 60.41 702 CYS A N 1
ATOM 5394 C CA . CYS A 1 702 ? 17.438 14.977 14.945 1.00 60.41 702 CYS A CA 1
ATOM 5395 C C . CYS A 1 702 ? 17.591 16.506 14.872 1.00 60.41 702 CYS A C 1
ATOM 5397 O O . CYS A 1 702 ? 17.140 17.230 15.760 1.00 60.41 702 CYS A O 1
ATOM 5399 N N . ALA A 1 703 ? 18.212 17.004 13.797 1.00 54.09 703 ALA A N 1
ATOM 5400 C CA . ALA A 1 703 ? 18.442 18.436 13.569 1.00 54.09 703 ALA A CA 1
ATOM 5401 C C . ALA A 1 703 ? 17.133 19.249 13.479 1.00 54.09 703 ALA A C 1
ATOM 5403 O O . ALA A 1 703 ? 17.134 20.464 13.659 1.00 54.09 703 ALA A O 1
ATOM 5404 N N . GLU A 1 704 ? 16.021 18.562 13.221 1.00 57.97 704 GLU A N 1
ATOM 5405 C CA . GLU A 1 704 ? 14.662 19.077 13.113 1.00 57.97 704 GLU A CA 1
ATOM 5406 C C . GLU A 1 704 ? 13.953 19.249 14.472 1.00 57.97 704 GLU A C 1
ATOM 5408 O O . GLU A 1 704 ? 12.859 19.808 14.506 1.00 57.97 704 GLU A O 1
ATOM 5413 N N . GLY A 1 705 ? 14.566 18.818 15.585 1.00 52.38 705 GLY A N 1
ATOM 5414 C CA . GLY A 1 705 ? 14.167 19.206 16.946 1.00 52.38 705 GLY A CA 1
ATOM 5415 C C . GLY A 1 705 ? 12.828 18.658 17.453 1.00 52.38 705 GLY A C 1
ATOM 5416 O O . GLY A 1 705 ? 12.253 19.239 18.370 1.00 52.38 705 GLY A O 1
ATOM 5417 N N . ALA A 1 706 ? 12.313 17.569 16.880 1.00 63.06 706 ALA A N 1
ATOM 5418 C CA . ALA A 1 706 ? 11.024 17.014 17.283 1.00 63.06 706 ALA A CA 1
ATOM 5419 C C . ALA A 1 706 ? 11.141 16.073 18.493 1.00 63.06 706 ALA A C 1
ATOM 5421 O O . ALA A 1 706 ? 11.815 15.048 18.428 1.00 63.06 706 ALA A O 1
ATOM 5422 N N . SER A 1 707 ? 10.444 16.402 19.580 1.00 73.00 707 SER A N 1
ATOM 5423 C CA . SER A 1 707 ? 10.092 15.468 20.654 1.00 73.00 707 SER A CA 1
ATOM 5424 C C . SER A 1 707 ? 8.704 14.890 20.393 1.00 73.00 707 SER A C 1
ATOM 5426 O O . SER A 1 707 ? 7.831 15.600 19.894 1.00 73.00 707 SER A O 1
ATOM 5428 N N . PHE A 1 708 ? 8.479 13.636 20.775 1.00 86.94 708 PHE A N 1
ATOM 5429 C CA . PHE A 1 708 ? 7.135 13.069 20.849 1.00 86.94 708 PHE A CA 1
ATOM 5430 C C . PHE A 1 708 ? 6.742 12.852 22.310 1.00 86.94 708 PHE A C 1
ATOM 5432 O O . PHE A 1 708 ? 7.592 12.565 23.153 1.00 86.94 708 PHE A O 1
ATOM 5439 N N . ALA A 1 709 ? 5.453 12.996 22.596 1.00 88.12 709 ALA A N 1
ATOM 5440 C CA . ALA A 1 709 ? 4.871 12.641 23.880 1.00 88.12 709 ALA A CA 1
ATOM 5441 C C . ALA A 1 709 ? 4.426 11.172 23.890 1.00 88.12 709 ALA A C 1
ATOM 5443 O O . ALA A 1 709 ? 4.158 10.570 22.847 1.00 88.12 709 ALA A O 1
ATOM 5444 N N . VAL A 1 710 ? 4.304 10.619 25.090 1.00 89.31 710 VAL A N 1
ATOM 5445 C CA . VAL A 1 710 ? 3.637 9.342 25.372 1.00 89.31 710 VAL A CA 1
ATOM 5446 C C . VAL A 1 710 ? 2.495 9.612 26.360 1.00 89.31 710 VAL A C 1
ATOM 5448 O O . VAL A 1 710 ? 2.475 10.682 26.968 1.00 89.31 710 VAL A O 1
ATOM 5451 N N . PRO A 1 711 ? 1.523 8.705 26.542 1.00 87.44 711 PRO A N 1
ATOM 5452 C CA . PRO A 1 711 ? 0.383 8.939 27.427 1.00 87.44 711 PRO A CA 1
ATOM 5453 C C . PRO A 1 711 ? 0.835 9.034 28.901 1.00 87.44 711 PRO A C 1
ATOM 5455 O O . PRO A 1 711 ? 0.941 8.013 29.570 1.00 87.44 711 PRO A O 1
ATOM 5458 N N . GLU A 1 712 ? 1.083 10.250 29.414 1.00 74.25 712 GLU A N 1
ATOM 5459 C CA . GLU A 1 712 ? 1.918 10.591 30.596 1.00 74.25 712 GLU A CA 1
ATOM 5460 C C . GLU A 1 712 ? 1.539 9.952 31.954 1.00 74.25 712 GLU A C 1
ATOM 5462 O O . GLU A 1 712 ? 2.201 10.191 32.963 1.00 74.25 712 GLU A O 1
ATOM 5467 N N . LYS A 1 713 ? 0.483 9.134 32.018 1.00 85.69 713 LYS A N 1
ATOM 5468 C CA . LYS A 1 713 ? -0.043 8.536 33.257 1.00 85.69 713 LYS A CA 1
ATOM 5469 C C . LYS A 1 713 ? -0.460 7.071 33.119 1.00 85.69 713 LYS A C 1
ATOM 5471 O O . LYS A 1 713 ? -1.157 6.555 33.992 1.00 85.69 713 LYS A O 1
ATOM 5476 N N . ALA A 1 714 ? -0.086 6.407 32.030 1.00 93.12 714 ALA A N 1
ATOM 5477 C CA . ALA A 1 714 ? -0.496 5.033 31.781 1.00 93.12 714 ALA A CA 1
ATOM 5478 C C . ALA A 1 714 ? 0.005 4.057 32.866 1.00 93.12 714 ALA A C 1
ATOM 5480 O O . ALA A 1 714 ? 1.105 4.199 33.403 1.00 93.12 714 ALA A O 1
ATOM 5481 N N . PHE A 1 715 ? -0.813 3.057 33.179 1.00 96.81 715 PHE A N 1
ATOM 5482 C CA . PHE A 1 715 ? -0.467 1.951 34.074 1.00 96.81 715 PHE A CA 1
ATOM 5483 C C . PHE A 1 715 ? -1.019 0.638 33.512 1.00 96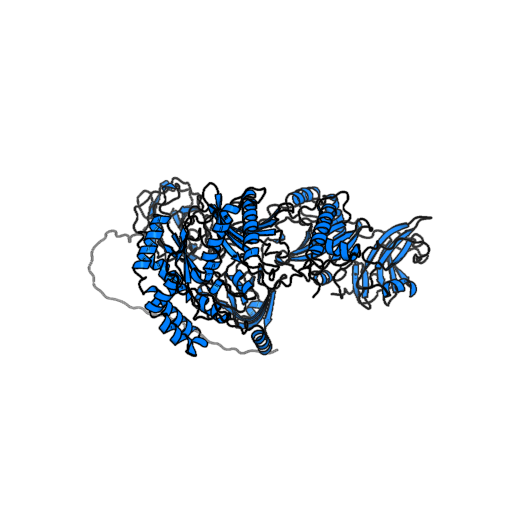.81 715 PHE A C 1
ATOM 5485 O O . PHE A 1 715 ? -1.827 0.646 32.581 1.00 96.81 715 PHE A O 1
ATOM 5492 N N . ALA A 1 716 ? -0.585 -0.495 34.057 1.00 97.88 716 ALA A N 1
ATOM 5493 C CA . ALA A 1 716 ? -1.074 -1.804 33.646 1.00 97.88 716 ALA A CA 1
ATOM 5494 C C . ALA A 1 716 ? -1.567 -2.659 34.816 1.00 97.88 716 ALA A C 1
ATOM 5496 O O . ALA A 1 716 ? -0.997 -2.646 35.909 1.00 97.88 716 ALA A O 1
ATOM 5497 N N . ILE A 1 717 ? -2.619 -3.430 34.544 1.00 98.44 717 ILE A N 1
ATOM 5498 C CA . ILE A 1 717 ? -3.164 -4.476 35.409 1.00 98.44 717 ILE A CA 1
ATOM 5499 C C . ILE A 1 717 ? -2.481 -5.803 35.024 1.00 98.44 717 ILE A C 1
ATOM 5501 O O . ILE A 1 717 ? -2.622 -6.228 33.869 1.00 98.44 717 ILE A O 1
ATOM 5505 N N . PRO A 1 718 ? -1.745 -6.459 35.944 1.00 98.12 718 PRO A N 1
ATOM 5506 C CA . PRO A 1 718 ? -1.043 -7.712 35.658 1.00 98.12 718 PRO A CA 1
ATOM 5507 C C . PRO A 1 718 ? -1.944 -8.889 35.265 1.00 98.12 718 PRO A C 1
ATOM 5509 O O . PRO A 1 718 ? -3.079 -9.013 35.733 1.00 98.12 718 PRO A O 1
ATOM 5512 N N . MET A 1 719 ? -1.386 -9.826 34.493 1.00 97.88 719 MET A N 1
ATOM 5513 C CA . MET A 1 719 ? -2.060 -11.051 34.031 1.00 97.88 719 MET A CA 1
ATOM 5514 C C . MET A 1 719 ? -2.524 -11.977 35.153 1.00 97.88 719 MET A C 1
ATOM 5516 O O . MET A 1 719 ? -3.488 -12.720 34.969 1.00 97.88 719 MET A O 1
ATOM 5520 N N . ARG A 1 720 ? -1.894 -11.928 36.331 1.00 97.69 720 ARG A N 1
ATOM 5521 C CA . ARG A 1 720 ? -2.329 -12.724 37.485 1.00 97.69 720 ARG A CA 1
ATOM 5522 C C . ARG A 1 720 ? -3.805 -12.508 37.818 1.00 97.69 720 ARG A C 1
ATOM 5524 O O . ARG A 1 720 ? -4.488 -13.467 38.169 1.00 97.69 720 ARG A O 1
ATOM 5531 N N . HIS A 1 721 ? -4.298 -11.277 37.691 1.00 98.31 721 HIS A N 1
ATOM 5532 C CA . HIS A 1 721 ? -5.698 -10.956 37.981 1.00 98.31 721 HIS A CA 1
ATOM 5533 C C . HIS A 1 721 ? -6.658 -11.594 36.982 1.00 98.31 721 HIS A C 1
ATOM 5535 O O . HIS A 1 721 ? -7.710 -12.086 37.379 1.00 98.31 721 HIS A O 1
ATOM 5541 N N . TYR A 1 722 ? -6.260 -11.681 35.709 1.00 98.25 722 TYR A N 1
ATOM 5542 C CA . TYR A 1 722 ? -6.993 -12.462 34.716 1.00 98.25 722 TYR A CA 1
ATOM 5543 C C . TYR A 1 722 ? -7.061 -13.941 35.109 1.00 98.25 722 TYR A C 1
ATOM 5545 O O . TYR A 1 722 ? -8.137 -14.527 35.066 1.00 98.25 722 TYR A O 1
ATOM 5553 N N . LEU A 1 723 ? -5.936 -14.542 35.513 1.00 98.25 723 LEU A N 1
ATOM 5554 C CA . LEU A 1 723 ? -5.893 -15.957 35.903 1.00 98.25 723 LEU A CA 1
ATOM 5555 C C . LEU A 1 723 ? -6.811 -16.238 37.101 1.00 98.25 723 LEU A C 1
ATOM 5557 O O . LEU A 1 723 ? -7.556 -17.220 37.093 1.00 98.25 723 LEU A O 1
ATOM 5561 N N . ASP A 1 724 ? -6.794 -15.355 38.103 1.00 98.19 724 ASP A N 1
ATOM 5562 C CA . ASP A 1 724 ? -7.668 -15.453 39.275 1.00 98.19 724 ASP A CA 1
ATOM 5563 C C . ASP A 1 724 ? -9.151 -15.354 38.872 1.00 98.19 724 ASP A C 1
ATOM 5565 O O . ASP A 1 724 ? -9.946 -16.214 39.254 1.00 98.19 724 ASP A O 1
ATOM 5569 N N . HIS A 1 725 ? -9.517 -14.375 38.035 1.00 98.56 725 HIS A N 1
ATOM 5570 C CA . HIS A 1 725 ? -10.890 -14.190 37.539 1.00 98.56 725 HIS A CA 1
ATOM 5571 C C . HIS A 1 725 ? -11.360 -15.350 36.644 1.00 98.56 725 HIS A C 1
ATOM 5573 O O . HIS A 1 725 ? -12.489 -15.836 36.754 1.00 98.56 725 HIS A O 1
ATOM 5579 N N . PHE A 1 726 ? -10.485 -15.848 35.769 1.00 98.25 726 PHE A N 1
ATOM 5580 C CA . PHE A 1 726 ? -10.768 -16.962 34.861 1.00 98.25 726 PHE A CA 1
ATOM 5581 C C . PHE A 1 726 ? -10.997 -18.277 35.616 1.00 98.25 726 PHE A C 1
ATOM 5583 O O . PHE A 1 726 ? -11.905 -19.043 35.279 1.00 98.25 726 PHE A O 1
ATOM 5590 N N . SER A 1 727 ? -10.230 -18.511 36.684 1.00 98.06 727 SER A N 1
ATOM 5591 C CA . SER A 1 727 ? -10.456 -19.639 37.585 1.00 98.06 727 SER A CA 1
ATOM 5592 C C . SER A 1 727 ? -11.729 -19.454 38.419 1.00 98.06 727 SER A C 1
ATOM 5594 O O . SER A 1 727 ? -12.520 -20.392 38.528 1.00 98.06 727 SER A O 1
ATOM 5596 N N . ALA A 1 728 ? -11.939 -18.278 39.022 1.00 98.12 728 ALA A N 1
ATOM 5597 C CA . ALA A 1 728 ? -13.047 -18.020 39.950 1.00 98.12 728 ALA A CA 1
ATOM 5598 C C . ALA A 1 728 ? -14.424 -18.010 39.265 1.00 98.12 728 ALA A C 1
ATOM 5600 O O . ALA A 1 728 ? -15.407 -18.469 39.848 1.00 98.12 728 ALA A O 1
ATOM 5601 N N . SER A 1 729 ? -14.486 -17.579 38.002 1.00 98.31 729 SER A N 1
ATOM 5602 C CA . SER A 1 729 ? -15.690 -17.669 37.163 1.00 98.31 729 SER A CA 1
ATOM 5603 C C . SER A 1 729 ? -16.079 -19.107 36.790 1.00 98.31 729 SER A C 1
ATOM 5605 O O . SER A 1 729 ? -17.181 -19.340 36.298 1.00 98.31 729 SER A O 1
ATOM 5607 N N . GLY A 1 730 ? -15.184 -20.084 36.990 1.00 98.31 730 GLY A N 1
ATOM 5608 C CA . GLY A 1 730 ? -15.353 -21.471 36.549 1.00 98.31 730 GLY A CA 1
ATOM 5609 C C . GLY A 1 730 ? -15.114 -21.687 35.050 1.00 98.31 730 GLY A C 1
ATOM 5610 O O . GLY A 1 730 ? -15.130 -22.833 34.591 1.00 98.31 730 GLY A O 1
ATOM 5611 N N . ALA A 1 731 ? -14.858 -20.618 34.290 1.00 97.75 731 ALA A N 1
ATOM 5612 C CA . ALA A 1 731 ? -14.649 -20.679 32.848 1.00 97.75 731 ALA A CA 1
ATOM 5613 C C . ALA A 1 731 ? -13.412 -21.516 32.484 1.00 97.75 731 ALA A C 1
ATOM 5615 O O . ALA A 1 731 ? -13.457 -22.271 31.515 1.00 97.75 731 ALA A O 1
ATOM 5616 N N . GLN A 1 732 ? -12.349 -21.462 33.298 1.00 97.25 732 GLN A N 1
ATOM 5617 C CA . GLN A 1 732 ? -11.149 -22.283 33.103 1.00 97.25 732 GLN A CA 1
ATOM 5618 C C . GLN A 1 732 ? -11.457 -23.782 33.119 1.00 97.25 732 GLN A C 1
ATOM 5620 O O . GLN A 1 732 ? -11.102 -24.502 32.186 1.00 97.25 732 GLN A O 1
ATOM 5625 N N . ALA A 1 733 ? -12.131 -24.257 34.168 1.00 97.38 733 ALA A N 1
ATOM 5626 C CA . ALA A 1 733 ? -12.443 -25.674 34.321 1.00 97.38 733 ALA A CA 1
ATOM 5627 C C . ALA A 1 733 ? -13.378 -26.170 33.207 1.00 97.38 733 ALA A C 1
ATOM 5629 O O . ALA A 1 733 ? -13.165 -27.257 32.669 1.00 97.38 733 ALA A O 1
ATOM 5630 N N . TYR A 1 734 ? -14.376 -25.358 32.841 1.00 97.94 734 TYR A N 1
ATOM 5631 C CA . TYR A 1 734 ? -15.282 -25.643 31.731 1.00 97.94 734 TYR A CA 1
ATOM 5632 C C . TYR A 1 734 ? -14.523 -25.765 30.404 1.00 97.94 734 TYR A C 1
ATOM 5634 O O . TYR A 1 734 ? -14.603 -26.793 29.733 1.00 97.94 734 TYR A O 1
ATOM 5642 N N . LEU A 1 735 ? -13.726 -24.754 30.051 1.00 95.44 735 LEU A N 1
ATOM 5643 C CA . LEU A 1 735 ? -13.066 -24.705 28.753 1.00 95.44 735 LEU A CA 1
ATOM 5644 C C . LEU A 1 735 ? -12.006 -25.805 28.596 1.00 95.44 735 LEU A C 1
ATOM 5646 O O . LEU A 1 735 ? -11.944 -26.444 27.548 1.00 95.44 735 LEU A O 1
ATOM 5650 N N . MET A 1 736 ? -11.227 -26.097 29.645 1.00 93.81 736 MET A N 1
ATOM 5651 C CA . MET A 1 736 ? -10.257 -27.201 29.624 1.00 93.81 736 MET A CA 1
ATOM 5652 C C . MET A 1 736 ? -10.928 -28.566 29.404 1.00 93.81 736 MET A C 1
ATOM 5654 O O . MET A 1 736 ? -10.367 -29.418 28.713 1.00 93.81 736 MET A O 1
ATOM 5658 N N . ALA A 1 737 ? -12.123 -28.782 29.966 1.00 95.88 737 ALA A N 1
ATOM 5659 C CA . ALA A 1 737 ? -12.880 -30.015 29.764 1.00 95.88 737 ALA A CA 1
ATOM 5660 C C . ALA A 1 737 ? -13.423 -30.128 28.329 1.00 95.88 737 ALA A C 1
ATOM 5662 O O . ALA A 1 737 ? -13.332 -31.193 27.719 1.00 95.88 737 ALA A O 1
ATOM 5663 N N . GLU A 1 738 ? -13.947 -29.034 27.774 1.00 96.88 738 GLU A N 1
ATOM 5664 C CA . GLU A 1 738 ? -14.501 -29.002 26.417 1.00 96.88 738 GLU A CA 1
ATOM 5665 C C . GLU A 1 738 ? -13.427 -29.132 25.332 1.00 96.88 738 GLU A C 1
ATOM 5667 O O . GLU A 1 738 ? -13.588 -29.905 24.389 1.00 96.88 738 GLU A O 1
ATOM 5672 N N . MET A 1 739 ? -12.280 -28.468 25.494 1.00 93.38 739 MET A N 1
ATOM 5673 C CA . MET A 1 739 ? -11.159 -28.543 24.546 1.00 93.38 739 MET A CA 1
ATOM 5674 C C . MET A 1 739 ? -10.549 -29.948 24.421 1.00 93.38 739 MET A C 1
ATOM 5676 O O . MET A 1 739 ? -9.916 -30.270 23.412 1.00 93.38 739 MET A O 1
ATOM 5680 N N . ALA A 1 740 ? -10.733 -30.803 25.431 1.00 92.88 740 ALA A N 1
ATOM 5681 C CA . ALA A 1 740 ? -10.302 -32.197 25.381 1.00 92.88 740 ALA A CA 1
ATOM 5682 C C . ALA A 1 740 ? -11.202 -33.070 24.484 1.00 92.88 740 ALA A C 1
ATOM 5684 O O . ALA A 1 740 ? -10.773 -34.146 24.056 1.00 92.88 740 ALA A O 1
ATOM 5685 N N . GLN A 1 741 ? -12.428 -32.625 24.186 1.00 93.75 741 GLN A N 1
ATOM 5686 C CA . GLN A 1 741 ? -13.394 -33.381 23.394 1.00 93.75 741 GLN A CA 1
ATOM 5687 C C . GLN A 1 741 ? -13.062 -33.346 21.898 1.00 93.75 741 GLN A C 1
ATOM 5689 O O . GLN A 1 741 ? -12.619 -32.337 21.353 1.00 93.75 741 GLN A O 1
ATOM 5694 N N . GLU A 1 742 ? -13.335 -34.449 21.199 1.00 92.12 742 GLU A N 1
ATOM 5695 C CA . GLU A 1 742 ? -13.087 -34.540 19.753 1.00 92.12 742 GLU A CA 1
ATOM 5696 C C . GLU A 1 742 ? -14.017 -33.629 18.940 1.00 92.12 742 GLU A C 1
ATOM 5698 O O . GLU A 1 742 ? -13.607 -33.060 17.929 1.00 92.12 742 GLU A O 1
ATOM 5703 N N . LEU A 1 743 ? -15.251 -33.425 19.417 1.00 91.38 743 LEU A N 1
ATOM 5704 C CA . LEU A 1 743 ? -16.205 -32.496 18.806 1.00 91.38 743 LEU A CA 1
ATOM 5705 C C . LEU A 1 743 ? -15.659 -31.069 18.780 1.00 91.38 743 LEU A C 1
ATOM 5707 O O . LEU A 1 743 ? -15.739 -30.411 17.753 1.00 91.38 743 LEU A O 1
ATOM 5711 N N . PHE A 1 744 ? -15.017 -30.612 19.856 1.00 91.25 744 PHE A N 1
ATOM 5712 C CA . PHE A 1 744 ? -14.422 -29.278 19.889 1.00 91.25 744 PHE A CA 1
ATOM 5713 C C . PHE A 1 744 ? -13.331 -29.100 18.824 1.00 91.25 744 PHE A C 1
ATOM 5715 O O . PHE A 1 744 ? -13.208 -28.029 18.237 1.00 91.25 744 PHE A O 1
ATOM 5722 N N . LYS A 1 745 ? -12.561 -30.149 18.519 1.00 84.19 745 LYS A N 1
ATOM 5723 C CA . LYS A 1 745 ? -11.494 -30.100 17.505 1.00 84.19 745 LYS A CA 1
ATOM 5724 C C . LYS A 1 745 ? -12.025 -30.161 16.074 1.00 84.19 745 LYS A C 1
ATOM 5726 O O . LYS A 1 745 ? -11.413 -29.593 15.174 1.00 84.19 745 LYS A O 1
ATOM 5731 N N . THR A 1 746 ? -13.143 -30.850 15.862 1.00 79.25 746 THR A N 1
ATOM 5732 C CA . THR A 1 746 ? -13.639 -31.203 14.521 1.00 79.25 746 THR A CA 1
ATOM 5733 C C . THR A 1 746 ? -14.855 -30.392 14.072 1.00 79.25 746 THR A C 1
ATOM 5735 O O . THR A 1 746 ? -15.039 -30.212 12.871 1.00 79.25 746 THR A O 1
ATOM 5738 N N . ASP A 1 747 ? -15.645 -29.854 15.002 1.00 80.81 747 ASP A N 1
ATOM 5739 C CA . ASP A 1 747 ? -16.882 -29.117 14.736 1.00 80.81 747 ASP A CA 1
ATOM 5740 C C . ASP A 1 747 ? -16.742 -27.639 15.142 1.00 80.81 747 ASP A C 1
ATOM 5742 O O . ASP A 1 747 ? -16.622 -27.285 16.319 1.00 80.81 747 ASP A O 1
ATOM 5746 N N . VAL A 1 748 ? -16.752 -26.760 14.136 1.00 79.00 748 VAL A N 1
ATOM 5747 C CA . VAL A 1 748 ? -16.606 -25.305 14.305 1.00 79.00 748 VAL A CA 1
ATOM 5748 C C . VAL A 1 748 ? -17.806 -24.699 15.042 1.00 79.00 748 VAL A C 1
ATOM 5750 O O . VAL A 1 748 ? -17.632 -23.807 15.873 1.00 79.00 748 VAL A O 1
ATOM 5753 N N . SER A 1 749 ? -19.024 -25.180 14.774 1.00 81.75 749 SER A N 1
ATOM 5754 C CA . SER A 1 749 ? -20.245 -24.666 15.404 1.00 81.75 749 SER A CA 1
ATOM 5755 C C . SER A 1 749 ? -20.276 -25.009 16.888 1.00 81.75 749 SER A C 1
ATOM 5757 O O . SER A 1 749 ? -20.530 -24.131 17.714 1.00 81.75 749 SER A O 1
ATOM 5759 N N . TYR A 1 750 ? -19.939 -26.253 17.233 1.00 88.56 750 TYR A N 1
ATOM 5760 C CA . TYR A 1 750 ? -19.807 -26.685 18.622 1.00 88.56 750 TYR A CA 1
ATOM 5761 C C . TYR A 1 750 ? -18.768 -25.843 19.366 1.00 88.56 750 TYR A C 1
ATOM 5763 O O . TYR A 1 750 ? -19.044 -25.281 20.428 1.00 88.56 750 TYR A O 1
ATOM 5771 N N . ARG A 1 751 ? -17.582 -25.691 18.769 1.00 90.75 751 ARG A N 1
ATOM 5772 C CA . ARG A 1 751 ? -16.496 -24.890 19.333 1.00 90.75 751 ARG A CA 1
ATOM 5773 C C . ARG A 1 751 ? -16.896 -23.434 19.563 1.00 90.75 751 ARG A C 1
ATOM 5775 O O . ARG A 1 751 ? -16.608 -22.888 20.627 1.00 90.75 751 ARG A O 1
ATOM 5782 N N . ARG A 1 752 ? -17.605 -22.816 18.616 1.00 88.38 752 ARG A N 1
ATOM 5783 C CA . ARG A 1 752 ? -18.128 -21.450 18.755 1.00 88.38 752 ARG A CA 1
ATOM 5784 C C . ARG A 1 752 ? -19.075 -21.317 19.945 1.00 88.38 752 ARG A C 1
ATOM 5786 O O . ARG A 1 752 ? -18.945 -20.365 20.712 1.00 88.38 752 ARG A O 1
ATOM 5793 N N . THR A 1 753 ? -19.991 -22.269 20.124 1.00 92.69 753 THR A N 1
ATOM 5794 C CA . THR A 1 753 ? -20.888 -22.294 21.288 1.00 92.69 753 THR A CA 1
ATOM 5795 C C . THR A 1 753 ? -20.100 -22.407 22.590 1.00 92.69 753 THR A C 1
ATOM 5797 O O . THR A 1 753 ? -20.337 -21.622 23.504 1.00 92.69 753 THR A O 1
ATOM 5800 N N . VAL A 1 754 ? -19.123 -23.317 22.661 1.00 96.25 754 VAL A N 1
ATOM 5801 C CA . VAL A 1 754 ? -18.279 -23.496 23.852 1.00 96.25 754 VAL A CA 1
ATOM 5802 C C . VAL A 1 754 ? -17.532 -22.211 24.212 1.00 96.25 754 VAL A C 1
ATOM 5804 O O . VAL A 1 754 ? -17.583 -21.776 25.364 1.00 96.25 754 VAL A O 1
ATOM 5807 N N . LEU A 1 755 ? -16.864 -21.586 23.238 1.00 95.50 755 LEU A N 1
ATOM 5808 C CA . LEU A 1 755 ? -16.113 -20.349 23.458 1.00 95.50 755 LEU A CA 1
ATOM 5809 C C . LEU A 1 755 ? -17.035 -19.221 23.930 1.00 95.50 755 LEU A C 1
ATOM 5811 O O . LEU A 1 755 ? -16.728 -18.557 24.918 1.00 95.50 755 LEU A O 1
ATOM 5815 N N . HIS A 1 756 ? -18.207 -19.066 23.308 1.00 94.75 756 HIS A N 1
ATOM 5816 C CA . HIS A 1 756 ? -19.195 -18.078 23.737 1.00 94.75 756 HIS A CA 1
ATOM 5817 C C . HIS A 1 756 ? -19.677 -18.321 25.176 1.00 94.75 756 HIS A C 1
ATOM 5819 O O . HIS A 1 756 ? -19.770 -17.380 25.962 1.00 94.75 756 HIS A O 1
ATOM 5825 N N . THR A 1 757 ? -19.929 -19.573 25.570 1.00 97.81 757 THR A N 1
ATOM 5826 C CA . THR A 1 757 ? -20.289 -19.901 26.958 1.00 97.81 757 THR A CA 1
ATOM 5827 C C . THR A 1 757 ? -19.183 -19.503 27.937 1.00 97.81 757 THR A C 1
ATOM 5829 O O . THR A 1 757 ? -19.477 -18.861 28.943 1.00 97.81 757 THR A O 1
ATOM 5832 N N . ALA A 1 758 ? -17.916 -19.807 27.635 1.00 97.69 758 ALA A N 1
ATOM 5833 C CA . ALA A 1 758 ? -16.790 -19.412 28.485 1.00 97.69 758 ALA A CA 1
ATOM 5834 C C . ALA A 1 758 ? -16.679 -17.881 28.622 1.00 97.69 758 ALA A C 1
ATOM 5836 O O . ALA A 1 758 ? -16.440 -17.376 29.719 1.00 97.69 758 ALA A O 1
ATOM 5837 N N . GLN A 1 759 ? -16.923 -17.133 27.542 1.00 97.81 759 GLN A N 1
ATOM 5838 C CA . GLN A 1 759 ? -16.982 -15.669 27.585 1.00 97.81 759 GLN A CA 1
ATOM 5839 C C . GLN A 1 759 ? -18.093 -15.160 28.503 1.00 97.81 759 GLN A C 1
ATOM 5841 O O . GLN A 1 759 ? -17.841 -14.287 29.329 1.00 97.81 759 GLN A O 1
ATOM 5846 N N . GLN A 1 760 ? -19.305 -15.717 28.403 1.00 98.12 760 GLN A N 1
ATOM 5847 C CA . GLN A 1 760 ? -20.422 -15.317 29.264 1.00 98.12 760 GLN A CA 1
ATOM 5848 C C . GLN A 1 760 ? -20.130 -15.590 30.744 1.00 98.12 760 GLN A C 1
ATOM 5850 O O . GLN A 1 760 ? -20.455 -14.762 31.590 1.00 98.12 760 GLN A O 1
ATOM 5855 N N . MET A 1 761 ? -19.454 -16.697 31.062 1.00 98.56 761 MET A N 1
ATOM 5856 C CA . MET A 1 761 ? -19.013 -16.986 32.432 1.00 98.56 761 MET A CA 1
ATOM 5857 C C . MET A 1 761 ? -18.037 -15.920 32.958 1.00 98.56 761 MET A C 1
ATOM 5859 O O . MET A 1 761 ? -18.180 -15.469 34.093 1.00 98.56 761 MET A O 1
ATOM 5863 N N . ILE A 1 762 ? -17.081 -15.476 32.131 1.00 98.44 762 ILE A N 1
ATOM 5864 C CA . ILE A 1 762 ? -16.130 -14.405 32.482 1.00 98.44 762 ILE A CA 1
ATOM 5865 C C . ILE A 1 762 ? -16.848 -13.060 32.662 1.00 98.44 762 ILE A C 1
ATOM 5867 O O . ILE A 1 762 ? -16.564 -12.348 33.624 1.00 98.44 762 ILE A O 1
ATOM 5871 N N . LEU A 1 763 ? -17.776 -12.727 31.758 1.00 97.88 763 LEU A N 1
ATOM 5872 C CA . LEU A 1 763 ? -18.534 -11.471 31.767 1.00 97.88 763 LEU A CA 1
ATOM 5873 C C . LEU A 1 763 ? -19.484 -11.360 32.961 1.00 97.88 763 LEU A C 1
ATOM 5875 O O . LEU A 1 763 ? -19.659 -10.275 33.496 1.00 97.88 763 LEU A O 1
ATOM 5879 N N . GLN A 1 764 ? -20.108 -12.459 33.383 1.00 97.50 764 GLN A N 1
ATOM 5880 C CA . GLN A 1 764 ? -21.095 -12.445 34.467 1.00 97.50 764 GLN A CA 1
ATOM 5881 C C . GLN A 1 764 ? -20.461 -12.513 35.860 1.00 97.50 764 GLN A C 1
ATOM 5883 O O . GLN A 1 764 ? -21.089 -12.101 36.836 1.00 97.50 764 GLN A O 1
ATOM 5888 N N . HIS A 1 765 ? -19.233 -13.024 35.976 1.00 98.19 765 HIS A N 1
ATOM 5889 C CA . HIS A 1 765 ? -18.528 -13.065 37.254 1.00 98.19 765 HIS A CA 1
ATOM 5890 C C . HIS A 1 765 ? -18.097 -11.648 37.674 1.00 98.19 765 HIS A C 1
ATOM 5892 O O . HIS A 1 765 ? -17.562 -10.924 36.831 1.00 98.19 765 HIS A O 1
ATOM 5898 N N . PRO A 1 766 ? -18.324 -11.224 38.932 1.00 97.94 766 PRO A N 1
ATOM 5899 C CA . PRO A 1 766 ? -17.862 -9.923 39.410 1.00 97.94 766 PRO A CA 1
ATOM 5900 C C . PRO A 1 766 ? -16.333 -9.882 39.495 1.00 97.94 766 PRO A C 1
ATOM 5902 O O . PRO A 1 766 ? -15.696 -10.902 39.769 1.00 97.94 766 PRO A O 1
ATOM 5905 N N . VAL A 1 767 ? -15.743 -8.710 39.272 1.00 97.94 767 VAL A N 1
ATOM 5906 C CA . VAL A 1 767 ? -14.303 -8.498 39.497 1.00 97.94 767 VAL A CA 1
ATOM 5907 C C . VAL A 1 767 ? -14.022 -8.537 41.004 1.00 97.94 767 VAL A C 1
ATOM 5909 O O . VAL A 1 767 ? -14.869 -8.158 41.815 1.00 97.94 767 VAL A O 1
ATOM 5912 N N . ASP A 1 768 ? -12.832 -9.001 41.402 1.00 98.06 768 ASP A N 1
ATOM 5913 C CA . ASP A 1 768 ? -12.413 -8.950 42.807 1.00 98.06 768 ASP A CA 1
ATOM 5914 C C . ASP A 1 768 ? -12.556 -7.525 43.365 1.00 98.06 768 ASP A C 1
ATOM 5916 O O . ASP A 1 768 ? -12.027 -6.563 42.808 1.00 98.06 768 ASP A O 1
ATOM 5920 N N . ALA A 1 769 ? -13.281 -7.392 44.476 1.00 97.81 769 ALA A N 1
ATOM 5921 C CA . ALA A 1 769 ? -13.677 -6.088 44.997 1.00 97.81 769 ALA A CA 1
ATOM 5922 C C . ALA A 1 769 ? -12.486 -5.228 45.453 1.00 97.81 769 ALA A C 1
ATOM 5924 O O . ALA A 1 769 ? -12.573 -4.001 45.409 1.00 97.81 769 ALA A O 1
ATOM 5925 N N . LEU A 1 770 ? -11.381 -5.845 45.897 1.00 97.19 770 LEU A N 1
ATOM 5926 C CA . LEU A 1 770 ? -10.181 -5.103 46.289 1.00 97.19 770 LEU A CA 1
ATOM 5927 C C . LEU A 1 770 ? -9.444 -4.587 45.056 1.00 97.19 770 LEU A C 1
ATOM 5929 O O . LEU A 1 770 ? -9.050 -3.423 45.037 1.00 97.19 770 LEU A O 1
ATOM 5933 N N . LEU A 1 771 ? -9.311 -5.424 44.025 1.00 98.00 771 LEU A N 1
ATOM 5934 C CA . LEU A 1 771 ? -8.744 -5.012 42.744 1.00 98.00 771 LEU A CA 1
ATOM 5935 C C . LEU A 1 771 ? -9.571 -3.900 42.093 1.00 98.00 771 LEU A C 1
ATOM 5937 O O . LEU A 1 771 ? -9.001 -2.911 41.641 1.00 98.00 771 LEU A O 1
ATOM 5941 N N . LEU A 1 772 ? -10.899 -4.045 42.043 1.00 97.88 772 LEU A N 1
ATOM 5942 C CA . LEU A 1 772 ? -11.775 -3.047 41.429 1.00 97.88 772 LEU A CA 1
ATOM 5943 C C . LEU A 1 772 ? -11.607 -1.684 42.113 1.00 97.88 772 LEU A C 1
ATOM 5945 O O . LEU A 1 772 ? -11.357 -0.691 41.435 1.00 97.88 772 LEU A O 1
ATOM 5949 N N . ALA A 1 773 ? -11.628 -1.656 43.450 1.00 97.12 773 ALA A N 1
ATOM 5950 C CA . ALA A 1 773 ? -11.404 -0.432 44.215 1.00 97.12 773 ALA A CA 1
ATOM 5951 C C . ALA A 1 773 ? -9.999 0.163 43.994 1.00 97.12 773 ALA A C 1
ATOM 5953 O O . ALA A 1 773 ? -9.850 1.384 43.934 1.00 97.12 773 ALA A O 1
ATOM 5954 N N . GLU A 1 774 ? -8.963 -0.674 43.861 1.00 97.75 774 GLU A N 1
ATOM 5955 C CA . GLU A 1 774 ? -7.596 -0.229 43.553 1.00 97.75 774 GLU A CA 1
ATOM 5956 C C . GLU A 1 774 ? -7.514 0.419 42.162 1.00 97.75 774 GLU A C 1
ATOM 5958 O O . GLU A 1 774 ? -6.930 1.495 42.013 1.00 97.75 774 GLU A O 1
ATOM 5963 N N . VAL A 1 775 ? -8.135 -0.196 41.151 1.00 97.38 775 VAL A N 1
ATOM 5964 C CA . VAL A 1 775 ? -8.158 0.312 39.772 1.00 97.38 775 VAL A CA 1
ATOM 5965 C C . VAL A 1 775 ? -8.979 1.596 39.673 1.00 97.38 775 VAL A C 1
ATOM 5967 O O . VAL A 1 775 ? -8.502 2.563 39.084 1.00 97.38 775 VAL A O 1
ATOM 5970 N N . GLU A 1 776 ? -10.169 1.656 40.274 1.00 96.62 776 GLU A N 1
ATOM 5971 C CA . GLU A 1 776 ? -10.998 2.870 40.305 1.00 96.62 776 GLU A CA 1
ATOM 5972 C C . GLU A 1 776 ? -10.281 4.026 41.009 1.00 96.62 776 GLU A C 1
ATOM 5974 O O . GLU A 1 776 ? -10.283 5.152 40.509 1.00 96.62 776 GLU A O 1
ATOM 5979 N N . ALA A 1 777 ? -9.594 3.752 42.124 1.00 96.12 777 ALA A N 1
ATOM 5980 C CA . ALA A 1 777 ? -8.784 4.752 42.814 1.00 96.12 777 ALA A CA 1
ATOM 5981 C C . ALA A 1 777 ? -7.611 5.236 41.947 1.00 96.12 777 ALA A C 1
ATOM 5983 O O . ALA A 1 777 ? -7.355 6.441 41.888 1.00 96.12 777 ALA A O 1
ATOM 5984 N N . ALA A 1 778 ? -6.921 4.329 41.247 1.00 95.75 778 ALA A N 1
ATOM 5985 C CA . ALA A 1 778 ? -5.843 4.685 40.327 1.00 95.75 778 ALA A CA 1
ATOM 5986 C C . ALA A 1 778 ? -6.352 5.527 39.146 1.00 95.75 778 ALA A C 1
ATOM 5988 O O . ALA A 1 778 ? -5.709 6.515 38.779 1.00 95.75 778 ALA A O 1
ATOM 5989 N N . VAL A 1 779 ? -7.516 5.179 38.584 1.00 94.88 779 VAL A N 1
ATOM 5990 C CA . VAL A 1 779 ? -8.166 5.938 37.507 1.00 94.88 779 VAL A CA 1
ATOM 5991 C C . VAL A 1 779 ? -8.549 7.333 37.994 1.00 94.88 779 VAL A C 1
ATOM 5993 O O . VAL A 1 779 ? -8.115 8.315 37.395 1.00 94.88 779 VAL A O 1
ATOM 5996 N N . ALA A 1 780 ? -9.261 7.442 39.117 1.00 93.75 780 ALA A N 1
ATOM 5997 C CA . ALA A 1 780 ? -9.668 8.728 39.681 1.00 93.75 780 ALA A CA 1
ATOM 5998 C C . ALA A 1 780 ? -8.459 9.611 40.040 1.00 93.75 780 ALA A C 1
ATOM 6000 O O . ALA A 1 780 ? -8.464 10.814 39.785 1.00 93.75 780 ALA A O 1
ATOM 6001 N N . GLN A 1 781 ? -7.390 9.024 40.589 1.00 94.00 781 GLN A N 1
ATOM 6002 C CA . GLN A 1 781 ? -6.176 9.759 40.950 1.00 94.00 781 GLN A CA 1
ATOM 6003 C C . GLN A 1 781 ? -5.419 10.282 39.722 1.00 94.00 781 GLN A C 1
ATOM 6005 O O . GLN A 1 781 ? -4.923 11.410 39.740 1.00 94.00 781 GLN A O 1
ATOM 6010 N N . LYS A 1 782 ? -5.266 9.458 38.679 1.00 92.12 782 LYS A N 1
ATOM 6011 C CA . LYS A 1 782 ? -4.455 9.800 37.502 1.00 92.12 782 LYS A CA 1
ATOM 6012 C C . LYS A 1 782 ? -5.250 10.629 36.484 1.00 92.12 782 LYS A C 1
ATOM 6014 O O . LYS A 1 782 ? -4.691 11.572 35.919 1.00 92.12 782 LYS A O 1
ATOM 6019 N N . PHE A 1 783 ? -6.527 10.325 36.277 1.00 90.69 783 PHE A N 1
ATOM 6020 C CA . PHE A 1 783 ? -7.345 10.866 35.183 1.00 90.69 783 PHE A CA 1
ATOM 6021 C C . PHE A 1 783 ? -8.560 11.686 35.650 1.00 90.69 783 PHE A C 1
ATOM 6023 O O . PHE A 1 783 ? -9.146 12.396 34.845 1.00 90.69 783 PHE A O 1
ATOM 6030 N N . GLY A 1 784 ? -8.920 11.674 36.937 1.00 88.12 784 GLY A N 1
ATOM 6031 C CA . GLY A 1 784 ? -10.081 12.427 37.422 1.00 88.12 784 GLY A CA 1
ATOM 6032 C C . GLY A 1 784 ? -11.387 11.898 36.827 1.00 88.12 784 GLY A C 1
ATOM 6033 O O . GLY A 1 784 ? -11.670 10.708 36.944 1.00 88.12 784 GLY A O 1
ATOM 6034 N N . SER A 1 785 ? -12.167 12.786 36.208 1.00 82.94 785 SER A N 1
ATOM 6035 C CA . SER A 1 785 ? -13.377 12.449 35.445 1.00 82.94 785 SER A CA 1
ATOM 6036 C C . SER A 1 785 ? -13.103 12.223 33.955 1.00 82.94 785 SER A C 1
ATOM 6038 O O . SER A 1 785 ? -14.042 12.060 33.187 1.00 82.94 785 SER A O 1
ATOM 6040 N N . ASP A 1 786 ? -11.842 12.245 33.511 1.00 83.88 786 ASP A N 1
ATOM 6041 C CA . ASP A 1 786 ? -11.540 12.000 32.104 1.00 83.88 786 ASP A CA 1
ATOM 6042 C C . ASP A 1 786 ? -11.855 10.545 31.734 1.00 83.88 786 ASP A C 1
ATOM 6044 O O . ASP A 1 786 ? -11.513 9.599 32.453 1.00 83.88 786 ASP A O 1
ATOM 6048 N N . ARG A 1 787 ? -12.424 10.362 30.541 1.00 87.00 787 ARG A N 1
ATOM 6049 C CA . ARG A 1 787 ? -12.602 9.048 29.920 1.00 87.00 787 ARG A CA 1
ATOM 6050 C C . ARG A 1 787 ? -11.248 8.342 29.775 1.00 87.00 787 ARG A C 1
ATOM 6052 O O . ARG A 1 787 ? -10.263 8.928 29.318 1.00 87.00 787 ARG A O 1
ATOM 6059 N N . VAL A 1 788 ? -11.201 7.054 30.099 1.00 91.12 788 VAL A N 1
ATOM 6060 C CA . VAL A 1 788 ? -10.002 6.205 30.004 1.00 91.12 788 VAL A CA 1
ATOM 6061 C C . VAL A 1 788 ? -10.233 5.009 29.087 1.00 91.12 788 VAL A C 1
ATOM 6063 O O . VAL A 1 788 ? -11.360 4.558 28.894 1.00 91.12 788 VAL A O 1
ATOM 6066 N N . ARG A 1 789 ? -9.152 4.477 28.512 1.00 91.50 789 ARG A N 1
ATOM 6067 C CA . ARG A 1 789 ? -9.157 3.293 27.649 1.00 91.50 789 ARG A CA 1
ATOM 6068 C C . ARG A 1 789 ? -8.476 2.118 28.343 1.00 91.50 789 ARG A C 1
ATOM 6070 O O . ARG A 1 789 ? -7.327 2.226 28.764 1.00 91.50 789 ARG A O 1
ATOM 6077 N N . PHE A 1 790 ? -9.174 0.987 28.373 1.00 95.56 790 PHE A N 1
ATOM 6078 C CA . PHE A 1 790 ? -8.714 -0.324 28.819 1.00 95.56 790 PHE A CA 1
ATOM 6079 C C . PHE A 1 790 ? -8.375 -1.153 27.573 1.00 95.56 790 PHE A C 1
ATOM 6081 O O . PHE A 1 790 ? -9.265 -1.629 26.863 1.00 95.56 790 PHE A O 1
ATOM 6088 N N . ARG A 1 791 ? -7.083 -1.281 27.255 1.00 93.19 791 ARG A N 1
ATOM 6089 C CA . ARG A 1 791 ? -6.582 -2.020 26.085 1.00 93.19 791 ARG A CA 1
ATOM 6090 C C . ARG A 1 791 ? -6.090 -3.407 26.483 1.00 93.19 791 ARG A C 1
ATOM 6092 O O . ARG A 1 791 ? -5.291 -3.553 27.404 1.00 93.19 791 ARG A O 1
ATOM 6099 N N . SER A 1 792 ? -6.514 -4.413 25.725 1.00 94.44 792 SER A N 1
ATOM 6100 C CA . SER A 1 792 ? -6.013 -5.786 25.816 1.00 94.44 792 SER A CA 1
ATOM 6101 C C . SER A 1 792 ? -4.500 -5.847 25.573 1.00 94.44 792 SER A C 1
ATOM 6103 O O . SER A 1 792 ? -4.034 -5.377 24.528 1.00 94.44 792 SER A O 1
ATOM 6105 N N . SER A 1 793 ? -3.751 -6.463 26.482 1.00 94.88 793 SER A N 1
ATOM 6106 C CA . SER A 1 793 ? -2.304 -6.660 26.372 1.00 94.88 793 SER A CA 1
ATOM 6107 C C . SER A 1 793 ? -1.968 -8.109 26.740 1.00 94.88 793 SER A C 1
ATOM 6109 O O . SER A 1 793 ? -1.747 -8.434 27.904 1.00 94.88 793 SER A O 1
ATOM 6111 N N . SER A 1 794 ? -2.005 -9.011 25.755 1.00 94.94 794 SER A N 1
ATOM 6112 C CA . SER A 1 794 ? -1.770 -10.449 25.968 1.00 94.94 794 SER A CA 1
ATOM 6113 C C . SER A 1 794 ? -0.278 -10.791 25.964 1.00 94.94 794 SER A C 1
ATOM 6115 O O . SER A 1 794 ? 0.529 -10.079 25.362 1.00 94.94 794 SER A O 1
ATOM 6117 N N . ASN A 1 795 ? 0.086 -11.907 26.602 1.00 93.31 795 ASN A N 1
ATOM 6118 C CA . ASN A 1 795 ? 1.418 -12.496 26.469 1.00 93.31 795 ASN A CA 1
ATOM 6119 C C . ASN A 1 795 ? 1.622 -13.199 25.128 1.00 93.31 795 ASN A C 1
ATOM 6121 O O . ASN A 1 795 ? 2.750 -13.451 24.774 1.00 93.31 795 ASN A O 1
ATOM 6125 N N . THR A 1 796 ? 0.574 -13.490 24.360 1.00 89.88 796 THR A N 1
ATOM 6126 C CA . THR A 1 796 ? 0.708 -14.216 23.081 1.00 89.88 796 THR A CA 1
ATOM 6127 C C . THR A 1 796 ? 1.365 -13.402 21.970 1.00 89.88 796 THR A C 1
ATOM 6129 O O . THR A 1 796 ? 1.923 -13.968 21.039 1.00 89.88 796 THR A O 1
ATOM 6132 N N . GLU A 1 797 ? 1.324 -12.075 22.075 1.00 77.94 797 GLU A N 1
ATOM 6133 C CA . GLU A 1 797 ? 1.926 -11.137 21.120 1.00 77.94 797 GLU A CA 1
ATOM 6134 C C . GLU A 1 797 ? 3.468 -11.071 21.223 1.00 77.94 797 GLU A C 1
ATOM 6136 O O . GLU A 1 797 ? 4.089 -10.256 20.545 1.00 77.94 797 GLU A O 1
ATOM 6141 N N . ASP A 1 798 ? 4.088 -11.905 22.069 1.00 69.75 798 ASP A N 1
ATOM 6142 C CA . ASP A 1 798 ? 5.545 -12.028 22.231 1.00 69.75 798 ASP A CA 1
ATOM 6143 C C . ASP A 1 798 ? 6.183 -13.157 21.421 1.00 69.75 798 ASP A C 1
ATOM 6145 O O . ASP A 1 798 ? 7.409 -13.265 21.364 1.00 69.75 798 ASP A O 1
ATOM 6149 N N . LEU A 1 799 ? 5.356 -14.005 20.816 1.00 78.06 799 LEU A N 1
ATOM 6150 C CA . LEU A 1 799 ? 5.800 -15.212 20.149 1.00 78.06 799 LEU A CA 1
ATOM 6151 C C . LEU A 1 799 ? 6.353 -14.900 18.759 1.00 78.06 799 LEU A C 1
ATOM 6153 O O . LEU A 1 799 ? 5.711 -14.227 17.946 1.00 78.06 799 LEU A O 1
ATOM 6157 N N . SER A 1 800 ? 7.516 -15.473 18.449 1.00 66.38 800 SER A N 1
ATOM 6158 C CA . SER A 1 800 ? 8.051 -15.465 17.092 1.00 66.38 800 SER A CA 1
ATOM 6159 C C . SER A 1 800 ? 7.054 -16.172 16.166 1.00 66.38 800 SER A C 1
ATOM 6161 O O . SER A 1 800 ? 6.738 -17.347 16.343 1.00 66.38 800 SER A O 1
ATOM 6163 N N . ASN A 1 801 ? 6.541 -15.442 15.172 1.00 68.38 801 ASN A N 1
ATOM 6164 C CA . ASN A 1 801 ? 5.556 -15.903 14.180 1.00 68.38 801 ASN A CA 1
ATOM 6165 C C . ASN A 1 801 ? 4.080 -15.946 14.625 1.00 68.38 801 ASN A C 1
ATOM 6167 O O . ASN A 1 801 ? 3.267 -16.579 13.950 1.00 68.38 801 ASN A O 1
ATOM 6171 N N . PHE A 1 802 ? 3.691 -15.245 15.696 1.00 77.62 802 PHE A N 1
ATOM 6172 C CA . PHE A 1 802 ? 2.275 -15.003 15.998 1.00 77.62 802 PHE A CA 1
ATOM 6173 C C . PHE A 1 802 ? 1.954 -13.506 16.020 1.00 77.62 802 PHE A C 1
ATOM 6175 O O . PHE A 1 802 ? 2.576 -12.733 16.741 1.00 77.62 802 PHE A O 1
ATOM 6182 N N . ASN A 1 803 ? 0.939 -13.092 15.256 1.00 69.56 803 ASN A N 1
ATOM 6183 C CA . ASN A 1 803 ? 0.465 -11.710 15.237 1.00 69.56 803 ASN A CA 1
ATOM 6184 C C . ASN A 1 803 ? -0.916 -11.602 15.902 1.00 69.56 803 ASN A C 1
ATOM 6186 O O . ASN A 1 803 ? -1.908 -12.097 15.373 1.00 69.56 803 ASN A O 1
ATOM 6190 N N . GLY A 1 804 ? -0.988 -10.903 17.040 1.00 69.62 804 GLY A N 1
ATOM 6191 C CA . GLY A 1 804 ? -2.237 -10.653 17.769 1.00 69.62 804 GLY A CA 1
ATOM 6192 C C . GLY A 1 804 ? -3.063 -9.451 17.287 1.00 69.62 804 GLY A C 1
ATOM 6193 O O . GLY A 1 804 ? -4.020 -9.054 17.958 1.00 69.62 804 GLY A O 1
ATOM 6194 N N . ALA A 1 805 ? -2.708 -8.829 16.156 1.00 67.12 805 ALA A N 1
ATOM 6195 C CA . ALA A 1 805 ? -3.363 -7.619 15.658 1.00 67.12 805 ALA A CA 1
ATOM 6196 C C . ALA A 1 805 ? -4.882 -7.795 15.488 1.00 67.12 805 ALA A C 1
ATOM 6198 O O . ALA A 1 805 ? -5.362 -8.613 14.705 1.00 67.12 805 ALA A O 1
ATOM 6199 N N . GLY A 1 806 ? -5.645 -6.975 16.213 1.00 70.06 806 GLY A N 1
ATOM 6200 C CA . GLY A 1 806 ? -7.102 -6.922 16.108 1.00 70.06 806 GLY A CA 1
ATOM 6201 C C . GLY A 1 806 ? -7.841 -8.164 16.616 1.00 70.06 806 GLY A C 1
ATOM 6202 O O . GLY A 1 806 ? -9.012 -8.296 16.292 1.00 70.06 806 GLY A O 1
ATOM 6203 N N . LEU A 1 807 ? -7.205 -9.076 17.368 1.00 78.75 807 LEU A N 1
ATOM 6204 C CA . LEU A 1 807 ? -7.873 -10.284 17.895 1.00 78.75 807 LEU A CA 1
ATOM 6205 C C . LEU A 1 807 ? -8.733 -10.026 19.140 1.00 78.75 807 LEU A C 1
ATOM 6207 O O . LEU A 1 807 ? -9.659 -10.785 19.437 1.00 78.75 807 LEU A O 1
ATOM 6211 N N . TYR A 1 808 ? -8.391 -8.980 19.885 1.00 88.31 808 TYR A N 1
ATOM 6212 C CA . TYR A 1 808 ? -8.879 -8.732 21.236 1.00 88.31 808 TYR A CA 1
ATOM 6213 C C . TYR A 1 808 ? -9.623 -7.400 21.331 1.00 88.31 808 TYR A C 1
ATOM 6215 O O . TYR A 1 808 ? -9.365 -6.464 20.571 1.00 88.31 808 TYR A O 1
ATOM 6223 N N . THR A 1 809 ? -10.519 -7.309 22.309 1.00 85.94 809 THR A N 1
ATOM 6224 C CA . THR A 1 809 ? -11.382 -6.146 22.527 1.00 85.94 809 THR A CA 1
ATOM 6225 C C . THR A 1 809 ? -10.684 -5.126 23.423 1.00 85.94 809 THR A C 1
ATOM 6227 O O . THR A 1 809 ? -9.957 -5.476 24.350 1.00 85.94 809 THR A O 1
ATOM 6230 N N . SER A 1 810 ? -10.907 -3.840 23.158 1.00 86.38 810 SER A N 1
ATOM 6231 C CA . SER A 1 810 ? -10.535 -2.741 24.056 1.00 86.38 810 SER A CA 1
ATOM 6232 C C . SER A 1 810 ? -11.781 -1.928 24.378 1.00 86.38 810 SER A C 1
ATOM 6234 O O . SER A 1 810 ? -12.559 -1.666 23.467 1.00 86.38 810 SER A O 1
ATOM 6236 N N . GLN A 1 811 ? -11.939 -1.496 25.627 1.00 88.06 811 GLN A N 1
ATOM 6237 C CA . GLN A 1 811 ? -13.146 -0.817 26.105 1.00 88.06 811 GLN A CA 1
ATOM 6238 C C . GLN A 1 811 ? -12.803 0.536 26.732 1.00 88.06 811 GLN A C 1
ATOM 6240 O O . GLN A 1 811 ? -11.704 0.720 27.257 1.00 88.06 811 GLN A O 1
ATOM 6245 N N . SER A 1 812 ? -13.719 1.500 26.655 1.00 87.56 812 SER A N 1
ATOM 6246 C CA . SER A 1 812 ? -13.606 2.770 27.383 1.00 87.56 812 SER A CA 1
ATOM 6247 C C . SER A 1 812 ? -14.371 2.702 28.707 1.00 87.56 812 SER A C 1
ATOM 6249 O O . SER A 1 812 ? -15.388 2.020 28.784 1.00 87.56 812 SER A O 1
ATOM 6251 N N . ALA A 1 813 ? -13.899 3.421 29.723 1.00 87.50 813 ALA A N 1
ATOM 6252 C CA . ALA A 1 813 ? -14.585 3.574 31.004 1.00 87.50 813 ALA A CA 1
ATOM 6253 C C . ALA A 1 813 ? -14.458 5.010 31.529 1.00 87.50 813 ALA A C 1
ATOM 6255 O O . ALA A 1 813 ? -13.524 5.726 31.154 1.00 87.50 813 ALA A O 1
ATOM 6256 N N . GLU A 1 814 ? -15.375 5.414 32.402 1.00 88.12 814 GLU A N 1
ATOM 6257 C CA . GLU A 1 814 ? -15.380 6.722 33.062 1.00 88.12 814 GLU A CA 1
ATOM 6258 C C . GLU A 1 814 ? -15.924 6.592 34.493 1.00 88.12 814 GLU A C 1
ATOM 6260 O O . GLU A 1 814 ? -16.827 5.801 34.768 1.00 88.12 814 GLU A O 1
ATOM 6265 N N . ILE A 1 815 ? -15.337 7.327 35.442 1.00 87.38 815 ILE A N 1
ATOM 6266 C CA . ILE A 1 815 ? -15.764 7.261 36.845 1.00 87.38 815 ILE A CA 1
ATOM 6267 C C . ILE A 1 815 ? -17.105 7.982 36.998 1.00 87.38 815 ILE A C 1
ATOM 6269 O O . ILE A 1 815 ? -17.190 9.186 36.778 1.00 87.38 815 ILE A O 1
ATOM 6273 N N . GLY A 1 816 ? -18.126 7.253 37.454 1.00 78.69 816 GLY A N 1
ATOM 6274 C CA . GLY A 1 816 ? -19.472 7.791 37.678 1.00 78.69 816 GLY A CA 1
ATOM 6275 C C . GLY A 1 816 ? -20.412 7.700 36.472 1.00 78.69 816 GLY A C 1
ATOM 6276 O O . GLY A 1 816 ? -21.551 8.140 36.590 1.00 78.69 816 GLY A O 1
ATOM 6277 N N . ASP A 1 817 ? -19.963 7.115 35.358 1.00 77.81 817 ASP A N 1
ATOM 6278 C CA . ASP A 1 817 ? -20.791 6.801 34.188 1.00 77.81 817 ASP A CA 1
ATOM 6279 C C . ASP A 1 817 ? -21.456 5.421 34.378 1.00 77.81 817 ASP A C 1
ATOM 6281 O O . ASP A 1 817 ? -20.779 4.408 34.598 1.00 77.81 817 ASP A O 1
ATOM 6285 N N . ASP A 1 818 ? -22.791 5.381 34.334 1.00 76.94 818 ASP A N 1
ATOM 6286 C CA . ASP A 1 818 ? -23.570 4.160 34.566 1.00 76.94 818 ASP A CA 1
ATOM 6287 C C . ASP A 1 818 ? -23.515 3.161 33.398 1.00 76.94 818 ASP A C 1
ATOM 6289 O O . ASP A 1 818 ? -23.702 1.958 33.631 1.00 76.94 818 ASP A O 1
ATOM 6293 N N . ASP A 1 819 ? -23.200 3.639 32.191 1.00 72.62 819 ASP A N 1
ATOM 6294 C CA . ASP A 1 819 ? -23.107 2.857 30.956 1.00 72.62 819 ASP A CA 1
ATOM 6295 C C . ASP A 1 819 ? -21.660 2.429 30.644 1.00 72.62 819 ASP A C 1
ATOM 6297 O O . ASP A 1 819 ? -21.432 1.494 29.870 1.00 72.62 819 ASP A O 1
ATOM 6301 N N . ARG A 1 820 ? -20.654 3.081 31.251 1.00 79.12 820 ARG A N 1
ATOM 6302 C CA . ARG A 1 820 ? -19.217 2.839 30.991 1.00 79.12 820 ARG A CA 1
ATOM 6303 C C . ARG A 1 820 ? -18.411 2.555 32.257 1.00 79.12 820 ARG A C 1
ATOM 6305 O O . ARG A 1 820 ? -17.405 3.209 32.548 1.00 79.12 820 ARG A O 1
ATOM 6312 N N . LYS A 1 821 ? -18.810 1.518 32.990 1.00 92.56 821 LYS A N 1
ATOM 6313 C CA . LYS A 1 821 ? -18.168 1.121 34.253 1.00 92.56 821 LYS A CA 1
ATOM 6314 C C . LYS A 1 821 ? -16.785 0.502 34.043 1.00 92.56 821 LYS A C 1
ATOM 6316 O O . LYS A 1 821 ? -16.552 -0.270 33.112 1.00 92.56 821 LYS A O 1
ATOM 6321 N N . VAL A 1 822 ? -15.878 0.773 34.985 1.00 94.81 822 VAL A N 1
ATOM 6322 C CA . VAL A 1 822 ? -14.532 0.169 35.040 1.00 94.81 822 VAL A CA 1
ATOM 6323 C C . VAL A 1 822 ? -14.611 -1.359 35.096 1.00 94.81 822 VAL A C 1
ATOM 6325 O O . VAL A 1 822 ? -13.871 -2.046 34.391 1.00 94.81 822 VAL A O 1
ATOM 6328 N N . GLU A 1 823 ? -15.542 -1.896 35.887 1.00 97.00 823 GLU A N 1
ATOM 6329 C CA . GLU A 1 823 ? -15.750 -3.340 36.012 1.00 97.00 823 GLU A CA 1
ATOM 6330 C C . GLU A 1 823 ? -16.127 -3.989 34.670 1.00 97.00 823 GLU A C 1
ATOM 6332 O O . GLU A 1 823 ? -15.554 -5.010 34.281 1.00 97.00 823 GLU A O 1
ATOM 6337 N N . ASP A 1 824 ? -17.048 -3.374 33.925 1.00 94.75 824 ASP A N 1
ATOM 6338 C CA . ASP A 1 824 ? -17.489 -3.862 32.615 1.00 94.75 824 ASP A CA 1
ATOM 6339 C C . ASP A 1 824 ? -16.343 -3.852 31.604 1.00 94.75 824 ASP A C 1
ATOM 6341 O O . ASP A 1 824 ? -16.145 -4.830 30.876 1.00 94.75 824 ASP A O 1
ATOM 6345 N N . ALA A 1 825 ? -15.521 -2.799 31.619 1.00 95.06 825 ALA A N 1
ATOM 6346 C CA . ALA A 1 825 ? -14.339 -2.706 30.772 1.00 95.06 825 ALA A CA 1
ATOM 6347 C C . ALA A 1 825 ? -13.316 -3.816 31.057 1.00 95.06 825 ALA A C 1
ATOM 6349 O O . ALA A 1 825 ? -12.816 -4.444 30.119 1.00 95.06 825 ALA A O 1
ATOM 6350 N N . MET A 1 826 ? -13.036 -4.112 32.330 1.00 98.12 826 MET A N 1
ATOM 6351 C CA . MET A 1 826 ? -12.115 -5.191 32.706 1.00 98.12 826 MET A CA 1
ATOM 6352 C C . MET A 1 826 ? -12.624 -6.561 32.245 1.00 98.12 826 MET A C 1
ATOM 6354 O O . MET A 1 826 ? -11.882 -7.325 31.619 1.00 98.12 826 MET A O 1
ATOM 6358 N N . ARG A 1 827 ? -13.907 -6.856 32.489 1.00 98.19 827 ARG A N 1
ATOM 6359 C CA . ARG A 1 827 ? -14.525 -8.134 32.104 1.00 98.19 827 ARG A CA 1
ATOM 6360 C C . ARG A 1 827 ? -14.582 -8.315 30.591 1.00 98.19 827 ARG A C 1
ATOM 6362 O O . ARG A 1 827 ? -14.273 -9.404 30.107 1.00 98.19 827 ARG A O 1
ATOM 6369 N N . ALA A 1 828 ? -14.908 -7.260 29.843 1.00 96.50 828 ALA A N 1
ATOM 6370 C CA . ALA A 1 828 ? -14.926 -7.286 28.382 1.00 96.50 828 ALA A CA 1
ATOM 6371 C C . ALA A 1 828 ? -13.538 -7.592 27.794 1.00 96.50 828 ALA A C 1
ATOM 6373 O O . ALA A 1 828 ? -13.407 -8.459 26.926 1.00 96.50 828 ALA A O 1
ATOM 6374 N N . VAL A 1 829 ? -12.484 -6.944 28.307 1.00 97.44 829 VAL A N 1
ATOM 6375 C CA . VAL A 1 829 ? -11.102 -7.199 27.866 1.00 97.44 829 VAL A CA 1
ATOM 6376 C C . VAL A 1 829 ? -10.686 -8.642 28.168 1.00 97.44 829 VAL A C 1
ATOM 6378 O O . VAL A 1 829 ? -10.165 -9.324 27.284 1.00 97.44 829 VAL A O 1
ATOM 6381 N N . TRP A 1 830 ? -10.954 -9.150 29.373 1.00 98.25 830 TRP A N 1
ATOM 6382 C CA . TRP A 1 830 ? -10.612 -10.526 29.750 1.00 98.25 830 TRP A CA 1
ATOM 6383 C C . TRP A 1 830 ? -11.388 -11.590 28.969 1.00 98.25 830 TRP A C 1
ATOM 6385 O O . TRP A 1 830 ? -10.797 -12.584 28.542 1.00 98.25 830 TRP A O 1
ATOM 6395 N N . ALA A 1 831 ? -12.685 -11.382 28.727 1.00 97.81 831 ALA A N 1
ATOM 6396 C CA . ALA A 1 831 ? -13.499 -12.295 27.924 1.00 97.81 831 ALA A CA 1
ATOM 6397 C C . ALA A 1 831 ? -13.008 -12.369 26.469 1.00 97.81 831 ALA A C 1
ATOM 6399 O O . ALA A 1 831 ? -13.062 -13.433 25.843 1.00 97.81 831 ALA A O 1
ATOM 6400 N N . SER A 1 832 ? -12.461 -11.268 25.944 1.00 95.81 832 SER A N 1
ATOM 6401 C CA . SER A 1 832 ? -11.990 -11.198 24.559 1.00 95.81 832 SER A CA 1
ATOM 6402 C C . SER A 1 832 ? -10.814 -12.127 24.241 1.00 95.81 832 SER A C 1
ATOM 6404 O O . SER A 1 832 ? -10.625 -12.483 23.078 1.00 95.81 832 SER A O 1
ATOM 6406 N N . LEU A 1 833 ? -10.065 -12.612 25.248 1.00 95.81 833 LEU A N 1
ATOM 6407 C CA . LEU A 1 833 ? -9.016 -13.620 25.029 1.00 95.81 833 LEU A CA 1
ATOM 6408 C C . LEU A 1 833 ? -9.582 -14.886 24.359 1.00 95.81 833 LEU A C 1
ATOM 6410 O O . LEU A 1 833 ? -8.882 -15.537 23.581 1.00 95.81 833 LEU A O 1
ATOM 6414 N N . TRP A 1 834 ? -10.858 -15.193 24.609 1.00 95.50 834 TRP A N 1
ATOM 6415 C CA . TRP A 1 834 ? -11.582 -16.348 24.075 1.00 95.50 834 TRP A CA 1
ATOM 6416 C C . TRP A 1 834 ? -12.538 -16.002 22.932 1.00 95.50 834 TRP A C 1
ATOM 6418 O O . TRP A 1 834 ? -13.431 -16.790 22.624 1.00 95.50 834 TRP A O 1
ATOM 6428 N N . ASN A 1 835 ? -12.349 -14.848 22.278 1.00 90.94 835 ASN A N 1
ATOM 6429 C CA . ASN A 1 835 ? -12.985 -14.588 20.988 1.00 90.94 835 ASN A CA 1
ATOM 6430 C C . ASN A 1 835 ? -12.705 -15.762 20.047 1.00 90.94 835 ASN A C 1
ATOM 6432 O O . ASN A 1 835 ? -11.581 -16.264 20.004 1.00 90.94 835 ASN A O 1
ATOM 6436 N N . VAL A 1 836 ? -13.714 -16.183 19.278 1.00 85.62 836 VAL A N 1
ATOM 6437 C CA . VAL A 1 836 ? -13.597 -17.326 18.354 1.00 85.62 836 VAL A CA 1
ATOM 6438 C C . VAL A 1 836 ? -12.379 -17.150 17.457 1.00 85.62 836 VAL A C 1
ATOM 6440 O O . VAL A 1 836 ? -11.504 -18.006 17.431 1.00 85.62 836 VAL A O 1
ATOM 6443 N N . ARG A 1 837 ? -12.254 -15.976 16.834 1.00 79.06 837 ARG A N 1
ATOM 6444 C CA . ARG A 1 837 ? -11.098 -15.606 16.016 1.00 79.06 837 ARG A CA 1
ATOM 6445 C C . ARG A 1 837 ? -9.776 -15.709 16.777 1.00 79.06 837 ARG A C 1
ATOM 6447 O O . ARG A 1 837 ? -8.834 -16.308 16.273 1.00 79.06 837 ARG A O 1
ATOM 6454 N N . ALA A 1 838 ? -9.703 -15.166 17.990 1.00 87.12 838 ALA A N 1
ATOM 6455 C CA . ALA A 1 838 ? -8.481 -15.210 18.786 1.00 87.12 838 ALA A CA 1
ATOM 6456 C C . ALA A 1 838 ? -8.058 -16.653 19.110 1.00 87.12 838 ALA A C 1
ATOM 6458 O O . ALA A 1 838 ? -6.873 -16.980 19.046 1.00 87.12 838 ALA A O 1
ATOM 6459 N N . TYR A 1 839 ? -9.025 -17.524 19.409 1.00 90.50 839 TYR A N 1
ATOM 6460 C CA . TYR A 1 839 ? -8.776 -18.948 19.599 1.00 90.50 839 TYR A CA 1
ATOM 6461 C C . TYR A 1 839 ? -8.280 -19.620 18.310 1.00 90.50 839 TYR A C 1
ATOM 6463 O O . TYR A 1 839 ? -7.264 -20.312 18.357 1.00 90.50 839 TYR A O 1
ATOM 6471 N N . GLU A 1 840 ? -8.963 -19.407 17.179 1.00 83.81 840 GLU A N 1
ATOM 6472 C CA . GLU A 1 840 ? -8.616 -20.031 15.892 1.00 83.81 840 GLU A CA 1
ATOM 6473 C C . GLU A 1 840 ? -7.212 -19.643 15.423 1.00 83.81 840 GLU A C 1
ATOM 6475 O O . GLU A 1 840 ? -6.441 -20.524 15.052 1.00 83.81 840 GLU A O 1
ATOM 6480 N N . GLU A 1 841 ? -6.838 -18.360 15.504 1.00 81.31 841 GLU A N 1
ATOM 6481 C CA . GLU A 1 841 ? -5.488 -17.915 15.128 1.00 81.31 841 GLU A CA 1
ATOM 6482 C C . GLU A 1 841 ? -4.421 -18.585 15.992 1.00 81.31 841 GLU A C 1
ATOM 6484 O O . GLU A 1 841 ? -3.421 -19.092 15.485 1.00 81.31 841 GLU A O 1
ATOM 6489 N N . ARG A 1 842 ? -4.639 -18.622 17.312 1.00 88.25 842 ARG A N 1
ATOM 6490 C CA . ARG A 1 842 ? -3.715 -19.272 18.246 1.00 88.25 842 ARG A CA 1
ATOM 6491 C C . ARG A 1 842 ? -3.625 -20.770 17.991 1.00 88.25 842 ARG A C 1
ATOM 6493 O O . ARG A 1 842 ? -2.539 -21.332 18.044 1.00 88.25 842 ARG A O 1
ATOM 6500 N N . ASN A 1 843 ? -4.748 -21.419 17.699 1.00 85.69 843 ASN A N 1
ATOM 6501 C CA . ASN A 1 843 ? -4.790 -22.842 17.387 1.00 85.69 843 ASN A CA 1
ATOM 6502 C C . ASN A 1 843 ? -4.055 -23.152 16.073 1.00 85.69 843 ASN A C 1
ATOM 6504 O O . ASN A 1 843 ? -3.270 -24.096 16.023 1.00 85.69 843 ASN A O 1
ATOM 6508 N N . TYR A 1 844 ? -4.247 -22.324 15.042 1.00 79.44 844 TYR A N 1
ATOM 6509 C CA . TYR A 1 844 ? -3.532 -22.430 13.771 1.00 79.44 844 TYR A CA 1
ATOM 6510 C C . TYR A 1 844 ? -2.018 -22.274 13.962 1.00 79.44 844 TYR A C 1
ATOM 6512 O O . TYR A 1 844 ? -1.247 -23.106 13.493 1.00 79.44 844 TYR A O 1
ATOM 6520 N N . ALA A 1 845 ? -1.590 -21.275 14.736 1.00 80.19 845 ALA A N 1
ATOM 6521 C CA . ALA A 1 845 ? -0.183 -21.057 15.072 1.00 80.19 845 ALA A CA 1
ATOM 6522 C C . ALA A 1 845 ? 0.380 -22.039 16.124 1.00 80.19 845 ALA A C 1
ATOM 6524 O O . ALA A 1 845 ? 1.534 -21.911 16.522 1.00 80.19 845 ALA A O 1
ATOM 6525 N N . ARG A 1 846 ? -0.419 -23.010 16.591 1.00 86.19 846 ARG A N 1
ATOM 6526 C CA . ARG A 1 846 ? -0.088 -23.961 17.669 1.00 86.19 846 ARG A CA 1
ATOM 6527 C C . ARG A 1 846 ? 0.398 -23.312 18.968 1.00 86.19 846 ARG A C 1
ATOM 6529 O O . ARG A 1 846 ? 1.296 -23.829 19.632 1.00 86.19 846 ARG A O 1
ATOM 6536 N N . VAL A 1 847 ? -0.220 -22.204 19.358 1.00 90.12 847 VAL A N 1
ATOM 6537 C CA . VAL A 1 847 ? -0.013 -21.590 20.672 1.00 90.12 847 VAL A CA 1
ATOM 6538 C C . VAL A 1 847 ? -0.613 -22.482 21.758 1.00 90.12 847 VAL A C 1
ATOM 6540 O O . VAL A 1 847 ? -1.771 -22.903 21.663 1.00 90.12 847 VAL A O 1
ATOM 6543 N N . ASP A 1 848 ? 0.157 -22.745 22.812 1.00 91.75 848 ASP A N 1
ATOM 6544 C CA . ASP A 1 848 ? -0.315 -23.454 23.998 1.00 91.75 848 ASP A CA 1
ATOM 6545 C C . ASP A 1 848 ? -1.381 -22.624 24.726 1.00 91.75 848 ASP A C 1
ATOM 6547 O O . ASP A 1 848 ? -1.095 -21.676 25.459 1.00 91.75 848 ASP A O 1
ATOM 6551 N N . GLN A 1 849 ? -2.637 -23.025 24.537 1.00 92.75 849 GLN A N 1
ATOM 6552 C CA . GLN A 1 849 ? -3.814 -22.369 25.102 1.00 92.75 849 GLN A CA 1
ATOM 6553 C C . GLN A 1 849 ? -3.856 -22.425 26.640 1.00 92.75 849 GLN A C 1
ATOM 6555 O O . GLN A 1 849 ? -4.663 -21.724 27.239 1.00 92.75 849 GLN A O 1
ATOM 6560 N N . SER A 1 850 ? -3.027 -23.244 27.299 1.00 91.31 850 SER A N 1
ATOM 6561 C CA . SER A 1 850 ? -2.948 -23.289 28.767 1.00 91.31 850 SER A CA 1
ATOM 6562 C C . SER A 1 850 ? -2.086 -22.175 29.367 1.00 91.31 850 SER A C 1
ATOM 6564 O O . SER A 1 850 ? -2.208 -21.894 30.557 1.00 91.31 850 SER A O 1
ATOM 6566 N N . GLN A 1 851 ? -1.234 -21.544 28.553 1.00 94.12 851 GLN A N 1
ATOM 6567 C CA . GLN A 1 851 ? -0.300 -20.495 28.974 1.00 94.12 851 GLN A CA 1
ATOM 6568 C C . GLN A 1 851 ? -0.729 -19.095 28.514 1.00 94.12 851 GLN A C 1
ATOM 6570 O O . GLN A 1 851 ? -0.021 -18.119 28.755 1.00 94.12 851 GLN A O 1
ATOM 6575 N N . VAL A 1 852 ? -1.881 -18.962 27.848 1.00 95.44 852 VAL A N 1
ATOM 6576 C CA . VAL A 1 852 ? -2.372 -17.662 27.375 1.00 95.44 852 VAL A CA 1
ATOM 6577 C C . VAL A 1 852 ? -3.017 -16.881 28.515 1.00 95.44 852 VAL A C 1
ATOM 6579 O O . VAL A 1 852 ? -3.843 -17.404 29.263 1.00 95.44 852 VAL A O 1
ATOM 6582 N N . ALA A 1 853 ? -2.666 -15.605 28.630 1.00 96.81 853 ALA A N 1
ATOM 6583 C CA . ALA A 1 853 ? -3.253 -14.703 29.609 1.00 96.81 853 ALA A CA 1
ATOM 6584 C C . ALA A 1 853 ? -3.391 -13.278 29.053 1.00 96.81 853 ALA A C 1
ATOM 6586 O O . ALA A 1 853 ? -2.869 -12.940 27.981 1.00 96.81 853 ALA A O 1
ATOM 6587 N N . MET A 1 854 ? -4.153 -12.452 29.773 1.00 97.06 854 MET A N 1
ATOM 6588 C CA . MET A 1 854 ? -4.511 -11.097 29.357 1.00 97.06 854 MET A CA 1
ATOM 6589 C C . MET A 1 854 ? -4.211 -10.077 30.457 1.00 97.06 854 MET A C 1
ATOM 6591 O O . MET A 1 854 ? -4.877 -10.051 31.491 1.00 97.06 854 MET A O 1
ATOM 6595 N N . GLY A 1 855 ? -3.219 -9.221 30.218 1.00 97.25 855 GLY A N 1
ATOM 6596 C CA . GLY A 1 855 ? -3.013 -7.993 30.977 1.00 97.25 855 GLY A CA 1
ATOM 6597 C C . GLY A 1 855 ? -3.902 -6.882 30.421 1.00 97.25 855 GLY A C 1
ATOM 6598 O O . GLY A 1 855 ? -4.433 -6.986 29.309 1.00 97.25 855 GLY A O 1
ATOM 6599 N N . ILE A 1 856 ? -4.060 -5.802 31.183 1.00 98.00 856 ILE A N 1
ATOM 6600 C CA . ILE A 1 856 ? -4.829 -4.635 30.736 1.00 98.00 856 ILE A CA 1
ATOM 6601 C C . ILE A 1 856 ? -3.960 -3.390 30.825 1.00 98.00 856 ILE A C 1
ATOM 6603 O O . ILE A 1 856 ? -3.518 -3.015 31.906 1.00 98.00 856 ILE A O 1
ATOM 6607 N N . LEU A 1 857 ? -3.749 -2.734 29.689 1.00 96.62 857 LEU A N 1
ATOM 6608 C CA . LEU A 1 857 ? -3.150 -1.409 29.610 1.00 96.62 857 LEU A CA 1
ATOM 6609 C C . LEU A 1 857 ? -4.237 -0.350 29.834 1.00 96.62 857 LEU A C 1
ATOM 6611 O O . LEU A 1 857 ? -5.218 -0.321 29.093 1.00 96.62 857 LEU A O 1
ATOM 6615 N N . VAL A 1 858 ? -4.040 0.543 30.802 1.00 96.25 858 VAL A N 1
ATOM 6616 C CA . VAL A 1 858 ? -4.953 1.652 31.105 1.00 96.25 858 VAL A CA 1
ATOM 6617 C C . VAL A 1 858 ? -4.268 2.982 30.797 1.00 96.25 858 VAL A C 1
ATOM 6619 O O . VAL A 1 858 ? -3.197 3.278 31.329 1.00 96.25 858 VAL A O 1
ATOM 6622 N N . HIS A 1 859 ? -4.879 3.798 29.938 1.00 93.38 859 HIS A N 1
ATOM 6623 C CA . HIS A 1 859 ? -4.408 5.150 29.616 1.00 93.38 859 HIS A CA 1
ATOM 6624 C C . HIS A 1 859 ? -5.580 6.097 29.316 1.00 93.38 859 HIS A C 1
ATOM 6626 O O . HIS A 1 859 ? -6.706 5.647 29.123 1.00 93.38 859 HIS A O 1
ATOM 6632 N N . GLN A 1 860 ? -5.327 7.407 29.250 1.00 88.94 860 GLN A N 1
ATOM 6633 C CA . GLN A 1 860 ? -6.349 8.406 28.904 1.00 88.94 860 GLN A CA 1
ATOM 6634 C C . GLN A 1 860 ? -6.967 8.108 27.528 1.00 88.94 860 GLN A C 1
ATOM 6636 O O . GLN A 1 860 ? -6.238 7.795 26.581 1.00 88.94 860 GLN A O 1
ATOM 6641 N N . ALA A 1 861 ? -8.290 8.210 27.399 1.00 83.38 861 ALA A N 1
ATOM 6642 C CA . ALA A 1 861 ? -8.928 8.265 26.092 1.00 83.38 861 ALA A CA 1
ATOM 6643 C C . ALA A 1 861 ? -8.710 9.671 25.526 1.00 83.38 861 ALA A C 1
ATOM 6645 O O . ALA A 1 861 ? -9.092 10.660 26.147 1.00 83.38 861 ALA A O 1
ATOM 6646 N N . PHE A 1 862 ? -8.045 9.753 24.381 1.00 78.12 862 PHE A N 1
ATOM 6647 C CA . PHE A 1 862 ? -7.787 11.029 23.729 1.00 78.12 862 PHE A CA 1
ATOM 6648 C C . PHE A 1 862 ? -9.106 11.645 23.241 1.00 78.12 862 PHE A C 1
ATOM 6650 O O . PHE A 1 862 ? -10.067 10.917 22.990 1.00 78.12 862 PHE A O 1
ATOM 6657 N N . ARG A 1 863 ? -9.137 12.978 23.219 1.00 69.06 863 ARG A N 1
ATOM 6658 C CA . ARG A 1 863 ? -10.181 13.823 22.630 1.00 69.06 863 ARG A CA 1
ATOM 6659 C C . ARG A 1 863 ? -9.485 14.916 21.804 1.00 69.06 863 ARG A C 1
ATOM 6661 O O . ARG A 1 863 ? -8.287 15.162 22.017 1.00 69.06 863 ARG A O 1
ATOM 6668 N N . ASN A 1 864 ? -10.208 15.574 20.897 1.00 73.31 864 ASN A N 1
ATOM 6669 C CA . ASN A 1 864 ? -9.731 16.723 20.109 1.00 73.31 864 ASN A CA 1
ATOM 6670 C C . ASN A 1 864 ? -8.490 16.388 19.257 1.00 73.31 864 ASN A C 1
ATOM 6672 O O . ASN A 1 864 ? -7.486 17.121 19.212 1.00 73.31 864 ASN A O 1
ATOM 6676 N N . GLU A 1 865 ? -8.528 15.229 18.610 1.00 83.31 865 GLU A N 1
ATOM 6677 C CA . GLU A 1 865 ? -7.483 14.798 17.694 1.00 83.31 865 GLU A CA 1
ATOM 6678 C C . GLU A 1 865 ? -7.554 15.623 16.414 1.00 83.31 865 GLU A C 1
ATOM 6680 O O . GLU A 1 865 ? -8.590 15.738 15.779 1.00 83.31 865 GLU A O 1
ATOM 6685 N N . ARG A 1 866 ? -6.438 16.217 15.994 1.00 86.75 866 ARG A N 1
ATOM 6686 C CA . ARG A 1 866 ? -6.387 16.947 14.718 1.00 86.75 866 ARG A CA 1
ATOM 6687 C C . ARG A 1 866 ? -5.915 16.067 13.569 1.00 86.75 866 ARG A C 1
ATOM 6689 O O . ARG A 1 866 ? -6.106 16.426 12.408 1.00 86.75 866 ARG A O 1
ATOM 6696 N N . ALA A 1 867 ? -5.245 14.969 13.896 1.00 90.19 867 ALA A N 1
ATOM 6697 C CA . ALA A 1 867 ? -4.908 13.882 12.994 1.00 90.19 867 ALA A CA 1
ATOM 6698 C C . ALA A 1 867 ? -4.509 12.648 13.809 1.00 90.19 867 ALA A C 1
ATOM 6700 O O . ALA A 1 867 ? -3.873 12.769 14.861 1.00 90.19 867 ALA A O 1
ATOM 6701 N N . ASN A 1 868 ? -4.791 11.468 13.279 1.00 90.62 868 ASN A N 1
ATOM 6702 C CA . ASN A 1 868 ? -4.307 10.198 13.804 1.00 90.62 868 ASN A CA 1
ATOM 6703 C C . ASN A 1 868 ? -3.712 9.355 12.670 1.00 90.62 868 ASN A C 1
ATOM 6705 O O . ASN A 1 868 ? -3.948 9.625 11.490 1.00 90.62 868 ASN A O 1
ATOM 6709 N N . GLY A 1 869 ? -2.880 8.373 13.008 1.00 91.50 869 GLY A N 1
ATOM 6710 C CA . GLY A 1 869 ? -2.175 7.618 11.985 1.00 91.50 869 GLY A CA 1
ATOM 6711 C C . GLY A 1 869 ? -1.389 6.417 12.466 1.00 91.50 869 GLY A C 1
ATOM 6712 O O . GLY A 1 869 ? -1.175 6.199 13.660 1.00 91.50 869 GLY A O 1
ATOM 6713 N N . VAL A 1 870 ? -0.922 5.663 11.478 1.00 92.06 870 VAL A N 1
ATOM 6714 C CA . VAL A 1 870 ? 0.055 4.589 11.629 1.00 92.06 870 VAL A CA 1
ATOM 6715 C C . VAL A 1 870 ? 1.281 4.945 10.800 1.00 92.06 870 VAL A C 1
ATOM 6717 O O . VAL A 1 870 ? 1.182 5.337 9.634 1.00 92.06 870 VAL A O 1
ATOM 6720 N N . ALA A 1 871 ? 2.447 4.826 11.417 1.00 92.94 871 ALA A N 1
ATOM 6721 C CA . ALA A 1 871 ? 3.729 5.117 10.812 1.00 92.94 871 ALA A CA 1
ATOM 6722 C C . ALA A 1 871 ? 4.619 3.882 10.848 1.00 92.94 871 ALA A C 1
ATOM 6724 O O . ALA A 1 871 ? 4.777 3.258 11.891 1.00 92.94 871 ALA A O 1
ATOM 6725 N N . ILE A 1 872 ? 5.232 3.550 9.719 1.00 91.94 872 ILE A N 1
ATOM 6726 C CA . ILE A 1 872 ? 6.141 2.414 9.590 1.00 91.94 872 ILE A CA 1
ATOM 6727 C C . ILE A 1 872 ? 7.518 2.963 9.252 1.00 91.94 872 ILE A C 1
ATOM 6729 O O . ILE A 1 872 ? 7.682 3.686 8.264 1.00 91.94 872 ILE A O 1
ATOM 6733 N N . ALA A 1 873 ? 8.519 2.597 10.053 1.00 91.69 873 ALA A N 1
ATOM 6734 C CA . ALA A 1 873 ? 9.913 3.025 9.906 1.00 91.69 873 ALA A CA 1
ATOM 6735 C C . ALA A 1 873 ? 10.632 2.366 8.708 1.00 91.69 873 ALA A C 1
ATOM 6737 O O . ALA A 1 873 ? 11.845 2.165 8.712 1.00 91.69 873 ALA A O 1
ATOM 6738 N N . ARG A 1 874 ? 9.875 2.015 7.666 1.00 87.00 874 ARG A N 1
ATOM 6739 C CA . ARG A 1 874 ? 10.349 1.487 6.392 1.00 87.00 874 ARG A CA 1
ATOM 6740 C C . ARG A 1 874 ? 9.263 1.648 5.331 1.00 87.00 874 ARG A C 1
ATOM 6742 O O . ARG A 1 874 ? 8.072 1.730 5.633 1.00 87.00 874 ARG A O 1
ATOM 6749 N N . ASN A 1 875 ? 9.661 1.677 4.066 1.00 79.81 875 ASN A N 1
ATOM 6750 C CA . ASN A 1 875 ? 8.728 1.793 2.961 1.00 79.81 875 ASN A CA 1
ATOM 6751 C C . ASN A 1 875 ? 8.089 0.430 2.675 1.00 79.81 875 ASN A C 1
ATOM 6753 O O . ASN A 1 875 ? 8.708 -0.429 2.053 1.00 79.81 875 ASN A O 1
ATOM 6757 N N . ILE A 1 876 ? 6.827 0.237 3.057 1.00 71.06 876 ILE A N 1
ATOM 6758 C CA . ILE A 1 876 ? 6.110 -1.023 2.793 1.00 71.06 876 ILE A CA 1
ATOM 6759 C C . ILE A 1 876 ? 5.925 -1.296 1.291 1.00 71.06 876 ILE A C 1
ATOM 6761 O O . ILE A 1 876 ? 5.915 -2.448 0.846 1.00 71.06 876 ILE A O 1
ATOM 6765 N N . LEU A 1 877 ? 5.880 -0.237 0.478 1.00 63.06 877 LEU A N 1
ATOM 6766 C CA . LEU A 1 877 ? 5.792 -0.305 -0.981 1.00 63.06 877 LEU A CA 1
ATOM 6767 C C . LEU A 1 877 ? 7.154 -0.567 -1.634 1.00 63.06 877 LEU A C 1
ATOM 6769 O O . LEU A 1 877 ? 7.206 -0.874 -2.818 1.00 63.06 877 LEU A O 1
ATOM 6773 N N . ASN A 1 878 ? 8.259 -0.473 -0.887 1.00 62.75 878 ASN A N 1
ATOM 6774 C CA . ASN A 1 878 ? 9.591 -0.904 -1.310 1.00 62.75 878 ASN A CA 1
ATOM 6775 C C . ASN A 1 878 ? 10.513 -1.137 -0.090 1.00 62.75 878 ASN A C 1
ATOM 6777 O O . ASN A 1 878 ? 11.319 -0.261 0.238 1.00 62.75 878 ASN A O 1
ATOM 6781 N N . PRO A 1 879 ? 10.449 -2.314 0.566 1.00 64.56 879 PRO A N 1
ATOM 6782 C CA . PRO A 1 879 ? 11.115 -2.541 1.855 1.00 64.56 879 PRO A CA 1
ATOM 6783 C C . PRO A 1 879 ? 12.649 -2.484 1.801 1.00 64.56 879 PRO A C 1
ATOM 6785 O O . PRO A 1 879 ? 13.317 -2.379 2.828 1.00 64.56 879 PRO A O 1
ATOM 6788 N N . THR A 1 880 ? 13.229 -2.484 0.597 1.00 63.12 880 THR A N 1
ATOM 6789 C CA . THR A 1 880 ? 14.674 -2.276 0.372 1.00 63.12 880 THR A CA 1
ATOM 6790 C C . THR A 1 880 ? 15.135 -0.865 0.707 1.00 63.12 880 THR A C 1
ATOM 6792 O O . THR A 1 880 ? 16.328 -0.615 0.887 1.00 63.12 880 THR A O 1
ATOM 6795 N N . ARG A 1 881 ? 14.195 0.081 0.755 1.00 68.00 881 ARG A N 1
ATOM 6796 C CA . ARG A 1 881 ? 14.441 1.489 1.036 1.00 68.00 881 ARG A CA 1
ATOM 6797 C C . ARG A 1 881 ? 14.253 1.744 2.523 1.00 68.00 881 ARG A C 1
ATOM 6799 O O . ARG A 1 881 ? 13.227 2.265 2.942 1.00 68.00 881 ARG A O 1
ATOM 6806 N N . SER A 1 882 ? 15.273 1.406 3.308 1.00 72.56 882 SER A N 1
ATOM 6807 C CA . SER A 1 882 ? 15.340 1.769 4.732 1.00 72.56 882 SER A CA 1
ATOM 6808 C C . SER A 1 882 ? 15.439 3.282 4.961 1.00 72.56 882 SER A C 1
ATOM 6810 O O . SER A 1 882 ? 15.142 3.763 6.043 1.00 72.56 882 SER A O 1
ATOM 6812 N N . ASP A 1 883 ? 15.796 4.056 3.931 1.00 72.88 883 ASP A N 1
ATOM 6813 C CA . ASP A 1 883 ? 15.794 5.522 3.958 1.00 72.88 883 ASP A CA 1
ATOM 6814 C C . ASP A 1 883 ? 14.415 6.140 3.677 1.00 72.88 883 ASP A C 1
ATOM 6816 O O . ASP A 1 883 ? 14.316 7.341 3.435 1.00 72.88 883 ASP A O 1
ATOM 6820 N N . GLN A 1 884 ? 13.354 5.339 3.616 1.00 83.38 884 GLN A N 1
ATOM 6821 C CA . GLN A 1 884 ? 12.001 5.797 3.326 1.00 83.38 884 GLN A CA 1
ATOM 6822 C C . GLN A 1 884 ? 11.031 5.208 4.341 1.00 83.38 884 GLN A C 1
ATOM 6824 O O . GLN A 1 884 ? 11.054 4.004 4.556 1.00 83.38 884 GLN A O 1
ATOM 6829 N N . TYR A 1 885 ? 10.170 6.035 4.926 1.00 90.50 885 TYR A N 1
ATOM 6830 C CA . TYR A 1 885 ? 9.143 5.636 5.889 1.00 90.50 885 TYR A CA 1
ATOM 6831 C C . TYR A 1 885 ? 7.762 5.797 5.267 1.00 90.50 885 TYR A C 1
ATOM 6833 O O . TYR A 1 885 ? 7.535 6.719 4.480 1.00 90.50 885 TYR A O 1
ATOM 6841 N N . TYR A 1 886 ? 6.859 4.878 5.588 1.00 88.31 886 TYR A N 1
ATOM 6842 C CA . TYR A 1 886 ? 5.484 4.898 5.105 1.00 88.31 886 TYR A CA 1
ATOM 6843 C C . TYR A 1 886 ? 4.564 5.432 6.201 1.00 88.31 886 TYR A C 1
ATOM 6845 O O . TYR A 1 886 ? 4.594 4.931 7.325 1.00 88.31 886 TYR A O 1
ATOM 6853 N N . PHE A 1 887 ? 3.743 6.428 5.875 1.00 89.56 887 PHE A N 1
ATOM 6854 C CA . PHE A 1 887 ? 2.772 7.019 6.791 1.00 89.56 887 PHE A CA 1
ATOM 6855 C C . PHE A 1 887 ? 1.367 6.895 6.217 1.00 89.56 887 PHE A C 1
ATOM 6857 O O . PHE A 1 887 ? 1.135 7.149 5.034 1.00 89.56 887 PHE A O 1
ATOM 6864 N N . ASN A 1 888 ? 0.432 6.516 7.080 1.00 88.44 888 ASN A N 1
ATOM 6865 C CA . ASN A 1 888 ? -0.989 6.494 6.794 1.00 88.44 888 ASN A CA 1
ATOM 6866 C C . ASN A 1 888 ? -1.694 7.335 7.859 1.00 88.44 888 ASN A C 1
ATOM 6868 O O . ASN A 1 888 ? -1.444 7.148 9.051 1.00 88.44 888 ASN A O 1
ATOM 6872 N N . SER A 1 889 ? -2.519 8.293 7.451 1.00 90.50 889 SER A N 1
ATOM 6873 C CA . SER A 1 889 ? -3.110 9.279 8.355 1.00 90.50 889 SER A CA 1
ATOM 6874 C C . SER A 1 889 ? -4.554 9.594 7.992 1.00 90.50 889 SER A C 1
ATOM 6876 O O . SER A 1 889 ? -4.967 9.455 6.838 1.00 90.50 889 SER A O 1
ATOM 6878 N N . GLN A 1 890 ? -5.311 10.042 8.986 1.00 88.62 890 GLN A N 1
ATOM 6879 C CA . GLN A 1 890 ? -6.675 10.524 8.830 1.00 88.62 890 GLN A CA 1
ATOM 6880 C C . GLN A 1 890 ? -6.923 11.732 9.745 1.00 88.62 890 GLN A C 1
ATOM 6882 O O . GLN A 1 890 ? -6.237 11.900 10.757 1.00 88.62 890 GLN A O 1
ATOM 6887 N N . GLY A 1 891 ? -7.845 12.612 9.346 1.00 87.12 891 GLY A N 1
ATOM 6888 C CA . GLY A 1 891 ? -8.300 13.718 10.190 1.00 87.12 891 GLY A CA 1
ATOM 6889 C C . GLY A 1 891 ? -9.079 13.211 11.397 1.00 87.12 891 GLY A C 1
ATOM 6890 O O . GLY A 1 891 ? -9.749 12.185 11.309 1.00 87.12 891 GLY A O 1
ATOM 6891 N N . GLY A 1 892 ? -8.993 13.928 12.514 1.00 86.00 892 GLY A N 1
ATOM 6892 C CA . GLY A 1 892 ? -9.783 13.576 13.688 1.00 86.00 892 GLY A CA 1
ATOM 6893 C C . GLY A 1 892 ? -9.398 12.254 14.325 1.00 86.00 892 GLY A C 1
ATOM 6894 O O . GLY A 1 892 ? -8.249 11.805 14.239 1.00 86.00 892 GLY A O 1
ATOM 6895 N N . GLU A 1 893 ? -10.408 11.618 14.909 1.00 80.56 893 GLU A N 1
ATOM 6896 C CA . GLU A 1 893 ? -10.344 10.272 15.486 1.00 80.56 893 GLU A CA 1
ATOM 6897 C C . GLU A 1 893 ? -10.632 9.169 14.451 1.00 80.56 893 GLU A C 1
ATOM 6899 O O . GLU A 1 893 ? -10.574 7.984 14.779 1.00 80.56 893 GLU A O 1
ATOM 6904 N N . ALA A 1 894 ? -10.914 9.541 13.193 1.00 83.44 894 ALA A N 1
ATOM 6905 C CA . ALA A 1 894 ? -11.401 8.605 12.184 1.00 83.44 894 ALA A CA 1
ATOM 6906 C C . ALA A 1 894 ? -10.375 7.511 11.902 1.00 83.44 894 ALA A C 1
ATOM 6908 O O . ALA A 1 894 ? -9.175 7.761 11.745 1.00 83.44 894 ALA A O 1
ATOM 6909 N N . SER A 1 895 ? -10.864 6.278 11.831 1.00 79.50 895 SER A N 1
ATOM 6910 C CA . SER A 1 895 ? -10.016 5.100 11.726 1.00 79.50 895 SER A CA 1
ATOM 6911 C C . SER A 1 895 ? -9.157 5.107 10.456 1.00 79.50 895 SER A C 1
ATOM 6913 O O . SER A 1 895 ? -9.630 5.328 9.341 1.00 79.50 895 SER A O 1
ATOM 6915 N N . VAL A 1 896 ? -7.865 4.825 10.631 1.00 78.19 896 VAL A N 1
ATOM 6916 C CA . VAL A 1 896 ? -6.886 4.710 9.536 1.00 78.19 896 VAL A CA 1
ATOM 6917 C C . VAL A 1 896 ? -6.733 3.265 9.071 1.00 78.19 896 VAL A C 1
ATOM 6919 O O . VAL A 1 896 ? -6.583 2.994 7.879 1.00 78.19 896 VAL A O 1
ATOM 6922 N N . THR A 1 897 ? -6.750 2.323 10.014 1.00 72.38 897 THR A N 1
ATOM 6923 C CA . THR A 1 897 ? -6.556 0.900 9.720 1.00 72.38 897 THR A CA 1
ATOM 6924 C C . THR A 1 897 ? -7.841 0.211 9.296 1.00 72.38 897 THR A C 1
ATOM 6926 O O . THR A 1 897 ? -7.766 -0.806 8.633 1.00 72.38 897 THR A O 1
ATOM 6929 N N . ASN A 1 898 ? -9.008 0.759 9.623 1.00 72.56 898 ASN A N 1
ATOM 6930 C CA . ASN A 1 898 ? -10.310 0.279 9.162 1.00 72.56 898 ASN A CA 1
ATOM 6931 C C . ASN A 1 898 ? -11.186 1.509 8.860 1.00 72.56 898 ASN A C 1
ATOM 6933 O O . ASN A 1 898 ? -12.053 1.825 9.677 1.00 72.56 898 ASN A O 1
ATOM 6937 N N . PRO A 1 899 ? -10.898 2.281 7.793 1.00 73.31 899 PRO A N 1
ATOM 6938 C CA . PRO A 1 899 ? -11.689 3.464 7.471 1.00 73.31 899 PRO A CA 1
ATOM 6939 C C . PRO A 1 899 ? -13.138 3.078 7.173 1.00 73.31 899 PRO A C 1
ATOM 6941 O O . PRO A 1 899 ? -13.410 1.964 6.718 1.00 73.31 899 PRO A O 1
ATOM 6944 N N . ALA A 1 900 ? -14.062 4.008 7.410 1.00 75.06 900 ALA A N 1
ATOM 6945 C CA . ALA A 1 900 ? -15.464 3.787 7.100 1.00 75.06 900 ALA A CA 1
ATOM 6946 C C . ALA A 1 900 ? -15.676 3.479 5.599 1.00 75.06 900 ALA A C 1
ATOM 6948 O O . ALA A 1 900 ? -14.883 3.915 4.756 1.00 75.06 900 ALA A O 1
ATOM 6949 N N . PRO A 1 901 ? -16.736 2.743 5.225 1.00 69.12 901 PRO A N 1
ATOM 6950 C CA . PRO A 1 901 ? -17.009 2.416 3.828 1.00 69.12 901 PRO A CA 1
ATOM 6951 C C . PRO A 1 901 ? -17.051 3.663 2.931 1.00 69.12 901 PRO A C 1
ATOM 6953 O O . PRO A 1 901 ? -17.763 4.624 3.206 1.00 69.12 901 PRO A O 1
ATOM 6956 N N . GLY A 1 902 ? -16.278 3.654 1.841 1.00 66.69 902 GLY A N 1
ATOM 6957 C CA . GLY A 1 902 ? -16.152 4.798 0.924 1.00 66.69 902 GLY A CA 1
ATOM 6958 C C . GLY A 1 902 ? -15.150 5.881 1.359 1.00 66.69 902 GLY A C 1
ATOM 6959 O O . GLY A 1 902 ? -14.870 6.788 0.572 1.00 66.69 902 GLY A O 1
ATOM 6960 N N . VAL A 1 903 ? -14.558 5.774 2.554 1.00 73.38 903 VAL A N 1
ATOM 6961 C CA . VAL A 1 903 ? -13.552 6.719 3.057 1.00 73.38 903 VAL A CA 1
ATOM 6962 C C . VAL A 1 903 ? -12.146 6.309 2.626 1.00 73.38 903 VAL A C 1
ATOM 6964 O O . VAL A 1 903 ? -11.685 5.193 2.863 1.00 73.38 903 VAL A O 1
ATOM 6967 N N . ILE A 1 904 ? -11.428 7.251 2.017 1.00 72.56 904 ILE A N 1
ATOM 6968 C CA . ILE A 1 904 ? -10.011 7.117 1.676 1.00 72.56 904 ILE A CA 1
ATOM 6969 C C . ILE A 1 904 ? -9.189 7.807 2.766 1.00 72.56 904 ILE A C 1
ATOM 6971 O O . ILE A 1 904 ? -9.532 8.890 3.241 1.00 72.56 904 ILE A O 1
ATOM 6975 N N . THR A 1 905 ? -8.082 7.186 3.159 1.00 75.75 905 THR A N 1
ATOM 6976 C CA . THR A 1 905 ? -7.097 7.751 4.094 1.00 75.75 905 THR A CA 1
ATOM 6977 C C . THR A 1 905 ? -5.947 8.422 3.347 1.00 75.75 905 THR A C 1
ATOM 6979 O O . THR A 1 905 ? -5.586 7.981 2.252 1.00 75.75 905 THR A O 1
ATOM 6982 N N . GLU A 1 906 ? -5.270 9.385 3.968 1.00 79.31 906 GLU A N 1
ATOM 6983 C CA . GLU A 1 906 ? -4.002 9.901 3.449 1.00 79.31 906 GLU A CA 1
ATOM 6984 C C . GLU A 1 906 ? -2.909 8.832 3.571 1.00 79.31 906 GLU A C 1
ATOM 6986 O O . GLU A 1 906 ? -2.693 8.275 4.647 1.00 79.31 906 GLU A O 1
ATOM 6991 N N . GLN A 1 907 ? -2.223 8.533 2.471 1.00 79.00 907 GLN A N 1
ATOM 6992 C CA . GLN A 1 907 ? -1.099 7.596 2.435 1.00 79.00 907 GLN A CA 1
ATOM 6993 C C . GLN A 1 907 ? 0.076 8.271 1.757 1.00 79.00 907 GLN A C 1
ATOM 6995 O O . GLN A 1 907 ? -0.078 8.858 0.683 1.00 79.00 907 GLN A O 1
ATOM 7000 N N . LEU A 1 908 ? 1.261 8.171 2.347 1.00 75.19 908 LEU A N 1
ATOM 7001 C CA . LEU A 1 908 ? 2.452 8.787 1.788 1.00 75.19 908 LEU A CA 1
ATOM 7002 C C . LEU A 1 908 ? 3.732 8.042 2.162 1.00 75.19 908 LEU A C 1
ATOM 7004 O O . LEU A 1 908 ? 3.820 7.362 3.182 1.00 75.19 908 LEU A O 1
ATOM 7008 N N . VAL A 1 909 ? 4.752 8.212 1.328 1.00 79.38 909 VAL A N 1
ATOM 7009 C CA . VAL A 1 909 ? 6.124 7.791 1.607 1.00 79.38 909 VAL A CA 1
ATOM 7010 C C . VAL A 1 909 ? 6.991 9.028 1.791 1.00 79.38 909 VAL A C 1
ATOM 7012 O O . VAL A 1 909 ? 7.042 9.913 0.927 1.00 79.38 909 VAL A O 1
ATOM 7015 N N . TYR A 1 910 ? 7.712 9.064 2.907 1.00 83.75 910 TYR A N 1
ATOM 7016 C CA . TYR A 1 910 ? 8.676 10.101 3.231 1.00 83.75 910 TYR A CA 1
ATOM 7017 C C . TYR A 1 910 ? 10.104 9.557 3.171 1.00 83.75 910 TYR A C 1
ATOM 7019 O O . TYR A 1 910 ? 10.451 8.620 3.881 1.00 83.75 910 TYR A O 1
ATOM 7027 N N . GLN A 1 911 ? 10.954 10.158 2.341 1.00 80.81 911 GLN A N 1
ATOM 7028 C CA . GLN A 1 911 ? 12.384 9.864 2.305 1.00 80.81 911 GLN A CA 1
ATOM 7029 C C . GLN A 1 911 ? 13.104 10.628 3.420 1.00 80.81 911 GLN A C 1
ATOM 7031 O O . GLN A 1 911 ? 13.111 11.860 3.414 1.00 80.81 911 GLN A O 1
ATOM 7036 N N . PHE A 1 912 ? 13.708 9.896 4.353 1.00 75.38 912 PHE A N 1
ATOM 7037 C CA . PHE A 1 912 ? 14.424 10.425 5.509 1.00 75.38 912 PHE A CA 1
ATOM 7038 C C . PHE A 1 912 ? 15.896 10.757 5.163 1.00 75.38 912 PHE A C 1
ATOM 7040 O O . PHE A 1 912 ? 16.479 10.128 4.268 1.00 75.38 912 PHE A O 1
ATOM 7047 N N . PRO A 1 913 ? 16.529 11.740 5.841 1.00 67.50 913 PRO A N 1
ATOM 7048 C CA . PRO A 1 913 ? 17.974 11.968 5.765 1.00 67.50 913 PRO A CA 1
ATOM 7049 C C . PRO A 1 913 ? 18.809 10.683 5.965 1.00 67.50 913 PRO A C 1
ATOM 7051 O O . PRO A 1 913 ? 18.361 9.756 6.633 1.00 67.50 913 PRO A O 1
ATOM 7054 N N . PRO A 1 914 ? 20.033 10.596 5.403 1.00 57.28 914 PRO A N 1
ATOM 7055 C CA . PRO A 1 914 ? 20.845 11.691 4.864 1.00 57.28 914 PRO A CA 1
ATOM 7056 C C . PRO A 1 914 ? 20.524 12.071 3.414 1.00 57.28 914 PRO A C 1
ATOM 7058 O O . PRO A 1 914 ? 21.133 12.995 2.875 1.00 57.28 914 PRO A O 1
ATOM 7061 N N . ARG A 1 915 ? 19.600 11.368 2.749 1.00 66.06 915 ARG A N 1
ATOM 7062 C CA . ARG A 1 915 ? 19.178 11.757 1.399 1.00 66.06 915 ARG A CA 1
ATOM 7063 C C . ARG A 1 915 ? 18.268 12.971 1.446 1.00 66.06 915 ARG A C 1
ATOM 7065 O O . ARG A 1 915 ? 17.682 13.276 2.477 1.00 66.06 915 ARG A O 1
ATOM 7072 N N . THR A 1 916 ? 18.133 13.647 0.306 1.00 66.69 916 THR A N 1
ATOM 7073 C CA . THR A 1 916 ? 17.228 14.789 0.178 1.00 66.69 916 THR A CA 1
ATOM 7074 C C . THR A 1 916 ? 15.826 14.387 0.641 1.00 66.69 916 THR A C 1
ATOM 7076 O O . THR A 1 916 ? 15.262 13.452 0.056 1.00 66.69 916 THR A O 1
ATOM 7079 N N . PRO A 1 917 ? 15.279 15.067 1.667 1.00 73.75 917 PRO A N 1
ATOM 7080 C CA . PRO A 1 917 ? 13.916 14.868 2.120 1.00 73.75 917 PRO A CA 1
ATOM 7081 C C . PRO A 1 917 ? 12.932 14.926 0.967 1.00 73.75 917 PRO A C 1
ATOM 7083 O O . PRO A 1 917 ? 12.973 15.857 0.156 1.00 73.75 917 PRO A O 1
ATOM 7086 N N . ARG A 1 918 ? 12.044 13.939 0.885 1.00 68.81 918 ARG A N 1
ATOM 7087 C CA . ARG A 1 918 ? 11.021 13.938 -0.154 1.00 68.81 918 ARG A CA 1
ATOM 7088 C C . ARG A 1 918 ? 9.728 13.315 0.311 1.00 68.81 918 ARG A C 1
ATOM 7090 O O . ARG A 1 918 ? 9.746 12.236 0.885 1.00 68.81 918 ARG A O 1
ATOM 7097 N N . LEU A 1 919 ? 8.630 13.980 -0.013 1.00 71.00 919 LEU A N 1
ATOM 7098 C CA . LEU A 1 919 ? 7.281 13.528 0.263 1.00 71.00 919 LEU A CA 1
ATOM 7099 C C . LEU A 1 919 ? 6.620 13.024 -1.020 1.00 71.00 919 LEU A C 1
ATOM 7101 O O . LEU A 1 919 ? 6.758 13.657 -2.067 1.00 71.00 919 LEU A O 1
ATOM 7105 N N . THR A 1 920 ? 5.940 11.884 -0.947 1.00 64.94 920 THR A N 1
ATOM 7106 C CA . THR A 1 920 ? 5.195 11.306 -2.075 1.00 64.94 920 THR A CA 1
ATOM 7107 C C . THR A 1 920 ? 3.863 10.810 -1.568 1.00 64.94 920 THR A C 1
ATOM 7109 O O . THR A 1 920 ? 3.843 9.858 -0.797 1.00 64.94 920 THR A O 1
ATOM 7112 N N . TYR A 1 921 ? 2.777 11.449 -1.985 1.00 64.56 921 TYR A N 1
ATOM 7113 C CA . TYR A 1 921 ? 1.437 10.976 -1.669 1.00 64.56 921 TYR A CA 1
ATOM 7114 C C . TYR A 1 921 ? 1.045 9.834 -2.607 1.00 64.56 921 TYR A C 1
ATOM 7116 O O . TYR A 1 921 ? 1.327 9.871 -3.804 1.00 64.56 921 TYR A O 1
ATOM 7124 N N . HIS A 1 922 ? 0.405 8.824 -2.033 1.00 59.47 922 HIS A N 1
ATOM 7125 C CA . HIS A 1 922 ? -0.270 7.732 -2.728 1.00 59.47 922 HIS A CA 1
ATOM 7126 C C . HIS A 1 922 ? -1.785 7.954 -2.751 1.00 59.47 922 HIS A C 1
ATOM 7128 O O . HIS A 1 922 ? -2.441 7.596 -3.724 1.00 59.47 922 HIS A O 1
ATOM 7134 N N . SER A 1 923 ? -2.324 8.593 -1.713 1.00 62.06 923 SER A N 1
ATOM 7135 C CA . SER A 1 923 ? -3.714 9.037 -1.631 1.00 62.06 923 SER A CA 1
ATOM 7136 C C . SER A 1 923 ? -3.841 10.198 -0.646 1.00 62.06 923 SER A C 1
ATOM 7138 O O . SER A 1 923 ? -3.000 10.359 0.243 1.00 62.06 923 SER A O 1
ATOM 7140 N N . HIS A 1 924 ? -4.905 10.985 -0.788 1.00 69.88 924 HIS A N 1
ATOM 7141 C CA . HIS A 1 924 ? -5.332 11.980 0.197 1.00 69.88 924 HIS A CA 1
ATOM 7142 C C . HIS A 1 924 ? -6.581 11.490 0.929 1.00 69.88 924 HIS A C 1
ATOM 7144 O O . HIS A 1 924 ? -7.301 10.628 0.422 1.00 69.88 924 HIS A O 1
ATOM 7150 N N . SER A 1 925 ? -6.822 12.038 2.121 1.00 77.75 925 SER A N 1
ATOM 7151 C CA . SER A 1 925 ? -8.062 11.779 2.846 1.00 77.75 925 SER A CA 1
ATOM 7152 C C . SER A 1 925 ? -9.276 12.265 2.049 1.00 77.75 925 SER A C 1
ATOM 7154 O O . SER A 1 925 ? -9.228 13.334 1.446 1.00 77.75 925 SER A O 1
ATOM 7156 N N . SER A 1 926 ? -10.371 11.501 2.064 1.00 73.75 926 SER A N 1
ATOM 7157 C CA . SER A 1 926 ? -11.651 11.929 1.482 1.00 73.75 926 SER A CA 1
ATOM 7158 C C . SER A 1 926 ? -12.518 12.766 2.429 1.00 73.75 926 SER A C 1
ATOM 7160 O O . SER A 1 926 ? -13.499 13.344 1.968 1.00 73.75 926 SER A O 1
ATOM 7162 N N . ILE A 1 927 ? -12.186 12.815 3.725 1.00 76.12 927 ILE A N 1
ATOM 7163 C CA . ILE A 1 927 ? -12.961 13.533 4.755 1.00 76.12 927 ILE A CA 1
ATOM 7164 C C . ILE A 1 927 ? -12.272 14.820 5.230 1.00 76.12 927 ILE A C 1
ATOM 7166 O O . ILE A 1 927 ? -12.876 15.614 5.937 1.00 76.12 927 ILE A O 1
ATOM 7170 N N . VAL A 1 928 ? -11.025 15.066 4.811 1.00 79.25 928 VAL A N 1
ATOM 7171 C CA . VAL A 1 928 ? -10.294 16.313 5.080 1.00 79.25 928 VAL A CA 1
ATOM 7172 C C . VAL A 1 928 ? -10.025 17.045 3.770 1.00 79.25 928 VAL A C 1
ATOM 7174 O O . VAL A 1 928 ? -9.580 16.448 2.792 1.00 79.25 928 VAL A O 1
ATOM 7177 N N . GLN A 1 929 ? -10.236 18.362 3.748 1.00 71.19 929 GLN A N 1
ATOM 7178 C CA . GLN A 1 929 ? -9.802 19.185 2.620 1.00 71.19 929 GLN A CA 1
ATOM 7179 C C . GLN A 1 929 ? -8.283 19.418 2.676 1.00 71.19 929 GLN A C 1
ATOM 7181 O O . GLN A 1 929 ? -7.780 20.119 3.552 1.00 71.19 929 GLN A O 1
ATOM 7186 N N . GLY A 1 930 ? -7.550 18.862 1.709 1.00 71.56 930 GLY A N 1
ATOM 7187 C CA . GLY A 1 930 ? -6.095 19.007 1.607 1.00 71.56 930 GLY A CA 1
ATOM 7188 C C . GLY A 1 930 ? -5.321 17.895 2.320 1.00 71.56 930 GLY A C 1
ATOM 7189 O O . GLY A 1 930 ? -5.770 16.754 2.373 1.00 71.56 930 GLY A O 1
ATOM 7190 N N . ALA A 1 931 ? -4.118 18.214 2.808 1.00 79.00 931 ALA A N 1
ATOM 7191 C CA . ALA A 1 931 ? -3.269 17.244 3.496 1.00 79.00 931 ALA A CA 1
ATOM 7192 C C . ALA A 1 931 ? -3.636 17.134 4.983 1.00 79.00 931 ALA A C 1
ATOM 7194 O O . ALA A 1 931 ? -3.782 18.151 5.664 1.00 79.00 931 ALA A O 1
ATOM 7195 N N . VAL A 1 932 ? -3.724 15.906 5.496 1.00 88.50 932 VAL A N 1
ATOM 7196 C CA . VAL A 1 932 ? -3.991 15.621 6.917 1.00 88.50 932 VAL A CA 1
ATOM 7197 C C . VAL A 1 932 ? -2.818 16.078 7.784 1.00 88.50 932 VAL A C 1
ATOM 7199 O O . VAL A 1 932 ? -3.015 16.589 8.892 1.00 88.50 932 VAL A O 1
ATOM 7202 N N . THR A 1 933 ? -1.593 15.895 7.284 1.00 88.38 933 THR A N 1
ATOM 7203 C CA . THR A 1 933 ? -0.352 16.260 7.976 1.00 88.38 933 THR A CA 1
ATOM 7204 C C . THR A 1 933 ? 0.460 17.297 7.205 1.00 88.38 933 THR A C 1
ATOM 7206 O O . THR A 1 933 ? 0.540 17.292 5.975 1.00 88.38 933 THR A O 1
ATOM 7209 N N . THR A 1 934 ? 1.102 18.218 7.928 1.00 86.69 934 THR A N 1
ATOM 7210 C CA . THR A 1 934 ? 1.981 19.216 7.300 1.00 86.69 934 THR A CA 1
ATOM 7211 C C . THR A 1 934 ? 3.369 18.632 7.002 1.00 86.69 934 THR A C 1
ATOM 7213 O O . THR A 1 934 ? 3.845 17.741 7.708 1.00 86.69 934 THR A O 1
ATOM 7216 N N . PRO A 1 935 ? 4.130 19.173 6.030 1.00 82.81 935 PRO A N 1
ATOM 7217 C CA . PRO A 1 935 ? 5.503 18.722 5.788 1.00 82.81 935 PRO A CA 1
ATOM 7218 C C . PRO A 1 935 ? 6.426 18.811 7.014 1.00 82.81 935 PRO A C 1
ATOM 7220 O O . PRO A 1 935 ? 7.400 18.066 7.100 1.00 82.81 935 PRO A O 1
ATOM 7223 N N . GLN A 1 936 ? 6.167 19.733 7.948 1.00 83.25 936 GLN A N 1
ATOM 7224 C CA . GLN A 1 936 ? 6.924 19.840 9.198 1.00 83.25 936 GLN A CA 1
ATOM 7225 C C . GLN A 1 936 ? 6.567 18.715 10.172 1.00 83.25 936 GLN A C 1
ATOM 7227 O O . GLN A 1 936 ? 7.469 18.099 10.736 1.00 83.25 936 GLN A O 1
ATOM 7232 N N . GLU A 1 937 ? 5.278 18.418 10.319 1.00 89.25 937 GLU A N 1
ATOM 7233 C CA . GLU A 1 937 ? 4.778 17.293 11.113 1.00 89.25 937 GLU A CA 1
ATOM 7234 C C . GLU A 1 937 ? 5.320 15.962 10.611 1.00 89.25 937 GLU A C 1
ATOM 7236 O O . GLU A 1 937 ? 5.765 15.140 11.402 1.00 89.25 937 GLU A O 1
ATOM 7241 N N . ILE A 1 938 ? 5.381 15.782 9.294 1.00 88.81 938 ILE A N 1
ATOM 7242 C CA . ILE A 1 938 ? 5.913 14.565 8.681 1.00 88.81 938 ILE A CA 1
ATOM 7243 C C . ILE A 1 938 ? 7.405 14.398 8.991 1.00 88.81 938 ILE A C 1
ATOM 7245 O O . ILE A 1 938 ? 7.853 13.296 9.301 1.00 88.81 938 ILE A O 1
ATOM 7249 N N . ARG A 1 939 ? 8.187 15.487 8.967 1.00 84.56 939 ARG A N 1
ATOM 7250 C CA . ARG A 1 939 ? 9.600 15.451 9.387 1.00 84.56 939 ARG A CA 1
ATOM 7251 C C . ARG A 1 939 ? 9.745 15.095 10.863 1.00 84.56 939 ARG A C 1
ATOM 7253 O O . ARG A 1 939 ? 10.604 14.285 11.206 1.00 84.56 939 ARG A O 1
ATOM 7260 N N . ALA A 1 940 ? 8.910 15.688 11.714 1.00 86.19 940 ALA A N 1
ATOM 7261 C CA . ALA A 1 940 ? 8.894 15.426 13.147 1.00 86.19 940 ALA A CA 1
ATOM 7262 C C . ALA A 1 940 ? 8.544 13.962 13.451 1.00 86.19 940 ALA A C 1
ATOM 7264 O O . ALA A 1 940 ? 9.270 13.286 14.179 1.00 86.19 940 ALA A O 1
ATOM 7265 N N . LEU A 1 941 ? 7.491 13.452 12.814 1.00 90.50 941 LEU A N 1
ATOM 7266 C CA . LEU A 1 941 ? 7.069 12.063 12.905 1.00 90.50 941 LEU A CA 1
ATOM 7267 C C . LEU A 1 941 ? 8.164 11.119 12.414 1.00 90.50 941 LEU A C 1
ATOM 7269 O O . LEU A 1 941 ? 8.505 10.168 13.107 1.00 90.50 941 LEU A O 1
ATOM 7273 N N . ALA A 1 942 ? 8.776 11.395 11.264 1.00 89.19 942 ALA A N 1
ATOM 7274 C CA . ALA A 1 942 ? 9.842 10.550 10.748 1.00 89.19 942 ALA A CA 1
ATOM 7275 C C . ALA A 1 942 ? 11.069 10.526 11.676 1.00 89.19 942 ALA A C 1
ATOM 7277 O O . ALA A 1 942 ? 11.699 9.486 11.849 1.00 89.19 942 ALA A O 1
ATOM 7278 N N . CYS A 1 943 ? 11.377 11.644 12.335 1.00 86.56 943 CYS A N 1
ATOM 7279 C CA . CYS A 1 943 ? 12.412 11.685 13.362 1.00 86.56 943 CYS A CA 1
ATOM 7280 C C . CYS A 1 943 ? 12.056 10.817 14.579 1.00 86.56 943 CYS A C 1
ATOM 7282 O O . CYS A 1 943 ? 12.889 10.018 15.016 1.00 86.56 943 CYS A O 1
ATOM 7284 N N . ALA A 1 944 ? 10.819 10.910 15.077 1.00 89.44 944 ALA A N 1
ATOM 7285 C CA . ALA A 1 944 ? 10.325 10.048 16.149 1.00 89.44 944 ALA A CA 1
ATOM 7286 C C . ALA A 1 944 ? 10.401 8.564 15.753 1.00 89.44 944 ALA A C 1
ATOM 7288 O O . ALA A 1 944 ? 10.929 7.753 16.509 1.00 89.44 944 ALA A O 1
ATOM 7289 N N . MET A 1 945 ? 9.985 8.219 14.530 1.00 90.19 945 MET A N 1
ATOM 7290 C CA . MET A 1 945 ? 10.066 6.853 14.006 1.00 90.19 945 MET A CA 1
ATOM 7291 C C . MET A 1 945 ? 11.498 6.338 13.924 1.00 90.19 945 MET A C 1
ATOM 7293 O O . MET A 1 945 ? 11.746 5.191 14.277 1.00 90.19 945 MET A O 1
ATOM 7297 N N . ASN A 1 946 ? 12.456 7.176 13.524 1.00 88.06 946 ASN A N 1
ATOM 7298 C CA . ASN A 1 946 ? 13.865 6.798 13.534 1.00 88.06 946 ASN A CA 1
ATOM 7299 C C . ASN A 1 946 ? 14.374 6.528 14.963 1.00 88.06 946 ASN A C 1
ATOM 7301 O O . ASN A 1 946 ? 15.158 5.606 15.172 1.00 88.06 946 ASN A O 1
ATOM 7305 N N . ALA A 1 947 ? 13.943 7.312 15.955 1.00 88.25 947 ALA A N 1
ATOM 7306 C CA . ALA A 1 947 ? 14.302 7.068 17.352 1.00 88.25 947 ALA A CA 1
ATOM 7307 C C . ALA A 1 947 ? 13.702 5.748 17.868 1.00 88.25 947 ALA A C 1
ATOM 7309 O O . ALA A 1 947 ? 14.424 4.954 18.467 1.00 88.25 947 ALA A O 1
ATOM 7310 N N . VAL A 1 948 ? 12.418 5.495 17.583 1.00 90.62 948 VAL A N 1
ATOM 7311 C CA . VAL A 1 948 ? 11.722 4.249 17.946 1.00 90.62 948 VAL A CA 1
ATOM 7312 C C . VAL A 1 948 ? 12.387 3.043 17.283 1.00 90.62 948 VAL A C 1
ATOM 7314 O O . VAL A 1 948 ? 12.739 2.096 17.978 1.00 90.62 948 VAL A O 1
ATOM 7317 N N . GLN A 1 949 ? 12.633 3.100 15.971 1.00 90.19 949 GLN A N 1
ATOM 7318 C CA . GLN A 1 949 ? 13.305 2.041 15.213 1.00 90.19 949 GLN A CA 1
ATOM 7319 C C . GLN A 1 949 ? 14.640 1.647 15.853 1.00 90.19 949 GLN A C 1
ATOM 7321 O O . GLN A 1 949 ? 14.813 0.497 16.237 1.00 90.19 949 GLN A O 1
ATOM 7326 N N . ASN A 1 950 ? 15.556 2.607 16.022 1.00 88.00 950 ASN A N 1
ATOM 7327 C CA . ASN A 1 950 ? 16.900 2.324 16.536 1.00 88.00 950 ASN A CA 1
ATOM 7328 C C . ASN A 1 950 ? 16.883 1.799 17.981 1.00 88.00 950 ASN A C 1
ATOM 7330 O O . ASN A 1 950 ? 17.731 0.990 18.351 1.00 88.00 950 ASN A O 1
ATOM 7334 N N . HIS A 1 951 ? 15.944 2.274 18.808 1.00 90.31 951 HIS A N 1
ATOM 7335 C CA . HIS A 1 951 ? 15.816 1.834 20.198 1.00 90.31 951 HIS A CA 1
ATOM 7336 C C . HIS A 1 951 ? 15.348 0.383 20.287 1.00 90.31 951 HIS A C 1
ATOM 7338 O O . HIS A 1 951 ? 15.995 -0.439 20.931 1.00 90.31 951 HIS A O 1
ATOM 7344 N N . PHE A 1 952 ? 14.254 0.052 19.599 1.00 91.44 952 PHE A N 1
ATOM 7345 C CA . PHE A 1 952 ? 13.686 -1.294 19.643 1.00 91.44 952 PHE A CA 1
ATOM 7346 C C . PHE A 1 952 ? 14.507 -2.318 18.864 1.00 91.44 952 PHE A C 1
ATOM 7348 O O . PHE A 1 952 ? 14.526 -3.476 19.265 1.00 91.44 952 PHE A O 1
ATOM 7355 N N . GLU A 1 953 ? 15.224 -1.923 17.812 1.00 88.81 953 GLU A N 1
ATOM 7356 C CA . GLU A 1 953 ? 16.133 -2.825 17.092 1.00 88.81 953 GLU A CA 1
ATOM 7357 C C . GLU A 1 953 ? 17.227 -3.360 18.024 1.00 88.81 953 GLU A C 1
ATOM 7359 O O . GLU A 1 953 ? 17.489 -4.559 18.039 1.00 88.81 953 GLU A O 1
ATOM 7364 N N . GLY A 1 954 ? 17.768 -2.514 18.906 1.00 86.94 954 GLY A N 1
ATOM 7365 C CA . GLY A 1 954 ? 18.727 -2.944 19.926 1.00 86.94 954 GLY A CA 1
ATOM 7366 C C . GLY A 1 954 ? 18.151 -3.860 21.015 1.00 86.94 954 GLY A C 1
ATOM 7367 O O . GLY A 1 954 ? 18.923 -4.536 21.688 1.00 86.94 954 GLY A O 1
ATOM 7368 N N . LEU A 1 955 ? 16.826 -3.888 21.204 1.00 87.81 955 LEU A N 1
ATOM 7369 C CA . LEU A 1 955 ? 16.154 -4.695 22.233 1.00 87.81 955 LEU A CA 1
ATOM 7370 C C . LEU A 1 955 ? 15.582 -6.005 21.681 1.00 87.81 955 LEU A C 1
ATOM 7372 O O . LEU A 1 955 ? 15.686 -7.044 22.324 1.00 87.81 955 LEU A O 1
ATOM 7376 N N . LEU A 1 956 ? 14.953 -5.942 20.508 1.00 86.19 956 LEU A N 1
ATOM 7377 C CA . LEU A 1 956 ? 14.182 -7.034 19.913 1.00 86.19 956 LEU A CA 1
ATOM 7378 C C . LEU A 1 956 ? 14.919 -7.733 18.765 1.00 86.19 956 LEU A C 1
ATOM 7380 O O . LEU A 1 956 ? 14.531 -8.832 18.390 1.00 86.19 956 LEU A O 1
ATOM 7384 N N . ASN A 1 957 ? 15.974 -7.119 18.224 1.00 84.31 957 ASN A N 1
ATOM 7385 C CA . ASN A 1 957 ? 16.793 -7.662 17.138 1.00 84.31 957 ASN A CA 1
ATOM 7386 C C . ASN A 1 957 ? 18.295 -7.486 17.434 1.00 84.31 957 ASN A C 1
ATOM 7388 O O . ASN A 1 957 ? 19.093 -7.175 16.552 1.00 84.31 957 ASN A O 1
ATOM 7392 N N . ALA A 1 958 ? 18.690 -7.661 18.699 1.00 80.81 958 ALA A N 1
ATOM 7393 C CA . ALA A 1 958 ? 20.062 -7.427 19.154 1.00 80.81 958 ALA A CA 1
ATOM 7394 C C . ALA A 1 958 ? 21.102 -8.324 18.453 1.00 80.81 958 ALA A C 1
ATOM 7396 O O . ALA A 1 958 ? 22.252 -7.918 18.286 1.00 80.81 958 ALA A O 1
ATOM 7397 N N . GLU A 1 959 ? 20.697 -9.533 18.048 1.00 77.56 959 GLU A N 1
ATOM 7398 C CA . GLU A 1 959 ? 21.541 -10.492 17.320 1.00 77.56 959 GLU A CA 1
ATOM 7399 C C . GLU A 1 959 ? 21.621 -10.179 15.812 1.00 77.56 959 GLU A C 1
ATOM 7401 O O . GLU A 1 959 ? 22.553 -10.620 15.142 1.00 77.56 959 GLU A O 1
ATOM 7406 N N . GLY A 1 960 ? 20.721 -9.331 15.295 1.00 72.69 960 GLY A N 1
ATOM 7407 C CA . GLY A 1 960 ? 20.691 -8.913 13.892 1.00 72.69 960 GLY A CA 1
ATOM 7408 C C . GLY A 1 960 ? 20.158 -9.975 12.927 1.00 72.69 960 GLY A C 1
ATOM 7409 O O . GLY A 1 960 ? 20.417 -9.882 11.727 1.00 72.69 960 GLY A O 1
ATOM 7410 N N . ASP A 1 961 ? 19.432 -10.970 13.438 1.00 70.94 961 ASP A N 1
ATOM 7411 C CA . ASP A 1 961 ? 18.913 -12.099 12.660 1.00 70.94 961 ASP A CA 1
ATOM 7412 C C . ASP A 1 961 ? 17.799 -11.692 11.685 1.00 70.94 961 ASP A C 1
ATOM 7414 O O . ASP A 1 961 ? 17.628 -12.331 10.644 1.00 70.94 961 ASP A O 1
ATOM 7418 N N . ASP A 1 962 ? 17.069 -10.611 11.984 1.00 73.94 962 ASP A N 1
ATOM 7419 C CA . ASP A 1 962 ? 16.104 -10.008 11.067 1.00 73.94 962 ASP A CA 1
ATOM 7420 C C . ASP A 1 962 ? 16.696 -8.747 10.397 1.00 73.94 962 ASP A C 1
ATOM 7422 O O . ASP A 1 962 ? 16.626 -7.646 10.953 1.00 73.94 962 ASP A O 1
ATOM 7426 N N . PRO A 1 963 ? 17.251 -8.843 9.174 1.00 70.81 963 PRO A N 1
ATOM 7427 C CA . PRO A 1 963 ? 17.767 -7.679 8.442 1.00 70.81 963 PRO A CA 1
ATOM 7428 C C . PRO A 1 963 ? 16.659 -6.699 8.001 1.00 70.81 963 PRO A C 1
ATOM 7430 O O . PRO A 1 963 ? 16.928 -5.573 7.552 1.00 70.81 963 PRO A O 1
ATOM 7433 N N . TRP A 1 964 ? 15.398 -7.117 8.102 1.00 77.62 964 TRP A N 1
ATOM 7434 C CA . TRP A 1 964 ? 14.217 -6.348 7.734 1.00 77.62 964 TRP A CA 1
ATOM 7435 C C . TRP A 1 964 ? 13.479 -5.785 8.947 1.00 77.62 964 TRP A C 1
ATOM 7437 O O . TRP A 1 964 ? 12.457 -5.121 8.744 1.00 77.62 964 TRP A O 1
ATOM 7447 N N . PHE A 1 965 ? 14.030 -5.944 10.158 1.00 84.31 965 PHE A N 1
ATOM 7448 C CA . PHE A 1 965 ? 13.411 -5.475 11.392 1.00 84.31 965 PHE A CA 1
ATOM 7449 C C . PHE A 1 965 ? 12.924 -4.036 11.239 1.00 84.31 965 PHE A C 1
ATOM 7451 O O . PHE A 1 965 ? 13.660 -3.133 10.816 1.00 84.31 965 PHE A O 1
ATOM 7458 N N . THR A 1 966 ? 11.642 -3.837 11.517 1.00 88.38 966 THR A N 1
ATOM 7459 C CA . THR A 1 966 ? 10.955 -2.570 11.294 1.00 88.38 966 THR A CA 1
ATOM 7460 C C . THR A 1 966 ? 9.937 -2.354 12.392 1.00 88.38 966 THR A C 1
ATOM 7462 O O . THR A 1 966 ? 9.180 -3.259 12.722 1.00 88.38 966 THR A O 1
ATOM 7465 N N . MET A 1 967 ? 9.879 -1.137 12.917 1.00 91.00 967 MET A N 1
ATOM 7466 C CA . MET A 1 967 ? 8.855 -0.724 13.866 1.00 91.00 967 MET A CA 1
ATOM 7467 C C . MET A 1 967 ? 7.684 -0.033 13.163 1.00 91.00 967 MET A C 1
ATOM 7469 O O . MET A 1 967 ? 7.861 0.842 12.310 1.00 91.00 967 MET A O 1
ATOM 7473 N N . GLU A 1 968 ? 6.481 -0.403 13.579 1.00 91.19 968 GLU A N 1
ATOM 7474 C CA . GLU A 1 968 ? 5.231 0.315 13.355 1.00 91.19 968 GLU A CA 1
ATOM 7475 C C . GLU A 1 968 ? 4.871 1.084 14.629 1.00 91.19 968 GLU A C 1
ATOM 7477 O O . GLU A 1 968 ? 4.950 0.530 15.725 1.00 91.19 968 GLU A O 1
ATOM 7482 N N . SER A 1 969 ? 4.422 2.330 14.492 1.00 92.12 969 SER A N 1
ATOM 7483 C CA . SER A 1 969 ? 3.891 3.125 15.598 1.00 92.12 969 SER A CA 1
ATOM 7484 C C . SER A 1 969 ? 2.533 3.722 15.257 1.00 92.12 969 SER A C 1
ATOM 7486 O O . SER A 1 969 ? 2.349 4.293 14.182 1.00 92.12 969 SER A O 1
ATOM 7488 N N . GLU A 1 970 ? 1.602 3.666 16.206 1.00 91.81 970 GLU A N 1
ATOM 7489 C CA . GLU A 1 970 ? 0.375 4.463 16.157 1.00 91.81 970 GLU A CA 1
ATOM 7490 C C . GLU A 1 970 ? 0.667 5.850 16.743 1.00 91.81 970 GLU A C 1
ATOM 7492 O O . GLU A 1 970 ? 1.209 5.964 17.851 1.00 91.81 970 GLU A O 1
ATOM 7497 N N . PHE A 1 971 ? 0.281 6.904 16.026 1.00 92.81 971 PHE A N 1
ATOM 7498 C CA . PHE A 1 971 ? 0.518 8.288 16.426 1.00 92.81 971 PHE A CA 1
ATOM 7499 C C . PHE A 1 971 ? -0.749 9.143 16.364 1.00 92.81 971 PHE A C 1
ATOM 7501 O O . PHE A 1 971 ? -1.720 8.809 15.682 1.00 92.81 971 PHE A O 1
ATOM 7508 N N . LYS A 1 972 ? -0.725 10.261 17.092 1.00 91.50 972 LYS A N 1
ATOM 7509 C CA . LYS A 1 972 ? -1.758 11.302 17.093 1.00 91.50 972 LYS A CA 1
ATOM 7510 C C . LYS A 1 972 ? -1.113 12.686 17.093 1.00 91.50 972 LYS A C 1
ATOM 7512 O O . LYS A 1 972 ? -0.030 12.865 17.650 1.00 91.50 972 LYS A O 1
ATOM 7517 N N . PHE A 1 973 ? -1.797 13.656 16.502 1.00 91.19 973 PHE A N 1
ATOM 7518 C CA . PHE A 1 973 ? -1.535 15.082 16.661 1.00 91.19 973 PHE A CA 1
ATOM 7519 C C . PHE A 1 973 ? -2.677 15.693 17.471 1.00 91.19 973 PHE A C 1
ATOM 7521 O O . PHE A 1 973 ? -3.806 15.778 16.988 1.00 91.19 973 PHE A O 1
ATOM 7528 N N . LEU A 1 974 ? -2.387 16.085 18.711 1.00 87.62 974 LEU A N 1
ATOM 7529 C CA . LEU A 1 974 ? -3.399 16.508 19.683 1.00 87.62 974 LEU A CA 1
ATOM 7530 C C . LEU A 1 974 ? -3.523 18.031 19.771 1.00 87.62 974 LEU A C 1
ATOM 7532 O O . LEU A 1 974 ? -2.508 18.737 19.805 1.00 87.62 974 LEU A O 1
ATOM 7536 N N . GLY A 1 975 ? -4.767 18.507 19.881 1.00 83.75 975 GLY A N 1
ATOM 7537 C CA . GLY A 1 975 ? -5.103 19.899 20.173 1.00 83.75 975 GLY A CA 1
ATOM 7538 C C . GLY A 1 975 ? -4.679 20.904 19.097 1.00 83.75 975 GLY A C 1
ATOM 7539 O O . GLY A 1 975 ? -4.078 20.566 18.077 1.00 83.75 975 GLY A O 1
ATOM 7540 N N . ALA A 1 976 ? -4.965 22.184 19.341 1.00 81.12 976 ALA A N 1
ATOM 7541 C CA . ALA A 1 976 ? -4.675 23.269 18.397 1.00 81.12 976 ALA A CA 1
ATOM 7542 C C . ALA A 1 976 ? -3.175 23.412 18.069 1.00 81.12 976 ALA A C 1
ATOM 7544 O O . ALA A 1 976 ? -2.809 23.851 16.981 1.00 81.12 976 ALA A O 1
ATOM 7545 N N . GLN A 1 977 ? -2.299 23.023 19.000 1.00 82.81 977 GLN A N 1
ATOM 7546 C CA . GLN A 1 977 ? -0.846 23.039 18.822 1.00 82.81 977 GLN A CA 1
ATOM 7547 C C . GLN A 1 977 ? -0.326 21.844 18.011 1.00 82.81 977 GLN A C 1
ATOM 7549 O O . GLN A 1 977 ? 0.855 21.839 17.668 1.00 82.81 977 GLN A O 1
ATOM 7554 N N . ARG A 1 978 ? -1.181 20.852 17.709 1.00 88.88 978 ARG A N 1
ATOM 7555 C CA . ARG A 1 978 ? -0.843 19.622 16.978 1.00 88.88 978 ARG A CA 1
ATOM 7556 C C . ARG A 1 978 ? 0.401 18.955 17.567 1.00 88.88 978 ARG A C 1
ATOM 7558 O O . ARG A 1 978 ? 1.407 18.741 16.894 1.00 88.88 978 ARG A O 1
ATOM 7565 N N . THR A 1 979 ? 0.336 18.636 18.857 1.00 88.44 979 THR A N 1
ATOM 7566 C CA . THR A 1 979 ? 1.427 17.959 19.572 1.00 88.44 979 THR A CA 1
ATOM 7567 C C . THR A 1 979 ? 1.501 16.494 19.148 1.00 88.44 979 THR A C 1
ATOM 7569 O O . THR A 1 979 ? 0.504 15.781 19.252 1.00 88.44 979 THR A O 1
ATOM 7572 N N . LEU A 1 980 ? 2.676 16.036 18.698 1.00 90.88 980 LEU A N 1
ATOM 7573 C CA . LEU A 1 980 ? 2.904 14.638 18.323 1.00 90.88 980 LEU A CA 1
ATOM 7574 C C . LEU A 1 980 ? 2.921 13.733 19.561 1.00 90.88 980 LEU A C 1
ATOM 7576 O O . LEU A 1 980 ? 3.767 13.895 20.443 1.00 90.88 980 LEU A O 1
ATOM 7580 N N . LEU A 1 981 ? 2.048 12.731 19.574 1.00 91.25 981 LEU A N 1
ATOM 7581 C CA . LEU A 1 981 ? 1.992 11.679 20.582 1.00 91.25 981 LEU A CA 1
ATOM 7582 C C . LEU A 1 981 ? 2.123 10.302 19.920 1.00 91.25 981 LEU A C 1
ATOM 7584 O O . LEU A 1 981 ? 1.403 10.008 18.968 1.00 91.25 981 LEU A O 1
ATOM 7588 N N . ILE A 1 982 ? 3.007 9.449 20.442 1.00 91.94 982 ILE A N 1
ATOM 7589 C CA . ILE A 1 982 ? 3.092 8.027 20.077 1.00 91.94 982 ILE A CA 1
ATOM 7590 C C . ILE A 1 982 ? 2.363 7.220 21.153 1.00 91.94 982 ILE A C 1
ATOM 7592 O O . ILE A 1 982 ? 2.749 7.236 22.322 1.00 91.94 982 ILE A O 1
ATOM 7596 N N . LYS A 1 983 ? 1.292 6.521 20.768 1.00 88.75 983 LYS A N 1
ATOM 7597 C CA . LYS A 1 983 ? 0.430 5.763 21.702 1.00 88.75 983 LYS A CA 1
ATOM 7598 C C . LYS A 1 983 ? 0.725 4.267 21.735 1.00 88.75 983 LYS A C 1
ATOM 7600 O O . LYS A 1 983 ? 0.275 3.581 22.647 1.00 88.75 983 LYS A O 1
ATOM 7605 N N . GLN A 1 984 ? 1.422 3.754 20.727 1.00 89.12 984 GLN A N 1
ATOM 7606 C CA . GLN A 1 984 ? 1.784 2.346 20.602 1.00 89.12 984 GLN A CA 1
ATOM 7607 C C . GLN A 1 984 ? 2.971 2.234 19.646 1.00 89.12 984 GLN A C 1
ATOM 7609 O O . GLN A 1 984 ? 3.029 2.987 18.675 1.00 89.12 984 GLN A O 1
ATOM 7614 N N . ALA A 1 985 ? 3.869 1.284 19.889 1.00 90.50 985 ALA A N 1
ATOM 7615 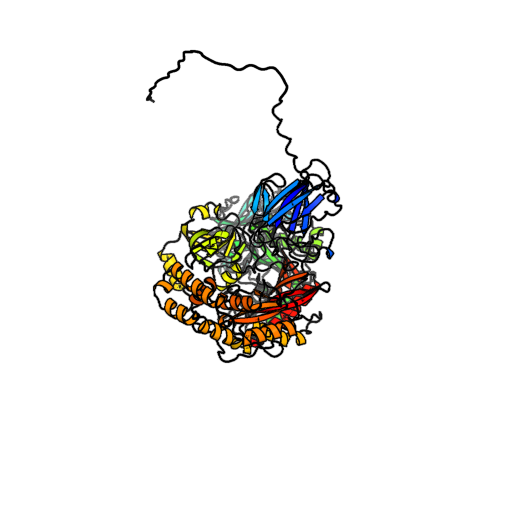C CA . ALA A 1 985 ? 4.922 0.891 18.959 1.00 90.50 985 ALA A CA 1
ATOM 7616 C C . ALA A 1 985 ? 5.098 -0.627 19.016 1.00 90.50 985 ALA A C 1
ATOM 7618 O O . ALA A 1 985 ? 5.084 -1.183 20.107 1.00 90.50 985 ALA A O 1
ATOM 7619 N N . ARG A 1 986 ? 5.258 -1.290 17.871 1.00 87.25 986 ARG A N 1
ATOM 7620 C CA . ARG A 1 986 ? 5.435 -2.747 17.773 1.00 87.25 986 ARG A CA 1
ATOM 7621 C C . ARG A 1 986 ? 6.266 -3.138 16.547 1.00 87.25 986 ARG A C 1
ATOM 7623 O O . ARG A 1 986 ? 6.311 -2.358 15.596 1.00 87.25 986 ARG A O 1
ATOM 7630 N N . PRO A 1 987 ? 6.873 -4.336 16.521 1.00 85.44 987 PRO A N 1
ATOM 7631 C CA . PRO A 1 987 ? 7.458 -4.873 15.298 1.00 85.44 987 PRO A CA 1
ATOM 7632 C C . PRO A 1 987 ? 6.413 -5.004 14.181 1.00 85.44 987 PRO A C 1
ATOM 7634 O O . PRO A 1 987 ? 5.285 -5.444 14.415 1.00 85.44 987 PRO A O 1
ATOM 7637 N N . TYR A 1 988 ? 6.799 -4.624 12.968 1.00 82.62 988 TYR A N 1
ATOM 7638 C CA . TYR A 1 988 ? 6.016 -4.760 11.748 1.00 82.62 988 TYR A CA 1
ATOM 7639 C C . TYR A 1 988 ? 6.530 -5.956 10.938 1.00 82.62 988 TYR A C 1
ATOM 7641 O O . TYR A 1 988 ? 7.699 -5.947 10.542 1.00 82.62 988 TYR A O 1
ATOM 7649 N N . PRO A 1 989 ? 5.690 -6.967 10.649 1.00 71.62 989 PRO A N 1
ATOM 7650 C CA . PRO A 1 989 ? 6.107 -8.111 9.856 1.00 71.62 989 PRO A CA 1
ATOM 7651 C C . PRO A 1 989 ? 6.232 -7.701 8.389 1.00 71.62 989 PRO A C 1
ATOM 7653 O O . PRO A 1 989 ? 5.248 -7.525 7.671 1.00 71.62 989 PRO A O 1
ATOM 7656 N N . ILE A 1 990 ? 7.465 -7.576 7.922 1.00 67.00 990 ILE A N 1
ATOM 7657 C CA . ILE A 1 990 ? 7.762 -7.551 6.495 1.00 67.00 990 ILE A CA 1
ATOM 7658 C C . ILE A 1 990 ? 7.844 -9.022 6.123 1.00 67.00 990 ILE A C 1
ATOM 7660 O O . ILE A 1 990 ? 8.781 -9.674 6.559 1.00 67.00 990 ILE A O 1
ATOM 7664 N N . GLY A 1 991 ? 6.815 -9.556 5.448 1.00 57.06 991 GLY A N 1
ATOM 7665 C CA . GLY A 1 991 ? 6.715 -10.993 5.132 1.00 57.06 991 GLY A CA 1
ATOM 7666 C C . GLY A 1 991 ? 7.931 -11.536 4.369 1.00 57.06 991 GLY A C 1
ATOM 7667 O O . GLY A 1 991 ? 8.898 -10.808 4.167 1.00 57.06 991 GLY A O 1
ATOM 7668 N N . ASP A 1 992 ? 7.865 -12.778 3.873 1.00 50.31 992 ASP A N 1
ATOM 7669 C CA . ASP A 1 992 ? 8.924 -13.410 3.059 1.00 50.31 992 ASP A CA 1
ATOM 7670 C C . ASP A 1 992 ? 9.078 -12.728 1.690 1.00 50.31 992 ASP A C 1
ATOM 7672 O O . ASP A 1 992 ? 8.894 -13.296 0.610 1.00 50.31 992 ASP A O 1
ATOM 7676 N N . VAL A 1 993 ? 9.413 -11.447 1.703 1.00 50.50 993 VAL A N 1
ATOM 7677 C CA . VAL A 1 993 ? 9.910 -10.762 0.547 1.00 50.50 993 VAL A CA 1
ATOM 7678 C C . VAL A 1 993 ? 11.320 -11.309 0.425 1.00 50.50 993 VAL A C 1
ATOM 7680 O O . VAL A 1 993 ? 12.229 -10.900 1.146 1.00 50.50 993 VAL A O 1
ATOM 7683 N N . ASN A 1 994 ? 11.487 -12.257 -0.499 1.00 43.41 994 ASN A N 1
ATOM 7684 C CA . ASN A 1 994 ? 12.781 -12.667 -1.032 1.00 43.41 994 ASN A CA 1
ATOM 7685 C C . ASN A 1 994 ? 13.365 -11.487 -1.827 1.00 43.41 994 ASN A C 1
ATOM 7687 O O . ASN A 1 994 ? 13.577 -11.514 -3.037 1.00 43.41 994 ASN A O 1
ATOM 7691 N N . ILE A 1 995 ? 13.509 -10.363 -1.135 1.00 46.75 995 ILE A N 1
ATOM 7692 C CA . ILE A 1 995 ? 14.310 -9.255 -1.557 1.00 46.75 995 ILE A CA 1
ATOM 7693 C C . ILE A 1 995 ? 15.702 -9.815 -1.444 1.00 46.75 995 ILE A C 1
ATOM 7695 O O . ILE A 1 995 ? 16.130 -10.195 -0.354 1.00 46.75 995 ILE A O 1
ATOM 7699 N N . ALA A 1 996 ? 16.425 -9.807 -2.551 1.00 43.62 996 ALA A N 1
ATOM 7700 C CA . ALA A 1 996 ? 17.863 -9.825 -2.460 1.00 43.62 996 ALA A CA 1
ATOM 7701 C C . ALA A 1 996 ? 18.290 -8.618 -1.599 1.00 43.62 996 ALA A C 1
ATOM 7703 O O . ALA A 1 996 ? 18.552 -7.528 -2.112 1.00 43.62 996 ALA A O 1
ATOM 7704 N N . ASN A 1 997 ? 18.382 -8.814 -0.278 1.00 44.34 997 ASN A N 1
ATOM 7705 C CA . ASN A 1 997 ? 19.549 -8.384 0.464 1.00 44.34 997 ASN A CA 1
ATOM 7706 C C . ASN A 1 997 ? 20.696 -8.654 -0.494 1.00 44.34 997 ASN A C 1
ATOM 7708 O O . ASN A 1 997 ? 20.864 -9.797 -0.918 1.00 44.34 997 ASN A O 1
ATOM 7712 N N . ASP A 1 998 ? 21.439 -7.641 -0.929 1.00 52.03 998 ASP A N 1
ATOM 7713 C CA . ASP A 1 998 ? 22.539 -7.927 -1.851 1.00 52.03 998 ASP A CA 1
ATOM 7714 C C . ASP A 1 998 ? 23.697 -8.707 -1.194 1.00 52.03 998 ASP A C 1
ATOM 7716 O O . ASP A 1 998 ? 24.756 -8.876 -1.779 1.00 52.03 998 ASP A O 1
ATOM 7720 N N . CYS A 1 999 ? 23.426 -9.353 -0.058 1.00 53.00 999 CYS A N 1
ATOM 7721 C CA . CYS A 1 999 ? 24.004 -10.618 0.385 1.00 53.00 999 CYS A CA 1
ATOM 7722 C C . CYS A 1 999 ? 23.818 -11.764 -0.641 1.00 53.00 999 CYS A C 1
ATOM 7724 O O . CYS A 1 999 ? 23.585 -12.912 -0.274 1.00 53.00 999 CYS A O 1
ATOM 7726 N N . ARG A 1 1000 ? 23.910 -11.456 -1.941 1.00 50.44 1000 ARG A N 1
ATOM 7727 C CA . ARG A 1 1000 ? 23.973 -12.373 -3.076 1.00 50.44 1000 ARG A CA 1
ATOM 7728 C C . ARG A 1 1000 ? 25.251 -13.186 -2.917 1.00 50.44 1000 ARG A C 1
ATOM 7730 O O . ARG A 1 1000 ? 26.323 -12.795 -3.365 1.00 50.44 1000 ARG A O 1
ATOM 7737 N N . GLY A 1 1001 ? 25.131 -14.285 -2.191 1.00 35.22 1001 GLY A N 1
ATOM 7738 C CA . GLY A 1 1001 ? 26.266 -15.103 -1.798 1.00 35.22 1001 GLY A CA 1
ATOM 7739 C C . GLY A 1 1001 ? 25.993 -15.910 -0.538 1.00 35.22 1001 GLY A C 1
ATOM 7740 O O . GLY A 1 1001 ? 26.774 -15.822 0.406 1.00 35.22 1001 GLY A O 1
ATOM 7741 N N . ILE A 1 1002 ? 24.910 -16.694 -0.542 1.00 30.75 1002 ILE A N 1
ATOM 7742 C CA . ILE A 1 1002 ? 24.915 -18.054 0.017 1.00 30.75 1002 ILE A CA 1
ATOM 7743 C C . ILE A 1 1002 ? 24.442 -18.987 -1.092 1.00 30.75 1002 ILE A C 1
ATOM 7745 O O . ILE A 1 1002 ? 23.409 -18.653 -1.719 1.00 30.75 1002 ILE A O 1
#

pLDDT: mean 83.62, std 15.39, range [25.19, 98.56]

Organism: NCBI:txid2721545

InterPro domains:
  IPR001322 Lamin tail domain [PF00932] (46-148)
  IPR001322 Lamin tail domain [PS51841] (38-151)
  IPR001322 Lamin tail domain [PS51841] (180-334)
  IPR002192 Pyruvate phosphate dikinase, AMP/ATP-binding [PF01326] (681-889)
  IPR013815 ATP-grasp fold, subdomain 1 [G3DSA:3.30.1490.20] (660-860)
  IPR036415 Lamin tail domain superfamily [G3DSA:2.60.40.1260] (51-149)
  IPR036415 Lamin tail domain superfamily [SSF74853] (56-149)